Protein 2YRA (pdb70)

Structure (mmCIF, N/CA/C/O backbone):
data_2YRA
#
_entry.id   2YRA
#
loop_
_atom_site.group_PDB
_atom_site.id
_atom_site.type_symbol
_atom_site.label_atom_id
_atom_site.label_alt_id
_atom_site.label_comp_id
_atom_site.label_asym_id
_atom_site.label_entity_id
_atom_site.label_seq_id
_atom_site.pdbx_PDB_ins_code
_atom_site.Cartn_x
_atom_site.Cartn_y
_atom_site.Cartn_z
_atom_site.occupancy
_atom_site.B_iso_or_equiv
_atom_site.auth_seq_id
_atom_site.auth_comp_id
_atom_site.auth_asym_id
_atom_site.auth_atom_id
_atom_site.pdbx_PDB_model_num
ATOM 1 N N . GLY A 1 1 ? -37.600 -1.937 -3.003 1.00 0.00 738 GLY A N 1
ATOM 2 C CA . GLY A 1 1 ? -36.365 -2.529 -2.521 1.00 0.00 738 GLY A CA 1
ATOM 3 C C . GLY A 1 1 ? -35.224 -1.532 -2.474 1.00 0.00 738 GLY A C 1
ATOM 4 O O . GLY A 1 1 ? -34.275 -1.628 -3.252 1.00 0.00 738 GLY A O 1
ATOM 8 N N . SER A 1 2 ? -35.318 -0.571 -1.561 1.00 0.00 739 SER A N 1
ATOM 9 C CA . SER A 1 2 ? -34.287 0.452 -1.420 1.00 0.00 739 SER A CA 1
ATOM 10 C C . SER A 1 2 ? -33.475 0.232 -0.148 1.00 0.00 739 SER A C 1
ATOM 11 O O . SER A 1 2 ? -33.796 0.775 0.909 1.00 0.00 739 SER A O 1
ATOM 19 N N . SER A 1 3 ? -32.420 -0.570 -0.258 1.00 0.00 740 SER A N 1
ATOM 20 C CA . SER A 1 3 ? -31.563 -0.866 0.884 1.00 0.00 740 SER A CA 1
ATOM 21 C C . SER A 1 3 ? -30.165 -1.269 0.423 1.00 0.00 740 SER A C 1
ATOM 22 O O . SER A 1 3 ? -30.009 -2.063 -0.503 1.00 0.00 740 SER A O 1
ATOM 30 N N . GLY A 1 4 ? -29.150 -0.713 1.078 1.00 0.00 741 GLY A N 1
ATOM 31 C CA . GLY A 1 4 ? -27.778 -1.025 0.723 1.00 0.00 741 GLY A CA 1
ATOM 32 C C . GLY A 1 4 ? -27.064 -1.813 1.802 1.00 0.00 741 GLY A C 1
ATOM 33 O O . GLY A 1 4 ? -27.335 -2.998 1.997 1.00 0.00 741 GLY A O 1
ATOM 37 N N . SER A 1 5 ? -26.148 -1.156 2.506 1.00 0.00 742 SER A N 1
ATOM 38 C CA . SER A 1 5 ? -25.388 -1.805 3.568 1.00 0.00 742 SER A CA 1
ATOM 39 C C . SER A 1 5 ? -24.499 -2.909 3.004 1.00 0.00 742 SER A C 1
ATOM 40 O O . SER A 1 5 ? -24.384 -3.987 3.586 1.00 0.00 742 SER A O 1
ATOM 48 N N . SER A 1 6 ? -23.872 -2.630 1.865 1.00 0.00 743 SER A N 1
ATOM 49 C CA . SER A 1 6 ? -22.996 -3.600 1.219 1.00 0.00 743 SER A CA 1
ATOM 50 C C . SER A 1 6 ? -21.594 -3.027 1.034 1.00 0.00 743 SER A C 1
ATOM 51 O O . SER A 1 6 ? -21.429 -1.896 0.580 1.00 0.00 743 SER A O 1
ATOM 59 N N . GLY A 1 7 ? -20.586 -3.818 1.390 1.00 0.00 744 GLY A N 1
ATOM 60 C CA . GLY A 1 7 ? -19.211 -3.373 1.257 1.00 0.00 744 GLY A CA 1
ATOM 61 C C . GLY A 1 7 ? -18.227 -4.330 1.899 1.00 0.00 744 GLY A C 1
ATOM 62 O O . GLY A 1 7 ? -18.508 -4.909 2.949 1.00 0.00 744 GLY A O 1
ATOM 66 N N . CYS A 1 8 ? -17.070 -4.499 1.267 1.00 0.00 745 CYS A N 1
ATOM 67 C CA . CYS A 1 8 ? -16.041 -5.395 1.782 1.00 0.00 745 CYS A CA 1
ATOM 68 C C . CYS A 1 8 ? -15.820 -5.169 3.274 1.00 0.00 745 CYS A C 1
ATOM 69 O O . CYS A 1 8 ? -16.332 -4.209 3.850 1.00 0.00 745 CYS A O 1
ATOM 76 N N . SER A 1 9 ? -15.053 -6.059 3.895 1.00 0.00 746 SER A N 1
ATOM 77 C CA . SER A 1 9 ? -14.766 -5.959 5.321 1.00 0.00 746 SER A CA 1
ATOM 78 C C . SER A 1 9 ? -13.416 -5.288 5.558 1.00 0.00 746 SER A C 1
ATOM 79 O O . SER A 1 9 ? -12.442 -5.562 4.856 1.00 0.00 746 SER A O 1
ATOM 87 N N . ASP A 1 10 ? -13.367 -4.408 6.551 1.00 0.00 747 ASP A N 1
ATOM 88 C CA . ASP A 1 10 ? -12.137 -3.697 6.883 1.00 0.00 747 ASP A CA 1
ATOM 89 C C . ASP A 1 10 ? -10.952 -4.656 6.933 1.00 0.00 747 ASP A C 1
ATOM 90 O O . ASP A 1 10 ? -10.969 -5.643 7.671 1.00 0.00 747 ASP A O 1
ATOM 99 N N . LEU A 1 11 ? -9.925 -4.361 6.145 1.00 0.00 748 LEU A N 1
ATOM 100 C CA . LEU A 1 11 ? -8.730 -5.198 6.098 1.00 0.00 748 LEU A CA 1
ATOM 101 C C . LEU A 1 11 ? -7.943 -5.095 7.400 1.00 0.00 748 LEU A C 1
ATOM 102 O O . LEU A 1 11 ? -7.863 -4.036 8.024 1.00 0.00 748 LEU A O 1
ATOM 118 N N . PRO A 1 12 ? -7.343 -6.219 7.820 1.00 0.00 749 PRO A N 1
ATOM 119 C CA . PRO A 1 12 ? -6.548 -6.280 9.050 1.00 0.00 749 PRO A CA 1
ATOM 120 C C . PRO A 1 12 ? -5.238 -5.508 8.932 1.00 0.00 749 PRO A C 1
ATOM 121 O O . PRO A 1 12 ? -4.611 -5.491 7.873 1.00 0.00 749 PRO A O 1
ATOM 132 N N . GLU A 1 13 ? -4.830 -4.872 10.026 1.00 0.00 750 GLU A N 1
ATOM 133 C CA . GLU A 1 13 ? -3.594 -4.099 10.043 1.00 0.00 750 GLU A CA 1
ATOM 134 C C . GLU A 1 13 ? -2.423 -4.933 9.531 1.00 0.00 750 GLU A C 1
ATOM 135 O O . GLU A 1 13 ? -2.247 -6.085 9.929 1.00 0.00 750 GLU A O 1
ATOM 147 N N . ILE A 1 14 ? -1.628 -4.343 8.645 1.00 0.00 751 ILE A N 1
ATOM 148 C CA . ILE A 1 14 ? -0.474 -5.031 8.078 1.00 0.00 751 ILE A CA 1
ATOM 149 C C . ILE A 1 14 ? 0.818 -4.591 8.759 1.00 0.00 751 ILE A C 1
ATOM 150 O O . ILE A 1 14 ? 0.973 -3.425 9.120 1.00 0.00 751 ILE A O 1
ATOM 166 N N . GLN A 1 15 ? 1.741 -5.531 8.928 1.00 0.00 752 GLN A N 1
ATOM 167 C CA . GLN A 1 15 ? 3.020 -5.239 9.564 1.00 0.00 752 GLN A CA 1
ATOM 168 C C . GLN A 1 15 ? 4.000 -4.635 8.564 1.00 0.00 752 GLN A C 1
ATOM 169 O O . GLN A 1 15 ? 4.112 -5.101 7.431 1.00 0.00 752 GLN A O 1
ATOM 183 N N . ASN A 1 16 ? 4.708 -3.595 8.991 1.00 0.00 753 ASN A N 1
ATOM 184 C CA . ASN A 1 16 ? 5.679 -2.925 8.132 1.00 0.00 753 ASN A CA 1
ATOM 185 C C . ASN A 1 16 ? 5.010 -2.392 6.869 1.00 0.00 753 ASN A C 1
ATOM 186 O O . ASN A 1 16 ? 5.591 -2.425 5.785 1.00 0.00 753 ASN A O 1
ATOM 197 N N . GLY A 1 17 ? 3.784 -1.899 7.018 1.00 0.00 754 GLY A N 1
ATOM 198 C CA . GLY A 1 17 ? 3.056 -1.365 5.881 1.00 0.00 754 GLY A CA 1
ATOM 199 C C . GLY A 1 17 ? 1.698 -0.815 6.269 1.00 0.00 754 GLY A C 1
ATOM 200 O O . GLY A 1 17 ? 1.212 -1.064 7.373 1.00 0.00 754 GLY A O 1
ATOM 204 N N . TRP A 1 18 ? 1.085 -0.064 5.362 1.00 0.00 755 TRP A N 1
ATOM 205 C CA . TRP A 1 18 ? -0.225 0.525 5.616 1.00 0.00 755 TRP A CA 1
ATOM 206 C C . TRP A 1 18 ? -1.038 0.620 4.329 1.00 0.00 755 TRP A C 1
ATOM 207 O O . TRP A 1 18 ? -0.481 0.760 3.240 1.00 0.00 755 TRP A O 1
ATOM 228 N N . LYS A 1 19 ? -2.358 0.545 4.462 1.00 0.00 756 LYS A N 1
ATOM 229 C CA . LYS A 1 19 ? -3.248 0.624 3.310 1.00 0.00 756 LYS A CA 1
ATOM 230 C C . LYS A 1 19 ? -3.676 2.065 3.051 1.00 0.00 756 LYS A C 1
ATOM 231 O O . LYS A 1 19 ? -3.792 2.866 3.980 1.00 0.00 756 LYS A O 1
ATOM 250 N N . THR A 1 20 ? -3.912 2.389 1.784 1.00 0.00 757 THR A N 1
ATOM 251 C CA . THR A 1 20 ? -4.328 3.733 1.404 1.00 0.00 757 THR A CA 1
ATOM 252 C C . THR A 1 20 ? -5.398 3.691 0.318 1.00 0.00 757 THR A C 1
ATOM 253 O O . THR A 1 20 ? -5.135 3.277 -0.812 1.00 0.00 757 THR A O 1
ATOM 264 N N . THR A 1 21 ? -6.606 4.124 0.667 1.00 0.00 758 THR A N 1
ATOM 265 C CA . THR A 1 21 ? -7.715 4.135 -0.278 1.00 0.00 758 THR A CA 1
ATOM 266 C C . THR A 1 21 ? -8.394 5.500 -0.313 1.00 0.00 758 THR A C 1
ATOM 267 O O . THR A 1 21 ? -8.492 6.181 0.707 1.00 0.00 758 THR A O 1
ATOM 278 N N . SER A 1 22 ? -8.861 5.893 -1.494 1.00 0.00 759 SER A N 1
ATOM 279 C CA . SER A 1 22 ? -9.528 7.179 -1.662 1.00 0.00 759 SER A CA 1
ATOM 280 C C . SER A 1 22 ? -10.823 7.229 -0.856 1.00 0.00 759 SER A C 1
ATOM 281 O O . SER A 1 22 ? -10.963 8.031 0.067 1.00 0.00 759 SER A O 1
ATOM 289 N N . HIS A 1 23 ? -11.768 6.364 -1.212 1.00 0.00 760 HIS A N 1
ATOM 290 C CA . HIS A 1 23 ? -13.052 6.309 -0.523 1.00 0.00 760 HIS A CA 1
ATOM 291 C C . HIS A 1 23 ? -12.938 5.513 0.774 1.00 0.00 760 HIS A C 1
ATOM 292 O O . HIS A 1 23 ? -12.484 4.368 0.775 1.00 0.00 760 HIS A O 1
ATOM 306 N N . THR A 1 24 ? -13.352 6.127 1.878 1.00 0.00 761 THR A N 1
ATOM 307 C CA . THR A 1 24 ? -13.295 5.477 3.181 1.00 0.00 761 THR A CA 1
ATOM 308 C C . THR A 1 24 ? -14.203 4.253 3.226 1.00 0.00 761 THR A C 1
ATOM 309 O O . THR A 1 24 ? -13.757 3.150 3.537 1.00 0.00 761 THR A O 1
ATOM 320 N N . GLU A 1 25 ? -15.479 4.457 2.912 1.00 0.00 762 GLU A N 1
ATOM 321 C CA . GLU A 1 25 ? -16.450 3.369 2.917 1.00 0.00 762 GLU A CA 1
ATOM 322 C C . GLU A 1 25 ? -16.139 2.358 1.817 1.00 0.00 762 GLU A C 1
ATOM 323 O O . GLU A 1 25 ? -16.269 2.656 0.629 1.00 0.00 762 GLU A O 1
ATOM 335 N N . LEU A 1 26 ? -15.728 1.161 2.221 1.00 0.00 763 LEU A N 1
ATOM 336 C CA . LEU A 1 26 ? -15.398 0.105 1.271 1.00 0.00 763 LEU A CA 1
ATOM 337 C C . LEU A 1 26 ? -16.637 -0.345 0.504 1.00 0.00 763 LEU A C 1
ATOM 338 O O . LEU A 1 26 ? -17.542 -0.958 1.070 1.00 0.00 763 LEU A O 1
ATOM 354 N N . VAL A 1 27 ? -16.671 -0.037 -0.789 1.00 0.00 764 VAL A N 1
ATOM 355 C CA . VAL A 1 27 ? -17.798 -0.412 -1.635 1.00 0.00 764 VAL A CA 1
ATOM 356 C C . VAL A 1 27 ? -17.326 -1.144 -2.886 1.00 0.00 764 VAL A C 1
ATOM 357 O O . VAL A 1 27 ? -16.130 -1.201 -3.170 1.00 0.00 764 VAL A O 1
ATOM 370 N N . ARG A 1 28 ? -18.274 -1.702 -3.632 1.00 0.00 765 ARG A N 1
ATOM 371 C CA . ARG A 1 28 ? -17.956 -2.431 -4.853 1.00 0.00 765 ARG A CA 1
ATOM 372 C C . ARG A 1 28 ? -17.117 -1.573 -5.795 1.00 0.00 765 ARG A C 1
ATOM 373 O O . ARG A 1 28 ? -17.436 -0.410 -6.042 1.00 0.00 765 ARG A O 1
ATOM 394 N N . GLY A 1 29 ? -16.042 -2.154 -6.320 1.00 0.00 766 GLY A N 1
ATOM 395 C CA . GLY A 1 29 ? -15.174 -1.428 -7.228 1.00 0.00 766 GLY A CA 1
ATOM 396 C C . GLY A 1 29 ? -14.001 -0.783 -6.517 1.00 0.00 766 GLY A C 1
ATOM 397 O O . GLY A 1 29 ? -12.953 -0.553 -7.119 1.00 0.00 766 GLY A O 1
ATOM 401 N N . ALA A 1 30 ? -14.179 -0.488 -5.234 1.00 0.00 767 ALA A N 1
ATOM 402 C CA . ALA A 1 30 ? -13.126 0.135 -4.440 1.00 0.00 767 ALA A CA 1
ATOM 403 C C . ALA A 1 30 ? -11.785 -0.554 -4.670 1.00 0.00 767 ALA A C 1
ATOM 404 O O . ALA A 1 30 ? -11.721 -1.774 -4.822 1.00 0.00 767 ALA A O 1
ATOM 411 N N . ARG A 1 31 ? -10.716 0.236 -4.695 1.00 0.00 768 ARG A N 1
ATOM 412 C CA . ARG A 1 31 ? -9.377 -0.298 -4.909 1.00 0.00 768 ARG A CA 1
ATOM 413 C C . ARG A 1 31 ? -8.473 0.009 -3.718 1.00 0.00 768 ARG A C 1
ATOM 414 O O . ARG A 1 31 ? -8.291 1.169 -3.348 1.00 0.00 768 ARG A O 1
ATOM 435 N N . ILE A 1 32 ? -7.910 -1.038 -3.124 1.00 0.00 769 ILE A N 1
ATOM 436 C CA . ILE A 1 32 ? -7.026 -0.879 -1.976 1.00 0.00 769 ILE A CA 1
ATOM 437 C C . ILE A 1 32 ? -5.562 -0.958 -2.396 1.00 0.00 769 ILE A C 1
ATOM 438 O O . ILE A 1 32 ? -5.199 -1.729 -3.284 1.00 0.00 769 ILE A O 1
ATOM 454 N N . THR A 1 33 ? -4.723 -0.154 -1.750 1.00 0.00 770 THR A N 1
ATOM 455 C CA . THR A 1 33 ? -3.298 -0.132 -2.055 1.00 0.00 770 THR A CA 1
ATOM 456 C C . THR A 1 33 ? -2.467 -0.477 -0.824 1.00 0.00 770 THR A C 1
ATOM 457 O O . THR A 1 33 ? -2.611 0.145 0.229 1.00 0.00 770 THR A O 1
ATOM 468 N N . TYR A 1 34 ? -1.597 -1.471 -0.963 1.00 0.00 771 TYR A N 1
ATOM 469 C CA . TYR A 1 34 ? -0.743 -1.900 0.139 1.00 0.00 771 TYR A CA 1
ATOM 470 C C . TYR A 1 34 ? 0.670 -1.350 -0.021 1.00 0.00 771 TYR A C 1
ATOM 471 O O . TYR A 1 34 ? 1.338 -1.606 -1.023 1.00 0.00 771 TYR A O 1
ATOM 489 N N . GLN A 1 35 ? 1.120 -0.592 0.974 1.00 0.00 772 GLN A N 1
ATOM 490 C CA . GLN A 1 35 ? 2.454 -0.005 0.945 1.00 0.00 772 GLN A CA 1
ATOM 491 C C . GLN A 1 35 ? 3.267 -0.440 2.160 1.00 0.00 772 GLN A C 1
ATOM 492 O O . GLN A 1 35 ? 2.801 -0.351 3.296 1.00 0.00 772 GLN A O 1
ATOM 506 N N . CYS A 1 36 ? 4.485 -0.911 1.913 1.00 0.00 773 CYS A N 1
ATOM 507 C CA . CYS A 1 36 ? 5.363 -1.360 2.986 1.00 0.00 773 CYS A CA 1
ATOM 508 C C . CYS A 1 36 ? 6.516 -0.382 3.191 1.00 0.00 773 CYS A C 1
ATOM 509 O O . CYS A 1 36 ? 6.678 0.572 2.429 1.00 0.00 773 CYS A O 1
ATOM 516 N N . ASP A 1 37 ? 7.315 -0.626 4.224 1.00 0.00 774 ASP A N 1
ATOM 517 C CA . ASP A 1 37 ? 8.454 0.232 4.529 1.00 0.00 774 ASP A CA 1
ATOM 518 C C . ASP A 1 37 ? 9.446 0.251 3.370 1.00 0.00 774 ASP A C 1
ATOM 519 O O . ASP A 1 37 ? 9.462 -0.639 2.520 1.00 0.00 774 ASP A O 1
ATOM 528 N N . PRO A 1 38 ? 10.294 1.290 3.334 1.00 0.00 775 PRO A N 1
ATOM 529 C CA . PRO A 1 38 ? 11.304 1.450 2.284 1.00 0.00 775 PRO A CA 1
ATOM 530 C C . PRO A 1 38 ? 12.420 0.416 2.391 1.00 0.00 775 PRO A C 1
ATOM 531 O O . PRO A 1 38 ? 13.184 0.411 3.355 1.00 0.00 775 PRO A O 1
ATOM 542 N N . GLY A 1 39 ? 12.509 -0.458 1.393 1.00 0.00 776 GLY A N 1
ATOM 543 C CA . GLY A 1 39 ? 13.536 -1.484 1.394 1.00 0.00 776 GLY A CA 1
ATOM 544 C C . GLY A 1 39 ? 12.957 -2.883 1.323 1.00 0.00 776 GLY A C 1
ATOM 545 O O . GLY A 1 39 ? 13.638 -3.824 0.915 1.00 0.00 776 GLY A O 1
ATOM 549 N N . TYR A 1 40 ? 11.698 -3.022 1.722 1.00 0.00 777 TYR A N 1
ATOM 550 C CA . TYR A 1 40 ? 11.029 -4.317 1.706 1.00 0.00 777 TYR A CA 1
ATOM 551 C C . TYR A 1 40 ? 10.241 -4.507 0.413 1.00 0.00 777 TYR A C 1
ATOM 552 O O . TYR A 1 40 ? 10.141 -3.594 -0.406 1.00 0.00 777 TYR A O 1
ATOM 570 N N . ASP A 1 41 ? 9.684 -5.700 0.238 1.00 0.00 778 ASP A N 1
ATOM 571 C CA . ASP A 1 41 ? 8.904 -6.012 -0.954 1.00 0.00 778 ASP A CA 1
ATOM 572 C C . ASP A 1 41 ? 7.578 -6.667 -0.579 1.00 0.00 778 ASP A C 1
ATOM 573 O O . ASP A 1 41 ? 7.452 -7.270 0.487 1.00 0.00 778 ASP A O 1
ATOM 582 N N . ILE A 1 42 ? 6.592 -6.542 -1.461 1.00 0.00 779 ILE A N 1
ATOM 583 C CA . ILE A 1 42 ? 5.276 -7.121 -1.223 1.00 0.00 779 ILE A CA 1
ATOM 584 C C . ILE A 1 42 ? 5.133 -8.468 -1.923 1.00 0.00 779 ILE A C 1
ATOM 585 O O . ILE A 1 42 ? 5.605 -8.650 -3.045 1.00 0.00 779 ILE A O 1
ATOM 601 N N . VAL A 1 43 ? 4.477 -9.410 -1.253 1.00 0.00 780 VAL A N 1
ATOM 602 C CA . VAL A 1 43 ? 4.269 -10.741 -1.812 1.00 0.00 780 VAL A CA 1
ATOM 603 C C . VAL A 1 43 ? 2.790 -11.001 -2.074 1.00 0.00 780 VAL A C 1
ATOM 604 O O . VAL A 1 43 ? 2.001 -11.159 -1.143 1.00 0.00 780 VAL A O 1
ATOM 617 N N . GLY A 1 44 ? 2.420 -11.045 -3.351 1.00 0.00 781 GLY A N 1
ATOM 618 C CA . GLY A 1 44 ? 1.035 -11.287 -3.714 1.00 0.00 781 GLY A CA 1
ATOM 619 C C . GLY A 1 44 ? 0.482 -10.218 -4.634 1.00 0.00 781 GLY A C 1
ATOM 620 O O . GLY A 1 44 ? 1.105 -9.869 -5.637 1.00 0.00 781 GLY A O 1
ATOM 624 N N . SER A 1 45 ? -0.693 -9.696 -4.295 1.00 0.00 782 SER A N 1
ATOM 625 C CA . SER A 1 45 ? -1.333 -8.664 -5.101 1.00 0.00 782 SER A CA 1
ATOM 626 C C . SER A 1 45 ? -1.274 -7.311 -4.398 1.00 0.00 782 SER A C 1
ATOM 627 O O . SER A 1 45 ? -1.963 -7.086 -3.403 1.00 0.00 782 SER A O 1
ATOM 635 N N . ASP A 1 46 ? -0.447 -6.414 -4.923 1.00 0.00 783 ASP A N 1
ATOM 636 C CA . ASP A 1 46 ? -0.298 -5.083 -4.348 1.00 0.00 783 ASP A CA 1
ATOM 637 C C . ASP A 1 46 ? -1.636 -4.351 -4.319 1.00 0.00 783 ASP A C 1
ATOM 638 O O . ASP A 1 46 ? -1.889 -3.532 -3.434 1.00 0.00 783 ASP A O 1
ATOM 647 N N . THR A 1 47 ? -2.490 -4.650 -5.292 1.00 0.00 784 THR A N 1
ATOM 648 C CA . THR A 1 47 ? -3.801 -4.019 -5.379 1.00 0.00 784 THR A CA 1
ATOM 649 C C . THR A 1 47 ? -4.916 -5.041 -5.191 1.00 0.00 784 THR A C 1
ATOM 650 O O . THR A 1 47 ? -4.914 -6.101 -5.818 1.00 0.00 784 THR A O 1
ATOM 661 N N . LEU A 1 48 ? -5.870 -4.716 -4.324 1.00 0.00 785 LEU A N 1
ATOM 662 C CA . LEU A 1 48 ? -6.993 -5.607 -4.054 1.00 0.00 785 LEU A CA 1
ATOM 663 C C . LEU A 1 48 ? -8.321 -4.901 -4.309 1.00 0.00 785 LEU A C 1
ATOM 664 O O . LEU A 1 48 ? -8.569 -3.813 -3.787 1.00 0.00 785 LEU A O 1
ATOM 680 N N . THR A 1 49 ? -9.174 -5.527 -5.114 1.00 0.00 786 THR A N 1
ATOM 681 C CA . THR A 1 49 ? -10.477 -4.960 -5.437 1.00 0.00 786 THR A CA 1
ATOM 682 C C . THR A 1 49 ? -11.597 -5.725 -4.742 1.00 0.00 786 THR A C 1
ATOM 683 O O . THR A 1 49 ? -11.419 -6.873 -4.335 1.00 0.00 786 THR A O 1
ATOM 694 N N . CYS A 1 50 ? -12.752 -5.082 -4.610 1.00 0.00 787 CYS A N 1
ATOM 695 C CA . CYS A 1 50 ? -13.903 -5.702 -3.964 1.00 0.00 787 CYS A CA 1
ATOM 696 C C . CYS A 1 50 ? -14.820 -6.353 -4.995 1.00 0.00 787 CYS A C 1
ATOM 697 O O . CYS A 1 50 ? -15.354 -5.681 -5.877 1.00 0.00 787 CYS A O 1
ATOM 704 N N . GLN A 1 51 ? -14.998 -7.665 -4.876 1.00 0.00 788 GLN A N 1
ATOM 705 C CA . GLN A 1 51 ? -15.849 -8.407 -5.798 1.00 0.00 788 GLN A CA 1
ATOM 706 C C . GLN A 1 51 ? -17.323 -8.124 -5.525 1.00 0.00 788 GLN A C 1
ATOM 707 O O . GLN A 1 51 ? -17.663 -7.404 -4.587 1.00 0.00 788 GLN A O 1
ATOM 721 N N . TRP A 1 52 ? -18.192 -8.696 -6.350 1.00 0.00 789 TRP A N 1
ATOM 722 C CA . TRP A 1 52 ? -19.630 -8.504 -6.198 1.00 0.00 789 TRP A CA 1
ATOM 723 C C . TRP A 1 52 ? -20.159 -9.285 -4.999 1.00 0.00 789 TRP A C 1
ATOM 724 O O . TRP A 1 52 ? -21.321 -9.142 -4.617 1.00 0.00 789 TRP A O 1
ATOM 745 N N . ASP A 1 53 ? -19.300 -10.109 -4.410 1.00 0.00 790 ASP A N 1
ATOM 746 C CA . ASP A 1 53 ? -19.681 -10.911 -3.253 1.00 0.00 790 ASP A CA 1
ATOM 747 C C . ASP A 1 53 ? -19.166 -10.282 -1.962 1.00 0.00 790 ASP A C 1
ATOM 748 O O . ASP A 1 53 ? -19.172 -10.914 -0.905 1.00 0.00 790 ASP A O 1
ATOM 757 N N . LEU A 1 54 ? -18.720 -9.034 -2.055 1.00 0.00 791 LEU A N 1
ATOM 758 C CA . LEU A 1 54 ? -18.200 -8.319 -0.895 1.00 0.00 791 LEU A CA 1
ATOM 759 C C . LEU A 1 54 ? -16.971 -9.022 -0.327 1.00 0.00 791 LEU A C 1
ATOM 760 O O . LEU A 1 54 ? -16.674 -8.910 0.862 1.00 0.00 791 LEU A O 1
ATOM 776 N N . SER A 1 55 ? -16.260 -9.744 -1.187 1.00 0.00 792 SER A N 1
ATOM 777 C CA . SER A 1 55 ? -15.063 -10.466 -0.771 1.00 0.00 792 SER A CA 1
ATOM 778 C C . SER A 1 55 ? -13.897 -10.172 -1.710 1.00 0.00 792 SER A C 1
ATOM 779 O O . SER A 1 55 ? -14.015 -10.312 -2.927 1.00 0.00 792 SER A O 1
ATOM 787 N N . TRP A 1 56 ? -12.772 -9.762 -1.134 1.00 0.00 793 TRP A N 1
ATOM 788 C CA . TRP A 1 56 ? -11.584 -9.447 -1.919 1.00 0.00 793 TRP A CA 1
ATOM 789 C C . TRP A 1 56 ? -11.139 -10.651 -2.741 1.00 0.00 793 TRP A C 1
ATOM 790 O O . TRP A 1 56 ? -11.188 -11.788 -2.271 1.00 0.00 793 TRP A O 1
ATOM 811 N N . SER A 1 57 ? -10.705 -10.395 -3.971 1.00 0.00 794 SER A N 1
ATOM 812 C CA . SER A 1 57 ? -10.255 -11.460 -4.860 1.00 0.00 794 SER A CA 1
ATOM 813 C C . SER A 1 57 ? -9.506 -12.537 -4.081 1.00 0.00 794 SER A C 1
ATOM 814 O O . SER A 1 57 ? -9.770 -13.729 -4.239 1.00 0.00 794 SER A O 1
ATOM 822 N N . SER A 1 58 ? -8.571 -12.109 -3.239 1.00 0.00 795 SER A N 1
ATOM 823 C CA . SER A 1 58 ? -7.781 -13.036 -2.438 1.00 0.00 795 SER A CA 1
ATOM 824 C C . SER A 1 58 ? -7.266 -12.357 -1.172 1.00 0.00 795 SER A C 1
ATOM 825 O O . SER A 1 58 ? -7.322 -11.134 -1.044 1.00 0.00 795 SER A O 1
ATOM 833 N N . ASP A 1 59 ? -6.765 -13.160 -0.240 1.00 0.00 796 ASP A N 1
ATOM 834 C CA . ASP A 1 59 ? -6.238 -12.639 1.016 1.00 0.00 796 ASP A CA 1
ATOM 835 C C . ASP A 1 59 ? -5.224 -11.528 0.760 1.00 0.00 796 ASP A C 1
ATOM 836 O O . ASP A 1 59 ? -4.606 -11.450 -0.302 1.00 0.00 796 ASP A O 1
ATOM 845 N N . PRO A 1 60 ? -5.047 -10.648 1.756 1.00 0.00 797 PRO A N 1
ATOM 846 C CA . PRO A 1 60 ? -4.108 -9.525 1.663 1.00 0.00 797 PRO A CA 1
ATOM 847 C C . PRO A 1 60 ? -2.654 -9.983 1.678 1.00 0.00 797 PRO A C 1
ATOM 848 O O . PRO A 1 60 ? -2.290 -10.953 2.343 1.00 0.00 797 PRO A O 1
ATOM 859 N N . PRO A 1 61 ? -1.800 -9.269 0.929 1.00 0.00 798 PRO A N 1
ATOM 860 C CA . PRO A 1 61 ? -0.371 -9.584 0.841 1.00 0.00 798 PRO A CA 1
ATOM 861 C C . PRO A 1 61 ? 0.369 -9.287 2.140 1.00 0.00 798 PRO A C 1
ATOM 862 O O . PRO A 1 61 ? -0.249 -9.096 3.188 1.00 0.00 798 PRO A O 1
ATOM 873 N N . PHE A 1 62 ? 1.695 -9.251 2.066 1.00 0.00 799 PHE A N 1
ATOM 874 C CA . PHE A 1 62 ? 2.520 -8.979 3.237 1.00 0.00 799 PHE A CA 1
ATOM 875 C C . PHE A 1 62 ? 3.856 -8.365 2.831 1.00 0.00 799 PHE A C 1
ATOM 876 O O . PHE A 1 62 ? 4.197 -8.318 1.648 1.00 0.00 799 PHE A O 1
ATOM 893 N N . CYS A 1 63 ? 4.610 -7.895 3.819 1.00 0.00 800 CYS A N 1
ATOM 894 C CA . CYS A 1 63 ? 5.908 -7.283 3.567 1.00 0.00 800 CYS A CA 1
ATOM 895 C C . CYS A 1 63 ? 7.040 -8.255 3.888 1.00 0.00 800 CYS A C 1
ATOM 896 O O . CYS A 1 63 ? 7.023 -8.922 4.922 1.00 0.00 800 CYS A O 1
ATOM 903 N N . GLU A 1 64 ? 8.021 -8.329 2.994 1.00 0.00 801 GLU A N 1
ATOM 904 C CA . GLU A 1 64 ? 9.159 -9.220 3.182 1.00 0.00 801 GLU A CA 1
ATOM 905 C C . GLU A 1 64 ? 10.474 -8.475 2.970 1.00 0.00 801 GLU A C 1
ATOM 906 O O . GLU A 1 64 ? 10.576 -7.606 2.103 1.00 0.00 801 GLU A O 1
ATOM 918 N N . LYS A 1 65 ? 11.479 -8.821 3.767 1.00 0.00 802 LYS A N 1
ATOM 919 C CA . LYS A 1 65 ? 12.788 -8.188 3.668 1.00 0.00 802 LYS A CA 1
ATOM 920 C C . LYS A 1 65 ? 13.607 -8.804 2.539 1.00 0.00 802 LYS A C 1
ATOM 921 O O . LYS A 1 65 ? 13.600 -10.020 2.344 1.00 0.00 802 LYS A O 1
ATOM 940 N N . THR A 1 66 ? 14.314 -7.958 1.796 1.00 0.00 803 THR A N 1
ATOM 941 C CA . THR A 1 66 ? 15.139 -8.420 0.687 1.00 0.00 803 THR A CA 1
ATOM 942 C C . THR A 1 66 ? 16.606 -8.506 1.090 1.00 0.00 803 THR A C 1
ATOM 943 O O . THR A 1 66 ? 17.074 -7.736 1.928 1.00 0.00 803 THR A O 1
ATOM 954 N N . GLU A 1 67 ? 17.327 -9.446 0.488 1.00 0.00 804 GLU A N 1
ATOM 955 C CA . GLU A 1 67 ? 18.742 -9.632 0.786 1.00 0.00 804 GLU A CA 1
ATOM 956 C C . GLU A 1 67 ? 19.565 -8.455 0.271 1.00 0.00 804 GLU A C 1
ATOM 957 O O . GLU A 1 67 ? 20.049 -8.471 -0.860 1.00 0.00 804 GLU A O 1
ATOM 969 N N . GLU A 1 68 ? 19.718 -7.435 1.110 1.00 0.00 805 GLU A N 1
ATOM 970 C CA . GLU A 1 68 ? 20.481 -6.249 0.738 1.00 0.00 805 GLU A CA 1
ATOM 971 C C . GLU A 1 68 ? 21.171 -5.642 1.957 1.00 0.00 805 GLU A C 1
ATOM 972 O O . GLU A 1 68 ? 20.650 -5.699 3.071 1.00 0.00 805 GLU A O 1
ATOM 984 N N . SER A 1 69 ? 22.346 -5.061 1.736 1.00 0.00 806 SER A N 1
ATOM 985 C CA . SER A 1 69 ? 23.110 -4.447 2.816 1.00 0.00 806 SER A CA 1
ATOM 986 C C . SER A 1 69 ? 23.570 -3.046 2.427 1.00 0.00 806 SER A C 1
ATOM 987 O O . SER A 1 69 ? 24.428 -2.879 1.561 1.00 0.00 806 SER A O 1
ATOM 995 N N . GLY A 1 70 ? 22.992 -2.039 3.075 1.00 0.00 807 GLY A N 1
ATOM 996 C CA . GLY A 1 70 ? 23.354 -0.664 2.784 1.00 0.00 807 GLY A CA 1
ATOM 997 C C . GLY A 1 70 ? 22.601 -0.105 1.593 1.00 0.00 807 GLY A C 1
ATOM 998 O O . GLY A 1 70 ? 22.084 -0.845 0.756 1.00 0.00 807 GLY A O 1
ATOM 1002 N N . PRO A 1 71 ? 22.529 1.231 1.507 1.00 0.00 808 PRO A N 1
ATOM 1003 C CA . PRO A 1 71 ? 21.834 1.918 0.415 1.00 0.00 808 PRO A CA 1
ATOM 1004 C C . PRO A 1 71 ? 22.563 1.773 -0.917 1.00 0.00 808 PRO A C 1
ATOM 1005 O O . PRO A 1 71 ? 21.937 1.725 -1.976 1.00 0.00 808 PRO A O 1
ATOM 1016 N N . SER A 1 72 ? 23.889 1.705 -0.857 1.00 0.00 809 SER A N 1
ATOM 1017 C CA . SER A 1 72 ? 24.703 1.569 -2.059 1.00 0.00 809 SER A CA 1
ATOM 1018 C C . SER A 1 72 ? 25.438 0.232 -2.069 1.00 0.00 809 SER A C 1
ATOM 1019 O O . SER A 1 72 ? 26.027 -0.173 -1.067 1.00 0.00 809 SER A O 1
ATOM 1027 N N . SER A 1 73 ? 25.398 -0.450 -3.210 1.00 0.00 810 SER A N 1
ATOM 1028 C CA . SER A 1 73 ? 26.056 -1.743 -3.351 1.00 0.00 810 SER A CA 1
ATOM 1029 C C . SER A 1 73 ? 27.447 -1.716 -2.724 1.00 0.00 810 SER A C 1
ATOM 1030 O O . SER A 1 73 ? 27.754 -2.506 -1.833 1.00 0.00 810 SER A O 1
ATOM 1038 N N . GLY A 1 74 ? 28.285 -0.799 -3.198 1.00 0.00 811 GLY A N 1
ATOM 1039 C CA . GLY A 1 74 ? 29.634 -0.685 -2.674 1.00 0.00 811 GLY A CA 1
ATOM 1040 C C . GLY A 1 74 ? 30.615 -1.587 -3.396 1.00 0.00 811 GLY A C 1
ATOM 1041 O O . GLY A 1 74 ? 31.793 -1.256 -3.525 1.00 0.00 811 GLY A O 1
ATOM 1045 N N . GLY A 1 1 ? -20.333 -1.670 9.184 1.00 0.00 738 GLY A N 2
ATOM 1046 C CA . GLY A 1 1 ? -21.582 -1.013 8.847 1.00 0.00 738 GLY A CA 2
ATOM 1047 C C . GLY A 1 1 ? -22.763 -1.593 9.600 1.00 0.00 738 GLY A C 2
ATOM 1048 O O . GLY A 1 1 ? -23.296 -2.637 9.222 1.00 0.00 738 GLY A O 2
ATOM 1052 N N . SER A 1 2 ? -23.172 -0.917 10.669 1.00 0.00 739 SER A N 2
ATOM 1053 C CA . SER A 1 2 ? -24.294 -1.375 11.480 1.00 0.00 739 SER A CA 2
ATOM 1054 C C . SER A 1 2 ? -25.584 -1.385 10.666 1.00 0.00 739 SER A C 2
ATOM 1055 O O . SER A 1 2 ? -26.291 -2.391 10.613 1.00 0.00 739 SER A O 2
ATOM 1063 N N . SER A 1 3 ? -25.885 -0.255 10.032 1.00 0.00 740 SER A N 2
ATOM 1064 C CA . SER A 1 3 ? -27.092 -0.131 9.224 1.00 0.00 740 SER A CA 2
ATOM 1065 C C . SER A 1 3 ? -26.863 -0.675 7.817 1.00 0.00 740 SER A C 2
ATOM 1066 O O . SER A 1 3 ? -27.306 -0.087 6.832 1.00 0.00 740 SER A O 2
ATOM 1074 N N . GLY A 1 4 ? -26.165 -1.804 7.732 1.00 0.00 741 GLY A N 2
ATOM 1075 C CA . GLY A 1 4 ? -25.887 -2.409 6.443 1.00 0.00 741 GLY A CA 2
ATOM 1076 C C . GLY A 1 4 ? -24.467 -2.158 5.978 1.00 0.00 741 GLY A C 2
ATOM 1077 O O . GLY A 1 4 ? -24.101 -1.026 5.662 1.00 0.00 741 GLY A O 2
ATOM 1081 N N . SER A 1 5 ? -23.663 -3.216 5.939 1.00 0.00 742 SER A N 2
ATOM 1082 C CA . SER A 1 5 ? -22.272 -3.103 5.515 1.00 0.00 742 SER A CA 2
ATOM 1083 C C . SER A 1 5 ? -22.183 -2.748 4.034 1.00 0.00 742 SER A C 2
ATOM 1084 O O . SER A 1 5 ? -21.502 -1.796 3.652 1.00 0.00 742 SER A O 2
ATOM 1092 N N . SER A 1 6 ? -22.876 -3.521 3.203 1.00 0.00 743 SER A N 2
ATOM 1093 C CA . SER A 1 6 ? -22.873 -3.292 1.763 1.00 0.00 743 SER A CA 2
ATOM 1094 C C . SER A 1 6 ? -21.474 -2.929 1.274 1.00 0.00 743 SER A C 2
ATOM 1095 O O . SER A 1 6 ? -21.301 -2.005 0.481 1.00 0.00 743 SER A O 2
ATOM 1103 N N . GLY A 1 7 ? -20.476 -3.665 1.755 1.00 0.00 744 GLY A N 2
ATOM 1104 C CA . GLY A 1 7 ? -19.105 -3.407 1.356 1.00 0.00 744 GLY A CA 2
ATOM 1105 C C . GLY A 1 7 ? -18.132 -4.411 1.941 1.00 0.00 744 GLY A C 2
ATOM 1106 O O . GLY A 1 7 ? -18.391 -4.998 2.992 1.00 0.00 744 GLY A O 2
ATOM 1110 N N . CYS A 1 8 ? -17.009 -4.612 1.260 1.00 0.00 745 CYS A N 2
ATOM 1111 C CA . CYS A 1 8 ? -15.994 -5.554 1.716 1.00 0.00 745 CYS A CA 2
ATOM 1112 C C . CYS A 1 8 ? -15.738 -5.394 3.212 1.00 0.00 745 CYS A C 2
ATOM 1113 O O . CYS A 1 8 ? -15.887 -4.304 3.765 1.00 0.00 745 CYS A O 2
ATOM 1120 N N . SER A 1 9 ? -15.350 -6.487 3.861 1.00 0.00 746 SER A N 2
ATOM 1121 C CA . SER A 1 9 ? -15.076 -6.470 5.293 1.00 0.00 746 SER A CA 2
ATOM 1122 C C . SER A 1 9 ? -13.784 -5.715 5.589 1.00 0.00 746 SER A C 2
ATOM 1123 O O . SER A 1 9 ? -12.849 -5.724 4.787 1.00 0.00 746 SER A O 2
ATOM 1131 N N . ASP A 1 10 ? -13.739 -5.064 6.746 1.00 0.00 747 ASP A N 2
ATOM 1132 C CA . ASP A 1 10 ? -12.561 -4.305 7.150 1.00 0.00 747 ASP A CA 2
ATOM 1133 C C . ASP A 1 10 ? -11.340 -5.212 7.258 1.00 0.00 747 ASP A C 2
ATOM 1134 O O . ASP A 1 10 ? -11.424 -6.324 7.781 1.00 0.00 747 ASP A O 2
ATOM 1143 N N . LEU A 1 11 ? -10.206 -4.731 6.760 1.00 0.00 748 LEU A N 2
ATOM 1144 C CA . LEU A 1 11 ? -8.967 -5.500 6.799 1.00 0.00 748 LEU A CA 2
ATOM 1145 C C . LEU A 1 11 ? -8.110 -5.090 7.992 1.00 0.00 748 LEU A C 2
ATOM 1146 O O . LEU A 1 11 ? -8.062 -3.923 8.382 1.00 0.00 748 LEU A O 2
ATOM 1162 N N . PRO A 1 12 ? -7.414 -6.071 8.586 1.00 0.00 749 PRO A N 2
ATOM 1163 C CA . PRO A 1 12 ? -6.544 -5.837 9.742 1.00 0.00 749 PRO A CA 2
ATOM 1164 C C . PRO A 1 12 ? -5.296 -5.041 9.377 1.00 0.00 749 PRO A C 2
ATOM 1165 O O . PRO A 1 12 ? -4.946 -4.925 8.203 1.00 0.00 749 PRO A O 2
ATOM 1176 N N . GLU A 1 13 ? -4.630 -4.495 10.389 1.00 0.00 750 GLU A N 2
ATOM 1177 C CA . GLU A 1 13 ? -3.421 -3.709 10.172 1.00 0.00 750 GLU A CA 2
ATOM 1178 C C . GLU A 1 13 ? -2.323 -4.562 9.543 1.00 0.00 750 GLU A C 2
ATOM 1179 O O . GLU A 1 13 ? -2.248 -5.768 9.780 1.00 0.00 750 GLU A O 2
ATOM 1191 N N . ILE A 1 14 ? -1.476 -3.927 8.740 1.00 0.00 751 ILE A N 2
ATOM 1192 C CA . ILE A 1 14 ? -0.383 -4.627 8.077 1.00 0.00 751 ILE A CA 2
ATOM 1193 C C . ILE A 1 14 ? 0.947 -4.350 8.769 1.00 0.00 751 ILE A C 2
ATOM 1194 O O . ILE A 1 14 ? 1.156 -3.271 9.324 1.00 0.00 751 ILE A O 2
ATOM 1210 N N . GLN A 1 15 ? 1.844 -5.330 8.730 1.00 0.00 752 GLN A N 2
ATOM 1211 C CA . GLN A 1 15 ? 3.155 -5.190 9.353 1.00 0.00 752 GLN A CA 2
ATOM 1212 C C . GLN A 1 15 ? 4.136 -4.504 8.409 1.00 0.00 752 GLN A C 2
ATOM 1213 O O . GLN A 1 15 ? 4.203 -4.829 7.224 1.00 0.00 752 GLN A O 2
ATOM 1227 N N . ASN A 1 16 ? 4.895 -3.551 8.942 1.00 0.00 753 ASN A N 2
ATOM 1228 C CA . ASN A 1 16 ? 5.872 -2.818 8.146 1.00 0.00 753 ASN A CA 2
ATOM 1229 C C . ASN A 1 16 ? 5.218 -2.206 6.910 1.00 0.00 753 ASN A C 2
ATOM 1230 O O . ASN A 1 16 ? 5.742 -2.311 5.802 1.00 0.00 753 ASN A O 2
ATOM 1241 N N . GLY A 1 17 ? 4.070 -1.566 7.110 1.00 0.00 754 GLY A N 2
ATOM 1242 C CA . GLY A 1 17 ? 3.364 -0.947 6.004 1.00 0.00 754 GLY A CA 2
ATOM 1243 C C . GLY A 1 17 ? 2.033 -0.355 6.425 1.00 0.00 754 GLY A C 2
ATOM 1244 O O . GLY A 1 17 ? 1.742 -0.249 7.616 1.00 0.00 754 GLY A O 2
ATOM 1248 N N . TRP A 1 18 ? 1.224 0.031 5.445 1.00 0.00 755 TRP A N 2
ATOM 1249 C CA . TRP A 1 18 ? -0.083 0.617 5.720 1.00 0.00 755 TRP A CA 2
ATOM 1250 C C . TRP A 1 18 ? -1.020 0.443 4.530 1.00 0.00 755 TRP A C 2
ATOM 1251 O O . TRP A 1 18 ? -0.602 0.008 3.456 1.00 0.00 755 TRP A O 2
ATOM 1272 N N . LYS A 1 19 ? -2.289 0.786 4.725 1.00 0.00 756 LYS A N 2
ATOM 1273 C CA . LYS A 1 19 ? -3.285 0.669 3.667 1.00 0.00 756 LYS A CA 2
ATOM 1274 C C . LYS A 1 19 ? -4.150 1.923 3.594 1.00 0.00 756 LYS A C 2
ATOM 1275 O O . LYS A 1 19 ? -4.232 2.691 4.553 1.00 0.00 756 LYS A O 2
ATOM 1294 N N . THR A 1 20 ? -4.797 2.125 2.450 1.00 0.00 757 THR A N 2
ATOM 1295 C CA . THR A 1 20 ? -5.656 3.285 2.252 1.00 0.00 757 THR A CA 2
ATOM 1296 C C . THR A 1 20 ? -6.989 2.882 1.631 1.00 0.00 757 THR A C 2
ATOM 1297 O O . THR A 1 20 ? -7.197 1.720 1.280 1.00 0.00 757 THR A O 2
ATOM 1308 N N . THR A 1 21 ? -7.891 3.850 1.497 1.00 0.00 758 THR A N 2
ATOM 1309 C CA . THR A 1 21 ? -9.204 3.596 0.918 1.00 0.00 758 THR A CA 2
ATOM 1310 C C . THR A 1 21 ? -9.611 4.714 -0.034 1.00 0.00 758 THR A C 2
ATOM 1311 O O . THR A 1 21 ? -9.822 5.852 0.384 1.00 0.00 758 THR A O 2
ATOM 1322 N N . SER A 1 22 ? -9.720 4.382 -1.317 1.00 0.00 759 SER A N 2
ATOM 1323 C CA . SER A 1 22 ? -10.099 5.360 -2.330 1.00 0.00 759 SER A CA 2
ATOM 1324 C C . SER A 1 22 ? -11.509 5.884 -2.078 1.00 0.00 759 SER A C 2
ATOM 1325 O O . SER A 1 22 ? -11.717 7.087 -1.912 1.00 0.00 759 SER A O 2
ATOM 1333 N N . HIS A 1 23 ? -12.477 4.973 -2.051 1.00 0.00 760 HIS A N 2
ATOM 1334 C CA . HIS A 1 23 ? -13.869 5.342 -1.820 1.00 0.00 760 HIS A CA 2
ATOM 1335 C C . HIS A 1 23 ? -14.183 5.366 -0.327 1.00 0.00 760 HIS A C 2
ATOM 1336 O O . HIS A 1 23 ? -13.523 4.697 0.469 1.00 0.00 760 HIS A O 2
ATOM 1350 N N . THR A 1 24 ? -15.194 6.143 0.048 1.00 0.00 761 THR A N 2
ATOM 1351 C CA . THR A 1 24 ? -15.595 6.257 1.445 1.00 0.00 761 THR A CA 2
ATOM 1352 C C . THR A 1 24 ? -15.894 4.887 2.044 1.00 0.00 761 THR A C 2
ATOM 1353 O O . THR A 1 24 ? -15.380 4.539 3.106 1.00 0.00 761 THR A O 2
ATOM 1364 N N . GLU A 1 25 ? -16.728 4.114 1.355 1.00 0.00 762 GLU A N 2
ATOM 1365 C CA . GLU A 1 25 ? -17.095 2.782 1.821 1.00 0.00 762 GLU A CA 2
ATOM 1366 C C . GLU A 1 25 ? -16.518 1.707 0.904 1.00 0.00 762 GLU A C 2
ATOM 1367 O O . GLU A 1 25 ? -16.490 1.866 -0.317 1.00 0.00 762 GLU A O 2
ATOM 1379 N N . LEU A 1 26 ? -16.059 0.613 1.502 1.00 0.00 763 LEU A N 2
ATOM 1380 C CA . LEU A 1 26 ? -15.482 -0.489 0.740 1.00 0.00 763 LEU A CA 2
ATOM 1381 C C . LEU A 1 26 ? -16.553 -1.211 -0.070 1.00 0.00 763 LEU A C 2
ATOM 1382 O O . LEU A 1 26 ? -16.987 -2.305 0.291 1.00 0.00 763 LEU A O 2
ATOM 1398 N N . VAL A 1 27 ? -16.975 -0.593 -1.168 1.00 0.00 764 VAL A N 2
ATOM 1399 C CA . VAL A 1 27 ? -17.993 -1.178 -2.032 1.00 0.00 764 VAL A CA 2
ATOM 1400 C C . VAL A 1 27 ? -17.389 -1.659 -3.346 1.00 0.00 764 VAL A C 2
ATOM 1401 O O . VAL A 1 27 ? -16.203 -1.455 -3.607 1.00 0.00 764 VAL A O 2
ATOM 1414 N N . ARG A 1 28 ? -18.212 -2.299 -4.170 1.00 0.00 765 ARG A N 2
ATOM 1415 C CA . ARG A 1 28 ? -17.758 -2.811 -5.458 1.00 0.00 765 ARG A CA 2
ATOM 1416 C C . ARG A 1 28 ? -16.846 -1.804 -6.152 1.00 0.00 765 ARG A C 2
ATOM 1417 O O . ARG A 1 28 ? -17.126 -0.606 -6.169 1.00 0.00 765 ARG A O 2
ATOM 1438 N N . GLY A 1 29 ? -15.753 -2.299 -6.724 1.00 0.00 766 GLY A N 2
ATOM 1439 C CA . GLY A 1 29 ? -14.816 -1.430 -7.412 1.00 0.00 766 GLY A CA 2
ATOM 1440 C C . GLY A 1 29 ? -13.761 -0.864 -6.482 1.00 0.00 766 GLY A C 2
ATOM 1441 O O . GLY A 1 29 ? -12.638 -0.589 -6.901 1.00 0.00 766 GLY A O 2
ATOM 1445 N N . ALA A 1 30 ? -14.124 -0.687 -5.215 1.00 0.00 767 ALA A N 2
ATOM 1446 C CA . ALA A 1 30 ? -13.200 -0.151 -4.224 1.00 0.00 767 ALA A CA 2
ATOM 1447 C C . ALA A 1 30 ? -11.908 -0.958 -4.184 1.00 0.00 767 ALA A C 2
ATOM 1448 O O . ALA A 1 30 ? -11.934 -2.187 -4.111 1.00 0.00 767 ALA A O 2
ATOM 1455 N N . ARG A 1 31 ? -10.778 -0.260 -4.233 1.00 0.00 768 ARG A N 2
ATOM 1456 C CA . ARG A 1 31 ? -9.474 -0.913 -4.205 1.00 0.00 768 ARG A CA 2
ATOM 1457 C C . ARG A 1 31 ? -8.645 -0.421 -3.022 1.00 0.00 768 ARG A C 2
ATOM 1458 O O . ARG A 1 31 ? -8.792 0.720 -2.581 1.00 0.00 768 ARG A O 2
ATOM 1479 N N . ILE A 1 32 ? -7.777 -1.288 -2.513 1.00 0.00 769 ILE A N 2
ATOM 1480 C CA . ILE A 1 32 ? -6.924 -0.941 -1.383 1.00 0.00 769 ILE A CA 2
ATOM 1481 C C . ILE A 1 32 ? -5.453 -0.945 -1.782 1.00 0.00 769 ILE A C 2
ATOM 1482 O O . ILE A 1 32 ? -4.972 -1.885 -2.417 1.00 0.00 769 ILE A O 2
ATOM 1498 N N . THR A 1 33 ? -4.739 0.111 -1.404 1.00 0.00 770 THR A N 2
ATOM 1499 C CA . THR A 1 33 ? -3.322 0.229 -1.721 1.00 0.00 770 THR A CA 2
ATOM 1500 C C . THR A 1 33 ? -2.458 -0.073 -0.502 1.00 0.00 770 THR A C 2
ATOM 1501 O O . THR A 1 33 ? -2.509 0.642 0.500 1.00 0.00 770 THR A O 2
ATOM 1512 N N . TYR A 1 34 ? -1.667 -1.136 -0.592 1.00 0.00 771 TYR A N 2
ATOM 1513 C CA . TYR A 1 34 ? -0.793 -1.534 0.505 1.00 0.00 771 TYR A CA 2
ATOM 1514 C C . TYR A 1 34 ? 0.631 -1.037 0.275 1.00 0.00 771 TYR A C 2
ATOM 1515 O O . TYR A 1 34 ? 1.221 -1.278 -0.778 1.00 0.00 771 TYR A O 2
ATOM 1533 N N . GLN A 1 35 ? 1.177 -0.343 1.269 1.00 0.00 772 GLN A N 2
ATOM 1534 C CA . GLN A 1 35 ? 2.532 0.187 1.175 1.00 0.00 772 GLN A CA 2
ATOM 1535 C C . GLN A 1 35 ? 3.400 -0.334 2.315 1.00 0.00 772 GLN A C 2
ATOM 1536 O O . GLN A 1 35 ? 2.961 -0.400 3.464 1.00 0.00 772 GLN A O 2
ATOM 1550 N N . CYS A 1 36 ? 4.635 -0.702 1.991 1.00 0.00 773 CYS A N 2
ATOM 1551 C CA . CYS A 1 36 ? 5.566 -1.218 2.987 1.00 0.00 773 CYS A CA 2
ATOM 1552 C C . CYS A 1 36 ? 6.762 -0.285 3.148 1.00 0.00 773 CYS A C 2
ATOM 1553 O O . CYS A 1 36 ? 6.926 0.669 2.387 1.00 0.00 773 CYS A O 2
ATOM 1560 N N . ASP A 1 37 ? 7.595 -0.567 4.144 1.00 0.00 774 ASP A N 2
ATOM 1561 C CA . ASP A 1 37 ? 8.778 0.246 4.406 1.00 0.00 774 ASP A CA 2
ATOM 1562 C C . ASP A 1 37 ? 9.717 0.241 3.203 1.00 0.00 774 ASP A C 2
ATOM 1563 O O . ASP A 1 37 ? 9.694 -0.665 2.370 1.00 0.00 774 ASP A O 2
ATOM 1572 N N . PRO A 1 38 ? 10.563 1.278 3.109 1.00 0.00 775 PRO A N 2
ATOM 1573 C CA . PRO A 1 38 ? 11.525 1.417 2.012 1.00 0.00 775 PRO A CA 2
ATOM 1574 C C . PRO A 1 38 ? 12.644 0.384 2.089 1.00 0.00 775 PRO A C 2
ATOM 1575 O O . PRO A 1 38 ? 13.399 0.342 3.059 1.00 0.00 775 PRO A O 2
ATOM 1586 N N . GLY A 1 39 ? 12.746 -0.450 1.057 1.00 0.00 776 GLY A N 2
ATOM 1587 C CA . GLY A 1 39 ? 13.777 -1.471 1.028 1.00 0.00 776 GLY A CA 2
ATOM 1588 C C . GLY A 1 39 ? 13.202 -2.874 0.995 1.00 0.00 776 GLY A C 2
ATOM 1589 O O . GLY A 1 39 ? 13.910 -3.835 0.695 1.00 0.00 776 GLY A O 2
ATOM 1593 N N . TYR A 1 40 ? 11.916 -2.991 1.306 1.00 0.00 777 TYR A N 2
ATOM 1594 C CA . TYR A 1 40 ? 11.247 -4.287 1.315 1.00 0.00 777 TYR A CA 2
ATOM 1595 C C . TYR A 1 40 ? 10.442 -4.493 0.037 1.00 0.00 777 TYR A C 2
ATOM 1596 O O . TYR A 1 40 ? 10.360 -3.603 -0.810 1.00 0.00 777 TYR A O 2
ATOM 1614 N N . ASP A 1 41 ? 9.847 -5.674 -0.096 1.00 0.00 778 ASP A N 2
ATOM 1615 C CA . ASP A 1 41 ? 9.045 -5.998 -1.270 1.00 0.00 778 ASP A CA 2
ATOM 1616 C C . ASP A 1 41 ? 7.722 -6.639 -0.865 1.00 0.00 778 ASP A C 2
ATOM 1617 O O . ASP A 1 41 ? 7.597 -7.189 0.231 1.00 0.00 778 ASP A O 2
ATOM 1626 N N . ILE A 1 42 ? 6.737 -6.564 -1.753 1.00 0.00 779 ILE A N 2
ATOM 1627 C CA . ILE A 1 42 ? 5.423 -7.137 -1.487 1.00 0.00 779 ILE A CA 2
ATOM 1628 C C . ILE A 1 42 ? 5.283 -8.513 -2.130 1.00 0.00 779 ILE A C 2
ATOM 1629 O O . ILE A 1 42 ? 5.724 -8.730 -3.259 1.00 0.00 779 ILE A O 2
ATOM 1645 N N . VAL A 1 43 ? 4.663 -9.439 -1.405 1.00 0.00 780 VAL A N 2
ATOM 1646 C CA . VAL A 1 43 ? 4.461 -10.793 -1.906 1.00 0.00 780 VAL A CA 2
ATOM 1647 C C . VAL A 1 43 ? 2.978 -11.101 -2.075 1.00 0.00 780 VAL A C 2
ATOM 1648 O O . VAL A 1 43 ? 2.232 -11.170 -1.099 1.00 0.00 780 VAL A O 2
ATOM 1661 N N . GLY A 1 44 ? 2.556 -11.285 -3.323 1.00 0.00 781 GLY A N 2
ATOM 1662 C CA . GLY A 1 44 ? 1.163 -11.583 -3.598 1.00 0.00 781 GLY A CA 2
ATOM 1663 C C . GLY A 1 44 ? 0.486 -10.497 -4.411 1.00 0.00 781 GLY A C 2
ATOM 1664 O O . GLY A 1 44 ? 1.098 -9.906 -5.300 1.00 0.00 781 GLY A O 2
ATOM 1668 N N . SER A 1 45 ? -0.781 -10.235 -4.106 1.00 0.00 782 SER A N 2
ATOM 1669 C CA . SER A 1 45 ? -1.543 -9.216 -4.819 1.00 0.00 782 SER A CA 2
ATOM 1670 C C . SER A 1 45 ? -1.559 -7.905 -4.038 1.00 0.00 782 SER A C 2
ATOM 1671 O O . SER A 1 45 ? -2.289 -7.763 -3.057 1.00 0.00 782 SER A O 2
ATOM 1679 N N . ASP A 1 46 ? -0.749 -6.950 -4.482 1.00 0.00 783 ASP A N 2
ATOM 1680 C CA . ASP A 1 46 ? -0.670 -5.649 -3.827 1.00 0.00 783 ASP A CA 2
ATOM 1681 C C . ASP A 1 46 ? -2.038 -4.975 -3.790 1.00 0.00 783 ASP A C 2
ATOM 1682 O O . ASP A 1 46 ? -2.510 -4.560 -2.731 1.00 0.00 783 ASP A O 2
ATOM 1691 N N . THR A 1 47 ? -2.672 -4.868 -4.954 1.00 0.00 784 THR A N 2
ATOM 1692 C CA . THR A 1 47 ? -3.984 -4.243 -5.056 1.00 0.00 784 THR A CA 2
ATOM 1693 C C . THR A 1 47 ? -5.095 -5.249 -4.778 1.00 0.00 784 THR A C 2
ATOM 1694 O O . THR A 1 47 ? -5.009 -6.411 -5.177 1.00 0.00 784 THR A O 2
ATOM 1705 N N . LEU A 1 48 ? -6.139 -4.796 -4.093 1.00 0.00 785 LEU A N 2
ATOM 1706 C CA . LEU A 1 48 ? -7.270 -5.657 -3.762 1.00 0.00 785 LEU A CA 2
ATOM 1707 C C . LEU A 1 48 ? -8.591 -4.974 -4.099 1.00 0.00 785 LEU A C 2
ATOM 1708 O O . LEU A 1 48 ? -8.964 -3.977 -3.478 1.00 0.00 785 LEU A O 2
ATOM 1724 N N . THR A 1 49 ? -9.299 -5.518 -5.084 1.00 0.00 786 THR A N 2
ATOM 1725 C CA . THR A 1 49 ? -10.579 -4.962 -5.503 1.00 0.00 786 THR A CA 2
ATOM 1726 C C . THR A 1 49 ? -11.740 -5.696 -4.840 1.00 0.00 786 THR A C 2
ATOM 1727 O O . THR A 1 49 ? -11.613 -6.858 -4.454 1.00 0.00 786 THR A O 2
ATOM 1738 N N . CYS A 1 50 ? -12.871 -5.010 -4.712 1.00 0.00 787 CYS A N 2
ATOM 1739 C CA . CYS A 1 50 ? -14.055 -5.597 -4.097 1.00 0.00 787 CYS A CA 2
ATOM 1740 C C . CYS A 1 50 ? -14.995 -6.164 -5.157 1.00 0.00 787 CYS A C 2
ATOM 1741 O O . CYS A 1 50 ? -15.624 -5.417 -5.905 1.00 0.00 787 CYS A O 2
ATOM 1748 N N . GLN A 1 51 ? -15.084 -7.489 -5.213 1.00 0.00 788 GLN A N 2
ATOM 1749 C CA . GLN A 1 51 ? -15.946 -8.156 -6.181 1.00 0.00 788 GLN A CA 2
ATOM 1750 C C . GLN A 1 51 ? -17.406 -7.772 -5.965 1.00 0.00 788 GLN A C 2
ATOM 1751 O O . GLN A 1 51 ? -17.721 -6.949 -5.106 1.00 0.00 788 GLN A O 2
ATOM 1765 N N . TRP A 1 52 ? -18.293 -8.374 -6.750 1.00 0.00 789 TRP A N 2
ATOM 1766 C CA . TRP A 1 52 ? -19.720 -8.095 -6.644 1.00 0.00 789 TRP A CA 2
ATOM 1767 C C . TRP A 1 52 ? -20.291 -8.659 -5.347 1.00 0.00 789 TRP A C 2
ATOM 1768 O O . TRP A 1 52 ? -21.284 -8.154 -4.823 1.00 0.00 789 TRP A O 2
ATOM 1789 N N . ASP A 1 53 ? -19.657 -9.708 -4.834 1.00 0.00 790 ASP A N 2
ATOM 1790 C CA . ASP A 1 53 ? -20.101 -10.340 -3.598 1.00 0.00 790 ASP A CA 2
ATOM 1791 C C . ASP A 1 53 ? -19.486 -9.651 -2.384 1.00 0.00 790 ASP A C 2
ATOM 1792 O O . ASP A 1 53 ? -19.412 -10.230 -1.299 1.00 0.00 790 ASP A O 2
ATOM 1801 N N . LEU A 1 54 ? -19.046 -8.412 -2.573 1.00 0.00 791 LEU A N 2
ATOM 1802 C CA . LEU A 1 54 ? -18.436 -7.643 -1.494 1.00 0.00 791 LEU A CA 2
ATOM 1803 C C . LEU A 1 54 ? -17.315 -8.435 -0.827 1.00 0.00 791 LEU A C 2
ATOM 1804 O O . LEU A 1 54 ? -17.214 -8.475 0.399 1.00 0.00 791 LEU A O 2
ATOM 1820 N N . SER A 1 55 ? -16.475 -9.063 -1.644 1.00 0.00 792 SER A N 2
ATOM 1821 C CA . SER A 1 55 ? -15.362 -9.855 -1.133 1.00 0.00 792 SER A CA 2
ATOM 1822 C C . SER A 1 55 ? -14.060 -9.476 -1.832 1.00 0.00 792 SER A C 2
ATOM 1823 O O . SER A 1 55 ? -14.070 -8.964 -2.952 1.00 0.00 792 SER A O 2
ATOM 1831 N N . TRP A 1 56 ? -12.941 -9.732 -1.164 1.00 0.00 793 TRP A N 2
ATOM 1832 C CA . TRP A 1 56 ? -11.630 -9.418 -1.720 1.00 0.00 793 TRP A CA 2
ATOM 1833 C C . TRP A 1 56 ? -11.142 -10.540 -2.630 1.00 0.00 793 TRP A C 2
ATOM 1834 O O . TRP A 1 56 ? -11.209 -11.716 -2.272 1.00 0.00 793 TRP A O 2
ATOM 1855 N N . SER A 1 57 ? -10.651 -10.170 -3.809 1.00 0.00 794 SER A N 2
ATOM 1856 C CA . SER A 1 57 ? -10.155 -11.146 -4.771 1.00 0.00 794 SER A CA 2
ATOM 1857 C C . SER A 1 57 ? -9.436 -12.290 -4.063 1.00 0.00 794 SER A C 2
ATOM 1858 O O . SER A 1 57 ? -9.696 -13.463 -4.333 1.00 0.00 794 SER A O 2
ATOM 1866 N N . SER A 1 58 ? -8.530 -11.940 -3.155 1.00 0.00 795 SER A N 2
ATOM 1867 C CA . SER A 1 58 ? -7.770 -12.937 -2.410 1.00 0.00 795 SER A CA 2
ATOM 1868 C C . SER A 1 58 ? -7.233 -12.348 -1.109 1.00 0.00 795 SER A C 2
ATOM 1869 O O . SER A 1 58 ? -7.373 -11.153 -0.851 1.00 0.00 795 SER A O 2
ATOM 1877 N N . ASP A 1 59 ? -6.617 -13.197 -0.293 1.00 0.00 796 ASP A N 2
ATOM 1878 C CA . ASP A 1 59 ? -6.057 -12.763 0.981 1.00 0.00 796 ASP A CA 2
ATOM 1879 C C . ASP A 1 59 ? -5.122 -11.574 0.787 1.00 0.00 796 ASP A C 2
ATOM 1880 O O . ASP A 1 59 ? -4.576 -11.352 -0.294 1.00 0.00 796 ASP A O 2
ATOM 1889 N N . PRO A 1 60 ? -4.933 -10.789 1.858 1.00 0.00 797 PRO A N 2
ATOM 1890 C CA . PRO A 1 60 ? -4.064 -9.608 1.830 1.00 0.00 797 PRO A CA 2
ATOM 1891 C C . PRO A 1 60 ? -2.589 -9.976 1.716 1.00 0.00 797 PRO A C 2
ATOM 1892 O O . PRO A 1 60 ? -2.133 -10.985 2.255 1.00 0.00 797 PRO A O 2
ATOM 1903 N N . PRO A 1 61 ? -1.823 -9.140 1.000 1.00 0.00 798 PRO A N 2
ATOM 1904 C CA . PRO A 1 61 ? -0.387 -9.357 0.800 1.00 0.00 798 PRO A CA 2
ATOM 1905 C C . PRO A 1 61 ? 0.415 -9.150 2.081 1.00 0.00 798 PRO A C 2
ATOM 1906 O O . PRO A 1 61 ? -0.150 -9.063 3.171 1.00 0.00 798 PRO A O 2
ATOM 1917 N N . PHE A 1 62 ? 1.734 -9.072 1.942 1.00 0.00 799 PHE A N 2
ATOM 1918 C CA . PHE A 1 62 ? 2.613 -8.876 3.089 1.00 0.00 799 PHE A CA 2
ATOM 1919 C C . PHE A 1 62 ? 3.970 -8.333 2.648 1.00 0.00 799 PHE A C 2
ATOM 1920 O O . PHE A 1 62 ? 4.318 -8.386 1.468 1.00 0.00 799 PHE A O 2
ATOM 1937 N N . CYS A 1 63 ? 4.731 -7.812 3.604 1.00 0.00 800 CYS A N 2
ATOM 1938 C CA . CYS A 1 63 ? 6.048 -7.258 3.316 1.00 0.00 800 CYS A CA 2
ATOM 1939 C C . CYS A 1 63 ? 7.148 -8.238 3.714 1.00 0.00 800 CYS A C 2
ATOM 1940 O O . CYS A 1 63 ? 7.125 -8.802 4.807 1.00 0.00 800 CYS A O 2
ATOM 1947 N N . GLU A 1 64 ? 8.110 -8.435 2.817 1.00 0.00 801 GLU A N 2
ATOM 1948 C CA . GLU A 1 64 ? 9.219 -9.347 3.075 1.00 0.00 801 GLU A CA 2
ATOM 1949 C C . GLU A 1 64 ? 10.504 -8.837 2.430 1.00 0.00 801 GLU A C 2
ATOM 1950 O O . GLU A 1 64 ? 10.488 -8.315 1.315 1.00 0.00 801 GLU A O 2
ATOM 1962 N N . LYS A 1 65 ? 11.617 -8.991 3.139 1.00 0.00 802 LYS A N 2
ATOM 1963 C CA . LYS A 1 65 ? 12.912 -8.548 2.638 1.00 0.00 802 LYS A CA 2
ATOM 1964 C C . LYS A 1 65 ? 13.258 -9.249 1.328 1.00 0.00 802 LYS A C 2
ATOM 1965 O O . LYS A 1 65 ? 13.129 -10.469 1.212 1.00 0.00 802 LYS A O 2
ATOM 1984 N N . THR A 1 66 ? 13.698 -8.472 0.344 1.00 0.00 803 THR A N 2
ATOM 1985 C CA . THR A 1 66 ? 14.063 -9.019 -0.957 1.00 0.00 803 THR A CA 2
ATOM 1986 C C . THR A 1 66 ? 15.067 -10.157 -0.813 1.00 0.00 803 THR A C 2
ATOM 1987 O O . THR A 1 66 ? 15.936 -10.123 0.057 1.00 0.00 803 THR A O 2
ATOM 1998 N N . GLU A 1 67 ? 14.940 -11.163 -1.672 1.00 0.00 804 GLU A N 2
ATOM 1999 C CA . GLU A 1 67 ? 15.838 -12.312 -1.640 1.00 0.00 804 GLU A CA 2
ATOM 2000 C C . GLU A 1 67 ? 16.855 -12.241 -2.775 1.00 0.00 804 GLU A C 2
ATOM 2001 O O . GLU A 1 67 ? 17.221 -13.260 -3.358 1.00 0.00 804 GLU A O 2
ATOM 2013 N N . GLU A 1 68 ? 17.305 -11.028 -3.083 1.00 0.00 805 GLU A N 2
ATOM 2014 C CA . GLU A 1 68 ? 18.278 -10.824 -4.149 1.00 0.00 805 GLU A CA 2
ATOM 2015 C C . GLU A 1 68 ? 19.672 -11.259 -3.705 1.00 0.00 805 GLU A C 2
ATOM 2016 O O . GLU A 1 68 ? 19.954 -11.349 -2.511 1.00 0.00 805 GLU A O 2
ATOM 2028 N N . SER A 1 69 ? 20.539 -11.528 -4.676 1.00 0.00 806 SER A N 2
ATOM 2029 C CA . SER A 1 69 ? 21.901 -11.958 -4.386 1.00 0.00 806 SER A CA 2
ATOM 2030 C C . SER A 1 69 ? 22.902 -10.858 -4.726 1.00 0.00 806 SER A C 2
ATOM 2031 O O . SER A 1 69 ? 23.020 -10.444 -5.878 1.00 0.00 806 SER A O 2
ATOM 2039 N N . GLY A 1 70 ? 23.622 -10.388 -3.711 1.00 0.00 807 GLY A N 2
ATOM 2040 C CA . GLY A 1 70 ? 24.604 -9.340 -3.921 1.00 0.00 807 GLY A CA 2
ATOM 2041 C C . GLY A 1 70 ? 25.962 -9.695 -3.351 1.00 0.00 807 GLY A C 2
ATOM 2042 O O . GLY A 1 70 ? 26.271 -10.862 -3.108 1.00 0.00 807 GLY A O 2
ATOM 2046 N N . PRO A 1 71 ? 26.802 -8.673 -3.131 1.00 0.00 808 PRO A N 2
ATOM 2047 C CA . PRO A 1 71 ? 28.150 -8.858 -2.585 1.00 0.00 808 PRO A CA 2
ATOM 2048 C C . PRO A 1 71 ? 28.128 -9.284 -1.121 1.00 0.00 808 PRO A C 2
ATOM 2049 O O . PRO A 1 71 ? 29.176 -9.503 -0.513 1.00 0.00 808 PRO A O 2
ATOM 2060 N N . SER A 1 72 ? 26.928 -9.399 -0.560 1.00 0.00 809 SER A N 2
ATOM 2061 C CA . SER A 1 72 ? 26.771 -9.795 0.834 1.00 0.00 809 SER A CA 2
ATOM 2062 C C . SER A 1 72 ? 25.832 -10.991 0.956 1.00 0.00 809 SER A C 2
ATOM 2063 O O . SER A 1 72 ? 24.644 -10.895 0.649 1.00 0.00 809 SER A O 2
ATOM 2071 N N . SER A 1 73 ? 26.374 -12.117 1.408 1.00 0.00 810 SER A N 2
ATOM 2072 C CA . SER A 1 73 ? 25.586 -13.334 1.568 1.00 0.00 810 SER A CA 2
ATOM 2073 C C . SER A 1 73 ? 24.426 -13.108 2.532 1.00 0.00 810 SER A C 2
ATOM 2074 O O . SER A 1 73 ? 24.630 -12.872 3.722 1.00 0.00 810 SER A O 2
ATOM 2082 N N . GLY A 1 74 ? 23.206 -13.182 2.008 1.00 0.00 811 GLY A N 2
ATOM 2083 C CA . GLY A 1 74 ? 22.030 -12.982 2.835 1.00 0.00 811 GLY A CA 2
ATOM 2084 C C . GLY A 1 74 ? 20.906 -12.294 2.088 1.00 0.00 811 GLY A C 2
ATOM 2085 O O . GLY A 1 74 ? 20.711 -11.086 2.221 1.00 0.00 811 GLY A O 2
ATOM 2089 N N . GLY A 1 1 ? -25.989 -1.839 10.865 1.00 0.00 738 GLY A N 3
ATOM 2090 C CA . GLY A 1 1 ? -25.331 -3.072 10.478 1.00 0.00 738 GLY A CA 3
ATOM 2091 C C . GLY A 1 1 ? -24.041 -3.305 11.240 1.00 0.00 738 GLY A C 3
ATOM 2092 O O . GLY A 1 1 ? -23.845 -2.756 12.324 1.00 0.00 738 GLY A O 3
ATOM 2096 N N . SER A 1 2 ? -23.160 -4.122 10.673 1.00 0.00 739 SER A N 3
ATOM 2097 C CA . SER A 1 2 ? -21.884 -4.431 11.308 1.00 0.00 739 SER A CA 3
ATOM 2098 C C . SER A 1 2 ? -20.765 -4.506 10.273 1.00 0.00 739 SER A C 3
ATOM 2099 O O . SER A 1 2 ? -20.824 -5.303 9.337 1.00 0.00 739 SER A O 3
ATOM 2107 N N . SER A 1 3 ? -19.747 -3.670 10.450 1.00 0.00 740 SER A N 3
ATOM 2108 C CA . SER A 1 3 ? -18.616 -3.638 9.530 1.00 0.00 740 SER A CA 3
ATOM 2109 C C . SER A 1 3 ? -19.095 -3.572 8.083 1.00 0.00 740 SER A C 3
ATOM 2110 O O . SER A 1 3 ? -18.573 -4.267 7.213 1.00 0.00 740 SER A O 3
ATOM 2118 N N . GLY A 1 4 ? -20.092 -2.729 7.834 1.00 0.00 741 GLY A N 3
ATOM 2119 C CA . GLY A 1 4 ? -20.626 -2.586 6.492 1.00 0.00 741 GLY A CA 3
ATOM 2120 C C . GLY A 1 4 ? -21.458 -3.781 6.069 1.00 0.00 741 GLY A C 3
ATOM 2121 O O . GLY A 1 4 ? -20.927 -4.869 5.847 1.00 0.00 741 GLY A O 3
ATOM 2125 N N . SER A 1 5 ? -22.767 -3.578 5.959 1.00 0.00 742 SER A N 3
ATOM 2126 C CA . SER A 1 5 ? -23.676 -4.649 5.565 1.00 0.00 742 SER A CA 3
ATOM 2127 C C . SER A 1 5 ? -23.586 -4.913 4.065 1.00 0.00 742 SER A C 3
ATOM 2128 O O . SER A 1 5 ? -23.793 -6.037 3.608 1.00 0.00 742 SER A O 3
ATOM 2136 N N . SER A 1 6 ? -23.276 -3.869 3.304 1.00 0.00 743 SER A N 3
ATOM 2137 C CA . SER A 1 6 ? -23.162 -3.986 1.855 1.00 0.00 743 SER A CA 3
ATOM 2138 C C . SER A 1 6 ? -21.778 -3.551 1.382 1.00 0.00 743 SER A C 3
ATOM 2139 O O . SER A 1 6 ? -21.489 -2.360 1.284 1.00 0.00 743 SER A O 3
ATOM 2147 N N . GLY A 1 7 ? -20.926 -4.529 1.088 1.00 0.00 744 GLY A N 3
ATOM 2148 C CA . GLY A 1 7 ? -19.583 -4.229 0.629 1.00 0.00 744 GLY A CA 3
ATOM 2149 C C . GLY A 1 7 ? -18.522 -4.976 1.413 1.00 0.00 744 GLY A C 3
ATOM 2150 O O . GLY A 1 7 ? -18.793 -5.505 2.491 1.00 0.00 744 GLY A O 3
ATOM 2154 N N . CYS A 1 8 ? -17.310 -5.021 0.871 1.00 0.00 745 CYS A N 3
ATOM 2155 C CA . CYS A 1 8 ? -16.204 -5.710 1.525 1.00 0.00 745 CYS A CA 3
ATOM 2156 C C . CYS A 1 8 ? -16.016 -5.204 2.952 1.00 0.00 745 CYS A C 3
ATOM 2157 O O . CYS A 1 8 ? -16.342 -4.059 3.263 1.00 0.00 745 CYS A O 3
ATOM 2164 N N . SER A 1 9 ? -15.488 -6.066 3.815 1.00 0.00 746 SER A N 3
ATOM 2165 C CA . SER A 1 9 ? -15.259 -5.708 5.210 1.00 0.00 746 SER A CA 3
ATOM 2166 C C . SER A 1 9 ? -13.864 -5.120 5.398 1.00 0.00 746 SER A C 3
ATOM 2167 O O . SER A 1 9 ? -13.003 -5.243 4.526 1.00 0.00 746 SER A O 3
ATOM 2175 N N . ASP A 1 10 ? -13.648 -4.482 6.543 1.00 0.00 747 ASP A N 3
ATOM 2176 C CA . ASP A 1 10 ? -12.357 -3.875 6.848 1.00 0.00 747 ASP A CA 3
ATOM 2177 C C . ASP A 1 10 ? -11.249 -4.922 6.840 1.00 0.00 747 ASP A C 3
ATOM 2178 O O . ASP A 1 10 ? -11.509 -6.118 6.981 1.00 0.00 747 ASP A O 3
ATOM 2187 N N . LEU A 1 11 ? -10.012 -4.467 6.674 1.00 0.00 748 LEU A N 3
ATOM 2188 C CA . LEU A 1 11 ? -8.863 -5.365 6.647 1.00 0.00 748 LEU A CA 3
ATOM 2189 C C . LEU A 1 11 ? -8.003 -5.186 7.894 1.00 0.00 748 LEU A C 3
ATOM 2190 O O . LEU A 1 11 ? -7.912 -4.099 8.465 1.00 0.00 748 LEU A O 3
ATOM 2206 N N . PRO A 1 12 ? -7.354 -6.277 8.327 1.00 0.00 749 PRO A N 3
ATOM 2207 C CA . PRO A 1 12 ? -6.487 -6.266 9.509 1.00 0.00 749 PRO A CA 3
ATOM 2208 C C . PRO A 1 12 ? -5.204 -5.474 9.280 1.00 0.00 749 PRO A C 3
ATOM 2209 O O . PRO A 1 12 ? -4.664 -5.457 8.174 1.00 0.00 749 PRO A O 3
ATOM 2220 N N . GLU A 1 13 ? -4.721 -4.820 10.332 1.00 0.00 750 GLU A N 3
ATOM 2221 C CA . GLU A 1 13 ? -3.501 -4.026 10.243 1.00 0.00 750 GLU A CA 3
ATOM 2222 C C . GLU A 1 13 ? -2.343 -4.865 9.712 1.00 0.00 750 GLU A C 3
ATOM 2223 O O . GLU A 1 13 ? -2.205 -6.039 10.057 1.00 0.00 750 GLU A O 3
ATOM 2235 N N . ILE A 1 14 ? -1.515 -4.255 8.871 1.00 0.00 751 ILE A N 3
ATOM 2236 C CA . ILE A 1 14 ? -0.369 -4.946 8.292 1.00 0.00 751 ILE A CA 3
ATOM 2237 C C . ILE A 1 14 ? 0.929 -4.518 8.969 1.00 0.00 751 ILE A C 3
ATOM 2238 O O . ILE A 1 14 ? 1.075 -3.369 9.383 1.00 0.00 751 ILE A O 3
ATOM 2254 N N . GLN A 1 15 ? 1.870 -5.452 9.076 1.00 0.00 752 GLN A N 3
ATOM 2255 C CA . GLN A 1 15 ? 3.156 -5.171 9.701 1.00 0.00 752 GLN A CA 3
ATOM 2256 C C . GLN A 1 15 ? 4.145 -4.611 8.684 1.00 0.00 752 GLN A C 3
ATOM 2257 O O . GLN A 1 15 ? 4.240 -5.103 7.561 1.00 0.00 752 GLN A O 3
ATOM 2271 N N . ASN A 1 16 ? 4.880 -3.579 9.087 1.00 0.00 753 ASN A N 3
ATOM 2272 C CA . ASN A 1 16 ? 5.862 -2.952 8.209 1.00 0.00 753 ASN A CA 3
ATOM 2273 C C . ASN A 1 16 ? 5.193 -2.391 6.958 1.00 0.00 753 ASN A C 3
ATOM 2274 O O . ASN A 1 16 ? 5.662 -2.608 5.841 1.00 0.00 753 ASN A O 3
ATOM 2285 N N . GLY A 1 17 ? 4.095 -1.668 7.154 1.00 0.00 754 GLY A N 3
ATOM 2286 C CA . GLY A 1 17 ? 3.380 -1.087 6.033 1.00 0.00 754 GLY A CA 3
ATOM 2287 C C . GLY A 1 17 ? 2.035 -0.516 6.436 1.00 0.00 754 GLY A C 3
ATOM 2288 O O . GLY A 1 17 ? 1.577 -0.723 7.560 1.00 0.00 754 GLY A O 3
ATOM 2292 N N . TRP A 1 18 ? 1.401 0.204 5.518 1.00 0.00 755 TRP A N 3
ATOM 2293 C CA . TRP A 1 18 ? 0.100 0.808 5.785 1.00 0.00 755 TRP A CA 3
ATOM 2294 C C . TRP A 1 18 ? -0.738 0.880 4.514 1.00 0.00 755 TRP A C 3
ATOM 2295 O O . TRP A 1 18 ? -0.202 0.947 3.408 1.00 0.00 755 TRP A O 3
ATOM 2316 N N . LYS A 1 19 ? -2.057 0.865 4.678 1.00 0.00 756 LYS A N 3
ATOM 2317 C CA . LYS A 1 19 ? -2.970 0.930 3.544 1.00 0.00 756 LYS A CA 3
ATOM 2318 C C . LYS A 1 19 ? -3.446 2.360 3.310 1.00 0.00 756 LYS A C 3
ATOM 2319 O O . LYS A 1 19 ? -3.229 3.242 4.141 1.00 0.00 756 LYS A O 3
ATOM 2338 N N . THR A 1 20 ? -4.098 2.584 2.173 1.00 0.00 757 THR A N 3
ATOM 2339 C CA . THR A 1 20 ? -4.606 3.907 1.830 1.00 0.00 757 THR A CA 3
ATOM 2340 C C . THR A 1 20 ? -5.681 3.821 0.753 1.00 0.00 757 THR A C 3
ATOM 2341 O O . THR A 1 20 ? -5.430 3.344 -0.354 1.00 0.00 757 THR A O 3
ATOM 2352 N N . THR A 1 21 ? -6.882 4.286 1.084 1.00 0.00 758 THR A N 3
ATOM 2353 C CA . THR A 1 21 ? -7.996 4.262 0.145 1.00 0.00 758 THR A CA 3
ATOM 2354 C C . THR A 1 21 ? -8.908 5.467 0.342 1.00 0.00 758 THR A C 3
ATOM 2355 O O . THR A 1 21 ? -9.277 5.801 1.468 1.00 0.00 758 THR A O 3
ATOM 2366 N N . SER A 1 22 ? -9.268 6.117 -0.760 1.00 0.00 759 SER A N 3
ATOM 2367 C CA . SER A 1 22 ? -10.135 7.289 -0.708 1.00 0.00 759 SER A CA 3
ATOM 2368 C C . SER A 1 22 ? -11.597 6.891 -0.884 1.00 0.00 759 SER A C 3
ATOM 2369 O O . SER A 1 22 ? -12.329 7.501 -1.664 1.00 0.00 759 SER A O 3
ATOM 2377 N N . HIS A 1 23 ? -12.016 5.862 -0.154 1.00 0.00 760 HIS A N 3
ATOM 2378 C CA . HIS A 1 23 ? -13.391 5.381 -0.228 1.00 0.00 760 HIS A CA 3
ATOM 2379 C C . HIS A 1 23 ? -14.038 5.368 1.154 1.00 0.00 760 HIS A C 3
ATOM 2380 O O . HIS A 1 23 ? -13.850 4.431 1.931 1.00 0.00 760 HIS A O 3
ATOM 2394 N N . THR A 1 24 ? -14.800 6.415 1.455 1.00 0.00 761 THR A N 3
ATOM 2395 C CA . THR A 1 24 ? -15.473 6.525 2.744 1.00 0.00 761 THR A CA 3
ATOM 2396 C C . THR A 1 24 ? -16.116 5.202 3.143 1.00 0.00 761 THR A C 3
ATOM 2397 O O . THR A 1 24 ? -15.945 4.734 4.268 1.00 0.00 761 THR A O 3
ATOM 2408 N N . GLU A 1 25 ? -16.856 4.605 2.214 1.00 0.00 762 GLU A N 3
ATOM 2409 C CA . GLU A 1 25 ? -17.525 3.335 2.471 1.00 0.00 762 GLU A CA 3
ATOM 2410 C C . GLU A 1 25 ? -17.081 2.274 1.468 1.00 0.00 762 GLU A C 3
ATOM 2411 O O . GLU A 1 25 ? -17.263 2.430 0.260 1.00 0.00 762 GLU A O 3
ATOM 2423 N N . LEU A 1 26 ? -16.498 1.195 1.978 1.00 0.00 763 LEU A N 3
ATOM 2424 C CA . LEU A 1 26 ? -16.027 0.106 1.128 1.00 0.00 763 LEU A CA 3
ATOM 2425 C C . LEU A 1 26 ? -17.174 -0.484 0.314 1.00 0.00 763 LEU A C 3
ATOM 2426 O O . LEU A 1 26 ? -17.979 -1.260 0.828 1.00 0.00 763 LEU A O 3
ATOM 2442 N N . VAL A 1 27 ? -17.240 -0.113 -0.961 1.00 0.00 764 VAL A N 3
ATOM 2443 C CA . VAL A 1 27 ? -18.286 -0.608 -1.848 1.00 0.00 764 VAL A CA 3
ATOM 2444 C C . VAL A 1 27 ? -17.690 -1.242 -3.099 1.00 0.00 764 VAL A C 3
ATOM 2445 O O . VAL A 1 27 ? -16.484 -1.163 -3.334 1.00 0.00 764 VAL A O 3
ATOM 2458 N N . ARG A 1 28 ? -18.543 -1.872 -3.901 1.00 0.00 765 ARG A N 3
ATOM 2459 C CA . ARG A 1 28 ? -18.101 -2.521 -5.129 1.00 0.00 765 ARG A CA 3
ATOM 2460 C C . ARG A 1 28 ? -17.192 -1.598 -5.935 1.00 0.00 765 ARG A C 3
ATOM 2461 O O . ARG A 1 28 ? -17.542 -0.451 -6.210 1.00 0.00 765 ARG A O 3
ATOM 2482 N N . GLY A 1 29 ? -16.023 -2.107 -6.311 1.00 0.00 766 GLY A N 3
ATOM 2483 C CA . GLY A 1 29 ? -15.082 -1.315 -7.081 1.00 0.00 766 GLY A CA 3
ATOM 2484 C C . GLY A 1 29 ? -13.992 -0.710 -6.219 1.00 0.00 766 GLY A C 3
ATOM 2485 O O . GLY A 1 29 ? -12.944 -0.308 -6.723 1.00 0.00 766 GLY A O 3
ATOM 2489 N N . ALA A 1 30 ? -14.240 -0.643 -4.915 1.00 0.00 767 ALA A N 3
ATOM 2490 C CA . ALA A 1 30 ? -13.272 -0.082 -3.981 1.00 0.00 767 ALA A CA 3
ATOM 2491 C C . ALA A 1 30 ? -11.936 -0.813 -4.070 1.00 0.00 767 ALA A C 3
ATOM 2492 O O . ALA A 1 30 ? -11.890 -2.043 -4.062 1.00 0.00 767 ALA A O 3
ATOM 2499 N N . ARG A 1 31 ? -10.853 -0.048 -4.155 1.00 0.00 768 ARG A N 3
ATOM 2500 C CA . ARG A 1 31 ? -9.517 -0.623 -4.248 1.00 0.00 768 ARG A CA 3
ATOM 2501 C C . ARG A 1 31 ? -8.591 -0.020 -3.196 1.00 0.00 768 ARG A C 3
ATOM 2502 O O . ARG A 1 31 ? -8.542 1.199 -3.023 1.00 0.00 768 ARG A O 3
ATOM 2523 N N . ILE A 1 32 ? -7.859 -0.880 -2.496 1.00 0.00 769 ILE A N 3
ATOM 2524 C CA . ILE A 1 32 ? -6.935 -0.432 -1.462 1.00 0.00 769 ILE A CA 3
ATOM 2525 C C . ILE A 1 32 ? -5.489 -0.716 -1.855 1.00 0.00 769 ILE A C 3
ATOM 2526 O O . ILE A 1 32 ? -5.193 -1.734 -2.481 1.00 0.00 769 ILE A O 3
ATOM 2542 N N . THR A 1 33 ? -4.591 0.190 -1.482 1.00 0.00 770 THR A N 3
ATOM 2543 C CA . THR A 1 33 ? -3.175 0.037 -1.795 1.00 0.00 770 THR A CA 3
ATOM 2544 C C . THR A 1 33 ? -2.362 -0.245 -0.537 1.00 0.00 770 THR A C 3
ATOM 2545 O O . THR A 1 33 ? -2.508 0.440 0.475 1.00 0.00 770 THR A O 3
ATOM 2556 N N . TYR A 1 34 ? -1.504 -1.257 -0.608 1.00 0.00 771 TYR A N 3
ATOM 2557 C CA . TYR A 1 34 ? -0.668 -1.631 0.527 1.00 0.00 771 TYR A CA 3
ATOM 2558 C C . TYR A 1 34 ? 0.768 -1.158 0.324 1.00 0.00 771 TYR A C 3
ATOM 2559 O O . TYR A 1 34 ? 1.442 -1.573 -0.619 1.00 0.00 771 TYR A O 3
ATOM 2577 N N . GLN A 1 35 ? 1.229 -0.288 1.216 1.00 0.00 772 GLN A N 3
ATOM 2578 C CA . GLN A 1 35 ? 2.585 0.242 1.136 1.00 0.00 772 GLN A CA 3
ATOM 2579 C C . GLN A 1 35 ? 3.450 -0.300 2.270 1.00 0.00 772 GLN A C 3
ATOM 2580 O O . GLN A 1 35 ? 3.015 -0.362 3.420 1.00 0.00 772 GLN A O 3
ATOM 2594 N N . CYS A 1 36 ? 4.675 -0.691 1.938 1.00 0.00 773 CYS A N 3
ATOM 2595 C CA . CYS A 1 36 ? 5.601 -1.229 2.927 1.00 0.00 773 CYS A CA 3
ATOM 2596 C C . CYS A 1 36 ? 6.817 -0.320 3.085 1.00 0.00 773 CYS A C 3
ATOM 2597 O O . CYS A 1 36 ? 6.997 0.631 2.323 1.00 0.00 773 CYS A O 3
ATOM 2604 N N . ASP A 1 37 ? 7.648 -0.619 4.077 1.00 0.00 774 ASP A N 3
ATOM 2605 C CA . ASP A 1 37 ? 8.847 0.169 4.334 1.00 0.00 774 ASP A CA 3
ATOM 2606 C C . ASP A 1 37 ? 9.786 0.138 3.132 1.00 0.00 774 ASP A C 3
ATOM 2607 O O . ASP A 1 37 ? 9.714 -0.748 2.280 1.00 0.00 774 ASP A O 3
ATOM 2616 N N . PRO A 1 38 ? 10.688 1.128 3.060 1.00 0.00 775 PRO A N 3
ATOM 2617 C CA . PRO A 1 38 ? 11.658 1.237 1.966 1.00 0.00 775 PRO A CA 3
ATOM 2618 C C . PRO A 1 38 ? 12.719 0.143 2.021 1.00 0.00 775 PRO A C 3
ATOM 2619 O O . PRO A 1 38 ? 13.432 0.006 3.014 1.00 0.00 775 PRO A O 3
ATOM 2630 N N . GLY A 1 39 ? 12.817 -0.635 0.947 1.00 0.00 776 GLY A N 3
ATOM 2631 C CA . GLY A 1 39 ? 13.794 -1.707 0.894 1.00 0.00 776 GLY A CA 3
ATOM 2632 C C . GLY A 1 39 ? 13.148 -3.078 0.861 1.00 0.00 776 GLY A C 3
ATOM 2633 O O . GLY A 1 39 ? 13.761 -4.050 0.418 1.00 0.00 776 GLY A O 3
ATOM 2637 N N . TYR A 1 40 ? 11.909 -3.158 1.333 1.00 0.00 777 TYR A N 3
ATOM 2638 C CA . TYR A 1 40 ? 11.182 -4.422 1.360 1.00 0.00 777 TYR A CA 3
ATOM 2639 C C . TYR A 1 40 ? 10.467 -4.667 0.035 1.00 0.00 777 TYR A C 3
ATOM 2640 O O . TYR A 1 40 ? 10.522 -3.840 -0.876 1.00 0.00 777 TYR A O 3
ATOM 2658 N N . ASP A 1 41 ? 9.794 -5.808 -0.065 1.00 0.00 778 ASP A N 3
ATOM 2659 C CA . ASP A 1 41 ? 9.065 -6.163 -1.277 1.00 0.00 778 ASP A CA 3
ATOM 2660 C C . ASP A 1 41 ? 7.775 -6.903 -0.938 1.00 0.00 778 ASP A C 3
ATOM 2661 O O . ASP A 1 41 ? 7.765 -7.798 -0.093 1.00 0.00 778 ASP A O 3
ATOM 2670 N N . ILE A 1 42 ? 6.689 -6.521 -1.601 1.00 0.00 779 ILE A N 3
ATOM 2671 C CA . ILE A 1 42 ? 5.393 -7.149 -1.370 1.00 0.00 779 ILE A CA 3
ATOM 2672 C C . ILE A 1 42 ? 5.334 -8.535 -2.001 1.00 0.00 779 ILE A C 3
ATOM 2673 O O . ILE A 1 42 ? 5.989 -8.799 -3.010 1.00 0.00 779 ILE A O 3
ATOM 2689 N N . VAL A 1 43 ? 4.542 -9.419 -1.402 1.00 0.00 780 VAL A N 3
ATOM 2690 C CA . VAL A 1 43 ? 4.394 -10.779 -1.907 1.00 0.00 780 VAL A CA 3
ATOM 2691 C C . VAL A 1 43 ? 2.923 -11.144 -2.078 1.00 0.00 780 VAL A C 3
ATOM 2692 O O . VAL A 1 43 ? 2.202 -11.333 -1.099 1.00 0.00 780 VAL A O 3
ATOM 2705 N N . GLY A 1 44 ? 2.485 -11.243 -3.329 1.00 0.00 781 GLY A N 3
ATOM 2706 C CA . GLY A 1 44 ? 1.102 -11.586 -3.606 1.00 0.00 781 GLY A CA 3
ATOM 2707 C C . GLY A 1 44 ? 0.410 -10.551 -4.469 1.00 0.00 781 GLY A C 3
ATOM 2708 O O . GLY A 1 44 ? 0.960 -10.102 -5.474 1.00 0.00 781 GLY A O 3
ATOM 2712 N N . SER A 1 45 ? -0.803 -10.171 -4.077 1.00 0.00 782 SER A N 3
ATOM 2713 C CA . SER A 1 45 ? -1.574 -9.186 -4.825 1.00 0.00 782 SER A CA 3
ATOM 2714 C C . SER A 1 45 ? -1.582 -7.841 -4.105 1.00 0.00 782 SER A C 3
ATOM 2715 O O . SER A 1 45 ? -2.355 -7.629 -3.171 1.00 0.00 782 SER A O 3
ATOM 2723 N N . ASP A 1 46 ? -0.715 -6.936 -4.546 1.00 0.00 783 ASP A N 3
ATOM 2724 C CA . ASP A 1 46 ? -0.621 -5.610 -3.945 1.00 0.00 783 ASP A CA 3
ATOM 2725 C C . ASP A 1 46 ? -1.964 -4.889 -4.009 1.00 0.00 783 ASP A C 3
ATOM 2726 O O . ASP A 1 46 ? -2.355 -4.197 -3.068 1.00 0.00 783 ASP A O 3
ATOM 2735 N N . THR A 1 47 ? -2.666 -5.054 -5.126 1.00 0.00 784 THR A N 3
ATOM 2736 C CA . THR A 1 47 ? -3.964 -4.417 -5.313 1.00 0.00 784 THR A CA 3
ATOM 2737 C C . THR A 1 47 ? -5.097 -5.342 -4.887 1.00 0.00 784 THR A C 3
ATOM 2738 O O . THR A 1 47 ? -5.045 -6.551 -5.116 1.00 0.00 784 THR A O 3
ATOM 2749 N N . LEU A 1 48 ? -6.123 -4.768 -4.268 1.00 0.00 785 LEU A N 3
ATOM 2750 C CA . LEU A 1 48 ? -7.271 -5.542 -3.810 1.00 0.00 785 LEU A CA 3
ATOM 2751 C C . LEU A 1 48 ? -8.578 -4.861 -4.203 1.00 0.00 785 LEU A C 3
ATOM 2752 O O . LEU A 1 48 ? -8.853 -3.734 -3.790 1.00 0.00 785 LEU A O 3
ATOM 2768 N N . THR A 1 49 ? -9.384 -5.554 -5.002 1.00 0.00 786 THR A N 3
ATOM 2769 C CA . THR A 1 49 ? -10.662 -5.017 -5.451 1.00 0.00 786 THR A CA 3
ATOM 2770 C C . THR A 1 49 ? -11.825 -5.834 -4.898 1.00 0.00 786 THR A C 3
ATOM 2771 O O . THR A 1 49 ? -11.678 -7.019 -4.598 1.00 0.00 786 THR A O 3
ATOM 2782 N N . CYS A 1 50 ? -12.982 -5.193 -4.766 1.00 0.00 787 CYS A N 3
ATOM 2783 C CA . CYS A 1 50 ? -14.171 -5.859 -4.249 1.00 0.00 787 CYS A CA 3
ATOM 2784 C C . CYS A 1 50 ? -15.008 -6.437 -5.387 1.00 0.00 787 CYS A C 3
ATOM 2785 O O . CYS A 1 50 ? -15.441 -5.712 -6.282 1.00 0.00 787 CYS A O 3
ATOM 2792 N N . GLN A 1 51 ? -15.231 -7.747 -5.344 1.00 0.00 788 GLN A N 3
ATOM 2793 C CA . GLN A 1 51 ? -16.015 -8.422 -6.371 1.00 0.00 788 GLN A CA 3
ATOM 2794 C C . GLN A 1 51 ? -17.504 -8.371 -6.040 1.00 0.00 788 GLN A C 3
ATOM 2795 O O . GLN A 1 51 ? -17.896 -7.912 -4.968 1.00 0.00 788 GLN A O 3
ATOM 2809 N N . TRP A 1 52 ? -18.327 -8.844 -6.969 1.00 0.00 789 TRP A N 3
ATOM 2810 C CA . TRP A 1 52 ? -19.772 -8.852 -6.776 1.00 0.00 789 TRP A CA 3
ATOM 2811 C C . TRP A 1 52 ? -20.146 -9.585 -5.492 1.00 0.00 789 TRP A C 3
ATOM 2812 O O . TRP A 1 52 ? -21.259 -9.440 -4.986 1.00 0.00 789 TRP A O 3
ATOM 2833 N N . ASP A 1 53 ? -19.211 -10.370 -4.970 1.00 0.00 790 ASP A N 3
ATOM 2834 C CA . ASP A 1 53 ? -19.443 -11.125 -3.744 1.00 0.00 790 ASP A CA 3
ATOM 2835 C C . ASP A 1 53 ? -18.944 -10.351 -2.528 1.00 0.00 790 ASP A C 3
ATOM 2836 O O . ASP A 1 53 ? -18.651 -10.935 -1.484 1.00 0.00 790 ASP A O 3
ATOM 2845 N N . LEU A 1 54 ? -18.848 -9.033 -2.670 1.00 0.00 791 LEU A N 3
ATOM 2846 C CA . LEU A 1 54 ? -18.383 -8.179 -1.583 1.00 0.00 791 LEU A CA 3
ATOM 2847 C C . LEU A 1 54 ? -17.143 -8.769 -0.918 1.00 0.00 791 LEU A C 3
ATOM 2848 O O . LEU A 1 54 ? -16.861 -8.492 0.248 1.00 0.00 791 LEU A O 3
ATOM 2864 N N . SER A 1 55 ? -16.406 -9.582 -1.668 1.00 0.00 792 SER A N 3
ATOM 2865 C CA . SER A 1 55 ? -15.198 -10.212 -1.150 1.00 0.00 792 SER A CA 3
ATOM 2866 C C . SER A 1 55 ? -13.969 -9.751 -1.928 1.00 0.00 792 SER A C 3
ATOM 2867 O O . SER A 1 55 ? -14.057 -9.424 -3.112 1.00 0.00 792 SER A O 3
ATOM 2875 N N . TRP A 1 56 ? -12.825 -9.727 -1.254 1.00 0.00 793 TRP A N 3
ATOM 2876 C CA . TRP A 1 56 ? -11.577 -9.306 -1.881 1.00 0.00 793 TRP A CA 3
ATOM 2877 C C . TRP A 1 56 ? -11.014 -10.410 -2.769 1.00 0.00 793 TRP A C 3
ATOM 2878 O O . TRP A 1 56 ? -11.110 -11.592 -2.441 1.00 0.00 793 TRP A O 3
ATOM 2899 N N . SER A 1 57 ? -10.428 -10.016 -3.895 1.00 0.00 794 SER A N 3
ATOM 2900 C CA . SER A 1 57 ? -9.852 -10.973 -4.833 1.00 0.00 794 SER A CA 3
ATOM 2901 C C . SER A 1 57 ? -9.184 -12.126 -4.090 1.00 0.00 794 SER A C 3
ATOM 2902 O O . SER A 1 57 ? -9.329 -13.289 -4.468 1.00 0.00 794 SER A O 3
ATOM 2910 N N . SER A 1 58 ? -8.452 -11.795 -3.031 1.00 0.00 795 SER A N 3
ATOM 2911 C CA . SER A 1 58 ? -7.757 -12.801 -2.237 1.00 0.00 795 SER A CA 3
ATOM 2912 C C . SER A 1 58 ? -7.174 -12.185 -0.969 1.00 0.00 795 SER A C 3
ATOM 2913 O O . SER A 1 58 ? -7.209 -10.968 -0.785 1.00 0.00 795 SER A O 3
ATOM 2921 N N . ASP A 1 59 ? -6.639 -13.034 -0.099 1.00 0.00 796 ASP A N 3
ATOM 2922 C CA . ASP A 1 59 ? -6.046 -12.574 1.152 1.00 0.00 796 ASP A CA 3
ATOM 2923 C C . ASP A 1 59 ? -5.129 -11.379 0.912 1.00 0.00 796 ASP A C 3
ATOM 2924 O O . ASP A 1 59 ? -4.589 -11.188 -0.178 1.00 0.00 796 ASP A O 3
ATOM 2933 N N . PRO A 1 60 ? -4.949 -10.552 1.953 1.00 0.00 797 PRO A N 3
ATOM 2934 C CA . PRO A 1 60 ? -4.098 -9.361 1.880 1.00 0.00 797 PRO A CA 3
ATOM 2935 C C . PRO A 1 60 ? -2.618 -9.711 1.775 1.00 0.00 797 PRO A C 3
ATOM 2936 O O . PRO A 1 60 ? -2.147 -10.697 2.342 1.00 0.00 797 PRO A O 3
ATOM 2947 N N . PRO A 1 61 ? -1.864 -8.885 1.034 1.00 0.00 798 PRO A N 3
ATOM 2948 C CA . PRO A 1 61 ? -0.425 -9.087 0.840 1.00 0.00 798 PRO A CA 3
ATOM 2949 C C . PRO A 1 61 ? 0.374 -8.832 2.113 1.00 0.00 798 PRO A C 3
ATOM 2950 O O . PRO A 1 61 ? -0.185 -8.458 3.144 1.00 0.00 798 PRO A O 3
ATOM 2961 N N . PHE A 1 62 ? 1.685 -9.036 2.035 1.00 0.00 799 PHE A N 3
ATOM 2962 C CA . PHE A 1 62 ? 2.561 -8.829 3.182 1.00 0.00 799 PHE A CA 3
ATOM 2963 C C . PHE A 1 62 ? 3.898 -8.238 2.745 1.00 0.00 799 PHE A C 3
ATOM 2964 O O . PHE A 1 62 ? 4.225 -8.223 1.558 1.00 0.00 799 PHE A O 3
ATOM 2981 N N . CYS A 1 63 ? 4.668 -7.752 3.713 1.00 0.00 800 CYS A N 3
ATOM 2982 C CA . CYS A 1 63 ? 5.970 -7.160 3.430 1.00 0.00 800 CYS A CA 3
ATOM 2983 C C . CYS A 1 63 ? 7.095 -8.131 3.774 1.00 0.00 800 CYS A C 3
ATOM 2984 O O . CYS A 1 63 ? 7.187 -8.616 4.901 1.00 0.00 800 CYS A O 3
ATOM 2991 N N . GLU A 1 64 ? 7.949 -8.409 2.794 1.00 0.00 801 GLU A N 3
ATOM 2992 C CA . GLU A 1 64 ? 9.069 -9.322 2.993 1.00 0.00 801 GLU A CA 3
ATOM 2993 C C . GLU A 1 64 ? 10.399 -8.609 2.771 1.00 0.00 801 GLU A C 3
ATOM 2994 O O . GLU A 1 64 ? 10.575 -7.889 1.787 1.00 0.00 801 GLU A O 3
ATOM 3006 N N . LYS A 1 65 ? 11.333 -8.812 3.694 1.00 0.00 802 LYS A N 3
ATOM 3007 C CA . LYS A 1 65 ? 12.649 -8.190 3.602 1.00 0.00 802 LYS A CA 3
ATOM 3008 C C . LYS A 1 65 ? 13.494 -8.863 2.525 1.00 0.00 802 LYS A C 3
ATOM 3009 O O . LYS A 1 65 ? 13.399 -10.071 2.310 1.00 0.00 802 LYS A O 3
ATOM 3028 N N . THR A 1 66 ? 14.324 -8.072 1.851 1.00 0.00 803 THR A N 3
ATOM 3029 C CA . THR A 1 66 ? 15.187 -8.591 0.797 1.00 0.00 803 THR A CA 3
ATOM 3030 C C . THR A 1 66 ? 16.136 -9.655 1.337 1.00 0.00 803 THR A C 3
ATOM 3031 O O . THR A 1 66 ? 16.653 -9.532 2.446 1.00 0.00 803 THR A O 3
ATOM 3042 N N . GLU A 1 67 ? 16.359 -10.699 0.545 1.00 0.00 804 GLU A N 3
ATOM 3043 C CA . GLU A 1 67 ? 17.247 -11.785 0.946 1.00 0.00 804 GLU A CA 3
ATOM 3044 C C . GLU A 1 67 ? 18.702 -11.437 0.646 1.00 0.00 804 GLU A C 3
ATOM 3045 O O . GLU A 1 67 ? 19.218 -11.754 -0.425 1.00 0.00 804 GLU A O 3
ATOM 3057 N N . GLU A 1 68 ? 19.356 -10.782 1.600 1.00 0.00 805 GLU A N 3
ATOM 3058 C CA . GLU A 1 68 ? 20.751 -10.390 1.438 1.00 0.00 805 GLU A CA 3
ATOM 3059 C C . GLU A 1 68 ? 21.614 -11.590 1.060 1.00 0.00 805 GLU A C 3
ATOM 3060 O O . GLU A 1 68 ? 22.226 -11.617 -0.007 1.00 0.00 805 GLU A O 3
ATOM 3072 N N . SER A 1 69 ? 21.657 -12.582 1.944 1.00 0.00 806 SER A N 3
ATOM 3073 C CA . SER A 1 69 ? 22.447 -13.784 1.706 1.00 0.00 806 SER A CA 3
ATOM 3074 C C . SER A 1 69 ? 21.547 -14.966 1.358 1.00 0.00 806 SER A C 3
ATOM 3075 O O . SER A 1 69 ? 21.760 -15.649 0.357 1.00 0.00 806 SER A O 3
ATOM 3083 N N . GLY A 1 70 ? 20.540 -15.201 2.193 1.00 0.00 807 GLY A N 3
ATOM 3084 C CA . GLY A 1 70 ? 19.622 -16.301 1.958 1.00 0.00 807 GLY A CA 3
ATOM 3085 C C . GLY A 1 70 ? 20.265 -17.653 2.193 1.00 0.00 807 GLY A C 3
ATOM 3086 O O . GLY A 1 70 ? 21.271 -17.773 2.893 1.00 0.00 807 GLY A O 3
ATOM 3090 N N . PRO A 1 71 ? 19.678 -18.703 1.600 1.00 0.00 808 PRO A N 3
ATOM 3091 C CA . PRO A 1 71 ? 20.182 -20.073 1.735 1.00 0.00 808 PRO A CA 3
ATOM 3092 C C . PRO A 1 71 ? 21.507 -20.277 1.007 1.00 0.00 808 PRO A C 3
ATOM 3093 O O . PRO A 1 71 ? 22.194 -21.276 1.218 1.00 0.00 808 PRO A O 3
ATOM 3104 N N . SER A 1 72 ? 21.858 -19.324 0.149 1.00 0.00 809 SER A N 3
ATOM 3105 C CA . SER A 1 72 ? 23.099 -19.402 -0.613 1.00 0.00 809 SER A CA 3
ATOM 3106 C C . SER A 1 72 ? 24.294 -19.602 0.314 1.00 0.00 809 SER A C 3
ATOM 3107 O O . SER A 1 72 ? 24.933 -18.639 0.738 1.00 0.00 809 SER A O 3
ATOM 3115 N N . SER A 1 73 ? 24.591 -20.860 0.625 1.00 0.00 810 SER A N 3
ATOM 3116 C CA . SER A 1 73 ? 25.706 -21.188 1.504 1.00 0.00 810 SER A CA 3
ATOM 3117 C C . SER A 1 73 ? 26.960 -21.507 0.696 1.00 0.00 810 SER A C 3
ATOM 3118 O O . SER A 1 73 ? 26.894 -22.177 -0.334 1.00 0.00 810 SER A O 3
ATOM 3126 N N . GLY A 1 74 ? 28.103 -21.023 1.171 1.00 0.00 811 GLY A N 3
ATOM 3127 C CA . GLY A 1 74 ? 29.356 -21.266 0.481 1.00 0.00 811 GLY A CA 3
ATOM 3128 C C . GLY A 1 74 ? 30.265 -20.053 0.482 1.00 0.00 811 GLY A C 3
ATOM 3129 O O . GLY A 1 74 ? 31.067 -19.870 1.398 1.00 0.00 811 GLY A O 3
ATOM 3133 N N . GLY A 1 1 ? -22.515 5.692 13.211 1.00 0.00 738 GLY A N 4
ATOM 3134 C CA . GLY A 1 1 ? -21.960 5.740 11.871 1.00 0.00 738 GLY A CA 4
ATOM 3135 C C . GLY A 1 1 ? -23.032 5.808 10.802 1.00 0.00 738 GLY A C 4
ATOM 3136 O O . GLY A 1 1 ? -24.224 5.764 11.105 1.00 0.00 738 GLY A O 4
ATOM 3140 N N . SER A 1 2 ? -22.608 5.916 9.547 1.00 0.00 739 SER A N 4
ATOM 3141 C CA . SER A 1 2 ? -23.540 5.995 8.429 1.00 0.00 739 SER A CA 4
ATOM 3142 C C . SER A 1 2 ? -24.585 4.886 8.513 1.00 0.00 739 SER A C 4
ATOM 3143 O O . SER A 1 2 ? -24.250 3.716 8.697 1.00 0.00 739 SER A O 4
ATOM 3151 N N . SER A 1 3 ? -25.852 5.263 8.377 1.00 0.00 740 SER A N 4
ATOM 3152 C CA . SER A 1 3 ? -26.947 4.303 8.441 1.00 0.00 740 SER A CA 4
ATOM 3153 C C . SER A 1 3 ? -27.257 3.739 7.058 1.00 0.00 740 SER A C 4
ATOM 3154 O O . SER A 1 3 ? -28.391 3.811 6.586 1.00 0.00 740 SER A O 4
ATOM 3162 N N . GLY A 1 4 ? -26.239 3.178 6.412 1.00 0.00 741 GLY A N 4
ATOM 3163 C CA . GLY A 1 4 ? -26.423 2.610 5.089 1.00 0.00 741 GLY A CA 4
ATOM 3164 C C . GLY A 1 4 ? -25.126 2.532 4.307 1.00 0.00 741 GLY A C 4
ATOM 3165 O O . GLY A 1 4 ? -24.843 3.394 3.475 1.00 0.00 741 GLY A O 4
ATOM 3169 N N . SER A 1 5 ? -24.336 1.497 4.576 1.00 0.00 742 SER A N 4
ATOM 3170 C CA . SER A 1 5 ? -23.060 1.313 3.895 1.00 0.00 742 SER A CA 4
ATOM 3171 C C . SER A 1 5 ? -22.873 -0.142 3.476 1.00 0.00 742 SER A C 4
ATOM 3172 O O . SER A 1 5 ? -23.201 -1.062 4.224 1.00 0.00 742 SER A O 4
ATOM 3180 N N . SER A 1 6 ? -22.343 -0.341 2.273 1.00 0.00 743 SER A N 4
ATOM 3181 C CA . SER A 1 6 ? -22.114 -1.683 1.751 1.00 0.00 743 SER A CA 4
ATOM 3182 C C . SER A 1 6 ? -20.736 -1.789 1.107 1.00 0.00 743 SER A C 4
ATOM 3183 O O . SER A 1 6 ? -20.121 -0.781 0.761 1.00 0.00 743 SER A O 4
ATOM 3191 N N . GLY A 1 7 ? -20.255 -3.019 0.950 1.00 0.00 744 GLY A N 4
ATOM 3192 C CA . GLY A 1 7 ? -18.952 -3.235 0.348 1.00 0.00 744 GLY A CA 4
ATOM 3193 C C . GLY A 1 7 ? -18.133 -4.269 1.094 1.00 0.00 744 GLY A C 4
ATOM 3194 O O . GLY A 1 7 ? -18.646 -4.960 1.975 1.00 0.00 744 GLY A O 4
ATOM 3198 N N . CYS A 1 8 ? -16.857 -4.379 0.740 1.00 0.00 745 CYS A N 4
ATOM 3199 C CA . CYS A 1 8 ? -15.965 -5.338 1.380 1.00 0.00 745 CYS A CA 4
ATOM 3200 C C . CYS A 1 8 ? -15.879 -5.082 2.882 1.00 0.00 745 CYS A C 4
ATOM 3201 O O . CYS A 1 8 ? -16.230 -4.003 3.360 1.00 0.00 745 CYS A O 4
ATOM 3208 N N . SER A 1 9 ? -15.409 -6.082 3.621 1.00 0.00 746 SER A N 4
ATOM 3209 C CA . SER A 1 9 ? -15.279 -5.967 5.069 1.00 0.00 746 SER A CA 4
ATOM 3210 C C . SER A 1 9 ? -13.889 -5.468 5.452 1.00 0.00 746 SER A C 4
ATOM 3211 O O . SER A 1 9 ? -12.897 -5.803 4.805 1.00 0.00 746 SER A O 4
ATOM 3219 N N . ASP A 1 10 ? -13.826 -4.666 6.509 1.00 0.00 747 ASP A N 4
ATOM 3220 C CA . ASP A 1 10 ? -12.559 -4.121 6.981 1.00 0.00 747 ASP A CA 4
ATOM 3221 C C . ASP A 1 10 ? -11.444 -5.155 6.860 1.00 0.00 747 ASP A C 4
ATOM 3222 O O . ASP A 1 10 ? -11.687 -6.359 6.951 1.00 0.00 747 ASP A O 4
ATOM 3231 N N . LEU A 1 11 ? -10.221 -4.678 6.655 1.00 0.00 748 LEU A N 4
ATOM 3232 C CA . LEU A 1 11 ? -9.068 -5.561 6.521 1.00 0.00 748 LEU A CA 4
ATOM 3233 C C . LEU A 1 11 ? -8.195 -5.510 7.770 1.00 0.00 748 LEU A C 4
ATOM 3234 O O . LEU A 1 11 ? -8.144 -4.507 8.482 1.00 0.00 748 LEU A O 4
ATOM 3250 N N . PRO A 1 12 ? -7.488 -6.617 8.044 1.00 0.00 749 PRO A N 4
ATOM 3251 C CA . PRO A 1 12 ? -6.602 -6.722 9.207 1.00 0.00 749 PRO A CA 4
ATOM 3252 C C . PRO A 1 12 ? -5.361 -5.846 9.072 1.00 0.00 749 PRO A C 4
ATOM 3253 O O . PRO A 1 12 ? -4.792 -5.725 7.988 1.00 0.00 749 PRO A O 4
ATOM 3264 N N . GLU A 1 13 ? -4.949 -5.237 10.179 1.00 0.00 750 GLU A N 4
ATOM 3265 C CA . GLU A 1 13 ? -3.775 -4.371 10.182 1.00 0.00 750 GLU A CA 4
ATOM 3266 C C . GLU A 1 13 ? -2.560 -5.100 9.615 1.00 0.00 750 GLU A C 4
ATOM 3267 O O . GLU A 1 13 ? -2.404 -6.307 9.803 1.00 0.00 750 GLU A O 4
ATOM 3279 N N . ILE A 1 14 ? -1.704 -4.358 8.921 1.00 0.00 751 ILE A N 4
ATOM 3280 C CA . ILE A 1 14 ? -0.503 -4.933 8.327 1.00 0.00 751 ILE A CA 4
ATOM 3281 C C . ILE A 1 14 ? 0.728 -4.632 9.176 1.00 0.00 751 ILE A C 4
ATOM 3282 O O . ILE A 1 14 ? 0.810 -3.586 9.818 1.00 0.00 751 ILE A O 4
ATOM 3298 N N . GLN A 1 15 ? 1.682 -5.557 9.173 1.00 0.00 752 GLN A N 4
ATOM 3299 C CA . GLN A 1 15 ? 2.910 -5.390 9.942 1.00 0.00 752 GLN A CA 4
ATOM 3300 C C . GLN A 1 15 ? 3.988 -4.710 9.105 1.00 0.00 752 GLN A C 4
ATOM 3301 O O . GLN A 1 15 ? 4.146 -5.004 7.921 1.00 0.00 752 GLN A O 4
ATOM 3315 N N . ASN A 1 16 ? 4.728 -3.800 9.729 1.00 0.00 753 ASN A N 4
ATOM 3316 C CA . ASN A 1 16 ? 5.792 -3.077 9.042 1.00 0.00 753 ASN A CA 4
ATOM 3317 C C . ASN A 1 16 ? 5.285 -2.480 7.732 1.00 0.00 753 ASN A C 4
ATOM 3318 O O . ASN A 1 16 ? 5.973 -2.519 6.713 1.00 0.00 753 ASN A O 4
ATOM 3329 N N . GLY A 1 17 ? 4.077 -1.927 7.768 1.00 0.00 754 GLY A N 4
ATOM 3330 C CA . GLY A 1 17 ? 3.498 -1.330 6.579 1.00 0.00 754 GLY A CA 4
ATOM 3331 C C . GLY A 1 17 ? 2.145 -0.700 6.846 1.00 0.00 754 GLY A C 4
ATOM 3332 O O . GLY A 1 17 ? 1.704 -0.625 7.992 1.00 0.00 754 GLY A O 4
ATOM 3336 N N . TRP A 1 18 ? 1.487 -0.247 5.786 1.00 0.00 755 TRP A N 4
ATOM 3337 C CA . TRP A 1 18 ? 0.176 0.381 5.911 1.00 0.00 755 TRP A CA 4
ATOM 3338 C C . TRP A 1 18 ? -0.592 0.306 4.596 1.00 0.00 755 TRP A C 4
ATOM 3339 O O . TRP A 1 18 ? -0.001 0.127 3.530 1.00 0.00 755 TRP A O 4
ATOM 3360 N N . LYS A 1 19 ? -1.910 0.445 4.677 1.00 0.00 756 LYS A N 4
ATOM 3361 C CA . LYS A 1 19 ? -2.760 0.396 3.493 1.00 0.00 756 LYS A CA 4
ATOM 3362 C C . LYS A 1 19 ? -3.506 1.712 3.303 1.00 0.00 756 LYS A C 4
ATOM 3363 O O . LYS A 1 19 ? -3.776 2.430 4.266 1.00 0.00 756 LYS A O 4
ATOM 3382 N N . THR A 1 20 ? -3.839 2.024 2.054 1.00 0.00 757 THR A N 4
ATOM 3383 C CA . THR A 1 20 ? -4.555 3.253 1.738 1.00 0.00 757 THR A CA 4
ATOM 3384 C C . THR A 1 20 ? -5.634 3.008 0.690 1.00 0.00 757 THR A C 4
ATOM 3385 O O . THR A 1 20 ? -5.408 2.306 -0.297 1.00 0.00 757 THR A O 4
ATOM 3396 N N . THR A 1 21 ? -6.809 3.590 0.908 1.00 0.00 758 THR A N 4
ATOM 3397 C CA . THR A 1 21 ? -7.923 3.434 -0.017 1.00 0.00 758 THR A CA 4
ATOM 3398 C C . THR A 1 21 ? -8.060 4.652 -0.924 1.00 0.00 758 THR A C 4
ATOM 3399 O O . THR A 1 21 ? -7.726 5.770 -0.532 1.00 0.00 758 THR A O 4
ATOM 3410 N N . SER A 1 22 ? -8.553 4.428 -2.138 1.00 0.00 759 SER A N 4
ATOM 3411 C CA . SER A 1 22 ? -8.731 5.508 -3.102 1.00 0.00 759 SER A CA 4
ATOM 3412 C C . SER A 1 22 ? -10.207 5.863 -3.253 1.00 0.00 759 SER A C 4
ATOM 3413 O O . SER A 1 22 ? -10.697 6.071 -4.363 1.00 0.00 759 SER A O 4
ATOM 3421 N N . HIS A 1 23 ? -10.911 5.931 -2.127 1.00 0.00 760 HIS A N 4
ATOM 3422 C CA . HIS A 1 23 ? -12.332 6.262 -2.133 1.00 0.00 760 HIS A CA 4
ATOM 3423 C C . HIS A 1 23 ? -12.800 6.672 -0.740 1.00 0.00 760 HIS A C 4
ATOM 3424 O O . HIS A 1 23 ? -12.104 6.449 0.251 1.00 0.00 760 HIS A O 4
ATOM 3438 N N . THR A 1 24 ? -13.983 7.275 -0.672 1.00 0.00 761 THR A N 4
ATOM 3439 C CA . THR A 1 24 ? -14.543 7.718 0.599 1.00 0.00 761 THR A CA 4
ATOM 3440 C C . THR A 1 24 ? -14.991 6.532 1.445 1.00 0.00 761 THR A C 4
ATOM 3441 O O . THR A 1 24 ? -14.739 6.488 2.649 1.00 0.00 761 THR A O 4
ATOM 3452 N N . GLU A 1 25 ? -15.655 5.573 0.808 1.00 0.00 762 GLU A N 4
ATOM 3453 C CA . GLU A 1 25 ? -16.138 4.387 1.505 1.00 0.00 762 GLU A CA 4
ATOM 3454 C C . GLU A 1 25 ? -15.808 3.121 0.718 1.00 0.00 762 GLU A C 4
ATOM 3455 O O . GLU A 1 25 ? -15.936 3.087 -0.507 1.00 0.00 762 GLU A O 4
ATOM 3467 N N . LEU A 1 26 ? -15.381 2.084 1.430 1.00 0.00 763 LEU A N 4
ATOM 3468 C CA . LEU A 1 26 ? -15.032 0.816 0.799 1.00 0.00 763 LEU A CA 4
ATOM 3469 C C . LEU A 1 26 ? -16.246 0.194 0.116 1.00 0.00 763 LEU A C 4
ATOM 3470 O O . LEU A 1 26 ? -16.825 -0.771 0.614 1.00 0.00 763 LEU A O 4
ATOM 3486 N N . VAL A 1 27 ? -16.625 0.753 -1.029 1.00 0.00 764 VAL A N 4
ATOM 3487 C CA . VAL A 1 27 ? -17.767 0.252 -1.783 1.00 0.00 764 VAL A CA 4
ATOM 3488 C C . VAL A 1 27 ? -17.316 -0.599 -2.964 1.00 0.00 764 VAL A C 4
ATOM 3489 O O . VAL A 1 27 ? -16.192 -0.462 -3.448 1.00 0.00 764 VAL A O 4
ATOM 3502 N N . ARG A 1 28 ? -18.200 -1.478 -3.426 1.00 0.00 765 ARG A N 4
ATOM 3503 C CA . ARG A 1 28 ? -17.892 -2.352 -4.551 1.00 0.00 765 ARG A CA 4
ATOM 3504 C C . ARG A 1 28 ? -16.998 -1.642 -5.563 1.00 0.00 765 ARG A C 4
ATOM 3505 O O . ARG A 1 28 ? -17.186 -0.460 -5.851 1.00 0.00 765 ARG A O 4
ATOM 3526 N N . GLY A 1 29 ? -16.024 -2.370 -6.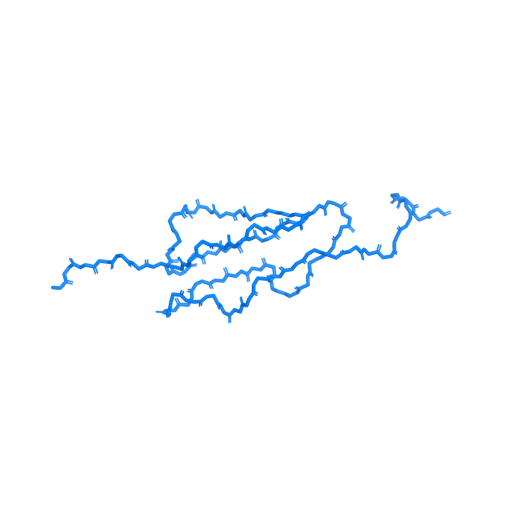100 1.00 0.00 766 GLY A N 4
ATOM 3527 C CA . GLY A 1 29 ? -15.115 -1.793 -7.073 1.00 0.00 766 GLY A CA 4
ATOM 3528 C C . GLY A 1 29 ? -13.918 -1.126 -6.424 1.00 0.00 766 GLY A C 4
ATOM 3529 O O . GLY A 1 29 ? -12.858 -1.007 -7.037 1.00 0.00 766 GLY A O 4
ATOM 3533 N N . ALA A 1 30 ? -14.088 -0.689 -5.181 1.00 0.00 767 ALA A N 4
ATOM 3534 C CA . ALA A 1 30 ? -13.013 -0.031 -4.449 1.00 0.00 767 ALA A CA 4
ATOM 3535 C C . ALA A 1 30 ? -11.781 -0.925 -4.362 1.00 0.00 767 ALA A C 4
ATOM 3536 O O . ALA A 1 30 ? -11.893 -2.134 -4.163 1.00 0.00 767 ALA A O 4
ATOM 3543 N N . ARG A 1 31 ? -10.606 -0.322 -4.514 1.00 0.00 768 ARG A N 4
ATOM 3544 C CA . ARG A 1 31 ? -9.353 -1.064 -4.454 1.00 0.00 768 ARG A CA 4
ATOM 3545 C C . ARG A 1 31 ? -8.518 -0.626 -3.255 1.00 0.00 768 ARG A C 4
ATOM 3546 O O . ARG A 1 31 ? -8.688 0.479 -2.738 1.00 0.00 768 ARG A O 4
ATOM 3567 N N . ILE A 1 32 ? -7.616 -1.499 -2.817 1.00 0.00 769 ILE A N 4
ATOM 3568 C CA . ILE A 1 32 ? -6.755 -1.201 -1.680 1.00 0.00 769 ILE A CA 4
ATOM 3569 C C . ILE A 1 32 ? -5.294 -1.103 -2.107 1.00 0.00 769 ILE A C 4
ATOM 3570 O O . ILE A 1 32 ? -4.824 -1.882 -2.937 1.00 0.00 769 ILE A O 4
ATOM 3586 N N . THR A 1 33 ? -4.579 -0.139 -1.534 1.00 0.00 770 THR A N 4
ATOM 3587 C CA . THR A 1 33 ? -3.172 0.061 -1.854 1.00 0.00 770 THR A CA 4
ATOM 3588 C C . THR A 1 33 ? -2.285 -0.246 -0.653 1.00 0.00 770 THR A C 4
ATOM 3589 O O . THR A 1 33 ? -2.403 0.387 0.396 1.00 0.00 770 THR A O 4
ATOM 3600 N N . TYR A 1 34 ? -1.397 -1.221 -0.814 1.00 0.00 771 TYR A N 4
ATOM 3601 C CA . TYR A 1 34 ? -0.491 -1.614 0.259 1.00 0.00 771 TYR A CA 4
ATOM 3602 C C . TYR A 1 34 ? 0.873 -0.953 0.089 1.00 0.00 771 TYR A C 4
ATOM 3603 O O . TYR A 1 34 ? 1.536 -1.128 -0.933 1.00 0.00 771 TYR A O 4
ATOM 3621 N N . GLN A 1 35 ? 1.285 -0.193 1.099 1.00 0.00 772 GLN A N 4
ATOM 3622 C CA . GLN A 1 35 ? 2.570 0.495 1.062 1.00 0.00 772 GLN A CA 4
ATOM 3623 C C . GLN A 1 35 ? 3.451 0.067 2.231 1.00 0.00 772 GLN A C 4
ATOM 3624 O O . GLN A 1 35 ? 3.050 0.163 3.391 1.00 0.00 772 GLN A O 4
ATOM 3638 N N . CYS A 1 36 ? 4.652 -0.406 1.918 1.00 0.00 773 CYS A N 4
ATOM 3639 C CA . CYS A 1 36 ? 5.590 -0.851 2.941 1.00 0.00 773 CYS A CA 4
ATOM 3640 C C . CYS A 1 36 ? 6.778 0.102 3.042 1.00 0.00 773 CYS A C 4
ATOM 3641 O O . CYS A 1 36 ? 6.907 1.034 2.248 1.00 0.00 773 CYS A O 4
ATOM 3648 N N . ASP A 1 37 ? 7.641 -0.139 4.022 1.00 0.00 774 ASP A N 4
ATOM 3649 C CA . ASP A 1 37 ? 8.819 0.696 4.226 1.00 0.00 774 ASP A CA 4
ATOM 3650 C C . ASP A 1 37 ? 9.724 0.669 2.998 1.00 0.00 774 ASP A C 4
ATOM 3651 O O . ASP A 1 37 ? 9.685 -0.258 2.188 1.00 0.00 774 ASP A O 4
ATOM 3660 N N . PRO A 1 38 ? 10.559 1.709 2.854 1.00 0.00 775 PRO A N 4
ATOM 3661 C CA . PRO A 1 38 ? 11.489 1.827 1.727 1.00 0.00 775 PRO A CA 4
ATOM 3662 C C . PRO A 1 38 ? 12.618 0.805 1.798 1.00 0.00 775 PRO A C 4
ATOM 3663 O O . PRO A 1 38 ? 13.527 0.925 2.619 1.00 0.00 775 PRO A O 4
ATOM 3674 N N . GLY A 1 39 ? 12.555 -0.201 0.931 1.00 0.00 776 GLY A N 4
ATOM 3675 C CA . GLY A 1 39 ? 13.579 -1.229 0.912 1.00 0.00 776 GLY A CA 4
ATOM 3676 C C . GLY A 1 39 ? 12.995 -2.628 0.891 1.00 0.00 776 GLY A C 4
ATOM 3677 O O . GLY A 1 39 ? 13.698 -3.597 0.601 1.00 0.00 776 GLY A O 4
ATOM 3681 N N . TYR A 1 40 ? 11.708 -2.735 1.201 1.00 0.00 777 TYR A N 4
ATOM 3682 C CA . TYR A 1 40 ? 11.032 -4.026 1.221 1.00 0.00 777 TYR A CA 4
ATOM 3683 C C . TYR A 1 40 ? 10.144 -4.195 -0.008 1.00 0.00 777 TYR A C 4
ATOM 3684 O O . TYR A 1 40 ? 9.919 -3.247 -0.760 1.00 0.00 777 TYR A O 4
ATOM 3702 N N . ASP A 1 41 ? 9.642 -5.409 -0.205 1.00 0.00 778 ASP A N 4
ATOM 3703 C CA . ASP A 1 41 ? 8.777 -5.704 -1.341 1.00 0.00 778 ASP A CA 4
ATOM 3704 C C . ASP A 1 41 ? 7.487 -6.377 -0.882 1.00 0.00 778 ASP A C 4
ATOM 3705 O O . ASP A 1 41 ? 7.417 -6.917 0.222 1.00 0.00 778 ASP A O 4
ATOM 3714 N N . ILE A 1 42 ? 6.470 -6.338 -1.736 1.00 0.00 779 ILE A N 4
ATOM 3715 C CA . ILE A 1 42 ? 5.183 -6.944 -1.417 1.00 0.00 779 ILE A CA 4
ATOM 3716 C C . ILE A 1 42 ? 5.071 -8.343 -2.015 1.00 0.00 779 ILE A C 4
ATOM 3717 O O . ILE A 1 42 ? 5.490 -8.581 -3.147 1.00 0.00 779 ILE A O 4
ATOM 3733 N N . VAL A 1 43 ? 4.500 -9.265 -1.246 1.00 0.00 780 VAL A N 4
ATOM 3734 C CA . VAL A 1 43 ? 4.329 -10.640 -1.699 1.00 0.00 780 VAL A CA 4
ATOM 3735 C C . VAL A 1 43 ? 2.853 -10.986 -1.860 1.00 0.00 780 VAL A C 4
ATOM 3736 O O . VAL A 1 43 ? 2.137 -11.167 -0.877 1.00 0.00 780 VAL A O 4
ATOM 3749 N N . GLY A 1 44 ? 2.404 -11.077 -3.109 1.00 0.00 781 GLY A N 4
ATOM 3750 C CA . GLY A 1 44 ? 1.016 -11.401 -3.376 1.00 0.00 781 GLY A CA 4
ATOM 3751 C C . GLY A 1 44 ? 0.345 -10.382 -4.275 1.00 0.00 781 GLY A C 4
ATOM 3752 O O . GLY A 1 44 ? 0.994 -9.768 -5.121 1.00 0.00 781 GLY A O 4
ATOM 3756 N N . SER A 1 45 ? -0.960 -10.203 -4.093 1.00 0.00 782 SER A N 4
ATOM 3757 C CA . SER A 1 45 ? -1.721 -9.255 -4.899 1.00 0.00 782 SER A CA 4
ATOM 3758 C C . SER A 1 45 ? -1.569 -7.837 -4.357 1.00 0.00 782 SER A C 4
ATOM 3759 O O . SER A 1 45 ? -2.183 -7.475 -3.354 1.00 0.00 782 SER A O 4
ATOM 3767 N N . ASP A 1 46 ? -0.745 -7.039 -5.028 1.00 0.00 783 ASP A N 4
ATOM 3768 C CA . ASP A 1 46 ? -0.512 -5.660 -4.616 1.00 0.00 783 ASP A CA 4
ATOM 3769 C C . ASP A 1 46 ? -1.822 -4.881 -4.559 1.00 0.00 783 ASP A C 4
ATOM 3770 O O . ASP A 1 46 ? -2.076 -4.139 -3.609 1.00 0.00 783 ASP A O 4
ATOM 3779 N N . THR A 1 47 ? -2.653 -5.053 -5.583 1.00 0.00 784 THR A N 4
ATOM 3780 C CA . THR A 1 47 ? -3.936 -4.365 -5.651 1.00 0.00 784 THR A CA 4
ATOM 3781 C C . THR A 1 47 ? -5.088 -5.320 -5.363 1.00 0.00 784 THR A C 4
ATOM 3782 O O . THR A 1 47 ? -5.233 -6.350 -6.023 1.00 0.00 784 THR A O 4
ATOM 3793 N N . LEU A 1 48 ? -5.906 -4.973 -4.376 1.00 0.00 785 LEU A N 4
ATOM 3794 C CA . LEU A 1 48 ? -7.047 -5.800 -4.001 1.00 0.00 785 LEU A CA 4
ATOM 3795 C C . LEU A 1 48 ? -8.360 -5.087 -4.306 1.00 0.00 785 LEU A C 4
ATOM 3796 O O . LEU A 1 48 ? -8.630 -4.006 -3.779 1.00 0.00 785 LEU A O 4
ATOM 3812 N N . THR A 1 49 ? -9.177 -5.698 -5.158 1.00 0.00 786 THR A N 4
ATOM 3813 C CA . THR A 1 49 ? -10.462 -5.123 -5.532 1.00 0.00 786 THR A CA 4
ATOM 3814 C C . THR A 1 49 ? -11.615 -5.889 -4.893 1.00 0.00 786 THR A C 4
ATOM 3815 O O . THR A 1 49 ? -11.489 -7.073 -4.581 1.00 0.00 786 THR A O 4
ATOM 3826 N N . CYS A 1 50 ? -12.738 -5.206 -4.701 1.00 0.00 787 CYS A N 4
ATOM 3827 C CA . CYS A 1 50 ? -13.915 -5.821 -4.098 1.00 0.00 787 CYS A CA 4
ATOM 3828 C C . CYS A 1 50 ? -14.865 -6.343 -5.172 1.00 0.00 787 CYS A C 4
ATOM 3829 O O . CYS A 1 50 ? -15.283 -5.600 -6.059 1.00 0.00 787 CYS A O 4
ATOM 3836 N N . GLN A 1 51 ? -15.202 -7.626 -5.083 1.00 0.00 788 GLN A N 4
ATOM 3837 C CA . GLN A 1 51 ? -16.103 -8.247 -6.047 1.00 0.00 788 GLN A CA 4
ATOM 3838 C C . GLN A 1 51 ? -17.548 -7.838 -5.783 1.00 0.00 788 GLN A C 4
ATOM 3839 O O . GLN A 1 51 ? -17.836 -7.122 -4.824 1.00 0.00 788 GLN A O 4
ATOM 3853 N N . TRP A 1 52 ? -18.453 -8.297 -6.640 1.00 0.00 789 TRP A N 4
ATOM 3854 C CA . TRP A 1 52 ? -19.870 -7.979 -6.499 1.00 0.00 789 TRP A CA 4
ATOM 3855 C C . TRP A 1 52 ? -20.468 -8.680 -5.285 1.00 0.00 789 TRP A C 4
ATOM 3856 O O . TRP A 1 52 ? -21.523 -8.289 -4.788 1.00 0.00 789 TRP A O 4
ATOM 3877 N N . ASP A 1 53 ? -19.786 -9.719 -4.812 1.00 0.00 790 ASP A N 4
ATOM 3878 C CA . ASP A 1 53 ? -20.251 -10.474 -3.654 1.00 0.00 790 ASP A CA 4
ATOM 3879 C C . ASP A 1 53 ? -19.575 -9.982 -2.378 1.00 0.00 790 ASP A C 4
ATOM 3880 O O . ASP A 1 53 ? -19.475 -10.716 -1.394 1.00 0.00 790 ASP A O 4
ATOM 3889 N N . LEU A 1 54 ? -19.111 -8.738 -2.402 1.00 0.00 791 LEU A N 4
ATOM 3890 C CA . LEU A 1 54 ? -18.444 -8.148 -1.247 1.00 0.00 791 LEU A CA 4
ATOM 3891 C C . LEU A 1 54 ? -17.333 -9.059 -0.736 1.00 0.00 791 LEU A C 4
ATOM 3892 O O . LEU A 1 54 ? -17.095 -9.149 0.469 1.00 0.00 791 LEU A O 4
ATOM 3908 N N . SER A 1 55 ? -16.655 -9.733 -1.660 1.00 0.00 792 SER A N 4
ATOM 3909 C CA . SER A 1 55 ? -15.569 -10.639 -1.302 1.00 0.00 792 SER A CA 4
ATOM 3910 C C . SER A 1 55 ? -14.263 -10.208 -1.961 1.00 0.00 792 SER A C 4
ATOM 3911 O O . SER A 1 55 ? -14.234 -9.868 -3.144 1.00 0.00 792 SER A O 4
ATOM 3919 N N . TRP A 1 56 ? -13.184 -10.225 -1.187 1.00 0.00 793 TRP A N 4
ATOM 3920 C CA . TRP A 1 56 ? -11.873 -9.835 -1.694 1.00 0.00 793 TRP A CA 4
ATOM 3921 C C . TRP A 1 56 ? -11.318 -10.896 -2.638 1.00 0.00 793 TRP A C 4
ATOM 3922 O O . TRP A 1 56 ? -11.569 -12.089 -2.463 1.00 0.00 793 TRP A O 4
ATOM 3943 N N . SER A 1 57 ? -10.562 -10.455 -3.639 1.00 0.00 794 SER A N 4
ATOM 3944 C CA . SER A 1 57 ? -9.974 -11.368 -4.613 1.00 0.00 794 SER A CA 4
ATOM 3945 C C . SER A 1 57 ? -9.282 -12.535 -3.915 1.00 0.00 794 SER A C 4
ATOM 3946 O O . SER A 1 57 ? -9.390 -13.683 -4.346 1.00 0.00 794 SER A O 4
ATOM 3954 N N . SER A 1 58 ? -8.571 -12.232 -2.834 1.00 0.00 795 SER A N 4
ATOM 3955 C CA . SER A 1 58 ? -7.857 -13.254 -2.077 1.00 0.00 795 SER A CA 4
ATOM 3956 C C . SER A 1 58 ? -7.226 -12.659 -0.822 1.00 0.00 795 SER A C 4
ATOM 3957 O O . SER A 1 58 ? -7.372 -11.469 -0.545 1.00 0.00 795 SER A O 4
ATOM 3965 N N . ASP A 1 59 ? -6.525 -13.497 -0.066 1.00 0.00 796 ASP A N 4
ATOM 3966 C CA . ASP A 1 59 ? -5.870 -13.056 1.160 1.00 0.00 796 ASP A CA 4
ATOM 3967 C C . ASP A 1 59 ? -4.956 -11.865 0.889 1.00 0.00 796 ASP A C 4
ATOM 3968 O O . ASP A 1 59 ? -4.359 -11.740 -0.181 1.00 0.00 796 ASP A O 4
ATOM 3977 N N . PRO A 1 60 ? -4.844 -10.968 1.880 1.00 0.00 797 PRO A N 4
ATOM 3978 C CA . PRO A 1 60 ? -4.005 -9.771 1.772 1.00 0.00 797 PRO A CA 4
ATOM 3979 C C . PRO A 1 60 ? -2.517 -10.104 1.772 1.00 0.00 797 PRO A C 4
ATOM 3980 O O . PRO A 1 60 ? -2.059 -11.010 2.469 1.00 0.00 797 PRO A O 4
ATOM 3991 N N . PRO A 1 61 ? -1.741 -9.355 0.973 1.00 0.00 798 PRO A N 4
ATOM 3992 C CA . PRO A 1 61 ? -0.293 -9.552 0.865 1.00 0.00 798 PRO A CA 4
ATOM 3993 C C . PRO A 1 61 ? 0.445 -9.137 2.133 1.00 0.00 798 PRO A C 4
ATOM 3994 O O . PRO A 1 61 ? -0.164 -8.962 3.189 1.00 0.00 798 PRO A O 4
ATOM 4005 N N . PHE A 1 62 ? 1.760 -8.982 2.023 1.00 0.00 799 PHE A N 4
ATOM 4006 C CA . PHE A 1 62 ? 2.581 -8.589 3.162 1.00 0.00 799 PHE A CA 4
ATOM 4007 C C . PHE A 1 62 ? 3.934 -8.055 2.699 1.00 0.00 799 PHE A C 4
ATOM 4008 O O . PHE A 1 62 ? 4.258 -8.099 1.512 1.00 0.00 799 PHE A O 4
ATOM 4025 N N . CYS A 1 63 ? 4.719 -7.550 3.645 1.00 0.00 800 CYS A N 4
ATOM 4026 C CA . CYS A 1 63 ? 6.036 -7.007 3.336 1.00 0.00 800 CYS A CA 4
ATOM 4027 C C . CYS A 1 63 ? 7.136 -7.987 3.733 1.00 0.00 800 CYS A C 4
ATOM 4028 O O . CYS A 1 63 ? 7.094 -8.578 4.812 1.00 0.00 800 CYS A O 4
ATOM 4035 N N . GLU A 1 64 ? 8.119 -8.153 2.854 1.00 0.00 801 GLU A N 4
ATOM 4036 C CA . GLU A 1 64 ? 9.230 -9.062 3.113 1.00 0.00 801 GLU A CA 4
ATOM 4037 C C . GLU A 1 64 ? 10.518 -8.540 2.485 1.00 0.00 801 GLU A C 4
ATOM 4038 O O . GLU A 1 64 ? 10.541 -8.156 1.315 1.00 0.00 801 GLU A O 4
ATOM 4050 N N . LYS A 1 65 ? 11.590 -8.527 3.270 1.00 0.00 802 LYS A N 4
ATOM 4051 C CA . LYS A 1 65 ? 12.884 -8.054 2.792 1.00 0.00 802 LYS A CA 4
ATOM 4052 C C . LYS A 1 65 ? 13.260 -8.731 1.479 1.00 0.00 802 LYS A C 4
ATOM 4053 O O . LYS A 1 65 ? 13.295 -9.959 1.388 1.00 0.00 802 LYS A O 4
ATOM 4072 N N . THR A 1 66 ? 13.543 -7.923 0.461 1.00 0.00 803 THR A N 4
ATOM 4073 C CA . THR A 1 66 ? 13.918 -8.445 -0.847 1.00 0.00 803 THR A CA 4
ATOM 4074 C C . THR A 1 66 ? 15.181 -9.294 -0.760 1.00 0.00 803 THR A C 4
ATOM 4075 O O . THR A 1 66 ? 16.087 -8.996 0.018 1.00 0.00 803 THR A O 4
ATOM 4086 N N . GLU A 1 67 ? 15.234 -10.352 -1.563 1.00 0.00 804 GLU A N 4
ATOM 4087 C CA . GLU A 1 67 ? 16.388 -11.243 -1.575 1.00 0.00 804 GLU A CA 4
ATOM 4088 C C . GLU A 1 67 ? 17.494 -10.690 -2.469 1.00 0.00 804 GLU A C 4
ATOM 4089 O O . GLU A 1 67 ? 18.124 -11.431 -3.223 1.00 0.00 804 GLU A O 4
ATOM 4101 N N . GLU A 1 68 ? 17.722 -9.384 -2.379 1.00 0.00 805 GLU A N 4
ATOM 4102 C CA . GLU A 1 68 ? 18.750 -8.731 -3.181 1.00 0.00 805 GLU A CA 4
ATOM 4103 C C . GLU A 1 68 ? 20.111 -9.384 -2.955 1.00 0.00 805 GLU A C 4
ATOM 4104 O O . GLU A 1 68 ? 20.741 -9.871 -3.894 1.00 0.00 805 GLU A O 4
ATOM 4116 N N . SER A 1 69 ? 20.559 -9.388 -1.703 1.00 0.00 806 SER A N 4
ATOM 4117 C CA . SER A 1 69 ? 21.847 -9.976 -1.354 1.00 0.00 806 SER A CA 4
ATOM 4118 C C . SER A 1 69 ? 21.673 -11.407 -0.854 1.00 0.00 806 SER A C 4
ATOM 4119 O O . SER A 1 69 ? 21.395 -11.636 0.322 1.00 0.00 806 SER A O 4
ATOM 4127 N N . GLY A 1 70 ? 21.839 -12.367 -1.758 1.00 0.00 807 GLY A N 4
ATOM 4128 C CA . GLY A 1 70 ? 21.697 -13.764 -1.392 1.00 0.00 807 GLY A CA 4
ATOM 4129 C C . GLY A 1 70 ? 22.828 -14.621 -1.924 1.00 0.00 807 GLY A C 4
ATOM 4130 O O . GLY A 1 70 ? 23.912 -14.130 -2.239 1.00 0.00 807 GLY A O 4
ATOM 4134 N N . PRO A 1 71 ? 22.581 -15.936 -2.029 1.00 0.00 808 PRO A N 4
ATOM 4135 C CA . PRO A 1 71 ? 23.576 -16.891 -2.525 1.00 0.00 808 PRO A CA 4
ATOM 4136 C C . PRO A 1 71 ? 23.847 -16.723 -4.016 1.00 0.00 808 PRO A C 4
ATOM 4137 O O . PRO A 1 71 ? 23.272 -15.851 -4.667 1.00 0.00 808 PRO A O 4
ATOM 4148 N N . SER A 1 72 ? 24.726 -17.564 -4.551 1.00 0.00 809 SER A N 4
ATOM 4149 C CA . SER A 1 72 ? 25.076 -17.507 -5.966 1.00 0.00 809 SER A CA 4
ATOM 4150 C C . SER A 1 72 ? 25.073 -18.902 -6.584 1.00 0.00 809 SER A C 4
ATOM 4151 O O . SER A 1 72 ? 25.250 -19.901 -5.887 1.00 0.00 809 SER A O 4
ATOM 4159 N N . SER A 1 73 ? 24.870 -18.960 -7.896 1.00 0.00 810 SER A N 4
ATOM 4160 C CA . SER A 1 73 ? 24.840 -20.232 -8.609 1.00 0.00 810 SER A CA 4
ATOM 4161 C C . SER A 1 73 ? 25.163 -20.035 -10.086 1.00 0.00 810 SER A C 4
ATOM 4162 O O . SER A 1 73 ? 24.340 -19.534 -10.852 1.00 0.00 810 SER A O 4
ATOM 4170 N N . GLY A 1 74 ? 26.369 -20.433 -10.480 1.00 0.00 811 GLY A N 4
ATOM 4171 C CA . GLY A 1 74 ? 26.781 -20.292 -11.865 1.00 0.00 811 GLY A CA 4
ATOM 4172 C C . GLY A 1 74 ? 28.123 -20.941 -12.139 1.00 0.00 811 GLY A C 4
ATOM 4173 O O . GLY A 1 74 ? 28.602 -20.936 -13.273 1.00 0.00 811 GLY A O 4
ATOM 4177 N N . GLY A 1 1 ? -32.471 -2.174 14.753 1.00 0.00 738 GLY A N 5
ATOM 4178 C CA . GLY A 1 1 ? -31.972 -1.663 13.490 1.00 0.00 738 GLY A CA 5
ATOM 4179 C C . GLY A 1 1 ? -30.666 -2.311 13.077 1.00 0.00 738 GLY A C 5
ATOM 4180 O O . GLY A 1 1 ? -30.151 -3.185 13.775 1.00 0.00 738 GLY A O 5
ATOM 4184 N N . SER A 1 2 ? -30.128 -1.884 11.939 1.00 0.00 739 SER A N 5
ATOM 4185 C CA . SER A 1 2 ? -28.876 -2.433 11.432 1.00 0.00 739 SER A CA 5
ATOM 4186 C C . SER A 1 2 ? -27.679 -1.769 12.106 1.00 0.00 739 SER A C 5
ATOM 4187 O O . SER A 1 2 ? -27.686 -0.565 12.363 1.00 0.00 739 SER A O 5
ATOM 4195 N N . SER A 1 3 ? -26.652 -2.564 12.389 1.00 0.00 740 SER A N 5
ATOM 4196 C CA . SER A 1 3 ? -25.449 -2.055 13.037 1.00 0.00 740 SER A CA 5
ATOM 4197 C C . SER A 1 3 ? -24.273 -2.043 12.065 1.00 0.00 740 SER A C 5
ATOM 4198 O O . SER A 1 3 ? -23.349 -1.241 12.201 1.00 0.00 740 SER A O 5
ATOM 4206 N N . GLY A 1 4 ? -24.315 -2.938 11.083 1.00 0.00 741 GLY A N 5
ATOM 4207 C CA . GLY A 1 4 ? -23.248 -3.014 10.102 1.00 0.00 741 GLY A CA 5
ATOM 4208 C C . GLY A 1 4 ? -23.611 -2.334 8.797 1.00 0.00 741 GLY A C 5
ATOM 4209 O O . GLY A 1 4 ? -24.718 -1.819 8.645 1.00 0.00 741 GLY A O 5
ATOM 4213 N N . SER A 1 5 ? -22.675 -2.331 7.853 1.00 0.00 742 SER A N 5
ATOM 4214 C CA . SER A 1 5 ? -22.900 -1.704 6.556 1.00 0.00 742 SER A CA 5
ATOM 4215 C C . SER A 1 5 ? -22.354 -2.575 5.429 1.00 0.00 742 SER A C 5
ATOM 4216 O O . SER A 1 5 ? -21.246 -3.105 5.521 1.00 0.00 742 SER A O 5
ATOM 4224 N N . SER A 1 6 ? -23.139 -2.720 4.367 1.00 0.00 743 SER A N 5
ATOM 4225 C CA . SER A 1 6 ? -22.737 -3.530 3.223 1.00 0.00 743 SER A CA 5
ATOM 4226 C C . SER A 1 6 ? -21.355 -3.119 2.725 1.00 0.00 743 SER A C 5
ATOM 4227 O O . SER A 1 6 ? -20.820 -2.086 3.126 1.00 0.00 743 SER A O 5
ATOM 4235 N N . GLY A 1 7 ? -20.781 -3.937 1.848 1.00 0.00 744 GLY A N 5
ATOM 4236 C CA . GLY A 1 7 ? -19.466 -3.643 1.310 1.00 0.00 744 GLY A CA 5
ATOM 4237 C C . GLY A 1 7 ? -18.382 -4.507 1.922 1.00 0.00 744 GLY A C 5
ATOM 4238 O O . GLY A 1 7 ? -18.482 -4.914 3.080 1.00 0.00 744 GLY A O 5
ATOM 4242 N N . CYS A 1 8 ? -17.343 -4.791 1.144 1.00 0.00 745 CYS A N 5
ATOM 4243 C CA . CYS A 1 8 ? -16.236 -5.614 1.615 1.00 0.00 745 CYS A CA 5
ATOM 4244 C C . CYS A 1 8 ? -15.924 -5.320 3.079 1.00 0.00 745 CYS A C 5
ATOM 4245 O O . CYS A 1 8 ? -16.161 -4.214 3.565 1.00 0.00 745 CYS A O 5
ATOM 4252 N N . SER A 1 9 ? -15.390 -6.318 3.777 1.00 0.00 746 SER A N 5
ATOM 4253 C CA . SER A 1 9 ? -15.049 -6.168 5.186 1.00 0.00 746 SER A CA 5
ATOM 4254 C C . SER A 1 9 ? -13.665 -5.545 5.347 1.00 0.00 746 SER A C 5
ATOM 4255 O O . SER A 1 9 ? -12.822 -5.641 4.455 1.00 0.00 746 SER A O 5
ATOM 4263 N N . ASP A 1 10 ? -13.439 -4.908 6.490 1.00 0.00 747 ASP A N 5
ATOM 4264 C CA . ASP A 1 10 ? -12.158 -4.270 6.770 1.00 0.00 747 ASP A CA 5
ATOM 4265 C C . ASP A 1 10 ? -11.033 -5.300 6.800 1.00 0.00 747 ASP A C 5
ATOM 4266 O O . ASP A 1 10 ? -11.217 -6.422 7.275 1.00 0.00 747 ASP A O 5
ATOM 4275 N N . LEU A 1 11 ? -9.869 -4.913 6.291 1.00 0.00 748 LEU A N 5
ATOM 4276 C CA . LEU A 1 11 ? -8.714 -5.803 6.259 1.00 0.00 748 LEU A CA 5
ATOM 4277 C C . LEU A 1 11 ? -7.875 -5.652 7.523 1.00 0.00 748 LEU A C 5
ATOM 4278 O O . LEU A 1 11 ? -7.806 -4.582 8.128 1.00 0.00 748 LEU A O 5
ATOM 4294 N N . PRO A 1 12 ? -7.219 -6.748 7.933 1.00 0.00 749 PRO A N 5
ATOM 4295 C CA . PRO A 1 12 ? -6.370 -6.762 9.128 1.00 0.00 749 PRO A CA 5
ATOM 4296 C C . PRO A 1 12 ? -5.094 -5.949 8.942 1.00 0.00 749 PRO A C 5
ATOM 4297 O O . PRO A 1 12 ? -4.419 -6.061 7.919 1.00 0.00 749 PRO A O 5
ATOM 4308 N N . GLU A 1 13 ? -4.768 -5.130 9.938 1.00 0.00 750 GLU A N 5
ATOM 4309 C CA . GLU A 1 13 ? -3.572 -4.298 9.882 1.00 0.00 750 GLU A CA 5
ATOM 4310 C C . GLU A 1 13 ? -2.389 -5.082 9.322 1.00 0.00 750 GLU A C 5
ATOM 4311 O O . GLU A 1 13 ? -2.272 -6.288 9.540 1.00 0.00 750 GLU A O 5
ATOM 4323 N N . ILE A 1 14 ? -1.516 -4.389 8.599 1.00 0.00 751 ILE A N 5
ATOM 4324 C CA . ILE A 1 14 ? -0.343 -5.019 8.008 1.00 0.00 751 ILE A CA 5
ATOM 4325 C C . ILE A 1 14 ? 0.915 -4.698 8.808 1.00 0.00 751 ILE A C 5
ATOM 4326 O O . ILE A 1 14 ? 1.026 -3.627 9.404 1.00 0.00 751 ILE A O 5
ATOM 4342 N N . GLN A 1 15 ? 1.861 -5.631 8.813 1.00 0.00 752 GLN A N 5
ATOM 4343 C CA . GLN A 1 15 ? 3.113 -5.446 9.538 1.00 0.00 752 GLN A CA 5
ATOM 4344 C C . GLN A 1 15 ? 4.151 -4.750 8.664 1.00 0.00 752 GLN A C 5
ATOM 4345 O O . GLN A 1 15 ? 4.289 -5.060 7.482 1.00 0.00 752 GLN A O 5
ATOM 4359 N N . ASN A 1 16 ? 4.878 -3.807 9.254 1.00 0.00 753 ASN A N 5
ATOM 4360 C CA . ASN A 1 16 ? 5.903 -3.066 8.529 1.00 0.00 753 ASN A CA 5
ATOM 4361 C C . ASN A 1 16 ? 5.338 -2.476 7.240 1.00 0.00 753 ASN A C 5
ATOM 4362 O O . ASN A 1 16 ? 5.977 -2.528 6.189 1.00 0.00 753 ASN A O 5
ATOM 4373 N N . GLY A 1 17 ? 4.136 -1.915 7.329 1.00 0.00 754 GLY A N 5
ATOM 4374 C CA . GLY A 1 17 ? 3.506 -1.323 6.164 1.00 0.00 754 GLY A CA 5
ATOM 4375 C C . GLY A 1 17 ? 2.123 -0.780 6.466 1.00 0.00 754 GLY A C 5
ATOM 4376 O O . GLY A 1 17 ? 1.625 -0.920 7.582 1.00 0.00 754 GLY A O 5
ATOM 4380 N N . TRP A 1 18 ? 1.503 -0.158 5.470 1.00 0.00 755 TRP A N 5
ATOM 4381 C CA . TRP A 1 18 ? 0.170 0.410 5.635 1.00 0.00 755 TRP A CA 5
ATOM 4382 C C . TRP A 1 18 ? -0.605 0.372 4.323 1.00 0.00 755 TRP A C 5
ATOM 4383 O O . TRP A 1 18 ? -0.090 -0.079 3.299 1.00 0.00 755 TRP A O 5
ATOM 4404 N N . LYS A 1 19 ? -1.845 0.847 4.358 1.00 0.00 756 LYS A N 5
ATOM 4405 C CA . LYS A 1 19 ? -2.691 0.869 3.171 1.00 0.00 756 LYS A CA 5
ATOM 4406 C C . LYS A 1 19 ? -3.581 2.108 3.160 1.00 0.00 756 LYS A C 5
ATOM 4407 O O . LYS A 1 19 ? -3.637 2.854 4.138 1.00 0.00 756 LYS A O 5
ATOM 4426 N N . THR A 1 20 ? -4.278 2.320 2.048 1.00 0.00 757 THR A N 5
ATOM 4427 C CA . THR A 1 20 ? -5.166 3.468 1.911 1.00 0.00 757 THR A CA 5
ATOM 4428 C C . THR A 1 20 ? -6.276 3.187 0.904 1.00 0.00 757 THR A C 5
ATOM 4429 O O . THR A 1 20 ? -6.041 3.164 -0.305 1.00 0.00 757 THR A O 5
ATOM 4440 N N . THR A 1 21 ? -7.487 2.973 1.409 1.00 0.00 758 THR A N 5
ATOM 4441 C CA . THR A 1 21 ? -8.633 2.693 0.554 1.00 0.00 758 THR A CA 5
ATOM 4442 C C . THR A 1 21 ? -8.867 3.824 -0.441 1.00 0.00 758 THR A C 5
ATOM 4443 O O . THR A 1 21 ? -8.502 4.972 -0.187 1.00 0.00 758 THR A O 5
ATOM 4454 N N . SER A 1 22 ? -9.477 3.493 -1.574 1.00 0.00 759 SER A N 5
ATOM 4455 C CA . SER A 1 22 ? -9.756 4.481 -2.610 1.00 0.00 759 SER A CA 5
ATOM 4456 C C . SER A 1 22 ? -10.981 5.315 -2.249 1.00 0.00 759 SER A C 5
ATOM 4457 O O . SER A 1 22 ? -10.954 6.544 -2.322 1.00 0.00 759 SER A O 5
ATOM 4465 N N . HIS A 1 23 ? -12.056 4.637 -1.859 1.00 0.00 760 HIS A N 5
ATOM 4466 C CA . HIS A 1 23 ? -13.293 5.314 -1.485 1.00 0.00 760 HIS A CA 5
ATOM 4467 C C . HIS A 1 23 ? -13.522 5.236 0.021 1.00 0.00 760 HIS A C 5
ATOM 4468 O O . HIS A 1 23 ? -13.139 4.260 0.669 1.00 0.00 760 HIS A O 5
ATOM 4482 N N . THR A 1 24 ? -14.148 6.270 0.574 1.00 0.00 761 THR A N 5
ATOM 4483 C CA . THR A 1 24 ? -14.425 6.319 2.004 1.00 0.00 761 THR A CA 5
ATOM 4484 C C . THR A 1 24 ? -15.165 5.068 2.464 1.00 0.00 761 THR A C 5
ATOM 4485 O O . THR A 1 24 ? -14.721 4.375 3.378 1.00 0.00 761 THR A O 5
ATOM 4496 N N . GLU A 1 25 ? -16.296 4.786 1.824 1.00 0.00 762 GLU A N 5
ATOM 4497 C CA . GLU A 1 25 ? -17.097 3.618 2.170 1.00 0.00 762 GLU A CA 5
ATOM 4498 C C . GLU A 1 25 ? -16.790 2.452 1.233 1.00 0.00 762 GLU A C 5
ATOM 4499 O O . GLU A 1 25 ? -16.955 2.558 0.017 1.00 0.00 762 GLU A O 5
ATOM 4511 N N . LEU A 1 26 ? -16.343 1.341 1.808 1.00 0.00 763 LEU A N 5
ATOM 4512 C CA . LEU A 1 26 ? -16.013 0.155 1.027 1.00 0.00 763 LEU A CA 5
ATOM 4513 C C . LEU A 1 26 ? -17.194 -0.276 0.164 1.00 0.00 763 LEU A C 5
ATOM 4514 O O . LEU A 1 26 ? -18.140 -0.896 0.651 1.00 0.00 763 LEU A O 5
ATOM 4530 N N . VAL A 1 27 ? -17.133 0.056 -1.122 1.00 0.00 764 VAL A N 5
ATOM 4531 C CA . VAL A 1 27 ? -18.197 -0.299 -2.054 1.00 0.00 764 VAL A CA 5
ATOM 4532 C C . VAL A 1 27 ? -17.647 -1.079 -3.243 1.00 0.00 764 VAL A C 5
ATOM 4533 O O . VAL A 1 27 ? -16.485 -0.922 -3.618 1.00 0.00 764 VAL A O 5
ATOM 4546 N N . ARG A 1 28 ? -18.491 -1.919 -3.833 1.00 0.00 765 ARG A N 5
ATOM 4547 C CA . ARG A 1 28 ? -18.090 -2.725 -4.980 1.00 0.00 765 ARG A CA 5
ATOM 4548 C C . ARG A 1 28 ? -17.237 -1.909 -5.947 1.00 0.00 765 ARG A C 5
ATOM 4549 O O . ARG A 1 28 ? -17.597 -0.792 -6.317 1.00 0.00 765 ARG A O 5
ATOM 4570 N N . GLY A 1 29 ? -16.104 -2.475 -6.352 1.00 0.00 766 GLY A N 5
ATOM 4571 C CA . GLY A 1 29 ? -15.218 -1.785 -7.271 1.00 0.00 766 GLY A CA 5
ATOM 4572 C C . GLY A 1 29 ? -14.063 -1.106 -6.563 1.00 0.00 766 GLY A C 5
ATOM 4573 O O . GLY A 1 29 ? -13.019 -0.855 -7.164 1.00 0.00 766 GLY A O 5
ATOM 4577 N N . ALA A 1 30 ? -14.249 -0.807 -5.282 1.00 0.00 767 ALA A N 5
ATOM 4578 C CA . ALA A 1 30 ? -13.214 -0.153 -4.491 1.00 0.00 767 ALA A CA 5
ATOM 4579 C C . ALA A 1 30 ? -11.936 -0.985 -4.466 1.00 0.00 767 ALA A C 5
ATOM 4580 O O . ALA A 1 30 ? -11.983 -2.214 -4.504 1.00 0.00 767 ALA A O 5
ATOM 4587 N N . ARG A 1 31 ? -10.795 -0.306 -4.402 1.00 0.00 768 ARG A N 5
ATOM 4588 C CA . ARG A 1 31 ? -9.504 -0.982 -4.374 1.00 0.00 768 ARG A CA 5
ATOM 4589 C C . ARG A 1 31 ? -8.590 -0.365 -3.319 1.00 0.00 768 ARG A C 5
ATOM 4590 O O . ARG A 1 31 ? -8.624 0.843 -3.084 1.00 0.00 768 ARG A O 5
ATOM 4611 N N . ILE A 1 32 ? -7.775 -1.203 -2.687 1.00 0.00 769 ILE A N 5
ATOM 4612 C CA . ILE A 1 32 ? -6.852 -0.740 -1.658 1.00 0.00 769 ILE A CA 5
ATOM 4613 C C . ILE A 1 32 ? -5.407 -1.040 -2.040 1.00 0.00 769 ILE A C 5
ATOM 4614 O O . ILE A 1 32 ? -5.111 -2.081 -2.627 1.00 0.00 769 ILE A O 5
ATOM 4630 N N . THR A 1 33 ? -4.508 -0.121 -1.702 1.00 0.00 770 THR A N 5
ATOM 4631 C CA . THR A 1 33 ? -3.093 -0.286 -2.009 1.00 0.00 770 THR A CA 5
ATOM 4632 C C . THR A 1 33 ? -2.283 -0.545 -0.744 1.00 0.00 770 THR A C 5
ATOM 4633 O O . THR A 1 33 ? -2.672 -0.133 0.349 1.00 0.00 770 THR A O 5
ATOM 4644 N N . TYR A 1 34 ? -1.154 -1.228 -0.899 1.00 0.00 771 TYR A N 5
ATOM 4645 C CA . TYR A 1 34 ? -0.289 -1.543 0.232 1.00 0.00 771 TYR A CA 5
ATOM 4646 C C . TYR A 1 34 ? 1.095 -0.928 0.047 1.00 0.00 771 TYR A C 5
ATOM 4647 O O . TYR A 1 34 ? 1.722 -1.090 -0.999 1.00 0.00 771 TYR A O 5
ATOM 4665 N N . GLN A 1 35 ? 1.563 -0.222 1.071 1.00 0.00 772 GLN A N 5
ATOM 4666 C CA . GLN A 1 35 ? 2.872 0.417 1.023 1.00 0.00 772 GLN A CA 5
ATOM 4667 C C . GLN A 1 35 ? 3.728 -0.003 2.213 1.00 0.00 772 GLN A C 5
ATOM 4668 O O . GLN A 1 35 ? 3.341 0.183 3.367 1.00 0.00 772 GLN A O 5
ATOM 4682 N N . CYS A 1 36 ? 4.894 -0.573 1.925 1.00 0.00 773 CYS A N 5
ATOM 4683 C CA . CYS A 1 36 ? 5.805 -1.021 2.971 1.00 0.00 773 CYS A CA 5
ATOM 4684 C C . CYS A 1 36 ? 7.008 -0.088 3.081 1.00 0.00 773 CYS A C 5
ATOM 4685 O O . CYS A 1 36 ? 7.172 0.828 2.276 1.00 0.00 773 CYS A O 5
ATOM 4692 N N . ASP A 1 37 ? 7.846 -0.328 4.084 1.00 0.00 774 ASP A N 5
ATOM 4693 C CA . ASP A 1 37 ? 9.034 0.489 4.299 1.00 0.00 774 ASP A CA 5
ATOM 4694 C C . ASP A 1 37 ? 9.964 0.424 3.092 1.00 0.00 774 ASP A C 5
ATOM 4695 O O . ASP A 1 37 ? 9.907 -0.501 2.282 1.00 0.00 774 ASP A O 5
ATOM 4704 N N . PRO A 1 38 ? 10.842 1.431 2.966 1.00 0.00 775 PRO A N 5
ATOM 4705 C CA . PRO A 1 38 ? 11.801 1.512 1.860 1.00 0.00 775 PRO A CA 5
ATOM 4706 C C . PRO A 1 38 ? 12.887 0.447 1.956 1.00 0.00 775 PRO A C 5
ATOM 4707 O O . PRO A 1 38 ? 13.736 0.490 2.845 1.00 0.00 775 PRO A O 5
ATOM 4718 N N . GLY A 1 39 ? 12.855 -0.510 1.034 1.00 0.00 776 GLY A N 5
ATOM 4719 C CA . GLY A 1 39 ? 13.843 -1.573 1.032 1.00 0.00 776 GLY A CA 5
ATOM 4720 C C . GLY A 1 39 ? 13.212 -2.951 1.013 1.00 0.00 776 GLY A C 5
ATOM 4721 O O . GLY A 1 39 ? 13.885 -3.946 0.743 1.00 0.00 776 GLY A O 5
ATOM 4725 N N . TYR A 1 40 ? 11.917 -3.011 1.303 1.00 0.00 777 TYR A N 5
ATOM 4726 C CA . TYR A 1 40 ? 11.195 -4.278 1.322 1.00 0.00 777 TYR A CA 5
ATOM 4727 C C . TYR A 1 40 ? 10.315 -4.423 0.085 1.00 0.00 777 TYR A C 5
ATOM 4728 O O . TYR A 1 40 ? 10.180 -3.490 -0.708 1.00 0.00 777 TYR A O 5
ATOM 4746 N N . ASP A 1 41 ? 9.717 -5.598 -0.073 1.00 0.00 778 ASP A N 5
ATOM 4747 C CA . ASP A 1 41 ? 8.847 -5.866 -1.213 1.00 0.00 778 ASP A CA 5
ATOM 4748 C C . ASP A 1 41 ? 7.563 -6.558 -0.765 1.00 0.00 778 ASP A C 5
ATOM 4749 O O . ASP A 1 41 ? 7.563 -7.325 0.198 1.00 0.00 778 ASP A O 5
ATOM 4758 N N . ILE A 1 42 ? 6.471 -6.281 -1.470 1.00 0.00 779 ILE A N 5
ATOM 4759 C CA . ILE A 1 42 ? 5.181 -6.877 -1.145 1.00 0.00 779 ILE A CA 5
ATOM 4760 C C . ILE A 1 42 ? 5.050 -8.269 -1.752 1.00 0.00 779 ILE A C 5
ATOM 4761 O O . ILE A 1 42 ? 5.546 -8.530 -2.848 1.00 0.00 779 ILE A O 5
ATOM 4777 N N . VAL A 1 43 ? 4.376 -9.161 -1.033 1.00 0.00 780 VAL A N 5
ATOM 4778 C CA . VAL A 1 43 ? 4.176 -10.527 -1.502 1.00 0.00 780 VAL A CA 5
ATOM 4779 C C . VAL A 1 43 ? 2.694 -10.835 -1.684 1.00 0.00 780 VAL A C 5
ATOM 4780 O O . VAL A 1 43 ? 1.963 -11.017 -0.712 1.00 0.00 780 VAL A O 5
ATOM 4793 N N . GLY A 1 44 ? 2.257 -10.891 -2.939 1.00 0.00 781 GLY A N 5
ATOM 4794 C CA . GLY A 1 44 ? 0.864 -11.176 -3.227 1.00 0.00 781 GLY A CA 5
ATOM 4795 C C . GLY A 1 44 ? 0.223 -10.115 -4.099 1.00 0.00 781 GLY A C 5
ATOM 4796 O O . GLY A 1 44 ? 0.895 -9.479 -4.910 1.00 0.00 781 GLY A O 5
ATOM 4800 N N . SER A 1 45 ? -1.083 -9.925 -3.934 1.00 0.00 782 SER A N 5
ATOM 4801 C CA . SER A 1 45 ? -1.816 -8.938 -4.717 1.00 0.00 782 SER A CA 5
ATOM 4802 C C . SER A 1 45 ? -1.720 -7.557 -4.076 1.00 0.00 782 SER A C 5
ATOM 4803 O O . SER A 1 45 ? -2.344 -7.292 -3.048 1.00 0.00 782 SER A O 5
ATOM 4811 N N . ASP A 1 46 ? -0.934 -6.680 -4.691 1.00 0.00 783 ASP A N 5
ATOM 4812 C CA . ASP A 1 46 ? -0.756 -5.324 -4.182 1.00 0.00 783 ASP A CA 5
ATOM 4813 C C . ASP A 1 46 ? -2.097 -4.606 -4.069 1.00 0.00 783 ASP A C 5
ATOM 4814 O O . ASP A 1 46 ? -2.413 -4.014 -3.036 1.00 0.00 783 ASP A O 5
ATOM 4823 N N . THR A 1 47 ? -2.884 -4.661 -5.140 1.00 0.00 784 THR A N 5
ATOM 4824 C CA . THR A 1 47 ? -4.190 -4.013 -5.162 1.00 0.00 784 THR A CA 5
ATOM 4825 C C . THR A 1 47 ? -5.310 -5.028 -4.960 1.00 0.00 784 THR A C 5
ATOM 4826 O O . THR A 1 47 ? -5.390 -6.030 -5.671 1.00 0.00 784 THR A O 5
ATOM 4837 N N . LEU A 1 48 ? -6.174 -4.762 -3.986 1.00 0.00 785 LEU A N 5
ATOM 4838 C CA . LEU A 1 48 ? -7.291 -5.652 -3.691 1.00 0.00 785 LEU A CA 5
ATOM 4839 C C . LEU A 1 48 ? -8.623 -4.977 -4.004 1.00 0.00 785 LEU A C 5
ATOM 4840 O O . LEU A 1 48 ? -9.029 -4.034 -3.325 1.00 0.00 785 LEU A O 5
ATOM 4856 N N . THR A 1 49 ? -9.300 -5.468 -5.038 1.00 0.00 786 THR A N 5
ATOM 4857 C CA . THR A 1 49 ? -10.586 -4.914 -5.441 1.00 0.00 786 THR A CA 5
ATOM 4858 C C . THR A 1 49 ? -11.740 -5.685 -4.809 1.00 0.00 786 THR A C 5
ATOM 4859 O O . THR A 1 49 ? -11.577 -6.830 -4.387 1.00 0.00 786 THR A O 5
ATOM 4870 N N . CYS A 1 50 ? -12.905 -5.049 -4.746 1.00 0.00 787 CYS A N 5
ATOM 4871 C CA . CYS A 1 50 ? -14.087 -5.675 -4.165 1.00 0.00 787 CYS A CA 5
ATOM 4872 C C . CYS A 1 50 ? -14.970 -6.283 -5.251 1.00 0.00 787 CYS A C 5
ATOM 4873 O O . CYS A 1 50 ? -15.483 -5.575 -6.116 1.00 0.00 787 CYS A O 5
ATOM 4880 N N . GLN A 1 51 ? -15.141 -7.600 -5.198 1.00 0.00 788 GLN A N 5
ATOM 4881 C CA . GLN A 1 51 ? -15.960 -8.304 -6.177 1.00 0.00 788 GLN A CA 5
ATOM 4882 C C . GLN A 1 51 ? -17.444 -8.081 -5.905 1.00 0.00 788 GLN A C 5
ATOM 4883 O O . GLN A 1 51 ? -17.816 -7.453 -4.914 1.00 0.00 788 GLN A O 5
ATOM 4897 N N . TRP A 1 52 ? -18.287 -8.598 -6.792 1.00 0.00 789 TRP A N 5
ATOM 4898 C CA . TRP A 1 52 ? -19.731 -8.454 -6.648 1.00 0.00 789 TRP A CA 5
ATOM 4899 C C . TRP A 1 52 ? -20.220 -9.126 -5.370 1.00 0.00 789 TRP A C 5
ATOM 4900 O O . TRP A 1 52 ? -21.290 -8.798 -4.855 1.00 0.00 789 TRP A O 5
ATOM 4921 N N . ASP A 1 53 ? -19.432 -10.067 -4.863 1.00 0.00 790 ASP A N 5
ATOM 4922 C CA . ASP A 1 53 ? -19.784 -10.785 -3.643 1.00 0.00 790 ASP A CA 5
ATOM 4923 C C . ASP A 1 53 ? -19.259 -10.054 -2.411 1.00 0.00 790 ASP A C 5
ATOM 4924 O O . ASP A 1 53 ? -19.108 -10.647 -1.342 1.00 0.00 790 ASP A O 5
ATOM 4933 N N . LEU A 1 54 ? -18.981 -8.765 -2.568 1.00 0.00 791 LEU A N 5
ATOM 4934 C CA . LEU A 1 54 ? -18.471 -7.952 -1.469 1.00 0.00 791 LEU A CA 5
ATOM 4935 C C . LEU A 1 54 ? -17.268 -8.620 -0.811 1.00 0.00 791 LEU A C 5
ATOM 4936 O O . LEU A 1 54 ? -17.045 -8.474 0.390 1.00 0.00 791 LEU A O 5
ATOM 4952 N N . SER A 1 55 ? -16.495 -9.352 -1.607 1.00 0.00 792 SER A N 5
ATOM 4953 C CA . SER A 1 55 ? -15.315 -10.043 -1.102 1.00 0.00 792 SER A CA 5
ATOM 4954 C C . SER A 1 55 ? -14.061 -9.594 -1.847 1.00 0.00 792 SER A C 5
ATOM 4955 O O . SER A 1 55 ? -14.132 -9.160 -2.997 1.00 0.00 792 SER A O 5
ATOM 4963 N N . TRP A 1 56 ? -12.916 -9.702 -1.184 1.00 0.00 793 TRP A N 5
ATOM 4964 C CA . TRP A 1 56 ? -11.646 -9.308 -1.782 1.00 0.00 793 TRP A CA 5
ATOM 4965 C C . TRP A 1 56 ? -11.074 -10.434 -2.636 1.00 0.00 793 TRP A C 5
ATOM 4966 O O . TRP A 1 56 ? -11.158 -11.606 -2.272 1.00 0.00 793 TRP A O 5
ATOM 4987 N N . SER A 1 57 ? -10.492 -10.070 -3.775 1.00 0.00 794 SER A N 5
ATOM 4988 C CA . SER A 1 57 ? -9.908 -11.051 -4.683 1.00 0.00 794 SER A CA 5
ATOM 4989 C C . SER A 1 57 ? -9.296 -12.213 -3.906 1.00 0.00 794 SER A C 5
ATOM 4990 O O . SER A 1 57 ? -9.487 -13.377 -4.257 1.00 0.00 794 SER A O 5
ATOM 4998 N N . SER A 1 58 ? -8.560 -11.887 -2.849 1.00 0.00 795 SER A N 5
ATOM 4999 C CA . SER A 1 58 ? -7.916 -12.903 -2.024 1.00 0.00 795 SER A CA 5
ATOM 5000 C C . SER A 1 58 ? -7.281 -12.275 -0.787 1.00 0.00 795 SER A C 5
ATOM 5001 O O . SER A 1 58 ? -7.237 -11.052 -0.650 1.00 0.00 795 SER A O 5
ATOM 5009 N N . ASP A 1 59 ? -6.789 -13.121 0.112 1.00 0.00 796 ASP A N 5
ATOM 5010 C CA . ASP A 1 59 ? -6.155 -12.651 1.338 1.00 0.00 796 ASP A CA 5
ATOM 5011 C C . ASP A 1 59 ? -5.196 -11.500 1.047 1.00 0.00 796 ASP A C 5
ATOM 5012 O O . ASP A 1 59 ? -4.621 -11.398 -0.037 1.00 0.00 796 ASP A O 5
ATOM 5021 N N . PRO A 1 60 ? -5.020 -10.612 2.036 1.00 0.00 797 PRO A N 5
ATOM 5022 C CA . PRO A 1 60 ? -4.132 -9.453 1.910 1.00 0.00 797 PRO A CA 5
ATOM 5023 C C . PRO A 1 60 ? -2.661 -9.850 1.873 1.00 0.00 797 PRO A C 5
ATOM 5024 O O . PRO A 1 60 ? -2.243 -10.832 2.488 1.00 0.00 797 PRO A O 5
ATOM 5035 N N . PRO A 1 61 ? -1.855 -9.072 1.136 1.00 0.00 798 PRO A N 5
ATOM 5036 C CA . PRO A 1 61 ? -0.417 -9.323 1.003 1.00 0.00 798 PRO A CA 5
ATOM 5037 C C . PRO A 1 61 ? 0.342 -9.051 2.297 1.00 0.00 798 PRO A C 5
ATOM 5038 O O . PRO A 1 61 ? -0.255 -8.955 3.370 1.00 0.00 798 PRO A O 5
ATOM 5049 N N . PHE A 1 62 ? 1.661 -8.928 2.190 1.00 0.00 799 PHE A N 5
ATOM 5050 C CA . PHE A 1 62 ? 2.502 -8.667 3.353 1.00 0.00 799 PHE A CA 5
ATOM 5051 C C . PHE A 1 62 ? 3.856 -8.106 2.930 1.00 0.00 799 PHE A C 5
ATOM 5052 O O . PHE A 1 62 ? 4.193 -8.093 1.746 1.00 0.00 799 PHE A O 5
ATOM 5069 N N . CYS A 1 63 ? 4.628 -7.643 3.907 1.00 0.00 800 CYS A N 5
ATOM 5070 C CA . CYS A 1 63 ? 5.946 -7.079 3.638 1.00 0.00 800 CYS A CA 5
ATOM 5071 C C . CYS A 1 63 ? 7.047 -8.061 4.026 1.00 0.00 800 CYS A C 5
ATOM 5072 O O . CYS A 1 63 ? 7.164 -8.451 5.187 1.00 0.00 800 CYS A O 5
ATOM 5079 N N . GLU A 1 64 ? 7.853 -8.456 3.045 1.00 0.00 801 GLU A N 5
ATOM 5080 C CA . GLU A 1 64 ? 8.944 -9.393 3.284 1.00 0.00 801 GLU A CA 5
ATOM 5081 C C . GLU A 1 64 ? 10.261 -8.845 2.741 1.00 0.00 801 GLU A C 5
ATOM 5082 O O . GLU A 1 64 ? 10.357 -8.476 1.570 1.00 0.00 801 GLU A O 5
ATOM 5094 N N . LYS A 1 65 ? 11.273 -8.795 3.600 1.00 0.00 802 LYS A N 5
ATOM 5095 C CA . LYS A 1 65 ? 12.585 -8.293 3.209 1.00 0.00 802 LYS A CA 5
ATOM 5096 C C . LYS A 1 65 ? 13.077 -8.985 1.942 1.00 0.00 802 LYS A C 5
ATOM 5097 O O . LYS A 1 65 ? 12.871 -10.185 1.758 1.00 0.00 802 LYS A O 5
ATOM 5116 N N . THR A 1 66 ? 13.730 -8.222 1.071 1.00 0.00 803 THR A N 5
ATOM 5117 C CA . THR A 1 66 ? 14.251 -8.762 -0.178 1.00 0.00 803 THR A CA 5
ATOM 5118 C C . THR A 1 66 ? 14.846 -10.150 0.030 1.00 0.00 803 THR A C 5
ATOM 5119 O O . THR A 1 66 ? 15.445 -10.430 1.068 1.00 0.00 803 THR A O 5
ATOM 5130 N N . GLU A 1 67 ? 14.679 -11.016 -0.965 1.00 0.00 804 GLU A N 5
ATOM 5131 C CA . GLU A 1 67 ? 15.200 -12.376 -0.890 1.00 0.00 804 GLU A CA 5
ATOM 5132 C C . GLU A 1 67 ? 16.534 -12.488 -1.623 1.00 0.00 804 GLU A C 5
ATOM 5133 O O . GLU A 1 67 ? 16.657 -12.073 -2.775 1.00 0.00 804 GLU A O 5
ATOM 5145 N N . GLU A 1 68 ? 17.529 -13.051 -0.945 1.00 0.00 805 GLU A N 5
ATOM 5146 C CA . GLU A 1 68 ? 18.854 -13.216 -1.531 1.00 0.00 805 GLU A CA 5
ATOM 5147 C C . GLU A 1 68 ? 18.974 -14.566 -2.233 1.00 0.00 805 GLU A C 5
ATOM 5148 O O . GLU A 1 68 ? 19.842 -15.374 -1.904 1.00 0.00 805 GLU A O 5
ATOM 5160 N N . SER A 1 69 ? 18.096 -14.801 -3.203 1.00 0.00 806 SER A N 5
ATOM 5161 C CA . SER A 1 69 ? 18.099 -16.054 -3.950 1.00 0.00 806 SER A CA 5
ATOM 5162 C C . SER A 1 69 ? 18.810 -15.886 -5.289 1.00 0.00 806 SER A C 5
ATOM 5163 O O . SER A 1 69 ? 18.776 -14.814 -5.893 1.00 0.00 806 SER A O 5
ATOM 5171 N N . GLY A 1 70 ? 19.456 -16.954 -5.747 1.00 0.00 807 GLY A N 5
ATOM 5172 C CA . GLY A 1 70 ? 20.167 -16.905 -7.011 1.00 0.00 807 GLY A CA 5
ATOM 5173 C C . GLY A 1 70 ? 21.537 -17.550 -6.931 1.00 0.00 807 GLY A C 5
ATOM 5174 O O . GLY A 1 70 ? 21.680 -18.768 -7.034 1.00 0.00 807 GLY A O 5
ATOM 5178 N N . PRO A 1 71 ? 22.575 -16.721 -6.746 1.00 0.00 808 PRO A N 5
ATOM 5179 C CA . PRO A 1 71 ? 23.959 -17.196 -6.649 1.00 0.00 808 PRO A CA 5
ATOM 5180 C C . PRO A 1 71 ? 24.218 -17.968 -5.361 1.00 0.00 808 PRO A C 5
ATOM 5181 O O . PRO A 1 71 ? 25.109 -18.815 -5.302 1.00 0.00 808 PRO A O 5
ATOM 5192 N N . SER A 1 72 ? 23.435 -17.670 -4.329 1.00 0.00 809 SER A N 5
ATOM 5193 C CA . SER A 1 72 ? 23.582 -18.334 -3.040 1.00 0.00 809 SER A CA 5
ATOM 5194 C C . SER A 1 72 ? 23.623 -19.850 -3.211 1.00 0.00 809 SER A C 5
ATOM 5195 O O . SER A 1 72 ? 22.911 -20.411 -4.043 1.00 0.00 809 SER A O 5
ATOM 5203 N N . SER A 1 73 ? 24.463 -20.506 -2.417 1.00 0.00 810 SER A N 5
ATOM 5204 C CA . SER A 1 73 ? 24.601 -21.957 -2.482 1.00 0.00 810 SER A CA 5
ATOM 5205 C C . SER A 1 73 ? 24.411 -22.583 -1.104 1.00 0.00 810 SER A C 5
ATOM 5206 O O . SER A 1 73 ? 25.188 -22.334 -0.184 1.00 0.00 810 SER A O 5
ATOM 5214 N N . GLY A 1 74 ? 23.369 -23.398 -0.970 1.00 0.00 811 GLY A N 5
ATOM 5215 C CA . GLY A 1 74 ? 23.094 -24.048 0.298 1.00 0.00 811 GLY A CA 5
ATOM 5216 C C . GLY A 1 74 ? 21.678 -23.801 0.781 1.00 0.00 811 GLY A C 5
ATOM 5217 O O . GLY A 1 74 ? 21.379 -23.977 1.962 1.00 0.00 811 GLY A O 5
ATOM 5221 N N . GLY A 1 1 ? -31.809 3.435 12.767 1.00 0.00 738 GLY A N 6
ATOM 5222 C CA . GLY A 1 1 ? -32.505 2.162 12.727 1.00 0.00 738 GLY A CA 6
ATOM 5223 C C . GLY A 1 1 ? -31.855 1.176 11.776 1.00 0.00 738 GLY A C 6
ATOM 5224 O O . GLY A 1 1 ? -30.823 0.584 12.095 1.00 0.00 738 GLY A O 6
ATOM 5228 N N . SER A 1 2 ? -32.459 0.997 10.606 1.00 0.00 739 SER A N 6
ATOM 5229 C CA . SER A 1 2 ? -31.936 0.072 9.608 1.00 0.00 739 SER A CA 6
ATOM 5230 C C . SER A 1 2 ? -30.701 0.652 8.925 1.00 0.00 739 SER A C 6
ATOM 5231 O O . SER A 1 2 ? -30.809 1.476 8.017 1.00 0.00 739 SER A O 6
ATOM 5239 N N . SER A 1 3 ? -29.527 0.214 9.369 1.00 0.00 740 SER A N 6
ATOM 5240 C CA . SER A 1 3 ? -28.270 0.691 8.804 1.00 0.00 740 SER A CA 6
ATOM 5241 C C . SER A 1 3 ? -28.015 0.063 7.437 1.00 0.00 740 SER A C 6
ATOM 5242 O O . SER A 1 3 ? -27.874 -1.153 7.317 1.00 0.00 740 SER A O 6
ATOM 5250 N N . GLY A 1 4 ? -27.959 0.903 6.408 1.00 0.00 741 GLY A N 6
ATOM 5251 C CA . GLY A 1 4 ? -27.722 0.413 5.062 1.00 0.00 741 GLY A CA 6
ATOM 5252 C C . GLY A 1 4 ? -26.247 0.363 4.715 1.00 0.00 741 GLY A C 6
ATOM 5253 O O . GLY A 1 4 ? -25.832 0.859 3.668 1.00 0.00 741 GLY A O 6
ATOM 5257 N N . SER A 1 5 ? -25.453 -0.236 5.596 1.00 0.00 742 SER A N 6
ATOM 5258 C CA . SER A 1 5 ? -24.015 -0.344 5.380 1.00 0.00 742 SER A CA 6
ATOM 5259 C C . SER A 1 5 ? -23.659 -1.688 4.753 1.00 0.00 742 SER A C 6
ATOM 5260 O O . SER A 1 5 ? -23.955 -2.744 5.312 1.00 0.00 742 SER A O 6
ATOM 5268 N N . SER A 1 6 ? -23.021 -1.640 3.587 1.00 0.00 743 SER A N 6
ATOM 5269 C CA . SER A 1 6 ? -22.627 -2.854 2.881 1.00 0.00 743 SER A CA 6
ATOM 5270 C C . SER A 1 6 ? -21.270 -2.674 2.207 1.00 0.00 743 SER A C 6
ATOM 5271 O O . SER A 1 6 ? -20.804 -1.552 2.015 1.00 0.00 743 SER A O 6
ATOM 5279 N N . GLY A 1 7 ? -20.641 -3.790 1.850 1.00 0.00 744 GLY A N 6
ATOM 5280 C CA . GLY A 1 7 ? -19.344 -3.735 1.202 1.00 0.00 744 GLY A CA 6
ATOM 5281 C C . GLY A 1 7 ? -18.327 -4.645 1.862 1.00 0.00 744 GLY A C 6
ATOM 5282 O O . GLY A 1 7 ? -18.532 -5.106 2.986 1.00 0.00 744 GLY A O 6
ATOM 5286 N N . CYS A 1 8 ? -17.228 -4.906 1.163 1.00 0.00 745 CYS A N 6
ATOM 5287 C CA . CYS A 1 8 ? -16.175 -5.769 1.687 1.00 0.00 745 CYS A CA 6
ATOM 5288 C C . CYS A 1 8 ? -15.943 -5.504 3.172 1.00 0.00 745 CYS A C 6
ATOM 5289 O O . CYS A 1 8 ? -16.192 -4.403 3.663 1.00 0.00 745 CYS A O 6
ATOM 5296 N N . SER A 1 9 ? -15.466 -6.522 3.881 1.00 0.00 746 SER A N 6
ATOM 5297 C CA . SER A 1 9 ? -15.204 -6.401 5.311 1.00 0.00 746 SER A CA 6
ATOM 5298 C C . SER A 1 9 ? -13.875 -5.694 5.561 1.00 0.00 746 SER A C 6
ATOM 5299 O O . SER A 1 9 ? -12.894 -5.924 4.854 1.00 0.00 746 SER A O 6
ATOM 5307 N N . ASP A 1 10 ? -13.852 -4.834 6.573 1.00 0.00 747 ASP A N 6
ATOM 5308 C CA . ASP A 1 10 ? -12.644 -4.093 6.919 1.00 0.00 747 ASP A CA 6
ATOM 5309 C C . ASP A 1 10 ? -11.422 -5.005 6.896 1.00 0.00 747 ASP A C 6
ATOM 5310 O O . ASP A 1 10 ? -11.489 -6.162 7.314 1.00 0.00 747 ASP A O 6
ATOM 5319 N N . LEU A 1 11 ? -10.306 -4.478 6.403 1.00 0.00 748 LEU A N 6
ATOM 5320 C CA . LEU A 1 11 ? -9.068 -5.245 6.324 1.00 0.00 748 LEU A CA 6
ATOM 5321 C C . LEU A 1 11 ? -8.208 -5.021 7.564 1.00 0.00 748 LEU A C 6
ATOM 5322 O O . LEU A 1 11 ? -8.218 -3.950 8.171 1.00 0.00 748 LEU A O 6
ATOM 5338 N N . PRO A 1 12 ? -7.444 -6.054 7.949 1.00 0.00 749 PRO A N 6
ATOM 5339 C CA . PRO A 1 12 ? -6.562 -5.994 9.118 1.00 0.00 749 PRO A CA 6
ATOM 5340 C C . PRO A 1 12 ? -5.370 -5.068 8.898 1.00 0.00 749 PRO A C 6
ATOM 5341 O O . PRO A 1 12 ? -5.283 -4.387 7.877 1.00 0.00 749 PRO A O 6
ATOM 5352 N N . GLU A 1 13 ? -4.455 -5.049 9.862 1.00 0.00 750 GLU A N 6
ATOM 5353 C CA . GLU A 1 13 ? -3.269 -4.206 9.772 1.00 0.00 750 GLU A CA 6
ATOM 5354 C C . GLU A 1 13 ? -2.086 -4.990 9.210 1.00 0.00 750 GLU A C 6
ATOM 5355 O O . GLU A 1 13 ? -1.919 -6.175 9.500 1.00 0.00 750 GLU A O 6
ATOM 5367 N N . ILE A 1 14 ? -1.269 -4.319 8.404 1.00 0.00 751 ILE A N 6
ATOM 5368 C CA . ILE A 1 14 ? -0.103 -4.952 7.801 1.00 0.00 751 ILE A CA 6
ATOM 5369 C C . ILE A 1 14 ? 1.172 -4.584 8.554 1.00 0.00 751 ILE A C 6
ATOM 5370 O O . ILE A 1 14 ? 1.314 -3.463 9.041 1.00 0.00 751 ILE A O 6
ATOM 5386 N N . GLN A 1 15 ? 2.096 -5.536 8.643 1.00 0.00 752 GLN A N 6
ATOM 5387 C CA . GLN A 1 15 ? 3.359 -5.311 9.335 1.00 0.00 752 GLN A CA 6
ATOM 5388 C C . GLN A 1 15 ? 4.321 -4.509 8.465 1.00 0.00 752 GLN A C 6
ATOM 5389 O O . GLN A 1 15 ? 4.516 -4.818 7.290 1.00 0.00 752 GLN A O 6
ATOM 5403 N N . ASN A 1 16 ? 4.920 -3.477 9.050 1.00 0.00 753 ASN A N 6
ATOM 5404 C CA . ASN A 1 16 ? 5.861 -2.629 8.328 1.00 0.00 753 ASN A CA 6
ATOM 5405 C C . ASN A 1 16 ? 5.221 -2.058 7.066 1.00 0.00 753 ASN A C 6
ATOM 5406 O O . ASN A 1 16 ? 5.859 -1.975 6.017 1.00 0.00 753 ASN A O 6
ATOM 5417 N N . GLY A 1 17 ? 3.956 -1.664 7.176 1.00 0.00 754 GLY A N 6
ATOM 5418 C CA . GLY A 1 17 ? 3.251 -1.106 6.038 1.00 0.00 754 GLY A CA 6
ATOM 5419 C C . GLY A 1 17 ? 1.872 -0.593 6.404 1.00 0.00 754 GLY A C 6
ATOM 5420 O O . GLY A 1 17 ? 1.435 -0.731 7.547 1.00 0.00 754 GLY A O 6
ATOM 5424 N N . TRP A 1 18 ? 1.187 0.002 5.434 1.00 0.00 755 TRP A N 6
ATOM 5425 C CA . TRP A 1 18 ? -0.149 0.539 5.662 1.00 0.00 755 TRP A CA 6
ATOM 5426 C C . TRP A 1 18 ? -0.923 0.648 4.352 1.00 0.00 755 TRP A C 6
ATOM 5427 O O . TRP A 1 18 ? -0.336 0.634 3.270 1.00 0.00 755 TRP A O 6
ATOM 5448 N N . LYS A 1 19 ? -2.243 0.756 4.456 1.00 0.00 756 LYS A N 6
ATOM 5449 C CA . LYS A 1 19 ? -3.097 0.869 3.280 1.00 0.00 756 LYS A CA 6
ATOM 5450 C C . LYS A 1 19 ? -3.673 2.276 3.159 1.00 0.00 756 LYS A C 6
ATOM 5451 O O . LYS A 1 19 ? -3.736 3.019 4.139 1.00 0.00 756 LYS A O 6
ATOM 5470 N N . THR A 1 20 ? -4.095 2.636 1.951 1.00 0.00 757 THR A N 6
ATOM 5471 C CA . THR A 1 20 ? -4.667 3.953 1.702 1.00 0.00 757 THR A CA 6
ATOM 5472 C C . THR A 1 20 ? -5.716 3.897 0.597 1.00 0.00 757 THR A C 6
ATOM 5473 O O . THR A 1 20 ? -5.421 3.515 -0.536 1.00 0.00 757 THR A O 6
ATOM 5484 N N . THR A 1 21 ? -6.943 4.283 0.933 1.00 0.00 758 THR A N 6
ATOM 5485 C CA . THR A 1 21 ? -8.036 4.276 -0.031 1.00 0.00 758 THR A CA 6
ATOM 5486 C C . THR A 1 21 ? -8.845 5.566 0.046 1.00 0.00 758 THR A C 6
ATOM 5487 O O . THR A 1 21 ? -9.236 6.001 1.129 1.00 0.00 758 THR A O 6
ATOM 5498 N N . SER A 1 22 ? -9.092 6.174 -1.110 1.00 0.00 759 SER A N 6
ATOM 5499 C CA . SER A 1 22 ? -9.852 7.417 -1.173 1.00 0.00 759 SER A CA 6
ATOM 5500 C C . SER A 1 22 ? -11.306 7.186 -0.774 1.00 0.00 759 SER A C 6
ATOM 5501 O O . SER A 1 22 ? -11.897 7.984 -0.046 1.00 0.00 759 SER A O 6
ATOM 5509 N N . HIS A 1 23 ? -11.878 6.086 -1.255 1.00 0.00 760 HIS A N 6
ATOM 5510 C CA . HIS A 1 23 ? -13.263 5.748 -0.949 1.00 0.00 760 HIS A CA 6
ATOM 5511 C C . HIS A 1 23 ? -13.409 5.322 0.509 1.00 0.00 760 HIS A C 6
ATOM 5512 O O . HIS A 1 23 ? -12.664 4.471 0.995 1.00 0.00 760 HIS A O 6
ATOM 5526 N N . THR A 1 24 ? -14.374 5.919 1.202 1.00 0.00 761 THR A N 6
ATOM 5527 C CA . THR A 1 24 ? -14.616 5.603 2.604 1.00 0.00 761 THR A CA 6
ATOM 5528 C C . THR A 1 24 ? -15.274 4.236 2.753 1.00 0.00 761 THR A C 6
ATOM 5529 O O . THR A 1 24 ? -14.674 3.303 3.285 1.00 0.00 761 THR A O 6
ATOM 5540 N N . GLU A 1 25 ? -16.512 4.126 2.279 1.00 0.00 762 GLU A N 6
ATOM 5541 C CA . GLU A 1 25 ? -17.251 2.872 2.361 1.00 0.00 762 GLU A CA 6
ATOM 5542 C C . GLU A 1 25 ? -16.703 1.851 1.368 1.00 0.00 762 GLU A C 6
ATOM 5543 O O . GLU A 1 25 ? -16.898 1.979 0.159 1.00 0.00 762 GLU A O 6
ATOM 5555 N N . LEU A 1 26 ? -16.017 0.839 1.887 1.00 0.00 763 LEU A N 6
ATOM 5556 C CA . LEU A 1 26 ? -15.440 -0.205 1.047 1.00 0.00 763 LEU A CA 6
ATOM 5557 C C . LEU A 1 26 ? -16.532 -0.997 0.336 1.00 0.00 763 LEU A C 6
ATOM 5558 O O . LEU A 1 26 ? -16.918 -2.078 0.781 1.00 0.00 763 LEU A O 6
ATOM 5574 N N . VAL A 1 27 ? -17.024 -0.454 -0.773 1.00 0.00 764 VAL A N 6
ATOM 5575 C CA . VAL A 1 27 ? -18.069 -1.112 -1.548 1.00 0.00 764 VAL A CA 6
ATOM 5576 C C . VAL A 1 27 ? -17.476 -1.906 -2.707 1.00 0.00 764 VAL A C 6
ATOM 5577 O O . VAL A 1 27 ? -16.345 -1.660 -3.127 1.00 0.00 764 VAL A O 6
ATOM 5590 N N . ARG A 1 28 ? -18.248 -2.858 -3.221 1.00 0.00 765 ARG A N 6
ATOM 5591 C CA . ARG A 1 28 ? -17.799 -3.689 -4.331 1.00 0.00 765 ARG A CA 6
ATOM 5592 C C . ARG A 1 28 ? -17.152 -2.838 -5.420 1.00 0.00 765 ARG A C 6
ATOM 5593 O O . ARG A 1 28 ? -17.692 -1.808 -5.821 1.00 0.00 765 ARG A O 6
ATOM 5614 N N . GLY A 1 29 ? -15.989 -3.276 -5.894 1.00 0.00 766 GLY A N 6
ATOM 5615 C CA . GLY A 1 29 ? -15.287 -2.543 -6.931 1.00 0.00 766 GLY A CA 6
ATOM 5616 C C . GLY A 1 29 ? -14.133 -1.727 -6.384 1.00 0.00 766 GLY A C 6
ATOM 5617 O O . GLY A 1 29 ? -13.069 -1.655 -6.998 1.00 0.00 766 GLY A O 6
ATOM 5621 N N . ALA A 1 30 ? -14.343 -1.109 -5.226 1.00 0.00 767 ALA A N 6
ATOM 5622 C CA . ALA A 1 30 ? -13.311 -0.295 -4.596 1.00 0.00 767 ALA A CA 6
ATOM 5623 C C . ALA A 1 30 ? -11.969 -1.019 -4.588 1.00 0.00 767 ALA A C 6
ATOM 5624 O O . ALA A 1 30 ? -11.914 -2.245 -4.679 1.00 0.00 767 ALA A O 6
ATOM 5631 N N . ARG A 1 31 ? -10.889 -0.252 -4.480 1.00 0.00 768 ARG A N 6
ATOM 5632 C CA . ARG A 1 31 ? -9.547 -0.821 -4.462 1.00 0.00 768 ARG A CA 6
ATOM 5633 C C . ARG A 1 31 ? -8.791 -0.392 -3.208 1.00 0.00 768 ARG A C 6
ATOM 5634 O O . ARG A 1 31 ? -9.270 0.440 -2.437 1.00 0.00 768 ARG A O 6
ATOM 5655 N N . ILE A 1 32 ? -7.609 -0.966 -3.010 1.00 0.00 769 ILE A N 6
ATOM 5656 C CA . ILE A 1 32 ? -6.788 -0.643 -1.850 1.00 0.00 769 ILE A CA 6
ATOM 5657 C C . ILE A 1 32 ? -5.307 -0.628 -2.212 1.00 0.00 769 ILE A C 6
ATOM 5658 O O . ILE A 1 32 ? -4.811 -1.533 -2.885 1.00 0.00 769 ILE A O 6
ATOM 5674 N N . THR A 1 33 ? -4.602 0.405 -1.760 1.00 0.00 770 THR A N 6
ATOM 5675 C CA . THR A 1 33 ? -3.177 0.538 -2.035 1.00 0.00 770 THR A CA 6
ATOM 5676 C C . THR A 1 33 ? -2.343 0.102 -0.836 1.00 0.00 770 THR A C 6
ATOM 5677 O O . THR A 1 33 ? -2.371 0.739 0.216 1.00 0.00 770 THR A O 6
ATOM 5688 N N . TYR A 1 34 ? -1.601 -0.987 -1.003 1.00 0.00 771 TYR A N 6
ATOM 5689 C CA . TYR A 1 34 ? -0.759 -1.510 0.067 1.00 0.00 771 TYR A CA 6
ATOM 5690 C C . TYR A 1 34 ? 0.680 -1.029 -0.088 1.00 0.00 771 TYR A C 6
ATOM 5691 O O . TYR A 1 34 ? 1.305 -1.234 -1.129 1.00 0.00 771 TYR A O 6
ATOM 5709 N N . GLN A 1 35 ? 1.200 -0.390 0.955 1.00 0.00 772 GLN A N 6
ATOM 5710 C CA . GLN A 1 35 ? 2.566 0.120 0.934 1.00 0.00 772 GLN A CA 6
ATOM 5711 C C . GLN A 1 35 ? 3.353 -0.384 2.140 1.00 0.00 772 GLN A C 6
ATOM 5712 O O . GLN A 1 35 ? 2.843 -0.412 3.260 1.00 0.00 772 GLN A O 6
ATOM 5726 N N . CYS A 1 36 ? 4.598 -0.781 1.902 1.00 0.00 773 CYS A N 6
ATOM 5727 C CA . CYS A 1 36 ? 5.457 -1.285 2.968 1.00 0.00 773 CYS A CA 6
ATOM 5728 C C . CYS A 1 36 ? 6.650 -0.360 3.189 1.00 0.00 773 CYS A C 6
ATOM 5729 O O . CYS A 1 36 ? 6.851 0.599 2.443 1.00 0.00 773 CYS A O 6
ATOM 5736 N N . ASP A 1 37 ? 7.438 -0.655 4.217 1.00 0.00 774 ASP A N 6
ATOM 5737 C CA . ASP A 1 37 ? 8.612 0.149 4.536 1.00 0.00 774 ASP A CA 6
ATOM 5738 C C . ASP A 1 37 ? 9.601 0.150 3.374 1.00 0.00 774 ASP A C 6
ATOM 5739 O O . ASP A 1 37 ? 9.604 -0.744 2.528 1.00 0.00 774 ASP A O 6
ATOM 5748 N N . PRO A 1 38 ? 10.461 1.179 3.330 1.00 0.00 775 PRO A N 6
ATOM 5749 C CA . PRO A 1 38 ? 11.470 1.322 2.277 1.00 0.00 775 PRO A CA 6
ATOM 5750 C C . PRO A 1 38 ? 12.575 0.276 2.386 1.00 0.00 775 PRO A C 6
ATOM 5751 O O . PRO A 1 38 ? 13.358 0.284 3.335 1.00 0.00 775 PRO A O 6
ATOM 5762 N N . GLY A 1 39 ? 12.631 -0.623 1.409 1.00 0.00 776 GLY A N 6
ATOM 5763 C CA . GLY A 1 39 ? 13.644 -1.663 1.415 1.00 0.00 776 GLY A CA 6
ATOM 5764 C C . GLY A 1 39 ? 13.048 -3.053 1.322 1.00 0.00 776 GLY A C 6
ATOM 5765 O O . GLY A 1 39 ? 13.722 -3.999 0.915 1.00 0.00 776 GLY A O 6
ATOM 5769 N N . TYR A 1 40 ? 11.781 -3.179 1.702 1.00 0.00 777 TYR A N 6
ATOM 5770 C CA . TYR A 1 40 ? 11.096 -4.465 1.665 1.00 0.00 777 TYR A CA 6
ATOM 5771 C C . TYR A 1 40 ? 10.306 -4.623 0.369 1.00 0.00 777 TYR A C 6
ATOM 5772 O O . TYR A 1 40 ? 10.274 -3.719 -0.466 1.00 0.00 777 TYR A O 6
ATOM 5790 N N . ASP A 1 41 ? 9.668 -5.778 0.210 1.00 0.00 778 ASP A N 6
ATOM 5791 C CA . ASP A 1 41 ? 8.876 -6.056 -0.982 1.00 0.00 778 ASP A CA 6
ATOM 5792 C C . ASP A 1 41 ? 7.553 -6.720 -0.613 1.00 0.00 778 ASP A C 6
ATOM 5793 O O . ASP A 1 41 ? 7.431 -7.336 0.446 1.00 0.00 778 ASP A O 6
ATOM 5802 N N . ILE A 1 42 ? 6.565 -6.588 -1.492 1.00 0.00 779 ILE A N 6
ATOM 5803 C CA . ILE A 1 42 ? 5.252 -7.176 -1.258 1.00 0.00 779 ILE A CA 6
ATOM 5804 C C . ILE A 1 42 ? 5.102 -8.499 -2.000 1.00 0.00 779 ILE A C 6
ATOM 5805 O O . ILE A 1 42 ? 5.467 -8.613 -3.170 1.00 0.00 779 ILE A O 6
ATOM 5821 N N . VAL A 1 43 ? 4.560 -9.499 -1.311 1.00 0.00 780 VAL A N 6
ATOM 5822 C CA . VAL A 1 43 ? 4.358 -10.815 -1.905 1.00 0.00 780 VAL A CA 6
ATOM 5823 C C . VAL A 1 43 ? 2.874 -11.119 -2.076 1.00 0.00 780 VAL A C 6
ATOM 5824 O O . VAL A 1 43 ? 2.168 -11.387 -1.104 1.00 0.00 780 VAL A O 6
ATOM 5837 N N . GLY A 1 44 ? 2.405 -11.076 -3.320 1.00 0.00 781 GLY A N 6
ATOM 5838 C CA . GLY A 1 44 ? 1.007 -11.349 -3.596 1.00 0.00 781 GLY A CA 6
ATOM 5839 C C . GLY A 1 44 ? 0.356 -10.257 -4.422 1.00 0.00 781 GLY A C 6
ATOM 5840 O O . GLY A 1 44 ? 1.012 -9.613 -5.240 1.00 0.00 781 GLY A O 6
ATOM 5844 N N . SER A 1 45 ? -0.940 -10.050 -4.209 1.00 0.00 782 SER A N 6
ATOM 5845 C CA . SER A 1 45 ? -1.682 -9.033 -4.944 1.00 0.00 782 SER A CA 6
ATOM 5846 C C . SER A 1 45 ? -1.499 -7.659 -4.305 1.00 0.00 782 SER A C 6
ATOM 5847 O O . SER A 1 45 ? -2.041 -7.383 -3.235 1.00 0.00 782 SER A O 6
ATOM 5855 N N . ASP A 1 46 ? -0.732 -6.802 -4.970 1.00 0.00 783 ASP A N 6
ATOM 5856 C CA . ASP A 1 46 ? -0.477 -5.457 -4.469 1.00 0.00 783 ASP A CA 6
ATOM 5857 C C . ASP A 1 46 ? -1.779 -4.674 -4.327 1.00 0.00 783 ASP A C 6
ATOM 5858 O O . ASP A 1 46 ? -2.017 -4.022 -3.311 1.00 0.00 783 ASP A O 6
ATOM 5867 N N . THR A 1 47 ? -2.620 -4.742 -5.355 1.00 0.00 784 THR A N 6
ATOM 5868 C CA . THR A 1 47 ? -3.896 -4.039 -5.347 1.00 0.00 784 THR A CA 6
ATOM 5869 C C . THR A 1 47 ? -5.046 -4.991 -5.040 1.00 0.00 784 THR A C 6
ATOM 5870 O O . THR A 1 47 ? -5.256 -5.977 -5.747 1.00 0.00 784 THR A O 6
ATOM 5881 N N . LEU A 1 48 ? -5.790 -4.690 -3.981 1.00 0.00 785 LEU A N 6
ATOM 5882 C CA . LEU A 1 48 ? -6.922 -5.520 -3.580 1.00 0.00 785 LEU A CA 6
ATOM 5883 C C . LEU A 1 48 ? -8.242 -4.871 -3.984 1.00 0.00 785 LEU A C 6
ATOM 5884 O O . LEU A 1 48 ? -8.607 -3.810 -3.476 1.00 0.00 785 LEU A O 6
ATOM 5900 N N . THR A 1 49 ? -8.957 -5.518 -4.900 1.00 0.00 786 THR A N 6
ATOM 5901 C CA . THR A 1 49 ? -10.237 -5.005 -5.371 1.00 0.00 786 THR A CA 6
ATOM 5902 C C . THR A 1 49 ? -11.395 -5.841 -4.836 1.00 0.00 786 THR A C 6
ATOM 5903 O O . THR A 1 49 ? -11.264 -7.051 -4.645 1.00 0.00 786 THR A O 6
ATOM 5914 N N . CYS A 1 50 ? -12.528 -5.190 -4.596 1.00 0.00 787 CYS A N 6
ATOM 5915 C CA . CYS A 1 50 ? -13.709 -5.873 -4.083 1.00 0.00 787 CYS A CA 6
ATOM 5916 C C . CYS A 1 50 ? -14.611 -6.331 -5.226 1.00 0.00 787 CYS A C 6
ATOM 5917 O O . CYS A 1 50 ? -14.832 -5.597 -6.188 1.00 0.00 787 CYS A O 6
ATOM 5924 N N . GLN A 1 51 ? -15.129 -7.550 -5.111 1.00 0.00 788 GLN A N 6
ATOM 5925 C CA . GLN A 1 51 ? -16.006 -8.107 -6.134 1.00 0.00 788 GLN A CA 6
ATOM 5926 C C . GLN A 1 51 ? -17.460 -7.728 -5.869 1.00 0.00 788 GLN A C 6
ATOM 5927 O O . GLN A 1 51 ? -17.791 -7.208 -4.804 1.00 0.00 788 GLN A O 6
ATOM 5941 N N . TRP A 1 52 ? -18.321 -7.991 -6.845 1.00 0.00 789 TRP A N 6
ATOM 5942 C CA . TRP A 1 52 ? -19.740 -7.677 -6.717 1.00 0.00 789 TRP A CA 6
ATOM 5943 C C . TRP A 1 52 ? -20.334 -8.339 -5.479 1.00 0.00 789 TRP A C 6
ATOM 5944 O O . TRP A 1 52 ? -21.333 -7.870 -4.932 1.00 0.00 789 TRP A O 6
ATOM 5965 N N . ASP A 1 53 ? -19.716 -9.430 -5.042 1.00 0.00 790 ASP A N 6
ATOM 5966 C CA . ASP A 1 53 ? -20.184 -10.156 -3.867 1.00 0.00 790 ASP A CA 6
ATOM 5967 C C . ASP A 1 53 ? -19.585 -9.569 -2.592 1.00 0.00 790 ASP A C 6
ATOM 5968 O O . ASP A 1 53 ? -19.525 -10.236 -1.558 1.00 0.00 790 ASP A O 6
ATOM 5977 N N . LEU A 1 54 ? -19.142 -8.320 -2.673 1.00 0.00 791 LEU A N 6
ATOM 5978 C CA . LEU A 1 54 ? -18.546 -7.643 -1.526 1.00 0.00 791 LEU A CA 6
ATOM 5979 C C . LEU A 1 54 ? -17.447 -8.496 -0.901 1.00 0.00 791 LEU A C 6
ATOM 5980 O O . LEU A 1 54 ? -17.288 -8.526 0.319 1.00 0.00 791 LEU A O 6
ATOM 5996 N N . SER A 1 55 ? -16.688 -9.187 -1.747 1.00 0.00 792 SER A N 6
ATOM 5997 C CA . SER A 1 55 ? -15.604 -10.042 -1.278 1.00 0.00 792 SER A CA 6
ATOM 5998 C C . SER A 1 55 ? -14.275 -9.622 -1.898 1.00 0.00 792 SER A C 6
ATOM 5999 O O . SER A 1 55 ? -14.196 -9.344 -3.094 1.00 0.00 792 SER A O 6
ATOM 6007 N N . TRP A 1 56 ? -13.233 -9.581 -1.075 1.00 0.00 793 TRP A N 6
ATOM 6008 C CA . TRP A 1 56 ? -11.906 -9.196 -1.542 1.00 0.00 793 TRP A CA 6
ATOM 6009 C C . TRP A 1 56 ? -11.336 -10.246 -2.488 1.00 0.00 793 TRP A C 6
ATOM 6010 O O . TRP A 1 56 ? -11.501 -11.446 -2.270 1.00 0.00 793 TRP A O 6
ATOM 6031 N N . SER A 1 57 ? -10.663 -9.788 -3.539 1.00 0.00 794 SER A N 6
ATOM 6032 C CA . SER A 1 57 ? -10.071 -10.689 -4.520 1.00 0.00 794 SER A CA 6
ATOM 6033 C C . SER A 1 57 ? -9.392 -11.870 -3.834 1.00 0.00 794 SER A C 6
ATOM 6034 O O . SER A 1 57 ? -9.604 -13.024 -4.205 1.00 0.00 794 SER A O 6
ATOM 6042 N N . SER A 1 58 ? -8.574 -11.572 -2.829 1.00 0.00 795 SER A N 6
ATOM 6043 C CA . SER A 1 58 ? -7.860 -12.607 -2.092 1.00 0.00 795 SER A CA 6
ATOM 6044 C C . SER A 1 58 ? -7.217 -12.032 -0.833 1.00 0.00 795 SER A C 6
ATOM 6045 O O . SER A 1 58 ? -7.238 -10.822 -0.609 1.00 0.00 795 SER A O 6
ATOM 6053 N N . ASP A 1 59 ? -6.646 -12.909 -0.015 1.00 0.00 796 ASP A N 6
ATOM 6054 C CA . ASP A 1 59 ? -5.995 -12.491 1.221 1.00 0.00 796 ASP A CA 6
ATOM 6055 C C . ASP A 1 59 ? -5.001 -11.364 0.957 1.00 0.00 796 ASP A C 6
ATOM 6056 O O . ASP A 1 59 ? -4.426 -11.252 -0.126 1.00 0.00 796 ASP A O 6
ATOM 6065 N N . PRO A 1 60 ? -4.793 -10.509 1.969 1.00 0.00 797 PRO A N 6
ATOM 6066 C CA . PRO A 1 60 ? -3.868 -9.375 1.870 1.00 0.00 797 PRO A CA 6
ATOM 6067 C C . PRO A 1 60 ? -2.410 -9.819 1.817 1.00 0.00 797 PRO A C 6
ATOM 6068 O O . PRO A 1 60 ? -2.010 -10.795 2.452 1.00 0.00 797 PRO A O 6
ATOM 6079 N N . PRO A 1 61 ? -1.596 -9.088 1.042 1.00 0.00 798 PRO A N 6
ATOM 6080 C CA . PRO A 1 61 ? -0.169 -9.387 0.888 1.00 0.00 798 PRO A CA 6
ATOM 6081 C C . PRO A 1 61 ? 0.623 -9.102 2.159 1.00 0.00 798 PRO A C 6
ATOM 6082 O O . PRO A 1 61 ? 0.053 -8.752 3.193 1.00 0.00 798 PRO A O 6
ATOM 6093 N N . PHE A 1 62 ? 1.941 -9.253 2.076 1.00 0.00 799 PHE A N 6
ATOM 6094 C CA . PHE A 1 62 ? 2.812 -9.012 3.220 1.00 0.00 799 PHE A CA 6
ATOM 6095 C C . PHE A 1 62 ? 4.145 -8.420 2.773 1.00 0.00 799 PHE A C 6
ATOM 6096 O O . PHE A 1 62 ? 4.485 -8.448 1.590 1.00 0.00 799 PHE A O 6
ATOM 6113 N N . CYS A 1 63 ? 4.897 -7.882 3.729 1.00 0.00 800 CYS A N 6
ATOM 6114 C CA . CYS A 1 63 ? 6.193 -7.282 3.436 1.00 0.00 800 CYS A CA 6
ATOM 6115 C C . CYS A 1 63 ? 7.329 -8.207 3.861 1.00 0.00 800 CYS A C 6
ATOM 6116 O O . CYS A 1 63 ? 7.369 -8.675 4.999 1.00 0.00 800 CYS A O 6
ATOM 6123 N N . GLU A 1 64 ? 8.252 -8.465 2.939 1.00 0.00 801 GLU A N 6
ATOM 6124 C CA . GLU A 1 64 ? 9.389 -9.334 3.219 1.00 0.00 801 GLU A CA 6
ATOM 6125 C C . GLU A 1 64 ? 10.698 -8.666 2.810 1.00 0.00 801 GLU A C 6
ATOM 6126 O O . GLU A 1 64 ? 10.731 -7.850 1.888 1.00 0.00 801 GLU A O 6
ATOM 6138 N N . LYS A 1 65 ? 11.776 -9.018 3.502 1.00 0.00 802 LYS A N 6
ATOM 6139 C CA . LYS A 1 65 ? 13.090 -8.454 3.212 1.00 0.00 802 LYS A CA 6
ATOM 6140 C C . LYS A 1 65 ? 13.661 -9.040 1.924 1.00 0.00 802 LYS A C 6
ATOM 6141 O O . LYS A 1 65 ? 13.592 -10.248 1.695 1.00 0.00 802 LYS A O 6
ATOM 6160 N N . THR A 1 66 ? 14.227 -8.177 1.087 1.00 0.00 803 THR A N 6
ATOM 6161 C CA . THR A 1 66 ? 14.810 -8.609 -0.177 1.00 0.00 803 THR A CA 6
ATOM 6162 C C . THR A 1 66 ? 16.308 -8.853 -0.036 1.00 0.00 803 THR A C 6
ATOM 6163 O O . THR A 1 66 ? 17.024 -8.047 0.557 1.00 0.00 803 THR A O 6
ATOM 6174 N N . GLU A 1 67 ? 16.775 -9.969 -0.586 1.00 0.00 804 GLU A N 6
ATOM 6175 C CA . GLU A 1 67 ? 18.190 -10.319 -0.520 1.00 0.00 804 GLU A CA 6
ATOM 6176 C C . GLU A 1 67 ? 18.979 -9.601 -1.612 1.00 0.00 804 GLU A C 6
ATOM 6177 O O . GLU A 1 67 ? 18.656 -9.706 -2.795 1.00 0.00 804 GLU A O 6
ATOM 6189 N N . GLU A 1 68 ? 20.013 -8.872 -1.204 1.00 0.00 805 GLU A N 6
ATOM 6190 C CA . GLU A 1 68 ? 20.847 -8.136 -2.148 1.00 0.00 805 GLU A CA 6
ATOM 6191 C C . GLU A 1 68 ? 22.307 -8.562 -2.030 1.00 0.00 805 GLU A C 6
ATOM 6192 O O . GLU A 1 68 ? 23.087 -7.948 -1.301 1.00 0.00 805 GLU A O 6
ATOM 6204 N N . SER A 1 69 ? 22.670 -9.618 -2.751 1.00 0.00 806 SER A N 6
ATOM 6205 C CA . SER A 1 69 ? 24.035 -10.129 -2.724 1.00 0.00 806 SER A CA 6
ATOM 6206 C C . SER A 1 69 ? 24.437 -10.534 -1.309 1.00 0.00 806 SER A C 6
ATOM 6207 O O . SER A 1 69 ? 25.535 -10.223 -0.850 1.00 0.00 806 SER A O 6
ATOM 6215 N N . GLY A 1 70 ? 23.536 -11.229 -0.621 1.00 0.00 807 GLY A N 6
ATOM 6216 C CA . GLY A 1 70 ? 23.813 -11.665 0.735 1.00 0.00 807 GLY A CA 6
ATOM 6217 C C . GLY A 1 70 ? 23.044 -12.917 1.111 1.00 0.00 807 GLY A C 6
ATOM 6218 O O . GLY A 1 70 ? 21.913 -13.131 0.673 1.00 0.00 807 GLY A O 6
ATOM 6222 N N . PRO A 1 71 ? 23.664 -13.770 1.939 1.00 0.00 808 PRO A N 6
ATOM 6223 C CA . PRO A 1 71 ? 23.049 -15.022 2.390 1.00 0.00 808 PRO A CA 6
ATOM 6224 C C . PRO A 1 71 ? 21.885 -14.785 3.347 1.00 0.00 808 PRO A C 6
ATOM 6225 O O . PRO A 1 71 ? 21.586 -13.645 3.705 1.00 0.00 808 PRO A O 6
ATOM 6236 N N . SER A 1 72 ? 21.233 -15.867 3.759 1.00 0.00 809 SER A N 6
ATOM 6237 C CA . SER A 1 72 ? 20.100 -15.776 4.672 1.00 0.00 809 SER A CA 6
ATOM 6238 C C . SER A 1 72 ? 19.943 -17.065 5.473 1.00 0.00 809 SER A C 6
ATOM 6239 O O . SER A 1 72 ? 20.526 -18.094 5.135 1.00 0.00 809 SER A O 6
ATOM 6247 N N . SER A 1 73 ? 19.149 -16.999 6.538 1.00 0.00 810 SER A N 6
ATOM 6248 C CA . SER A 1 73 ? 18.917 -18.159 7.390 1.00 0.00 810 SER A CA 6
ATOM 6249 C C . SER A 1 73 ? 17.423 -18.401 7.583 1.00 0.00 810 SER A C 6
ATOM 6250 O O . SER A 1 73 ? 16.692 -17.518 8.029 1.00 0.00 810 SER A O 6
ATOM 6258 N N . GLY A 1 74 ? 16.977 -19.606 7.242 1.00 0.00 811 GLY A N 6
ATOM 6259 C CA . GLY A 1 74 ? 15.572 -19.945 7.384 1.00 0.00 811 GLY A CA 6
ATOM 6260 C C . GLY A 1 74 ? 14.828 -19.896 6.064 1.00 0.00 811 GLY A C 6
ATOM 6261 O O . GLY A 1 74 ? 15.025 -20.751 5.201 1.00 0.00 811 GLY A O 6
ATOM 6265 N N . GLY A 1 1 ? -31.091 2.285 0.238 1.00 0.00 738 GLY A N 7
ATOM 6266 C CA . GLY A 1 1 ? -30.576 0.945 0.028 1.00 0.00 738 GLY A CA 7
ATOM 6267 C C . GLY A 1 1 ? -30.534 0.132 1.307 1.00 0.00 738 GLY A C 7
ATOM 6268 O O . GLY A 1 1 ? -29.491 -0.413 1.670 1.00 0.00 738 GLY A O 7
ATOM 6272 N N . SER A 1 2 ? -31.669 0.052 1.993 1.00 0.00 739 SER A N 7
ATOM 6273 C CA . SER A 1 2 ? -31.756 -0.696 3.242 1.00 0.00 739 SER A CA 7
ATOM 6274 C C . SER A 1 2 ? -31.516 -2.183 3.003 1.00 0.00 739 SER A C 7
ATOM 6275 O O . SER A 1 2 ? -32.302 -2.850 2.330 1.00 0.00 739 SER A O 7
ATOM 6283 N N . SER A 1 3 ? -30.424 -2.697 3.560 1.00 0.00 740 SER A N 7
ATOM 6284 C CA . SER A 1 3 ? -30.076 -4.104 3.405 1.00 0.00 740 SER A CA 7
ATOM 6285 C C . SER A 1 3 ? -29.727 -4.421 1.954 1.00 0.00 740 SER A C 7
ATOM 6286 O O . SER A 1 3 ? -30.112 -5.462 1.424 1.00 0.00 740 SER A O 7
ATOM 6294 N N . GLY A 1 4 ? -28.993 -3.514 1.317 1.00 0.00 741 GLY A N 7
ATOM 6295 C CA . GLY A 1 4 ? -28.603 -3.713 -0.066 1.00 0.00 741 GLY A CA 7
ATOM 6296 C C . GLY A 1 4 ? -27.235 -4.353 -0.197 1.00 0.00 741 GLY A C 7
ATOM 6297 O O . GLY A 1 4 ? -27.096 -5.423 -0.790 1.00 0.00 741 GLY A O 7
ATOM 6301 N N . SER A 1 5 ? -26.221 -3.697 0.358 1.00 0.00 742 SER A N 7
ATOM 6302 C CA . SER A 1 5 ? -24.856 -4.206 0.297 1.00 0.00 742 SER A CA 7
ATOM 6303 C C . SER A 1 5 ? -23.925 -3.372 1.173 1.00 0.00 742 SER A C 7
ATOM 6304 O O . SER A 1 5 ? -23.792 -2.164 0.981 1.00 0.00 742 SER A O 7
ATOM 6312 N N . SER A 1 6 ? -23.283 -4.028 2.134 1.00 0.00 743 SER A N 7
ATOM 6313 C CA . SER A 1 6 ? -22.368 -3.348 3.043 1.00 0.00 743 SER A CA 7
ATOM 6314 C C . SER A 1 6 ? -20.934 -3.422 2.526 1.00 0.00 743 SER A C 7
ATOM 6315 O O . SER A 1 6 ? -19.982 -3.449 3.305 1.00 0.00 743 SER A O 7
ATOM 6323 N N . GLY A 1 7 ? -20.789 -3.455 1.205 1.00 0.00 744 GLY A N 7
ATOM 6324 C CA . GLY A 1 7 ? -19.470 -3.526 0.605 1.00 0.00 744 GLY A CA 7
ATOM 6325 C C . GLY A 1 7 ? -18.642 -4.669 1.159 1.00 0.00 744 GLY A C 7
ATOM 6326 O O . GLY A 1 7 ? -19.175 -5.586 1.785 1.00 0.00 744 GLY A O 7
ATOM 6330 N N . CYS A 1 8 ? -17.335 -4.618 0.927 1.00 0.00 745 CYS A N 7
ATOM 6331 C CA . CYS A 1 8 ? -16.431 -5.657 1.405 1.00 0.00 745 CYS A CA 7
ATOM 6332 C C . CYS A 1 8 ? -16.120 -5.469 2.887 1.00 0.00 745 CYS A C 7
ATOM 6333 O O . CYS A 1 8 ? -16.203 -4.359 3.413 1.00 0.00 745 CYS A O 7
ATOM 6340 N N . SER A 1 9 ? -15.762 -6.561 3.554 1.00 0.00 746 SER A N 7
ATOM 6341 C CA . SER A 1 9 ? -15.442 -6.517 4.976 1.00 0.00 746 SER A CA 7
ATOM 6342 C C . SER A 1 9 ? -14.089 -5.852 5.208 1.00 0.00 746 SER A C 7
ATOM 6343 O O . SER A 1 9 ? -13.193 -5.933 4.368 1.00 0.00 746 SER A O 7
ATOM 6351 N N . ASP A 1 10 ? -13.949 -5.195 6.354 1.00 0.00 747 ASP A N 7
ATOM 6352 C CA . ASP A 1 10 ? -12.706 -4.515 6.699 1.00 0.00 747 ASP A CA 7
ATOM 6353 C C . ASP A 1 10 ? -11.521 -5.471 6.607 1.00 0.00 747 ASP A C 7
ATOM 6354 O O . ASP A 1 10 ? -11.693 -6.691 6.584 1.00 0.00 747 ASP A O 7
ATOM 6363 N N . LEU A 1 11 ? -10.318 -4.911 6.554 1.00 0.00 748 LEU A N 7
ATOM 6364 C CA . LEU A 1 11 ? -9.103 -5.713 6.463 1.00 0.00 748 LEU A CA 7
ATOM 6365 C C . LEU A 1 11 ? -8.241 -5.540 7.710 1.00 0.00 748 LEU A C 7
ATOM 6366 O O . LEU A 1 11 ? -8.215 -4.478 8.334 1.00 0.00 748 LEU A O 7
ATOM 6382 N N . PRO A 1 12 ? -7.516 -6.605 8.082 1.00 0.00 749 PRO A N 7
ATOM 6383 C CA . PRO A 1 12 ? -6.638 -6.595 9.255 1.00 0.00 749 PRO A CA 7
ATOM 6384 C C . PRO A 1 12 ? -5.413 -5.709 9.054 1.00 0.00 749 PRO A C 7
ATOM 6385 O O . PRO A 1 12 ? -4.870 -5.627 7.953 1.00 0.00 749 PRO A O 7
ATOM 6396 N N . GLU A 1 13 ? -4.984 -5.048 10.125 1.00 0.00 750 GLU A N 7
ATOM 6397 C CA . GLU A 1 13 ? -3.823 -4.169 10.065 1.00 0.00 750 GLU A CA 7
ATOM 6398 C C . GLU A 1 13 ? -2.609 -4.907 9.507 1.00 0.00 750 GLU A C 7
ATOM 6399 O O . GLU A 1 13 ? -2.450 -6.110 9.718 1.00 0.00 750 GLU A O 7
ATOM 6411 N N . ILE A 1 14 ? -1.757 -4.178 8.795 1.00 0.00 751 ILE A N 7
ATOM 6412 C CA . ILE A 1 14 ? -0.558 -4.763 8.207 1.00 0.00 751 ILE A CA 7
ATOM 6413 C C . ILE A 1 14 ? 0.689 -4.358 8.986 1.00 0.00 751 ILE A C 7
ATOM 6414 O O . ILE A 1 14 ? 0.786 -3.236 9.481 1.00 0.00 751 ILE A O 7
ATOM 6430 N N . GLN A 1 15 ? 1.642 -5.279 9.087 1.00 0.00 752 GLN A N 7
ATOM 6431 C CA . GLN A 1 15 ? 2.884 -5.017 9.805 1.00 0.00 752 GLN A CA 7
ATOM 6432 C C . GLN A 1 15 ? 3.933 -4.415 8.875 1.00 0.00 752 GLN A C 7
ATOM 6433 O O . GLN A 1 15 ? 3.996 -4.752 7.694 1.00 0.00 752 GLN A O 7
ATOM 6447 N N . ASN A 1 16 ? 4.754 -3.522 9.418 1.00 0.00 753 ASN A N 7
ATOM 6448 C CA . ASN A 1 16 ? 5.800 -2.872 8.636 1.00 0.00 753 ASN A CA 7
ATOM 6449 C C . ASN A 1 16 ? 5.249 -2.360 7.309 1.00 0.00 753 ASN A C 7
ATOM 6450 O O . ASN A 1 16 ? 5.836 -2.586 6.252 1.00 0.00 753 ASN A O 7
ATOM 6461 N N . GLY A 1 17 ? 4.115 -1.667 7.373 1.00 0.00 754 GLY A N 7
ATOM 6462 C CA . GLY A 1 17 ? 3.504 -1.133 6.170 1.00 0.00 754 GLY A CA 7
ATOM 6463 C C . GLY A 1 17 ? 2.221 -0.378 6.458 1.00 0.00 754 GLY A C 7
ATOM 6464 O O . GLY A 1 17 ? 1.804 -0.268 7.611 1.00 0.00 754 GLY A O 7
ATOM 6468 N N . TRP A 1 18 ? 1.597 0.145 5.409 1.00 0.00 755 TRP A N 7
ATOM 6469 C CA . TRP A 1 18 ? 0.355 0.896 5.556 1.00 0.00 755 TRP A CA 7
ATOM 6470 C C . TRP A 1 18 ? -0.461 0.855 4.268 1.00 0.00 755 TRP A C 7
ATOM 6471 O O . TRP A 1 18 ? 0.087 0.685 3.179 1.00 0.00 755 TRP A O 7
ATOM 6492 N N . LYS A 1 19 ? -1.774 1.013 4.399 1.00 0.00 756 LYS A N 7
ATOM 6493 C CA . LYS A 1 19 ? -2.666 0.997 3.246 1.00 0.00 756 LYS A CA 7
ATOM 6494 C C . LYS A 1 19 ? -3.504 2.270 3.188 1.00 0.00 756 LYS A C 7
ATOM 6495 O O . LYS A 1 19 ? -3.674 2.960 4.193 1.00 0.00 756 LYS A O 7
ATOM 6514 N N . THR A 1 20 ? -4.027 2.575 2.005 1.00 0.00 757 THR A N 7
ATOM 6515 C CA . THR A 1 20 ? -4.847 3.765 1.816 1.00 0.00 757 THR A CA 7
ATOM 6516 C C . THR A 1 20 ? -5.982 3.499 0.833 1.00 0.00 757 THR A C 7
ATOM 6517 O O . THR A 1 20 ? -5.841 2.704 -0.096 1.00 0.00 757 THR A O 7
ATOM 6528 N N . THR A 1 21 ? -7.111 4.171 1.044 1.00 0.00 758 THR A N 7
ATOM 6529 C CA . THR A 1 21 ? -8.271 4.007 0.178 1.00 0.00 758 THR A CA 7
ATOM 6530 C C . THR A 1 21 ? -9.326 5.069 0.465 1.00 0.00 758 THR A C 7
ATOM 6531 O O . THR A 1 21 ? -9.636 5.353 1.621 1.00 0.00 758 THR A O 7
ATOM 6542 N N . SER A 1 22 ? -9.874 5.654 -0.596 1.00 0.00 759 SER A N 7
ATOM 6543 C CA . SER A 1 22 ? -10.893 6.688 -0.457 1.00 0.00 759 SER A CA 7
ATOM 6544 C C . SER A 1 22 ? -12.177 6.285 -1.176 1.00 0.00 759 SER A C 7
ATOM 6545 O O . SER A 1 22 ? -12.452 6.745 -2.285 1.00 0.00 759 SER A O 7
ATOM 6553 N N . HIS A 1 23 ? -12.961 5.422 -0.536 1.00 0.00 760 HIS A N 7
ATOM 6554 C CA . HIS A 1 23 ? -14.217 4.957 -1.113 1.00 0.00 760 HIS A CA 7
ATOM 6555 C C . HIS A 1 23 ? -15.349 5.049 -0.095 1.00 0.00 760 HIS A C 7
ATOM 6556 O O . HIS A 1 23 ? -15.145 5.480 1.040 1.00 0.00 760 HIS A O 7
ATOM 6570 N N . THR A 1 24 ? -16.545 4.641 -0.509 1.00 0.00 761 THR A N 7
ATOM 6571 C CA . THR A 1 24 ? -17.710 4.679 0.366 1.00 0.00 761 THR A CA 7
ATOM 6572 C C . THR A 1 24 ? -18.047 3.289 0.894 1.00 0.00 761 THR A C 7
ATOM 6573 O O . THR A 1 24 ? -18.554 2.442 0.160 1.00 0.00 761 THR A O 7
ATOM 6584 N N . GLU A 1 25 ? -17.761 3.062 2.173 1.00 0.00 762 GLU A N 7
ATOM 6585 C CA . GLU A 1 25 ? -18.034 1.774 2.798 1.00 0.00 762 GLU A CA 7
ATOM 6586 C C . GLU A 1 25 ? -17.371 0.640 2.021 1.00 0.00 762 GLU A C 7
ATOM 6587 O O . GLU A 1 25 ? -17.929 -0.451 1.895 1.00 0.00 762 GLU A O 7
ATOM 6599 N N . LEU A 1 26 ? -16.178 0.906 1.501 1.00 0.00 763 LEU A N 7
ATOM 6600 C CA . LEU A 1 26 ? -15.438 -0.091 0.735 1.00 0.00 763 LEU A CA 7
ATOM 6601 C C . LEU A 1 26 ? -16.388 -0.994 -0.045 1.00 0.00 763 LEU A C 7
ATOM 6602 O O . LEU A 1 26 ? -16.325 -2.219 0.063 1.00 0.00 763 LEU A O 7
ATOM 6618 N N . VAL A 1 27 ? -17.267 -0.381 -0.831 1.00 0.00 764 VAL A N 7
ATOM 6619 C CA . VAL A 1 27 ? -18.228 -1.130 -1.632 1.00 0.00 764 VAL A CA 7
ATOM 6620 C C . VAL A 1 27 ? -17.626 -1.539 -2.972 1.00 0.00 764 VAL A C 7
ATOM 6621 O O . VAL A 1 27 ? -16.497 -1.170 -3.296 1.00 0.00 764 VAL A O 7
ATOM 6634 N N . ARG A 1 28 ? -18.388 -2.305 -3.747 1.00 0.00 765 ARG A N 7
ATOM 6635 C CA . ARG A 1 28 ? -17.929 -2.766 -5.052 1.00 0.00 765 ARG A CA 7
ATOM 6636 C C . ARG A 1 28 ? -17.096 -1.692 -5.746 1.00 0.00 765 ARG A C 7
ATOM 6637 O O . ARG A 1 28 ? -17.438 -0.511 -5.717 1.00 0.00 765 ARG A O 7
ATOM 6658 N N . GLY A 1 29 ? -15.999 -2.113 -6.368 1.00 0.00 766 GLY A N 7
ATOM 6659 C CA . GLY A 1 29 ? -15.133 -1.176 -7.060 1.00 0.00 766 GLY A CA 7
ATOM 6660 C C . GLY A 1 29 ? -14.045 -0.620 -6.162 1.00 0.00 766 GLY A C 7
ATOM 6661 O O . GLY A 1 29 ? -12.947 -0.312 -6.624 1.00 0.00 766 GLY A O 7
ATOM 6665 N N . ALA A 1 30 ? -14.352 -0.490 -4.876 1.00 0.00 767 ALA A N 7
ATOM 6666 C CA . ALA A 1 30 ? -13.392 0.032 -3.911 1.00 0.00 767 ALA A CA 7
ATOM 6667 C C . ALA A 1 30 ? -12.056 -0.695 -4.017 1.00 0.00 767 ALA A C 7
ATOM 6668 O O . ALA A 1 30 ? -11.999 -1.922 -3.934 1.00 0.00 767 ALA A O 7
ATOM 6675 N N . ARG A 1 31 ? -10.984 0.068 -4.201 1.00 0.00 768 ARG A N 7
ATOM 6676 C CA . ARG A 1 31 ? -9.649 -0.505 -4.320 1.00 0.00 768 ARG A CA 7
ATOM 6677 C C . ARG A 1 31 ? -8.735 0.012 -3.213 1.00 0.00 768 ARG A C 7
ATOM 6678 O O . ARG A 1 31 ? -8.790 1.186 -2.846 1.00 0.00 768 ARG A O 7
ATOM 6699 N N . ILE A 1 32 ? -7.896 -0.873 -2.685 1.00 0.00 769 ILE A N 7
ATOM 6700 C CA . ILE A 1 32 ? -6.970 -0.506 -1.620 1.00 0.00 769 ILE A CA 7
ATOM 6701 C C . ILE A 1 32 ? -5.526 -0.776 -2.030 1.00 0.00 769 ILE A C 7
ATOM 6702 O O . ILE A 1 32 ? -5.233 -1.772 -2.692 1.00 0.00 769 ILE A O 7
ATOM 6718 N N . THR A 1 33 ? -4.626 0.117 -1.630 1.00 0.00 770 THR A N 7
ATOM 6719 C CA . THR A 1 33 ? -3.212 -0.026 -1.954 1.00 0.00 770 THR A CA 7
ATOM 6720 C C . THR A 1 33 ? -2.404 -0.428 -0.726 1.00 0.00 770 THR A C 7
ATOM 6721 O O . THR A 1 33 ? -2.797 -0.149 0.407 1.00 0.00 770 THR A O 7
ATOM 6732 N N . TYR A 1 34 ? -1.273 -1.085 -0.958 1.00 0.00 771 TYR A N 7
ATOM 6733 C CA . TYR A 1 34 ? -0.410 -1.528 0.131 1.00 0.00 771 TYR A CA 7
ATOM 6734 C C . TYR A 1 34 ? 1.009 -0.999 -0.049 1.00 0.00 771 TYR A C 7
ATOM 6735 O O . TYR A 1 34 ? 1.668 -1.286 -1.048 1.00 0.00 771 TYR A O 7
ATOM 6753 N N . GLN A 1 35 ? 1.473 -0.224 0.926 1.00 0.00 772 GLN A N 7
ATOM 6754 C CA . GLN A 1 35 ? 2.814 0.346 0.876 1.00 0.00 772 GLN A CA 7
ATOM 6755 C C . GLN A 1 35 ? 3.654 -0.134 2.055 1.00 0.00 772 GLN A C 7
ATOM 6756 O O . GLN A 1 35 ? 3.236 -0.036 3.209 1.00 0.00 772 GLN A O 7
ATOM 6770 N N . CYS A 1 36 ? 4.840 -0.653 1.758 1.00 0.00 773 CYS A N 7
ATOM 6771 C CA . CYS A 1 36 ? 5.740 -1.149 2.792 1.00 0.00 773 CYS A CA 7
ATOM 6772 C C . CYS A 1 36 ? 6.956 -0.239 2.939 1.00 0.00 773 CYS A C 7
ATOM 6773 O O . CYS A 1 36 ? 7.142 0.695 2.159 1.00 0.00 773 CYS A O 7
ATOM 6780 N N . ASP A 1 37 ? 7.779 -0.518 3.942 1.00 0.00 774 ASP A N 7
ATOM 6781 C CA . ASP A 1 37 ? 8.978 0.274 4.191 1.00 0.00 774 ASP A CA 7
ATOM 6782 C C . ASP A 1 37 ? 9.919 0.227 2.991 1.00 0.00 774 ASP A C 7
ATOM 6783 O O . ASP A 1 37 ? 9.855 -0.676 2.156 1.00 0.00 774 ASP A O 7
ATOM 6792 N N . PRO A 1 38 ? 10.814 1.221 2.901 1.00 0.00 775 PRO A N 7
ATOM 6793 C CA . PRO A 1 38 ? 11.785 1.316 1.807 1.00 0.00 775 PRO A CA 7
ATOM 6794 C C . PRO A 1 38 ? 12.853 0.230 1.884 1.00 0.00 775 PRO A C 7
ATOM 6795 O O . PRO A 1 38 ? 13.578 0.128 2.873 1.00 0.00 775 PRO A O 7
ATOM 6806 N N . GLY A 1 39 ? 12.946 -0.579 0.833 1.00 0.00 776 GLY A N 7
ATOM 6807 C CA . GLY A 1 39 ? 13.929 -1.646 0.803 1.00 0.00 776 GLY A CA 7
ATOM 6808 C C . GLY A 1 39 ? 13.311 -3.010 1.037 1.00 0.00 776 GLY A C 7
ATOM 6809 O O . GLY A 1 39 ? 14.022 -3.994 1.247 1.00 0.00 776 GLY A O 7
ATOM 6813 N N . TYR A 1 40 ? 11.985 -3.071 1.003 1.00 0.00 777 TYR A N 7
ATOM 6814 C CA . TYR A 1 40 ? 11.271 -4.324 1.218 1.00 0.00 777 TYR A CA 7
ATOM 6815 C C . TYR A 1 40 ? 10.484 -4.722 -0.027 1.00 0.00 777 TYR A C 7
ATOM 6816 O O . TYR A 1 40 ? 10.387 -3.956 -0.985 1.00 0.00 777 TYR A O 7
ATOM 6834 N N . ASP A 1 41 ? 9.923 -5.927 -0.003 1.00 0.00 778 ASP A N 7
ATOM 6835 C CA . ASP A 1 41 ? 9.143 -6.428 -1.128 1.00 0.00 778 ASP A CA 7
ATOM 6836 C C . ASP A 1 41 ? 7.766 -6.897 -0.668 1.00 0.00 778 ASP A C 7
ATOM 6837 O O . ASP A 1 41 ? 7.579 -7.258 0.495 1.00 0.00 778 ASP A O 7
ATOM 6846 N N . ILE A 1 42 ? 6.806 -6.889 -1.587 1.00 0.00 779 ILE A N 7
ATOM 6847 C CA . ILE A 1 42 ? 5.447 -7.313 -1.275 1.00 0.00 779 ILE A CA 7
ATOM 6848 C C . ILE A 1 42 ? 5.169 -8.711 -1.817 1.00 0.00 779 ILE A C 7
ATOM 6849 O O . ILE A 1 42 ? 5.562 -9.044 -2.936 1.00 0.00 779 ILE A O 7
ATOM 6865 N N . VAL A 1 43 ? 4.488 -9.526 -1.018 1.00 0.00 780 VAL A N 7
ATOM 6866 C CA . VAL A 1 43 ? 4.155 -10.887 -1.418 1.00 0.00 780 VAL A CA 7
ATOM 6867 C C . VAL A 1 43 ? 2.647 -11.063 -1.567 1.00 0.00 780 VAL A C 7
ATOM 6868 O O . VAL A 1 43 ? 1.915 -11.092 -0.578 1.00 0.00 780 VAL A O 7
ATOM 6881 N N . GLY A 1 44 ? 2.190 -11.180 -2.810 1.00 0.00 781 GLY A N 7
ATOM 6882 C CA . GLY A 1 44 ? 0.772 -11.352 -3.065 1.00 0.00 781 GLY A CA 7
ATOM 6883 C C . GLY A 1 44 ? 0.247 -10.377 -4.100 1.00 0.00 781 GLY A C 7
ATOM 6884 O O . GLY A 1 44 ? 0.862 -10.183 -5.149 1.00 0.00 781 GLY A O 7
ATOM 6888 N N . SER A 1 45 ? -0.894 -9.762 -3.806 1.00 0.00 782 SER A N 7
ATOM 6889 C CA . SER A 1 45 ? -1.505 -8.805 -4.722 1.00 0.00 782 SER A CA 7
ATOM 6890 C C . SER A 1 45 ? -1.409 -7.386 -4.169 1.00 0.00 782 SER A C 7
ATOM 6891 O O . SER A 1 45 ? -2.073 -7.043 -3.191 1.00 0.00 782 SER A O 7
ATOM 6899 N N . ASP A 1 46 ? -0.577 -6.567 -4.803 1.00 0.00 783 ASP A N 7
ATOM 6900 C CA . ASP A 1 46 ? -0.393 -5.184 -4.376 1.00 0.00 783 ASP A CA 7
ATOM 6901 C C . ASP A 1 46 ? -1.722 -4.434 -4.377 1.00 0.00 783 ASP A C 7
ATOM 6902 O O . ASP A 1 46 ? -1.979 -3.602 -3.506 1.00 0.00 783 ASP A O 7
ATOM 6911 N N . THR A 1 47 ? -2.564 -4.733 -5.362 1.00 0.00 784 THR A N 7
ATOM 6912 C CA . THR A 1 47 ? -3.864 -4.086 -5.478 1.00 0.00 784 THR A CA 7
ATOM 6913 C C . THR A 1 47 ? -4.992 -5.054 -5.137 1.00 0.00 784 THR A C 7
ATOM 6914 O O . THR A 1 47 ? -5.004 -6.196 -5.597 1.00 0.00 784 THR A O 7
ATOM 6925 N N . LEU A 1 48 ? -5.940 -4.590 -4.330 1.00 0.00 785 LEU A N 7
ATOM 6926 C CA . LEU A 1 48 ? -7.074 -5.414 -3.928 1.00 0.00 785 LEU A CA 7
ATOM 6927 C C . LEU A 1 48 ? -8.392 -4.702 -4.211 1.00 0.00 785 LEU A C 7
ATOM 6928 O O . LEU A 1 48 ? -8.649 -3.616 -3.690 1.00 0.00 785 LEU A O 7
ATOM 6944 N N . THR A 1 49 ? -9.228 -5.322 -5.039 1.00 0.00 786 THR A N 7
ATOM 6945 C CA . THR A 1 49 ? -10.521 -4.748 -5.391 1.00 0.00 786 THR A CA 7
ATOM 6946 C C . THR A 1 49 ? -11.664 -5.560 -4.791 1.00 0.00 786 THR A C 7
ATOM 6947 O O . THR A 1 49 ? -11.487 -6.720 -4.420 1.00 0.00 786 THR A O 7
ATOM 6958 N N . CYS A 1 50 ? -12.837 -4.943 -4.700 1.00 0.00 787 CYS A N 7
ATOM 6959 C CA . CYS A 1 50 ? -14.010 -5.608 -4.146 1.00 0.00 787 CYS A CA 7
ATOM 6960 C C . CYS A 1 50 ? -14.855 -6.233 -5.253 1.00 0.00 787 CYS A C 7
ATOM 6961 O O . CYS A 1 50 ? -15.100 -5.611 -6.286 1.00 0.00 787 CYS A O 7
ATOM 6968 N N . GLN A 1 51 ? -15.295 -7.467 -5.028 1.00 0.00 788 GLN A N 7
ATOM 6969 C CA . GLN A 1 51 ? -16.111 -8.177 -6.006 1.00 0.00 788 GLN A CA 7
ATOM 6970 C C . GLN A 1 51 ? -17.596 -7.944 -5.747 1.00 0.00 788 GLN A C 7
ATOM 6971 O O . GLN A 1 51 ? -17.970 -7.272 -4.786 1.00 0.00 788 GLN A O 7
ATOM 6985 N N . TRP A 1 52 ? -18.436 -8.504 -6.610 1.00 0.00 789 TRP A N 7
ATOM 6986 C CA . TRP A 1 52 ? -19.881 -8.357 -6.474 1.00 0.00 789 TRP A CA 7
ATOM 6987 C C . TRP A 1 52 ? -20.406 -9.194 -5.313 1.00 0.00 789 TRP A C 7
ATOM 6988 O O . TRP A 1 52 ? -21.595 -9.154 -4.996 1.00 0.00 789 TRP A O 7
ATOM 7009 N N . ASP A 1 53 ? -19.515 -9.951 -4.684 1.00 0.00 790 ASP A N 7
ATOM 7010 C CA . ASP A 1 53 ? -19.889 -10.797 -3.557 1.00 0.00 790 ASP A CA 7
ATOM 7011 C C . ASP A 1 53 ? -19.359 -10.223 -2.246 1.00 0.00 790 ASP A C 7
ATOM 7012 O O . ASP A 1 53 ? -19.283 -10.922 -1.235 1.00 0.00 790 ASP A O 7
ATOM 7021 N N . LEU A 1 54 ? -18.993 -8.946 -2.272 1.00 0.00 791 LEU A N 7
ATOM 7022 C CA . LEU A 1 54 ? -18.469 -8.277 -1.086 1.00 0.00 791 LEU A CA 7
ATOM 7023 C C . LEU A 1 54 ? -17.236 -8.999 -0.553 1.00 0.00 791 LEU A C 7
ATOM 7024 O O . LEU A 1 54 ? -16.951 -8.962 0.643 1.00 0.00 791 LEU A O 7
ATOM 7040 N N . SER A 1 55 ? -16.506 -9.655 -1.451 1.00 0.00 792 SER A N 7
ATOM 7041 C CA . SER A 1 55 ? -15.304 -10.387 -1.071 1.00 0.00 792 SER A CA 7
ATOM 7042 C C . SER A 1 55 ? -14.094 -9.891 -1.858 1.00 0.00 792 SER A C 7
ATOM 7043 O O . SER A 1 55 ? -14.220 -9.461 -3.004 1.00 0.00 792 SER A O 7
ATOM 7051 N N . TRP A 1 56 ? -12.924 -9.955 -1.233 1.00 0.00 793 TRP A N 7
ATOM 7052 C CA . TRP A 1 56 ? -11.691 -9.513 -1.873 1.00 0.00 793 TRP A CA 7
ATOM 7053 C C . TRP A 1 56 ? -11.085 -10.629 -2.717 1.00 0.00 793 TRP A C 7
ATOM 7054 O O . TRP A 1 56 ? -11.055 -11.787 -2.301 1.00 0.00 793 TRP A O 7
ATOM 7075 N N . SER A 1 57 ? -10.602 -10.273 -3.903 1.00 0.00 794 SER A N 7
ATOM 7076 C CA . SER A 1 57 ? -10.000 -11.246 -4.807 1.00 0.00 794 SER A CA 7
ATOM 7077 C C . SER A 1 57 ? -9.250 -12.321 -4.026 1.00 0.00 794 SER A C 7
ATOM 7078 O O . SER A 1 57 ? -9.444 -13.515 -4.249 1.00 0.00 794 SER A O 7
ATOM 7086 N N . SER A 1 58 ? -8.392 -11.886 -3.108 1.00 0.00 795 SER A N 7
ATOM 7087 C CA . SER A 1 58 ? -7.608 -12.809 -2.296 1.00 0.00 795 SER A CA 7
ATOM 7088 C C . SER A 1 58 ? -7.012 -12.097 -1.086 1.00 0.00 795 SER A C 7
ATOM 7089 O O . SER A 1 58 ? -6.772 -10.890 -1.119 1.00 0.00 795 SER A O 7
ATOM 7097 N N . ASP A 1 59 ? -6.775 -12.853 -0.020 1.00 0.00 796 ASP A N 7
ATO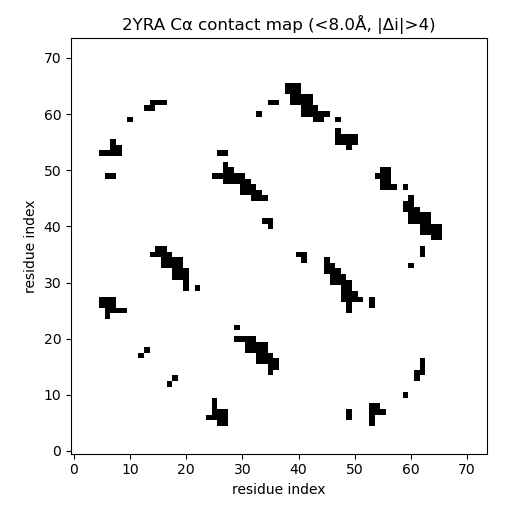M 7098 C CA . ASP A 1 59 ? -6.205 -12.295 1.202 1.00 0.00 796 ASP A CA 7
ATOM 7099 C C . ASP A 1 59 ? -5.154 -11.239 0.878 1.00 0.00 796 ASP A C 7
ATOM 7100 O O . ASP A 1 59 ? -4.524 -11.258 -0.180 1.00 0.00 796 ASP A O 7
ATOM 7109 N N . PRO A 1 60 ? -4.958 -10.293 1.809 1.00 0.00 797 PRO A N 7
ATOM 7110 C CA . PRO A 1 60 ? -3.984 -9.210 1.644 1.00 0.00 797 PRO A CA 7
ATOM 7111 C C . PRO A 1 60 ? -2.545 -9.710 1.710 1.00 0.00 797 PRO A C 7
ATOM 7112 O O . PRO A 1 60 ? -2.220 -10.646 2.441 1.00 0.00 797 PRO A O 7
ATOM 7123 N N . PRO A 1 61 ? -1.660 -9.073 0.928 1.00 0.00 798 PRO A N 7
ATOM 7124 C CA . PRO A 1 61 ? -0.241 -9.436 0.881 1.00 0.00 798 PRO A CA 7
ATOM 7125 C C . PRO A 1 61 ? 0.493 -9.079 2.169 1.00 0.00 798 PRO A C 7
ATOM 7126 O O . PRO A 1 61 ? -0.131 -8.808 3.195 1.00 0.00 798 PRO A O 7
ATOM 7137 N N . PHE A 1 62 ? 1.820 -9.081 2.109 1.00 0.00 799 PHE A N 7
ATOM 7138 C CA . PHE A 1 62 ? 2.638 -8.758 3.272 1.00 0.00 799 PHE A CA 7
ATOM 7139 C C . PHE A 1 62 ? 4.005 -8.229 2.845 1.00 0.00 799 PHE A C 7
ATOM 7140 O O . PHE A 1 62 ? 4.374 -8.304 1.673 1.00 0.00 799 PHE A O 7
ATOM 7157 N N . CYS A 1 63 ? 4.751 -7.693 3.805 1.00 0.00 800 CYS A N 7
ATOM 7158 C CA . CYS A 1 63 ? 6.076 -7.150 3.531 1.00 0.00 800 CYS A CA 7
ATOM 7159 C C . CYS A 1 63 ? 7.165 -8.091 4.039 1.00 0.00 800 CYS A C 7
ATOM 7160 O O . CYS A 1 63 ? 7.224 -8.403 5.227 1.00 0.00 800 CYS A O 7
ATOM 7167 N N . GLU A 1 64 ? 8.024 -8.539 3.128 1.00 0.00 801 GLU A N 7
ATOM 7168 C CA . GLU A 1 64 ? 9.110 -9.444 3.484 1.00 0.00 801 GLU A CA 7
ATOM 7169 C C . GLU A 1 64 ? 10.443 -8.934 2.943 1.00 0.00 801 GLU A C 7
ATOM 7170 O O . GLU A 1 64 ? 10.604 -8.742 1.737 1.00 0.00 801 GLU A O 7
ATOM 7182 N N . LYS A 1 65 ? 11.395 -8.716 3.843 1.00 0.00 802 LYS A N 7
ATOM 7183 C CA . LYS A 1 65 ? 12.715 -8.229 3.459 1.00 0.00 802 LYS A CA 7
ATOM 7184 C C . LYS A 1 65 ? 13.316 -9.098 2.359 1.00 0.00 802 LYS A C 7
ATOM 7185 O O . LYS A 1 65 ? 13.498 -10.303 2.534 1.00 0.00 802 LYS A O 7
ATOM 7204 N N . THR A 1 66 ? 13.625 -8.478 1.224 1.00 0.00 803 THR A N 7
ATOM 7205 C CA . THR A 1 66 ? 14.206 -9.194 0.096 1.00 0.00 803 THR A CA 7
ATOM 7206 C C . THR A 1 66 ? 15.411 -10.021 0.531 1.00 0.00 803 THR A C 7
ATOM 7207 O O . THR A 1 66 ? 16.023 -9.747 1.562 1.00 0.00 803 THR A O 7
ATOM 7218 N N . GLU A 1 67 ? 15.745 -11.034 -0.263 1.00 0.00 804 GLU A N 7
ATOM 7219 C CA . GLU A 1 67 ? 16.877 -11.901 0.042 1.00 0.00 804 GLU A CA 7
ATOM 7220 C C . GLU A 1 67 ? 18.198 -11.168 -0.176 1.00 0.00 804 GLU A C 7
ATOM 7221 O O . GLU A 1 67 ? 18.374 -10.469 -1.174 1.00 0.00 804 GLU A O 7
ATOM 7233 N N . GLU A 1 68 ? 19.123 -11.334 0.765 1.00 0.00 805 GLU A N 7
ATOM 7234 C CA . GLU A 1 68 ? 20.426 -10.687 0.675 1.00 0.00 805 GLU A CA 7
ATOM 7235 C C . GLU A 1 68 ? 21.340 -11.436 -0.290 1.00 0.00 805 GLU A C 7
ATOM 7236 O O . GLU A 1 68 ? 21.573 -12.635 -0.137 1.00 0.00 805 GLU A O 7
ATOM 7248 N N . SER A 1 69 ? 21.855 -10.720 -1.284 1.00 0.00 806 SER A N 7
ATOM 7249 C CA . SER A 1 69 ? 22.740 -11.316 -2.278 1.00 0.00 806 SER A CA 7
ATOM 7250 C C . SER A 1 69 ? 24.185 -11.320 -1.786 1.00 0.00 806 SER A C 7
ATOM 7251 O O . SER A 1 69 ? 24.821 -10.272 -1.685 1.00 0.00 806 SER A O 7
ATOM 7259 N N . GLY A 1 70 ? 24.696 -12.509 -1.481 1.00 0.00 807 GLY A N 7
ATOM 7260 C CA . GLY A 1 70 ? 26.061 -12.629 -1.004 1.00 0.00 807 GLY A CA 7
ATOM 7261 C C . GLY A 1 70 ? 26.963 -13.335 -1.997 1.00 0.00 807 GLY A C 7
ATOM 7262 O O . GLY A 1 70 ? 26.510 -13.867 -3.010 1.00 0.00 807 GLY A O 7
ATOM 7266 N N . PRO A 1 71 ? 28.273 -13.344 -1.709 1.00 0.00 808 PRO A N 7
ATOM 7267 C CA . PRO A 1 71 ? 29.269 -13.985 -2.574 1.00 0.00 808 PRO A CA 7
ATOM 7268 C C . PRO A 1 71 ? 29.155 -15.506 -2.559 1.00 0.00 808 PRO A C 7
ATOM 7269 O O . PRO A 1 71 ? 28.694 -16.094 -1.581 1.00 0.00 808 PRO A O 7
ATOM 7280 N N . SER A 1 72 ? 29.579 -16.137 -3.650 1.00 0.00 809 SER A N 7
ATOM 7281 C CA . SER A 1 72 ? 29.521 -17.590 -3.763 1.00 0.00 809 SER A CA 7
ATOM 7282 C C . SER A 1 72 ? 30.612 -18.244 -2.921 1.00 0.00 809 SER A C 7
ATOM 7283 O O . SER A 1 72 ? 30.367 -19.228 -2.223 1.00 0.00 809 SER A O 7
ATOM 7291 N N . SER A 1 73 ? 31.818 -17.690 -2.992 1.00 0.00 810 SER A N 7
ATOM 7292 C CA . SER A 1 73 ? 32.949 -18.221 -2.239 1.00 0.00 810 SER A CA 7
ATOM 7293 C C . SER A 1 73 ? 32.823 -17.881 -0.757 1.00 0.00 810 SER A C 7
ATOM 7294 O O . SER A 1 73 ? 32.442 -16.769 -0.394 1.00 0.00 810 SER A O 7
ATOM 7302 N N . GLY A 1 74 ? 33.146 -18.848 0.095 1.00 0.00 811 GLY A N 7
ATOM 7303 C CA . GLY A 1 74 ? 33.063 -18.633 1.528 1.00 0.00 811 GLY A CA 7
ATOM 7304 C C . GLY A 1 74 ? 31.659 -18.833 2.064 1.00 0.00 811 GLY A C 7
ATOM 7305 O O . GLY A 1 74 ? 31.470 -19.450 3.112 1.00 0.00 811 GLY A O 7
ATOM 7309 N N . GLY A 1 1 ? -30.083 8.962 7.034 1.00 0.00 738 GLY A N 8
ATOM 7310 C CA . GLY A 1 1 ? -31.174 8.006 7.092 1.00 0.00 738 GLY A CA 8
ATOM 7311 C C . GLY A 1 1 ? -31.347 7.245 5.792 1.00 0.00 738 GLY A C 8
ATOM 7312 O O . GLY A 1 1 ? -32.129 7.645 4.930 1.00 0.00 738 GLY A O 8
ATOM 7316 N N . SER A 1 2 ? -30.614 6.145 5.651 1.00 0.00 739 SER A N 8
ATOM 7317 C CA . SER A 1 2 ? -30.686 5.328 4.445 1.00 0.00 739 SER A CA 8
ATOM 7318 C C . SER A 1 2 ? -30.554 3.846 4.784 1.00 0.00 739 SER A C 8
ATOM 7319 O O . SER A 1 2 ? -29.958 3.481 5.797 1.00 0.00 739 SER A O 8
ATOM 7327 N N . SER A 1 3 ? -31.114 2.998 3.928 1.00 0.00 740 SER A N 8
ATOM 7328 C CA . SER A 1 3 ? -31.063 1.556 4.137 1.00 0.00 740 SER A CA 8
ATOM 7329 C C . SER A 1 3 ? -30.349 0.864 2.979 1.00 0.00 740 SER A C 8
ATOM 7330 O O . SER A 1 3 ? -30.573 1.189 1.814 1.00 0.00 740 SER A O 8
ATOM 7338 N N . GLY A 1 4 ? -29.487 -0.093 3.311 1.00 0.00 741 GLY A N 8
ATOM 7339 C CA . GLY A 1 4 ? -28.753 -0.816 2.289 1.00 0.00 741 GLY A CA 8
ATOM 7340 C C . GLY A 1 4 ? -27.277 -0.939 2.613 1.00 0.00 741 GLY A C 8
ATOM 7341 O O . GLY A 1 4 ? -26.426 -0.736 1.748 1.00 0.00 741 GLY A O 8
ATOM 7345 N N . SER A 1 5 ? -26.973 -1.271 3.864 1.00 0.00 742 SER A N 8
ATOM 7346 C CA . SER A 1 5 ? -25.590 -1.415 4.302 1.00 0.00 742 SER A CA 8
ATOM 7347 C C . SER A 1 5 ? -24.886 -2.522 3.523 1.00 0.00 742 SER A C 8
ATOM 7348 O O . SER A 1 5 ? -25.242 -3.696 3.631 1.00 0.00 742 SER A O 8
ATOM 7356 N N . SER A 1 6 ? -23.884 -2.139 2.737 1.00 0.00 743 SER A N 8
ATOM 7357 C CA . SER A 1 6 ? -23.132 -3.098 1.936 1.00 0.00 743 SER A CA 8
ATOM 7358 C C . SER A 1 6 ? -21.661 -2.702 1.856 1.00 0.00 743 SER A C 8
ATOM 7359 O O . SER A 1 6 ? -21.279 -1.604 2.259 1.00 0.00 743 SER A O 8
ATOM 7367 N N . GLY A 1 7 ? -20.839 -3.606 1.332 1.00 0.00 744 GLY A N 8
ATOM 7368 C CA . GLY A 1 7 ? -19.419 -3.335 1.208 1.00 0.00 744 GLY A CA 8
ATOM 7369 C C . GLY A 1 7 ? -18.563 -4.445 1.786 1.00 0.00 744 GLY A C 8
ATOM 7370 O O . GLY A 1 7 ? -18.982 -5.147 2.706 1.00 0.00 744 GLY A O 8
ATOM 7374 N N . CYS A 1 8 ? -17.361 -4.606 1.244 1.00 0.00 745 CYS A N 8
ATOM 7375 C CA . CYS A 1 8 ? -16.444 -5.640 1.709 1.00 0.00 745 CYS A CA 8
ATOM 7376 C C . CYS A 1 8 ? -16.113 -5.448 3.186 1.00 0.00 745 CYS A C 8
ATOM 7377 O O . CYS A 1 8 ? -16.189 -4.337 3.711 1.00 0.00 745 CYS A O 8
ATOM 7384 N N . SER A 1 9 ? -15.744 -6.539 3.851 1.00 0.00 746 SER A N 8
ATOM 7385 C CA . SER A 1 9 ? -15.405 -6.493 5.268 1.00 0.00 746 SER A CA 8
ATOM 7386 C C . SER A 1 9 ? -14.072 -5.782 5.484 1.00 0.00 746 SER A C 8
ATOM 7387 O O . SER A 1 9 ? -13.133 -5.951 4.706 1.00 0.00 746 SER A O 8
ATOM 7395 N N . ASP A 1 10 ? -13.998 -4.987 6.546 1.00 0.00 747 ASP A N 8
ATOM 7396 C CA . ASP A 1 10 ? -12.781 -4.251 6.866 1.00 0.00 747 ASP A CA 8
ATOM 7397 C C . ASP A 1 10 ? -11.556 -5.154 6.761 1.00 0.00 747 ASP A C 8
ATOM 7398 O O . ASP A 1 10 ? -11.616 -6.340 7.086 1.00 0.00 747 ASP A O 8
ATOM 7407 N N . LEU A 1 11 ? -10.446 -4.585 6.305 1.00 0.00 748 LEU A N 8
ATOM 7408 C CA . LEU A 1 11 ? -9.206 -5.339 6.156 1.00 0.00 748 LEU A CA 8
ATOM 7409 C C . LEU A 1 11 ? -8.349 -5.232 7.414 1.00 0.00 748 LEU A C 8
ATOM 7410 O O . LEU A 1 11 ? -8.312 -4.200 8.083 1.00 0.00 748 LEU A O 8
ATOM 7426 N N . PRO A 1 12 ? -7.642 -6.324 7.742 1.00 0.00 749 PRO A N 8
ATOM 7427 C CA . PRO A 1 12 ? -6.770 -6.377 8.920 1.00 0.00 749 PRO A CA 8
ATOM 7428 C C . PRO A 1 12 ? -5.532 -5.501 8.764 1.00 0.00 749 PRO A C 8
ATOM 7429 O O . PRO A 1 12 ? -5.114 -5.196 7.648 1.00 0.00 749 PRO A O 8
ATOM 7440 N N . GLU A 1 13 ? -4.950 -5.102 9.891 1.00 0.00 750 GLU A N 8
ATOM 7441 C CA . GLU A 1 13 ? -3.759 -4.261 9.878 1.00 0.00 750 GLU A CA 8
ATOM 7442 C C . GLU A 1 13 ? -2.568 -5.013 9.289 1.00 0.00 750 GLU A C 8
ATOM 7443 O O . GLU A 1 13 ? -2.448 -6.228 9.449 1.00 0.00 750 GLU A O 8
ATOM 7455 N N . ILE A 1 14 ? -1.692 -4.282 8.609 1.00 0.00 751 ILE A N 8
ATOM 7456 C CA . ILE A 1 14 ? -0.512 -4.878 7.997 1.00 0.00 751 ILE A CA 8
ATOM 7457 C C . ILE A 1 14 ? 0.738 -4.599 8.825 1.00 0.00 751 ILE A C 8
ATOM 7458 O O . ILE A 1 14 ? 0.834 -3.569 9.491 1.00 0.00 751 ILE A O 8
ATOM 7474 N N . GLN A 1 15 ? 1.692 -5.522 8.776 1.00 0.00 752 GLN A N 8
ATOM 7475 C CA . GLN A 1 15 ? 2.937 -5.374 9.522 1.00 0.00 752 GLN A CA 8
ATOM 7476 C C . GLN A 1 15 ? 3.995 -4.669 8.680 1.00 0.00 752 GLN A C 8
ATOM 7477 O O . GLN A 1 15 ? 4.099 -4.900 7.476 1.00 0.00 752 GLN A O 8
ATOM 7491 N N . ASN A 1 16 ? 4.778 -3.809 9.322 1.00 0.00 753 ASN A N 8
ATOM 7492 C CA . ASN A 1 16 ? 5.829 -3.069 8.631 1.00 0.00 753 ASN A CA 8
ATOM 7493 C C . ASN A 1 16 ? 5.309 -2.479 7.324 1.00 0.00 753 ASN A C 8
ATOM 7494 O O . ASN A 1 16 ? 5.926 -2.636 6.271 1.00 0.00 753 ASN A O 8
ATOM 7505 N N . GLY A 1 17 ? 4.169 -1.798 7.400 1.00 0.00 754 GLY A N 8
ATOM 7506 C CA . GLY A 1 17 ? 3.586 -1.194 6.216 1.00 0.00 754 GLY A CA 8
ATOM 7507 C C . GLY A 1 17 ? 2.264 -0.510 6.506 1.00 0.00 754 GLY A C 8
ATOM 7508 O O . GLY A 1 17 ? 1.853 -0.405 7.661 1.00 0.00 754 GLY A O 8
ATOM 7512 N N . TRP A 1 18 ? 1.599 -0.044 5.455 1.00 0.00 755 TRP A N 8
ATOM 7513 C CA . TRP A 1 18 ? 0.317 0.635 5.603 1.00 0.00 755 TRP A CA 8
ATOM 7514 C C . TRP A 1 18 ? -0.509 0.522 4.326 1.00 0.00 755 TRP A C 8
ATOM 7515 O O . TRP A 1 18 ? -0.091 -0.113 3.358 1.00 0.00 755 TRP A O 8
ATOM 7536 N N . LYS A 1 19 ? -1.684 1.142 4.330 1.00 0.00 756 LYS A N 8
ATOM 7537 C CA . LYS A 1 19 ? -2.569 1.113 3.172 1.00 0.00 756 LYS A CA 8
ATOM 7538 C C . LYS A 1 19 ? -3.201 2.481 2.935 1.00 0.00 756 LYS A C 8
ATOM 7539 O O . LYS A 1 19 ? -3.157 3.355 3.801 1.00 0.00 756 LYS A O 8
ATOM 7558 N N . THR A 1 20 ? -3.789 2.660 1.756 1.00 0.00 757 THR A N 8
ATOM 7559 C CA . THR A 1 20 ? -4.429 3.921 1.405 1.00 0.00 757 THR A CA 8
ATOM 7560 C C . THR A 1 20 ? -5.309 3.766 0.170 1.00 0.00 757 THR A C 8
ATOM 7561 O O . THR A 1 20 ? -4.996 2.992 -0.735 1.00 0.00 757 THR A O 8
ATOM 7572 N N . THR A 1 21 ? -6.412 4.508 0.137 1.00 0.00 758 THR A N 8
ATOM 7573 C CA . THR A 1 21 ? -7.337 4.453 -0.988 1.00 0.00 758 THR A CA 8
ATOM 7574 C C . THR A 1 21 ? -8.034 5.793 -1.193 1.00 0.00 758 THR A C 8
ATOM 7575 O O . THR A 1 21 ? -8.232 6.552 -0.244 1.00 0.00 758 THR A O 8
ATOM 7586 N N . SER A 1 22 ? -8.404 6.078 -2.437 1.00 0.00 759 SER A N 8
ATOM 7587 C CA . SER A 1 22 ? -9.076 7.329 -2.767 1.00 0.00 759 SER A CA 8
ATOM 7588 C C . SER A 1 22 ? -10.585 7.126 -2.865 1.00 0.00 759 SER A C 8
ATOM 7589 O O . SER A 1 22 ? -11.363 7.862 -2.257 1.00 0.00 759 SER A O 8
ATOM 7597 N N . HIS A 1 23 ? -10.992 6.121 -3.635 1.00 0.00 760 HIS A N 8
ATOM 7598 C CA . HIS A 1 23 ? -12.408 5.819 -3.812 1.00 0.00 760 HIS A CA 8
ATOM 7599 C C . HIS A 1 23 ? -13.161 5.946 -2.491 1.00 0.00 760 HIS A C 8
ATOM 7600 O O . HIS A 1 23 ? -12.568 5.855 -1.415 1.00 0.00 760 HIS A O 8
ATOM 7614 N N . THR A 1 24 ? -14.470 6.156 -2.580 1.00 0.00 761 THR A N 8
ATOM 7615 C CA . THR A 1 24 ? -15.304 6.297 -1.392 1.00 0.00 761 THR A CA 8
ATOM 7616 C C . THR A 1 24 ? -15.143 5.100 -0.462 1.00 0.00 761 THR A C 8
ATOM 7617 O O . THR A 1 24 ? -14.366 4.187 -0.741 1.00 0.00 761 THR A O 8
ATOM 7628 N N . GLU A 1 25 ? -15.882 5.112 0.643 1.00 0.00 762 GLU A N 8
ATOM 7629 C CA . GLU A 1 25 ? -15.820 4.025 1.613 1.00 0.00 762 GLU A CA 8
ATOM 7630 C C . GLU A 1 25 ? -15.781 2.671 0.912 1.00 0.00 762 GLU A C 8
ATOM 7631 O O . GLU A 1 25 ? -16.142 2.554 -0.259 1.00 0.00 762 GLU A O 8
ATOM 7643 N N . LEU A 1 26 ? -15.339 1.649 1.638 1.00 0.00 763 LEU A N 8
ATOM 7644 C CA . LEU A 1 26 ? -15.252 0.301 1.086 1.00 0.00 763 LEU A CA 8
ATOM 7645 C C . LEU A 1 26 ? -16.589 -0.134 0.496 1.00 0.00 763 LEU A C 8
ATOM 7646 O O . LEU A 1 26 ? -17.498 -0.540 1.222 1.00 0.00 763 LEU A O 8
ATOM 7662 N N . VAL A 1 27 ? -16.703 -0.048 -0.826 1.00 0.00 764 VAL A N 8
ATOM 7663 C CA . VAL A 1 27 ? -17.928 -0.436 -1.514 1.00 0.00 764 VAL A CA 8
ATOM 7664 C C . VAL A 1 27 ? -17.626 -1.321 -2.718 1.00 0.00 764 VAL A C 8
ATOM 7665 O O . VAL A 1 27 ? -16.464 -1.584 -3.032 1.00 0.00 764 VAL A O 8
ATOM 7678 N N . ARG A 1 28 ? -18.678 -1.777 -3.390 1.00 0.00 765 ARG A N 8
ATOM 7679 C CA . ARG A 1 28 ? -18.525 -2.633 -4.560 1.00 0.00 765 ARG A CA 8
ATOM 7680 C C . ARG A 1 28 ? -17.582 -1.999 -5.578 1.00 0.00 765 ARG A C 8
ATOM 7681 O O . ARG A 1 28 ? -17.932 -1.020 -6.237 1.00 0.00 765 ARG A O 8
ATOM 7702 N N . GLY A 1 29 ? -16.385 -2.563 -5.701 1.00 0.00 766 GLY A N 8
ATOM 7703 C CA . GLY A 1 29 ? -15.411 -2.039 -6.641 1.00 0.00 766 GLY A CA 8
ATOM 7704 C C . GLY A 1 29 ? -14.324 -1.232 -5.959 1.00 0.00 766 GLY A C 8
ATOM 7705 O O . GLY A 1 29 ? -13.533 -0.560 -6.620 1.00 0.00 766 GLY A O 8
ATOM 7709 N N . ALA A 1 30 ? -14.286 -1.296 -4.632 1.00 0.00 767 ALA A N 8
ATOM 7710 C CA . ALA A 1 30 ? -13.288 -0.565 -3.860 1.00 0.00 767 ALA A CA 8
ATOM 7711 C C . ALA A 1 30 ? -11.885 -1.092 -4.138 1.00 0.00 767 ALA A C 8
ATOM 7712 O O . ALA A 1 30 ? -11.679 -2.299 -4.266 1.00 0.00 767 ALA A O 8
ATOM 7719 N N . ARG A 1 31 ? -10.923 -0.180 -4.231 1.00 0.00 768 ARG A N 8
ATOM 7720 C CA . ARG A 1 31 ? -9.539 -0.554 -4.496 1.00 0.00 768 ARG A CA 8
ATOM 7721 C C . ARG A 1 31 ? -8.595 0.110 -3.498 1.00 0.00 768 ARG A C 8
ATOM 7722 O O . ARG A 1 31 ? -8.526 1.337 -3.415 1.00 0.00 768 ARG A O 8
ATOM 7743 N N . ILE A 1 32 ? -7.872 -0.708 -2.741 1.00 0.00 769 ILE A N 8
ATOM 7744 C CA . ILE A 1 32 ? -6.933 -0.200 -1.749 1.00 0.00 769 ILE A CA 8
ATOM 7745 C C . ILE A 1 32 ? -5.501 -0.599 -2.092 1.00 0.00 769 ILE A C 8
ATOM 7746 O O . ILE A 1 32 ? -5.255 -1.686 -2.616 1.00 0.00 769 ILE A O 8
ATOM 7762 N N . THR A 1 33 ? -4.558 0.288 -1.791 1.00 0.00 770 THR A N 8
ATOM 7763 C CA . THR A 1 33 ? -3.150 0.030 -2.067 1.00 0.00 770 THR A CA 8
ATOM 7764 C C . THR A 1 33 ? -2.368 -0.187 -0.777 1.00 0.00 770 THR A C 8
ATOM 7765 O O . THR A 1 33 ? -2.641 0.452 0.241 1.00 0.00 770 THR A O 8
ATOM 7776 N N . TYR A 1 34 ? -1.395 -1.089 -0.825 1.00 0.00 771 TYR A N 8
ATOM 7777 C CA . TYR A 1 34 ? -0.574 -1.391 0.342 1.00 0.00 771 TYR A CA 8
ATOM 7778 C C . TYR A 1 34 ? 0.869 -0.946 0.122 1.00 0.00 771 TYR A C 8
ATOM 7779 O O . TYR A 1 34 ? 1.526 -1.380 -0.824 1.00 0.00 771 TYR A O 8
ATOM 7797 N N . GLN A 1 35 ? 1.355 -0.078 1.004 1.00 0.00 772 GLN A N 8
ATOM 7798 C CA . GLN A 1 35 ? 2.719 0.426 0.908 1.00 0.00 772 GLN A CA 8
ATOM 7799 C C . GLN A 1 35 ? 3.584 -0.124 2.037 1.00 0.00 772 GLN A C 8
ATOM 7800 O O . GLN A 1 35 ? 3.153 -0.187 3.189 1.00 0.00 772 GLN A O 8
ATOM 7814 N N . CYS A 1 36 ? 4.806 -0.520 1.701 1.00 0.00 773 CYS A N 8
ATOM 7815 C CA . CYS A 1 36 ? 5.732 -1.066 2.686 1.00 0.00 773 CYS A CA 8
ATOM 7816 C C . CYS A 1 36 ? 6.938 -0.148 2.866 1.00 0.00 773 CYS A C 8
ATOM 7817 O O . CYS A 1 36 ? 7.112 0.818 2.123 1.00 0.00 773 CYS A O 8
ATOM 7824 N N . ASP A 1 37 ? 7.767 -0.456 3.857 1.00 0.00 774 ASP A N 8
ATOM 7825 C CA . ASP A 1 37 ? 8.957 0.340 4.135 1.00 0.00 774 ASP A CA 8
ATOM 7826 C C . ASP A 1 37 ? 9.936 0.279 2.966 1.00 0.00 774 ASP A C 8
ATOM 7827 O O . ASP A 1 37 ? 9.952 -0.674 2.187 1.00 0.00 774 ASP A O 8
ATOM 7836 N N . PRO A 1 38 ? 10.771 1.321 2.839 1.00 0.00 775 PRO A N 8
ATOM 7837 C CA . PRO A 1 38 ? 11.768 1.410 1.769 1.00 0.00 775 PRO A CA 8
ATOM 7838 C C . PRO A 1 38 ? 12.897 0.399 1.942 1.00 0.00 775 PRO A C 8
ATOM 7839 O O . PRO A 1 38 ? 13.858 0.646 2.669 1.00 0.00 775 PRO A O 8
ATOM 7850 N N . GLY A 1 39 ? 12.774 -0.740 1.268 1.00 0.00 776 GLY A N 8
ATOM 7851 C CA . GLY A 1 39 ? 13.792 -1.771 1.362 1.00 0.00 776 GLY A CA 8
ATOM 7852 C C . GLY A 1 39 ? 13.200 -3.164 1.440 1.00 0.00 776 GLY A C 8
ATOM 7853 O O . GLY A 1 39 ? 13.929 -4.157 1.425 1.00 0.00 776 GLY A O 8
ATOM 7857 N N . TYR A 1 40 ? 11.877 -3.240 1.527 1.00 0.00 777 TYR A N 8
ATOM 7858 C CA . TYR A 1 40 ? 11.188 -4.522 1.612 1.00 0.00 777 TYR A CA 8
ATOM 7859 C C . TYR A 1 40 ? 10.493 -4.856 0.296 1.00 0.00 777 TYR A C 8
ATOM 7860 O O . TYR A 1 40 ? 10.545 -4.082 -0.660 1.00 0.00 777 TYR A O 8
ATOM 7878 N N . ASP A 1 41 ? 9.844 -6.014 0.255 1.00 0.00 778 ASP A N 8
ATOM 7879 C CA . ASP A 1 41 ? 9.136 -6.452 -0.942 1.00 0.00 778 ASP A CA 8
ATOM 7880 C C . ASP A 1 41 ? 7.755 -6.995 -0.589 1.00 0.00 778 ASP A C 8
ATOM 7881 O O . ASP A 1 41 ? 7.565 -7.596 0.469 1.00 0.00 778 ASP A O 8
ATOM 7890 N N . ILE A 1 42 ? 6.794 -6.778 -1.481 1.00 0.00 779 ILE A N 8
ATOM 7891 C CA . ILE A 1 42 ? 5.431 -7.246 -1.263 1.00 0.00 779 ILE A CA 8
ATOM 7892 C C . ILE A 1 42 ? 5.227 -8.639 -1.849 1.00 0.00 779 ILE A C 8
ATOM 7893 O O . ILE A 1 42 ? 5.753 -8.959 -2.915 1.00 0.00 779 ILE A O 8
ATOM 7909 N N . VAL A 1 43 ? 4.457 -9.464 -1.146 1.00 0.00 780 VAL A N 8
ATOM 7910 C CA . VAL A 1 43 ? 4.181 -10.822 -1.598 1.00 0.00 780 VAL A CA 8
ATOM 7911 C C . VAL A 1 43 ? 2.684 -11.046 -1.782 1.00 0.00 780 VAL A C 8
ATOM 7912 O O . VAL A 1 43 ? 1.933 -11.123 -0.811 1.00 0.00 780 VAL A O 8
ATOM 7925 N N . GLY A 1 44 ? 2.257 -11.150 -3.037 1.00 0.00 781 GLY A N 8
ATOM 7926 C CA . GLY A 1 44 ? 0.851 -11.365 -3.327 1.00 0.00 781 GLY A CA 8
ATOM 7927 C C . GLY A 1 44 ? 0.300 -10.350 -4.309 1.00 0.00 781 GLY A C 8
ATOM 7928 O O . GLY A 1 44 ? 0.928 -10.056 -5.326 1.00 0.00 781 GLY A O 8
ATOM 7932 N N . SER A 1 45 ? -0.877 -9.814 -4.005 1.00 0.00 782 SER A N 8
ATOM 7933 C CA . SER A 1 45 ? -1.516 -8.830 -4.871 1.00 0.00 782 SER A CA 8
ATOM 7934 C C . SER A 1 45 ? -1.441 -7.435 -4.257 1.00 0.00 782 SER A C 8
ATOM 7935 O O . SER A 1 45 ? -2.067 -7.162 -3.233 1.00 0.00 782 SER A O 8
ATOM 7943 N N . ASP A 1 46 ? -0.670 -6.558 -4.890 1.00 0.00 783 ASP A N 8
ATOM 7944 C CA . ASP A 1 46 ? -0.513 -5.191 -4.407 1.00 0.00 783 ASP A CA 8
ATOM 7945 C C . ASP A 1 46 ? -1.853 -4.461 -4.396 1.00 0.00 783 ASP A C 8
ATOM 7946 O O . ASP A 1 46 ? -2.130 -3.663 -3.500 1.00 0.00 783 ASP A O 8
ATOM 7955 N N . THR A 1 47 ? -2.681 -4.740 -5.397 1.00 0.00 784 THR A N 8
ATOM 7956 C CA . THR A 1 47 ? -3.991 -4.109 -5.504 1.00 0.00 784 THR A CA 8
ATOM 7957 C C . THR A 1 47 ? -5.108 -5.113 -5.241 1.00 0.00 784 THR A C 8
ATOM 7958 O O . THR A 1 47 ? -5.197 -6.145 -5.907 1.00 0.00 784 THR A O 8
ATOM 7969 N N . LEU A 1 48 ? -5.958 -4.804 -4.268 1.00 0.00 785 LEU A N 8
ATOM 7970 C CA . LEU A 1 48 ? -7.071 -5.679 -3.918 1.00 0.00 785 LEU A CA 8
ATOM 7971 C C . LEU A 1 48 ? -8.407 -5.004 -4.208 1.00 0.00 785 LEU A C 8
ATOM 7972 O O . LEU A 1 48 ? -8.698 -3.927 -3.687 1.00 0.00 785 LEU A O 8
ATOM 7988 N N . THR A 1 49 ? -9.220 -5.645 -5.043 1.00 0.00 786 THR A N 8
ATOM 7989 C CA . THR A 1 49 ? -10.526 -5.107 -5.402 1.00 0.00 786 THR A CA 8
ATOM 7990 C C . THR A 1 49 ? -11.647 -5.892 -4.731 1.00 0.00 786 THR A C 8
ATOM 7991 O O . THR A 1 49 ? -11.470 -7.052 -4.357 1.00 0.00 786 THR A O 8
ATOM 8002 N N . CYS A 1 50 ? -12.802 -5.252 -4.580 1.00 0.00 787 CYS A N 8
ATOM 8003 C CA . CYS A 1 50 ? -13.953 -5.890 -3.953 1.00 0.00 787 CYS A CA 8
ATOM 8004 C C . CYS A 1 50 ? -14.888 -6.481 -5.005 1.00 0.00 787 CYS A C 8
ATOM 8005 O O . CYS A 1 50 ? -15.550 -5.750 -5.740 1.00 0.00 787 CYS A O 8
ATOM 8012 N N . GLN A 1 51 ? -14.934 -7.808 -5.069 1.00 0.00 788 GLN A N 8
ATOM 8013 C CA . GLN A 1 51 ? -15.786 -8.496 -6.031 1.00 0.00 788 GLN A CA 8
ATOM 8014 C C . GLN A 1 51 ? -17.255 -8.159 -5.796 1.00 0.00 788 GLN A C 8
ATOM 8015 O O . GLN A 1 51 ? -17.612 -7.578 -4.771 1.00 0.00 788 GLN A O 8
ATOM 8029 N N . TRP A 1 52 ? -18.101 -8.526 -6.752 1.00 0.00 789 TRP A N 8
ATOM 8030 C CA . TRP A 1 52 ? -19.532 -8.262 -6.649 1.00 0.00 789 TRP A CA 8
ATOM 8031 C C . TRP A 1 52 ? -20.136 -8.993 -5.455 1.00 0.00 789 TRP A C 8
ATOM 8032 O O . TRP A 1 52 ? -21.229 -8.658 -4.999 1.00 0.00 789 TRP A O 8
ATOM 8053 N N . ASP A 1 53 ? -19.417 -9.991 -4.952 1.00 0.00 790 ASP A N 8
ATOM 8054 C CA . ASP A 1 53 ? -19.883 -10.768 -3.810 1.00 0.00 790 ASP A CA 8
ATOM 8055 C C . ASP A 1 53 ? -19.328 -10.203 -2.506 1.00 0.00 790 ASP A C 8
ATOM 8056 O O . ASP A 1 53 ? -19.287 -10.892 -1.485 1.00 0.00 790 ASP A O 8
ATOM 8065 N N . LEU A 1 54 ? -18.900 -8.946 -2.547 1.00 0.00 791 LEU A N 8
ATOM 8066 C CA . LEU A 1 54 ? -18.346 -8.288 -1.369 1.00 0.00 791 LEU A CA 8
ATOM 8067 C C . LEU A 1 54 ? -17.205 -9.106 -0.774 1.00 0.00 791 LEU A C 8
ATOM 8068 O O . LEU A 1 54 ? -17.050 -9.180 0.445 1.00 0.00 791 LEU A O 8
ATOM 8084 N N . SER A 1 55 ? -16.407 -9.718 -1.643 1.00 0.00 792 SER A N 8
ATOM 8085 C CA . SER A 1 55 ? -15.280 -10.532 -1.204 1.00 0.00 792 SER A CA 8
ATOM 8086 C C . SER A 1 55 ? -14.016 -10.177 -1.982 1.00 0.00 792 SER A C 8
ATOM 8087 O O . SER A 1 55 ? -13.994 -10.240 -3.211 1.00 0.00 792 SER A O 8
ATOM 8095 N N . TRP A 1 56 ? -12.968 -9.803 -1.257 1.00 0.00 793 TRP A N 8
ATOM 8096 C CA . TRP A 1 56 ? -11.701 -9.437 -1.879 1.00 0.00 793 TRP A CA 8
ATOM 8097 C C . TRP A 1 56 ? -11.158 -10.584 -2.725 1.00 0.00 793 TRP A C 8
ATOM 8098 O O . TRP A 1 56 ? -11.133 -11.733 -2.286 1.00 0.00 793 TRP A O 8
ATOM 8119 N N . SER A 1 57 ? -10.724 -10.263 -3.940 1.00 0.00 794 SER A N 8
ATOM 8120 C CA . SER A 1 57 ? -10.185 -11.268 -4.849 1.00 0.00 794 SER A CA 8
ATOM 8121 C C . SER A 1 57 ? -9.370 -12.309 -4.086 1.00 0.00 794 SER A C 8
ATOM 8122 O O . SER A 1 57 ? -9.472 -13.507 -4.348 1.00 0.00 794 SER A O 8
ATOM 8130 N N . SER A 1 58 ? -8.561 -11.841 -3.141 1.00 0.00 795 SER A N 8
ATOM 8131 C CA . SER A 1 58 ? -7.725 -12.729 -2.342 1.00 0.00 795 SER A CA 8
ATOM 8132 C C . SER A 1 58 ? -7.200 -12.012 -1.102 1.00 0.00 795 SER A C 8
ATOM 8133 O O . SER A 1 58 ? -7.242 -10.784 -1.017 1.00 0.00 795 SER A O 8
ATOM 8141 N N . ASP A 1 59 ? -6.707 -12.787 -0.142 1.00 0.00 796 ASP A N 8
ATOM 8142 C CA . ASP A 1 59 ? -6.173 -12.227 1.094 1.00 0.00 796 ASP A CA 8
ATOM 8143 C C . ASP A 1 59 ? -5.130 -11.154 0.798 1.00 0.00 796 ASP A C 8
ATOM 8144 O O . ASP A 1 59 ? -4.493 -11.147 -0.255 1.00 0.00 796 ASP A O 8
ATOM 8153 N N . PRO A 1 60 ? -4.951 -10.225 1.749 1.00 0.00 797 PRO A N 8
ATOM 8154 C CA . PRO A 1 60 ? -3.986 -9.129 1.613 1.00 0.00 797 PRO A CA 8
ATOM 8155 C C . PRO A 1 60 ? -2.543 -9.616 1.679 1.00 0.00 797 PRO A C 8
ATOM 8156 O O . PRO A 1 60 ? -2.211 -10.551 2.409 1.00 0.00 797 PRO A O 8
ATOM 8167 N N . PRO A 1 61 ? -1.663 -8.969 0.901 1.00 0.00 798 PRO A N 8
ATOM 8168 C CA . PRO A 1 61 ? -0.240 -9.319 0.855 1.00 0.00 798 PRO A CA 8
ATOM 8169 C C . PRO A 1 61 ? 0.487 -8.959 2.146 1.00 0.00 798 PRO A C 8
ATOM 8170 O O . PRO A 1 61 ? -0.140 -8.708 3.175 1.00 0.00 798 PRO A O 8
ATOM 8181 N N . PHE A 1 62 ? 1.815 -8.934 2.084 1.00 0.00 799 PHE A N 8
ATOM 8182 C CA . PHE A 1 62 ? 2.628 -8.604 3.249 1.00 0.00 799 PHE A CA 8
ATOM 8183 C C . PHE A 1 62 ? 4.001 -8.089 2.826 1.00 0.00 799 PHE A C 8
ATOM 8184 O O . PHE A 1 62 ? 4.404 -8.238 1.672 1.00 0.00 799 PHE A O 8
ATOM 8201 N N . CYS A 1 63 ? 4.714 -7.482 3.768 1.00 0.00 800 CYS A N 8
ATOM 8202 C CA . CYS A 1 63 ? 6.041 -6.944 3.495 1.00 0.00 800 CYS A CA 8
ATOM 8203 C C . CYS A 1 63 ? 7.126 -7.870 4.036 1.00 0.00 800 CYS A C 8
ATOM 8204 O O . CYS A 1 63 ? 7.214 -8.101 5.241 1.00 0.00 800 CYS A O 8
ATOM 8211 N N . GLU A 1 64 ? 7.950 -8.397 3.135 1.00 0.00 801 GLU A N 8
ATOM 8212 C CA . GLU A 1 64 ? 9.029 -9.298 3.522 1.00 0.00 801 GLU A CA 8
ATOM 8213 C C . GLU A 1 64 ? 10.389 -8.705 3.165 1.00 0.00 801 GLU A C 8
ATOM 8214 O O . GLU A 1 64 ? 10.584 -8.190 2.064 1.00 0.00 801 GLU A O 8
ATOM 8226 N N . LYS A 1 65 ? 11.326 -8.781 4.104 1.00 0.00 802 LYS A N 8
ATOM 8227 C CA . LYS A 1 65 ? 12.668 -8.253 3.890 1.00 0.00 802 LYS A CA 8
ATOM 8228 C C . LYS A 1 65 ? 13.517 -9.233 3.087 1.00 0.00 802 LYS A C 8
ATOM 8229 O O . LYS A 1 65 ? 13.885 -10.301 3.580 1.00 0.00 802 LYS A O 8
ATOM 8248 N N . THR A 1 66 ? 13.827 -8.865 1.848 1.00 0.00 803 THR A N 8
ATOM 8249 C CA . THR A 1 66 ? 14.633 -9.712 0.978 1.00 0.00 803 THR A CA 8
ATOM 8250 C C . THR A 1 66 ? 16.122 -9.504 1.233 1.00 0.00 803 THR A C 8
ATOM 8251 O O . THR A 1 66 ? 16.545 -8.424 1.645 1.00 0.00 803 THR A O 8
ATOM 8262 N N . GLU A 1 67 ? 16.911 -10.544 0.986 1.00 0.00 804 GLU A N 8
ATOM 8263 C CA . GLU A 1 67 ? 18.353 -10.474 1.190 1.00 0.00 804 GLU A CA 8
ATOM 8264 C C . GLU A 1 67 ? 19.099 -11.136 0.035 1.00 0.00 804 GLU A C 8
ATOM 8265 O O . GLU A 1 67 ? 18.509 -11.865 -0.761 1.00 0.00 804 GLU A O 8
ATOM 8277 N N . GLU A 1 68 ? 20.400 -10.875 -0.049 1.00 0.00 805 GLU A N 8
ATOM 8278 C CA . GLU A 1 68 ? 21.226 -11.444 -1.108 1.00 0.00 805 GLU A CA 8
ATOM 8279 C C . GLU A 1 68 ? 21.932 -12.708 -0.626 1.00 0.00 805 GLU A C 8
ATOM 8280 O O . GLU A 1 68 ? 21.970 -13.717 -1.330 1.00 0.00 805 GLU A O 8
ATOM 8292 N N . SER A 1 69 ? 22.492 -12.644 0.578 1.00 0.00 806 SER A N 8
ATOM 8293 C CA . SER A 1 69 ? 23.201 -13.781 1.153 1.00 0.00 806 SER A CA 8
ATOM 8294 C C . SER A 1 69 ? 22.423 -15.074 0.932 1.00 0.00 806 SER A C 8
ATOM 8295 O O . SER A 1 69 ? 21.234 -15.051 0.619 1.00 0.00 806 SER A O 8
ATOM 8303 N N . GLY A 1 70 ? 23.106 -16.204 1.097 1.00 0.00 807 GLY A N 8
ATOM 8304 C CA . GLY A 1 70 ? 22.464 -17.492 0.911 1.00 0.00 807 GLY A CA 8
ATOM 8305 C C . GLY A 1 70 ? 22.710 -18.434 2.073 1.00 0.00 807 GLY A C 8
ATOM 8306 O O . GLY A 1 70 ? 23.023 -18.013 3.187 1.00 0.00 807 GLY A O 8
ATOM 8310 N N . PRO A 1 71 ? 22.565 -19.743 1.819 1.00 0.00 808 PRO A N 8
ATOM 8311 C CA . PRO A 1 71 ? 22.767 -20.775 2.841 1.00 0.00 808 PRO A CA 8
ATOM 8312 C C . PRO A 1 71 ? 24.232 -20.915 3.242 1.00 0.00 808 PRO A C 8
ATOM 8313 O O . PRO A 1 71 ? 25.090 -21.193 2.405 1.00 0.00 808 PRO A O 8
ATOM 8324 N N . SER A 1 72 ? 24.510 -20.720 4.527 1.00 0.00 809 SER A N 8
ATOM 8325 C CA . SER A 1 72 ? 25.872 -20.821 5.038 1.00 0.00 809 SER A CA 8
ATOM 8326 C C . SER A 1 72 ? 26.077 -22.137 5.781 1.00 0.00 809 SER A C 8
ATOM 8327 O O . SER A 1 72 ? 25.155 -22.659 6.409 1.00 0.00 809 SER A O 8
ATOM 8335 N N . SER A 1 73 ? 27.292 -22.669 5.705 1.00 0.00 810 SER A N 8
ATOM 8336 C CA . SER A 1 73 ? 27.619 -23.927 6.367 1.00 0.00 810 SER A CA 8
ATOM 8337 C C . SER A 1 73 ? 28.289 -23.674 7.714 1.00 0.00 810 SER A C 8
ATOM 8338 O O . SER A 1 73 ? 27.881 -24.224 8.737 1.00 0.00 810 SER A O 8
ATOM 8346 N N . GLY A 1 74 ? 29.321 -22.836 7.707 1.00 0.00 811 GLY A N 8
ATOM 8347 C CA . GLY A 1 74 ? 30.032 -22.523 8.933 1.00 0.00 811 GLY A CA 8
ATOM 8348 C C . GLY A 1 74 ? 31.536 -22.631 8.774 1.00 0.00 811 GLY A C 8
ATOM 8349 O O . GLY A 1 74 ? 32.288 -22.332 9.702 1.00 0.00 811 GLY A O 8
ATOM 8353 N N . GLY A 1 1 ? -35.715 -1.954 5.432 1.00 0.00 738 GLY A N 9
ATOM 8354 C CA . GLY A 1 1 ? -36.145 -3.335 5.545 1.00 0.00 738 GLY A CA 9
ATOM 8355 C C . GLY A 1 1 ? -35.064 -4.235 6.111 1.00 0.00 738 GLY A C 9
ATOM 8356 O O . GLY A 1 1 ? -35.259 -4.876 7.144 1.00 0.00 738 GLY A O 9
ATOM 8360 N N . SER A 1 2 ? -33.922 -4.283 5.433 1.00 0.00 739 SER A N 9
ATOM 8361 C CA . SER A 1 2 ? -32.808 -5.115 5.872 1.00 0.00 739 SER A CA 9
ATOM 8362 C C . SER A 1 2 ? -31.506 -4.672 5.210 1.00 0.00 739 SER A C 9
ATOM 8363 O O . SER A 1 2 ? -31.510 -4.145 4.098 1.00 0.00 739 SER A O 9
ATOM 8371 N N . SER A 1 3 ? -30.393 -4.892 5.903 1.00 0.00 740 SER A N 9
ATOM 8372 C CA . SER A 1 3 ? -29.084 -4.512 5.387 1.00 0.00 740 SER A CA 9
ATOM 8373 C C . SER A 1 3 ? -28.694 -5.386 4.198 1.00 0.00 740 SER A C 9
ATOM 8374 O O . SER A 1 3 ? -28.355 -6.558 4.360 1.00 0.00 740 SER A O 9
ATOM 8382 N N . GLY A 1 4 ? -28.747 -4.807 3.003 1.00 0.00 741 GLY A N 9
ATOM 8383 C CA . GLY A 1 4 ? -28.398 -5.547 1.804 1.00 0.00 741 GLY A CA 9
ATOM 8384 C C . GLY A 1 4 ? -26.904 -5.772 1.676 1.00 0.00 741 GLY A C 9
ATOM 8385 O O . GLY A 1 4 ? -26.406 -6.858 1.972 1.00 0.00 741 GLY A O 9
ATOM 8389 N N . SER A 1 5 ? -26.188 -4.744 1.232 1.00 0.00 742 SER A N 9
ATOM 8390 C CA . SER A 1 5 ? -24.743 -4.837 1.060 1.00 0.00 742 SER A CA 9
ATOM 8391 C C . SER A 1 5 ? -24.024 -3.832 1.954 1.00 0.00 742 SER A C 9
ATOM 8392 O O . SER A 1 5 ? -24.381 -2.654 1.995 1.00 0.00 742 SER A O 9
ATOM 8400 N N . SER A 1 6 ? -23.008 -4.305 2.669 1.00 0.00 743 SER A N 9
ATOM 8401 C CA . SER A 1 6 ? -22.240 -3.450 3.566 1.00 0.00 743 SER A CA 9
ATOM 8402 C C . SER A 1 6 ? -20.770 -3.420 3.162 1.00 0.00 743 SER A C 9
ATOM 8403 O O . SER A 1 6 ? -19.880 -3.515 4.006 1.00 0.00 743 SER A O 9
ATOM 8411 N N . GLY A 1 7 ? -20.522 -3.288 1.862 1.00 0.00 744 GLY A N 9
ATOM 8412 C CA . GLY A 1 7 ? -19.159 -3.248 1.367 1.00 0.00 744 GLY A CA 9
ATOM 8413 C C . GLY A 1 7 ? -18.337 -4.432 1.837 1.00 0.00 744 GLY A C 9
ATOM 8414 O O . GLY A 1 7 ? -18.775 -5.202 2.692 1.00 0.00 744 GLY A O 9
ATOM 8418 N N . CYS A 1 8 ? -17.141 -4.579 1.276 1.00 0.00 745 CYS A N 9
ATOM 8419 C CA . CYS A 1 8 ? -16.256 -5.679 1.640 1.00 0.00 745 CYS A CA 9
ATOM 8420 C C . CYS A 1 8 ? -15.897 -5.620 3.122 1.00 0.00 745 CYS A C 9
ATOM 8421 O O . CYS A 1 8 ? -16.039 -4.580 3.765 1.00 0.00 745 CYS A O 9
ATOM 8428 N N . SER A 1 9 ? -15.431 -6.744 3.658 1.00 0.00 746 SER A N 9
ATOM 8429 C CA . SER A 1 9 ? -15.055 -6.822 5.064 1.00 0.00 746 SER A CA 9
ATOM 8430 C C . SER A 1 9 ? -13.726 -6.115 5.312 1.00 0.00 746 SER A C 9
ATOM 8431 O O . SER A 1 9 ? -12.812 -6.183 4.491 1.00 0.00 746 SER A O 9
ATOM 8439 N N . ASP A 1 10 ? -13.628 -5.435 6.449 1.00 0.00 747 ASP A N 9
ATOM 8440 C CA . ASP A 1 10 ? -12.412 -4.715 6.807 1.00 0.00 747 ASP A CA 9
ATOM 8441 C C . ASP A 1 10 ? -11.184 -5.602 6.632 1.00 0.00 747 ASP A C 9
ATOM 8442 O O . ASP A 1 10 ? -11.279 -6.830 6.680 1.00 0.00 747 ASP A O 9
ATOM 8451 N N . LEU A 1 11 ? -10.030 -4.975 6.429 1.00 0.00 748 LEU A N 9
ATOM 8452 C CA . LEU A 1 11 ? -8.782 -5.708 6.247 1.00 0.00 748 LEU A CA 9
ATOM 8453 C C . LEU A 1 11 ? -7.914 -5.625 7.498 1.00 0.00 748 LEU A C 9
ATOM 8454 O O . LEU A 1 11 ? -7.939 -4.641 8.237 1.00 0.00 748 LEU A O 9
ATOM 8470 N N . PRO A 1 12 ? -7.125 -6.682 7.742 1.00 0.00 749 PRO A N 9
ATOM 8471 C CA . PRO A 1 12 ? -6.232 -6.752 8.902 1.00 0.00 749 PRO A CA 9
ATOM 8472 C C . PRO A 1 12 ? -5.062 -5.780 8.792 1.00 0.00 749 PRO A C 9
ATOM 8473 O O . PRO A 1 12 ? -4.777 -5.257 7.715 1.00 0.00 749 PRO A O 9
ATOM 8484 N N . GLU A 1 13 ? -4.388 -5.543 9.913 1.00 0.00 750 GLU A N 9
ATOM 8485 C CA . GLU A 1 13 ? -3.249 -4.633 9.941 1.00 0.00 750 GLU A CA 9
ATOM 8486 C C . GLU A 1 13 ? -2.029 -5.267 9.280 1.00 0.00 750 GLU A C 9
ATOM 8487 O O . GLU A 1 13 ? -1.785 -6.466 9.423 1.00 0.00 750 GLU A O 9
ATOM 8499 N N . ILE A 1 14 ? -1.267 -4.455 8.555 1.00 0.00 751 ILE A N 9
ATOM 8500 C CA . ILE A 1 14 ? -0.073 -4.936 7.872 1.00 0.00 751 ILE A CA 9
ATOM 8501 C C . ILE A 1 14 ? 1.188 -4.581 8.653 1.00 0.00 751 ILE A C 9
ATOM 8502 O O . ILE A 1 14 ? 1.231 -3.571 9.354 1.00 0.00 751 ILE A O 9
ATOM 8518 N N . GLN A 1 15 ? 2.212 -5.419 8.524 1.00 0.00 752 GLN A N 9
ATOM 8519 C CA . GLN A 1 15 ? 3.475 -5.192 9.218 1.00 0.00 752 GLN A CA 9
ATOM 8520 C C . GLN A 1 15 ? 4.465 -4.458 8.320 1.00 0.00 752 GLN A C 9
ATOM 8521 O O . GLN A 1 15 ? 4.539 -4.717 7.119 1.00 0.00 752 GLN A O 9
ATOM 8535 N N . ASN A 1 16 ? 5.224 -3.540 8.910 1.00 0.00 753 ASN A N 9
ATOM 8536 C CA . ASN A 1 16 ? 6.210 -2.768 8.163 1.00 0.00 753 ASN A CA 9
ATOM 8537 C C . ASN A 1 16 ? 5.565 -2.078 6.964 1.00 0.00 753 ASN A C 9
ATOM 8538 O O . ASN A 1 16 ? 6.121 -2.069 5.867 1.00 0.00 753 ASN A O 9
ATOM 8549 N N . GLY A 1 17 ? 4.388 -1.500 7.184 1.00 0.00 754 GLY A N 9
ATOM 8550 C CA . GLY A 1 17 ? 3.687 -0.815 6.113 1.00 0.00 754 GLY A CA 9
ATOM 8551 C C . GLY A 1 17 ? 2.252 -0.48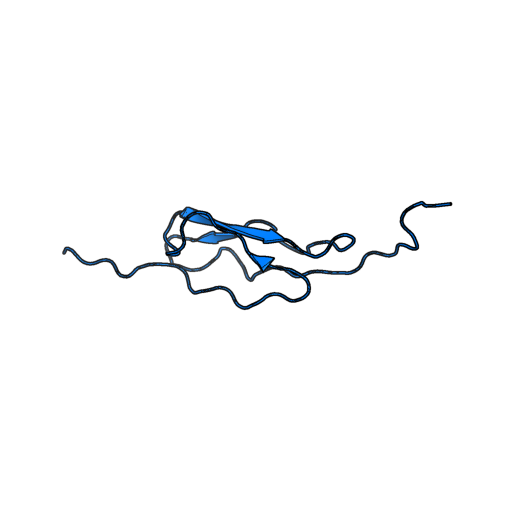8 6.476 1.00 0.00 754 GLY A C 9
ATOM 8552 O O . GLY A 1 17 ? 1.799 -0.793 7.580 1.00 0.00 754 GLY A O 9
ATOM 8556 N N . TRP A 1 18 ? 1.536 0.136 5.548 1.00 0.00 755 TRP A N 9
ATOM 8557 C CA . TRP A 1 18 ? 0.144 0.506 5.777 1.00 0.00 755 TRP A CA 9
ATOM 8558 C C . TRP A 1 18 ? -0.616 0.608 4.459 1.00 0.00 755 TRP A C 9
ATOM 8559 O O . TRP A 1 18 ? -0.015 0.668 3.386 1.00 0.00 755 TRP A O 9
ATOM 8580 N N . LYS A 1 19 ? -1.942 0.627 4.546 1.00 0.00 756 LYS A N 9
ATOM 8581 C CA . LYS A 1 19 ? -2.785 0.723 3.360 1.00 0.00 756 LYS A CA 9
ATOM 8582 C C . LYS A 1 19 ? -3.303 2.146 3.174 1.00 0.00 756 LYS A C 9
ATOM 8583 O O . LYS A 1 19 ? -3.380 2.920 4.129 1.00 0.00 756 LYS A O 9
ATOM 8602 N N . THR A 1 20 ? -3.659 2.485 1.939 1.00 0.00 757 THR A N 9
ATOM 8603 C CA . THR A 1 20 ? -4.170 3.814 1.629 1.00 0.00 757 THR A CA 9
ATOM 8604 C C . THR A 1 20 ? -5.405 3.734 0.738 1.00 0.00 757 THR A C 9
ATOM 8605 O O . THR A 1 20 ? -5.297 3.601 -0.481 1.00 0.00 757 THR A O 9
ATOM 8616 N N . THR A 1 21 ? -6.580 3.817 1.355 1.00 0.00 758 THR A N 9
ATOM 8617 C CA . THR A 1 21 ? -7.836 3.753 0.618 1.00 0.00 758 THR A CA 9
ATOM 8618 C C . THR A 1 21 ? -8.769 4.889 1.023 1.00 0.00 758 THR A C 9
ATOM 8619 O O . THR A 1 21 ? -9.961 4.676 1.243 1.00 0.00 758 THR A O 9
ATOM 8630 N N . SER A 1 22 ? -8.219 6.095 1.118 1.00 0.00 759 SER A N 9
ATOM 8631 C CA . SER A 1 22 ? -9.002 7.264 1.500 1.00 0.00 759 SER A CA 9
ATOM 8632 C C . SER A 1 22 ? -9.708 7.865 0.288 1.00 0.00 759 SER A C 9
ATOM 8633 O O . SER A 1 22 ? -9.724 9.082 0.105 1.00 0.00 759 SER A O 9
ATOM 8641 N N . HIS A 1 23 ? -10.290 7.001 -0.538 1.00 0.00 760 HIS A N 9
ATOM 8642 C CA . HIS A 1 23 ? -10.998 7.445 -1.733 1.00 0.00 760 HIS A CA 9
ATOM 8643 C C . HIS A 1 23 ? -12.504 7.487 -1.488 1.00 0.00 760 HIS A C 9
ATOM 8644 O O . HIS A 1 23 ? -13.134 8.539 -1.606 1.00 0.00 760 HIS A O 9
ATOM 8658 N N . THR A 1 24 ? -13.076 6.337 -1.148 1.00 0.00 761 THR A N 9
ATOM 8659 C CA . THR A 1 24 ? -14.507 6.242 -0.889 1.00 0.00 761 THR A CA 9
ATOM 8660 C C . THR A 1 24 ? -14.837 4.994 -0.078 1.00 0.00 761 THR A C 9
ATOM 8661 O O . THR A 1 24 ? -14.189 3.958 -0.225 1.00 0.00 761 THR A O 9
ATOM 8672 N N . GLU A 1 25 ? -15.850 5.100 0.777 1.00 0.00 762 GLU A N 9
ATOM 8673 C CA . GLU A 1 25 ? -16.265 3.979 1.611 1.00 0.00 762 GLU A CA 9
ATOM 8674 C C . GLU A 1 25 ? -16.099 2.657 0.867 1.00 0.00 762 GLU A C 9
ATOM 8675 O O . GLU A 1 25 ? -16.445 2.545 -0.310 1.00 0.00 762 GLU A O 9
ATOM 8687 N N . LEU A 1 26 ? -15.566 1.657 1.562 1.00 0.00 763 LEU A N 9
ATOM 8688 C CA . LEU A 1 26 ? -15.353 0.342 0.969 1.00 0.00 763 LEU A CA 9
ATOM 8689 C C . LEU A 1 26 ? -16.609 -0.143 0.252 1.00 0.00 763 LEU A C 9
ATOM 8690 O O . LEU A 1 26 ? -17.538 -0.650 0.880 1.00 0.00 763 LEU A O 9
ATOM 8706 N N . VAL A 1 27 ? -16.629 0.015 -1.068 1.00 0.00 764 VAL A N 9
ATOM 8707 C CA . VAL A 1 27 ? -17.769 -0.410 -1.871 1.00 0.00 764 VAL A CA 9
ATOM 8708 C C . VAL A 1 27 ? -17.319 -1.238 -3.070 1.00 0.00 764 VAL A C 9
ATOM 8709 O O . VAL A 1 27 ? -16.127 -1.485 -3.254 1.00 0.00 764 VAL A O 9
ATOM 8722 N N . ARG A 1 28 ? -18.280 -1.663 -3.883 1.00 0.00 765 ARG A N 9
ATOM 8723 C CA . ARG A 1 28 ? -17.983 -2.464 -5.064 1.00 0.00 765 ARG A CA 9
ATOM 8724 C C . ARG A 1 28 ? -17.069 -1.703 -6.021 1.00 0.00 765 ARG A C 9
ATOM 8725 O O . ARG A 1 28 ? -17.354 -0.567 -6.397 1.00 0.00 765 ARG A O 9
ATOM 8746 N N . GLY A 1 29 ? -15.968 -2.339 -6.411 1.00 0.00 766 GLY A N 9
ATOM 8747 C CA . GLY A 1 29 ? -15.029 -1.708 -7.319 1.00 0.00 766 GLY A CA 9
ATOM 8748 C C . GLY A 1 29 ? -13.881 -1.036 -6.591 1.00 0.00 766 GLY A C 9
ATOM 8749 O O . GLY A 1 29 ? -12.822 -0.802 -7.172 1.00 0.00 766 GLY A O 9
ATOM 8753 N N . ALA A 1 30 ? -14.092 -0.724 -5.317 1.00 0.00 767 ALA A N 9
ATOM 8754 C CA . ALA A 1 30 ? -13.067 -0.076 -4.509 1.00 0.00 767 ALA A CA 9
ATOM 8755 C C . ALA A 1 30 ? -11.754 -0.850 -4.564 1.00 0.00 767 ALA A C 9
ATOM 8756 O O . ALA A 1 30 ? -11.749 -2.081 -4.575 1.00 0.00 767 ALA A O 9
ATOM 8763 N N . ARG A 1 31 ? -10.643 -0.121 -4.599 1.00 0.00 768 ARG A N 9
ATOM 8764 C CA . ARG A 1 31 ? -9.325 -0.740 -4.654 1.00 0.00 768 ARG A CA 9
ATOM 8765 C C . ARG A 1 31 ? -8.458 -0.279 -3.486 1.00 0.00 768 ARG A C 9
ATOM 8766 O O . ARG A 1 31 ? -8.493 0.889 -3.098 1.00 0.00 768 ARG A O 9
ATOM 8787 N N . ILE A 1 32 ? -7.682 -1.204 -2.930 1.00 0.00 769 ILE A N 9
ATOM 8788 C CA . ILE A 1 32 ? -6.807 -0.891 -1.808 1.00 0.00 769 ILE A CA 9
ATOM 8789 C C . ILE A 1 32 ? -5.348 -0.834 -2.247 1.00 0.00 769 ILE A C 9
ATOM 8790 O O . ILE A 1 32 ? -4.937 -1.540 -3.169 1.00 0.00 769 ILE A O 9
ATOM 8806 N N . THR A 1 33 ? -4.567 0.010 -1.581 1.00 0.00 770 THR A N 9
ATOM 8807 C CA . THR A 1 33 ? -3.153 0.159 -1.902 1.00 0.00 770 THR A CA 9
ATOM 8808 C C . THR A 1 33 ? -2.278 -0.165 -0.696 1.00 0.00 770 THR A C 9
ATOM 8809 O O . THR A 1 33 ? -2.297 0.549 0.307 1.00 0.00 770 THR A O 9
ATOM 8820 N N . TYR A 1 34 ? -1.512 -1.245 -0.801 1.00 0.00 771 TYR A N 9
ATOM 8821 C CA . TYR A 1 34 ? -0.630 -1.664 0.282 1.00 0.00 771 TYR A CA 9
ATOM 8822 C C . TYR A 1 34 ? 0.795 -1.174 0.046 1.00 0.00 771 TYR A C 9
ATOM 8823 O O . TYR A 1 34 ? 1.394 -1.454 -0.992 1.00 0.00 771 TYR A O 9
ATOM 8841 N N . GLN A 1 35 ? 1.331 -0.442 1.017 1.00 0.00 772 GLN A N 9
ATOM 8842 C CA . GLN A 1 35 ? 2.686 0.087 0.916 1.00 0.00 772 GLN A CA 9
ATOM 8843 C C . GLN A 1 35 ? 3.513 -0.295 2.139 1.00 0.00 772 GLN A C 9
ATOM 8844 O O . GLN A 1 35 ? 3.013 -0.294 3.264 1.00 0.00 772 GLN A O 9
ATOM 8858 N N . CYS A 1 36 ? 4.780 -0.623 1.911 1.00 0.00 773 CYS A N 9
ATOM 8859 C CA . CYS A 1 36 ? 5.677 -1.009 2.993 1.00 0.00 773 CYS A CA 9
ATOM 8860 C C . CYS A 1 36 ? 6.850 -0.038 3.099 1.00 0.00 773 CYS A C 9
ATOM 8861 O O . CYS A 1 36 ? 7.033 0.827 2.243 1.00 0.00 773 CYS A O 9
ATOM 8868 N N . ASP A 1 37 ? 7.642 -0.190 4.155 1.00 0.00 774 ASP A N 9
ATOM 8869 C CA . ASP A 1 37 ? 8.799 0.671 4.373 1.00 0.00 774 ASP A CA 9
ATOM 8870 C C . ASP A 1 37 ? 9.790 0.553 3.219 1.00 0.00 774 ASP A C 9
ATOM 8871 O O . ASP A 1 37 ? 9.789 -0.421 2.466 1.00 0.00 774 ASP A O 9
ATOM 8880 N N . PRO A 1 38 ? 10.656 1.567 3.076 1.00 0.00 775 PRO A N 9
ATOM 8881 C CA . PRO A 1 38 ? 11.668 1.600 2.016 1.00 0.00 775 PRO A CA 9
ATOM 8882 C C . PRO A 1 38 ? 12.766 0.564 2.230 1.00 0.00 775 PRO A C 9
ATOM 8883 O O . PRO A 1 38 ? 13.643 0.741 3.075 1.00 0.00 775 PRO A O 9
ATOM 8894 N N . GLY A 1 39 ? 12.712 -0.518 1.459 1.00 0.00 776 GLY A N 9
ATOM 8895 C CA . GLY A 1 39 ? 13.708 -1.566 1.581 1.00 0.00 776 GLY A CA 9
ATOM 8896 C C . GLY A 1 39 ? 13.099 -2.953 1.534 1.00 0.00 776 GLY A C 9
ATOM 8897 O O . GLY A 1 39 ? 13.794 -3.936 1.274 1.00 0.00 776 GLY A O 9
ATOM 8901 N N . TYR A 1 40 ? 11.797 -3.035 1.786 1.00 0.00 777 TYR A N 9
ATOM 8902 C CA . TYR A 1 40 ? 11.095 -4.313 1.776 1.00 0.00 777 TYR A CA 9
ATOM 8903 C C . TYR A 1 40 ? 10.335 -4.506 0.467 1.00 0.00 777 TYR A C 9
ATOM 8904 O O . TYR A 1 40 ? 10.319 -3.623 -0.391 1.00 0.00 777 TYR A O 9
ATOM 8922 N N . ASP A 1 41 ? 9.706 -5.667 0.322 1.00 0.00 778 ASP A N 9
ATOM 8923 C CA . ASP A 1 41 ? 8.942 -5.977 -0.881 1.00 0.00 778 ASP A CA 9
ATOM 8924 C C . ASP A 1 41 ? 7.607 -6.625 -0.524 1.00 0.00 778 ASP A C 9
ATOM 8925 O O . ASP A 1 41 ? 7.486 -7.293 0.503 1.00 0.00 778 ASP A O 9
ATOM 8934 N N . ILE A 1 42 ? 6.610 -6.421 -1.378 1.00 0.00 779 ILE A N 9
ATOM 8935 C CA . ILE A 1 42 ? 5.285 -6.985 -1.153 1.00 0.00 779 ILE A CA 9
ATOM 8936 C C . ILE A 1 42 ? 5.171 -8.379 -1.761 1.00 0.00 779 ILE A C 9
ATOM 8937 O O . ILE A 1 42 ? 5.632 -8.622 -2.876 1.00 0.00 779 ILE A O 9
ATOM 8953 N N . VAL A 1 43 ? 4.550 -9.293 -1.020 1.00 0.00 780 VAL A N 9
ATOM 8954 C CA . VAL A 1 43 ? 4.372 -10.662 -1.486 1.00 0.00 780 VAL A CA 9
ATOM 8955 C C . VAL A 1 43 ? 2.895 -10.993 -1.670 1.00 0.00 780 VAL A C 9
ATOM 8956 O O . VAL A 1 43 ? 2.160 -11.158 -0.698 1.00 0.00 780 VAL A O 9
ATOM 8969 N N . GLY A 1 44 ? 2.467 -11.088 -2.925 1.00 0.00 781 GLY A N 9
ATOM 8970 C CA . GLY A 1 44 ? 1.079 -11.398 -3.214 1.00 0.00 781 GLY A CA 9
ATOM 8971 C C . GLY A 1 44 ? 0.449 -10.403 -4.169 1.00 0.00 781 GLY A C 9
ATOM 8972 O O . GLY A 1 44 ? 1.086 -9.960 -5.123 1.00 0.00 781 GLY A O 9
ATOM 8976 N N . SER A 1 45 ? -0.808 -10.053 -3.912 1.00 0.00 782 SER A N 9
ATOM 8977 C CA . SER A 1 45 ? -1.526 -9.109 -4.759 1.00 0.00 782 SER A CA 9
ATOM 8978 C C . SER A 1 45 ? -1.654 -7.752 -4.074 1.00 0.00 782 SER A C 9
ATOM 8979 O O . SER A 1 45 ? -2.488 -7.568 -3.187 1.00 0.00 782 SER A O 9
ATOM 8987 N N . ASP A 1 46 ? -0.820 -6.805 -4.491 1.00 0.00 783 ASP A N 9
ATOM 8988 C CA . ASP A 1 46 ? -0.839 -5.464 -3.919 1.00 0.00 783 ASP A CA 9
ATOM 8989 C C . ASP A 1 46 ? -2.224 -4.838 -4.046 1.00 0.00 783 ASP A C 9
ATOM 8990 O O . ASP A 1 46 ? -2.803 -4.379 -3.060 1.00 0.00 783 ASP A O 9
ATOM 8999 N N . THR A 1 47 ? -2.752 -4.822 -5.266 1.00 0.00 784 THR A N 9
ATOM 9000 C CA . THR A 1 47 ? -4.068 -4.251 -5.523 1.00 0.00 784 THR A CA 9
ATOM 9001 C C . THR A 1 47 ? -5.172 -5.258 -5.223 1.00 0.00 784 THR A C 9
ATOM 9002 O O . THR A 1 47 ? -5.102 -6.415 -5.642 1.00 0.00 784 THR A O 9
ATOM 9013 N N . LEU A 1 48 ? -6.191 -4.813 -4.497 1.00 0.00 785 LEU A N 9
ATOM 9014 C CA . LEU A 1 48 ? -7.312 -5.676 -4.141 1.00 0.00 785 LEU A CA 9
ATOM 9015 C C . LEU A 1 48 ? -8.639 -5.036 -4.537 1.00 0.00 785 LEU A C 9
ATOM 9016 O O . LEU A 1 48 ? -8.937 -3.906 -4.147 1.00 0.00 785 LEU A O 9
ATOM 9032 N N . THR A 1 49 ? -9.435 -5.766 -5.312 1.00 0.00 786 THR A N 9
ATOM 9033 C CA . THR A 1 49 ? -10.730 -5.271 -5.760 1.00 0.00 786 THR A CA 9
ATOM 9034 C C . THR A 1 49 ? -11.869 -5.962 -5.019 1.00 0.00 786 THR A C 9
ATOM 9035 O O . THR A 1 49 ? -11.760 -7.129 -4.642 1.00 0.00 786 THR A O 9
ATOM 9046 N N . CYS A 1 50 ? -12.963 -5.236 -4.814 1.00 0.00 787 CYS A N 9
ATOM 9047 C CA . CYS A 1 50 ? -14.123 -5.779 -4.119 1.00 0.00 787 CYS A CA 9
ATOM 9048 C C . CYS A 1 50 ? -15.134 -6.349 -5.110 1.00 0.00 787 CYS A C 9
ATOM 9049 O O . CYS A 1 50 ? -15.711 -5.615 -5.913 1.00 0.00 787 CYS A O 9
ATOM 9056 N N . GLN A 1 51 ? -15.342 -7.660 -5.047 1.00 0.00 788 GLN A N 9
ATOM 9057 C CA . GLN A 1 51 ? -16.283 -8.327 -5.940 1.00 0.00 788 GLN A CA 9
ATOM 9058 C C . GLN A 1 51 ? -17.721 -7.969 -5.580 1.00 0.00 788 GLN A C 9
ATOM 9059 O O . GLN A 1 51 ? -17.980 -7.368 -4.538 1.00 0.00 788 GLN A O 9
ATOM 9073 N N . TRP A 1 52 ? -18.653 -8.342 -6.450 1.00 0.00 789 TRP A N 9
ATOM 9074 C CA . TRP A 1 52 ? -20.066 -8.060 -6.225 1.00 0.00 789 TRP A CA 9
ATOM 9075 C C . TRP A 1 52 ? -20.593 -8.844 -5.028 1.00 0.00 789 TRP A C 9
ATOM 9076 O O . TRP A 1 52 ? -21.727 -8.642 -4.593 1.00 0.00 789 TRP A O 9
ATOM 9097 N N . ASP A 1 53 ? -19.765 -9.738 -4.500 1.00 0.00 790 ASP A N 9
ATOM 9098 C CA . ASP A 1 53 ? -20.148 -10.551 -3.352 1.00 0.00 790 ASP A CA 9
ATOM 9099 C C . ASP A 1 53 ? -19.549 -9.991 -2.065 1.00 0.00 790 ASP A C 9
ATOM 9100 O O . ASP A 1 53 ? -19.506 -10.673 -1.040 1.00 0.00 790 ASP A O 9
ATOM 9109 N N . LEU A 1 54 ? -19.088 -8.747 -2.126 1.00 0.00 791 LEU A N 9
ATOM 9110 C CA . LEU A 1 54 ? -18.491 -8.095 -0.966 1.00 0.00 791 LEU A CA 9
ATOM 9111 C C . LEU A 1 54 ? -17.326 -8.915 -0.420 1.00 0.00 791 LEU A C 9
ATOM 9112 O O . LEU A 1 54 ? -17.057 -8.905 0.781 1.00 0.00 791 LEU A O 9
ATOM 9128 N N . SER A 1 55 ? -16.638 -9.621 -1.311 1.00 0.00 792 SER A N 9
ATOM 9129 C CA . SER A 1 55 ? -15.502 -10.448 -0.918 1.00 0.00 792 SER A CA 9
ATOM 9130 C C . SER A 1 55 ? -14.267 -10.101 -1.742 1.00 0.00 792 SER A C 9
ATOM 9131 O O . SER A 1 55 ? -14.319 -10.059 -2.972 1.00 0.00 792 SER A O 9
ATOM 9139 N N . TRP A 1 56 ? -13.157 -9.852 -1.057 1.00 0.00 793 TRP A N 9
ATOM 9140 C CA . TRP A 1 56 ? -11.907 -9.508 -1.725 1.00 0.00 793 TRP A CA 9
ATOM 9141 C C . TRP A 1 56 ? -11.469 -10.623 -2.668 1.00 0.00 793 TRP A C 9
ATOM 9142 O O . TRP A 1 56 ? -11.555 -11.803 -2.331 1.00 0.00 793 TRP A O 9
ATOM 9163 N N . SER A 1 57 ? -11.000 -10.241 -3.852 1.00 0.00 794 SER A N 9
ATOM 9164 C CA . SER A 1 57 ? -10.552 -11.210 -4.845 1.00 0.00 794 SER A CA 9
ATOM 9165 C C . SER A 1 57 ? -9.617 -12.239 -4.217 1.00 0.00 794 SER A C 9
ATOM 9166 O O . SER A 1 57 ? -9.680 -13.427 -4.536 1.00 0.00 794 SER A O 9
ATOM 9174 N N . SER A 1 58 ? -8.751 -11.775 -3.323 1.00 0.00 795 SER A N 9
ATOM 9175 C CA . SER A 1 58 ? -7.800 -12.653 -2.652 1.00 0.00 795 SER A CA 9
ATOM 9176 C C . SER A 1 58 ? -7.367 -12.064 -1.313 1.00 0.00 795 SER A C 9
ATOM 9177 O O . SER A 1 58 ? -7.628 -10.896 -1.022 1.00 0.00 795 SER A O 9
ATOM 9185 N N . ASP A 1 59 ? -6.705 -12.881 -0.501 1.00 0.00 796 ASP A N 9
ATOM 9186 C CA . ASP A 1 59 ? -6.234 -12.442 0.808 1.00 0.00 796 ASP A CA 9
ATOM 9187 C C . ASP A 1 59 ? -5.275 -11.263 0.673 1.00 0.00 796 ASP A C 9
ATOM 9188 O O . ASP A 1 59 ? -4.651 -11.055 -0.368 1.00 0.00 796 ASP A O 9
ATOM 9197 N N . PRO A 1 60 ? -5.155 -10.471 1.749 1.00 0.00 797 PRO A N 9
ATOM 9198 C CA . PRO A 1 60 ? -4.274 -9.300 1.775 1.00 0.00 797 PRO A CA 9
ATOM 9199 C C . PRO A 1 60 ? -2.798 -9.683 1.771 1.00 0.00 797 PRO A C 9
ATOM 9200 O O . PRO A 1 60 ? -2.381 -10.650 2.410 1.00 0.00 797 PRO A O 9
ATOM 9211 N N . PRO A 1 61 ? -1.987 -8.910 1.034 1.00 0.00 798 PRO A N 9
ATOM 9212 C CA . PRO A 1 61 ? -0.545 -9.149 0.930 1.00 0.00 798 PRO A CA 9
ATOM 9213 C C . PRO A 1 61 ? 0.189 -8.847 2.232 1.00 0.00 798 PRO A C 9
ATOM 9214 O O . PRO A 1 61 ? -0.434 -8.660 3.278 1.00 0.00 798 PRO A O 9
ATOM 9225 N N . PHE A 1 62 ? 1.515 -8.800 2.162 1.00 0.00 799 PHE A N 9
ATOM 9226 C CA . PHE A 1 62 ? 2.333 -8.521 3.336 1.00 0.00 799 PHE A CA 9
ATOM 9227 C C . PHE A 1 62 ? 3.723 -8.042 2.928 1.00 0.00 799 PHE A C 9
ATOM 9228 O O . PHE A 1 62 ? 4.090 -8.090 1.754 1.00 0.00 799 PHE A O 9
ATOM 9245 N N . CYS A 1 63 ? 4.493 -7.579 3.907 1.00 0.00 800 CYS A N 9
ATOM 9246 C CA . CYS A 1 63 ? 5.843 -7.089 3.653 1.00 0.00 800 CYS A CA 9
ATOM 9247 C C . CYS A 1 63 ? 6.884 -8.124 4.068 1.00 0.00 800 CYS A C 9
ATOM 9248 O O . CYS A 1 63 ? 6.693 -8.856 5.038 1.00 0.00 800 CYS A O 9
ATOM 9255 N N . GLU A 1 64 ? 7.986 -8.178 3.326 1.00 0.00 801 GLU A N 9
ATOM 9256 C CA . GLU A 1 64 ? 9.057 -9.124 3.617 1.00 0.00 801 GLU A CA 9
ATOM 9257 C C . GLU A 1 64 ? 10.415 -8.542 3.235 1.00 0.00 801 GLU A C 9
ATOM 9258 O O . GLU A 1 64 ? 10.580 -7.977 2.154 1.00 0.00 801 GLU A O 9
ATOM 9270 N N . LYS A 1 65 ? 11.386 -8.685 4.131 1.00 0.00 802 LYS A N 9
ATOM 9271 C CA . LYS A 1 65 ? 12.731 -8.175 3.890 1.00 0.00 802 LYS A CA 9
ATOM 9272 C C . LYS A 1 65 ? 13.422 -8.966 2.784 1.00 0.00 802 LYS A C 9
ATOM 9273 O O . LYS A 1 65 ? 13.493 -10.194 2.835 1.00 0.00 802 LYS A O 9
ATOM 9292 N N . THR A 1 66 ? 13.933 -8.253 1.784 1.00 0.00 803 THR A N 9
ATOM 9293 C CA . THR A 1 66 ? 14.619 -8.888 0.666 1.00 0.00 803 THR A CA 9
ATOM 9294 C C . THR A 1 66 ? 15.715 -9.828 1.155 1.00 0.00 803 THR A C 9
ATOM 9295 O O . THR A 1 66 ? 16.572 -9.437 1.947 1.00 0.00 803 THR A O 9
ATOM 9306 N N . GLU A 1 67 ? 15.681 -11.068 0.678 1.00 0.00 804 GLU A N 9
ATOM 9307 C CA . GLU A 1 67 ? 16.673 -12.063 1.069 1.00 0.00 804 GLU A CA 9
ATOM 9308 C C . GLU A 1 67 ? 18.031 -11.751 0.447 1.00 0.00 804 GLU A C 9
ATOM 9309 O O . GLU A 1 67 ? 18.179 -11.747 -0.775 1.00 0.00 804 GLU A O 9
ATOM 9321 N N . GLU A 1 68 ? 19.019 -11.491 1.297 1.00 0.00 805 GLU A N 9
ATOM 9322 C CA . GLU A 1 68 ? 20.365 -11.176 0.830 1.00 0.00 805 GLU A CA 9
ATOM 9323 C C . GLU A 1 68 ? 21.323 -12.328 1.118 1.00 0.00 805 GLU A C 9
ATOM 9324 O O . GLU A 1 68 ? 22.006 -12.820 0.219 1.00 0.00 805 GLU A O 9
ATOM 9336 N N . SER A 1 69 ? 21.369 -12.752 2.376 1.00 0.00 806 SER A N 9
ATOM 9337 C CA . SER A 1 69 ? 22.247 -13.843 2.784 1.00 0.00 806 SER A CA 9
ATOM 9338 C C . SER A 1 69 ? 21.782 -15.167 2.187 1.00 0.00 806 SER A C 9
ATOM 9339 O O . SER A 1 69 ? 20.605 -15.516 2.264 1.00 0.00 806 SER A O 9
ATOM 9347 N N . GLY A 1 70 ? 22.716 -15.901 1.590 1.00 0.00 807 GLY A N 9
ATOM 9348 C CA . GLY A 1 70 ? 22.384 -17.178 0.987 1.00 0.00 807 GLY A CA 9
ATOM 9349 C C . GLY A 1 70 ? 23.611 -18.022 0.703 1.00 0.00 807 GLY A C 9
ATOM 9350 O O . GLY A 1 70 ? 24.684 -17.508 0.387 1.00 0.00 807 GLY A O 9
ATOM 9354 N N . PRO A 1 71 ? 23.460 -19.350 0.816 1.00 0.00 808 PRO A N 9
ATOM 9355 C CA . PRO A 1 71 ? 24.555 -20.294 0.574 1.00 0.00 808 PRO A CA 9
ATOM 9356 C C . PRO A 1 71 ? 24.944 -20.366 -0.898 1.00 0.00 808 PRO A C 9
ATOM 9357 O O . PRO A 1 71 ? 26.000 -20.893 -1.246 1.00 0.00 808 PRO A O 9
ATOM 9368 N N . SER A 1 72 ? 24.083 -19.832 -1.760 1.00 0.00 809 SER A N 9
ATOM 9369 C CA . SER A 1 72 ? 24.336 -19.839 -3.196 1.00 0.00 809 SER A CA 9
ATOM 9370 C C . SER A 1 72 ? 24.939 -18.512 -3.647 1.00 0.00 809 SER A C 9
ATOM 9371 O O . SER A 1 72 ? 24.750 -17.480 -3.003 1.00 0.00 809 SER A O 9
ATOM 9379 N N . SER A 1 73 ? 25.666 -18.548 -4.760 1.00 0.00 810 SER A N 9
ATOM 9380 C CA . SER A 1 73 ? 26.301 -17.350 -5.297 1.00 0.00 810 SER A CA 9
ATOM 9381 C C . SER A 1 73 ? 25.678 -16.958 -6.633 1.00 0.00 810 SER A C 9
ATOM 9382 O O . SER A 1 73 ? 25.336 -15.797 -6.855 1.00 0.00 810 SER A O 9
ATOM 9390 N N . GLY A 1 74 ? 25.535 -17.937 -7.522 1.00 0.00 811 GLY A N 9
ATOM 9391 C CA . GLY A 1 74 ? 24.954 -17.675 -8.826 1.00 0.00 811 GLY A CA 9
ATOM 9392 C C . GLY A 1 74 ? 24.113 -18.832 -9.328 1.00 0.00 811 GLY A C 9
ATOM 9393 O O . GLY A 1 74 ? 23.357 -18.687 -10.289 1.00 0.00 811 GLY A O 9
ATOM 9397 N N . GLY A 1 1 ? -24.655 -4.803 14.870 1.00 0.00 738 GLY A N 10
ATOM 9398 C CA . GLY A 1 1 ? -24.507 -3.500 15.491 1.00 0.00 738 GLY A CA 10
ATOM 9399 C C . GLY A 1 1 ? -25.311 -2.426 14.783 1.00 0.00 738 GLY A C 10
ATOM 9400 O O . GLY A 1 1 ? -26.541 -2.451 14.799 1.00 0.00 738 GLY A O 10
ATOM 9404 N N . SER A 1 2 ? -24.613 -1.480 14.163 1.00 0.00 739 SER A N 10
ATOM 9405 C CA . SER A 1 2 ? -25.270 -0.389 13.451 1.00 0.00 739 SER A CA 10
ATOM 9406 C C . SER A 1 2 ? -25.539 -0.772 11.999 1.00 0.00 739 SER A C 10
ATOM 9407 O O . SER A 1 2 ? -24.648 -0.704 11.152 1.00 0.00 739 SER A O 10
ATOM 9415 N N . SER A 1 3 ? -26.774 -1.177 11.720 1.00 0.00 740 SER A N 10
ATOM 9416 C CA . SER A 1 3 ? -27.161 -1.575 10.371 1.00 0.00 740 SER A CA 10
ATOM 9417 C C . SER A 1 3 ? -27.148 -0.377 9.426 1.00 0.00 740 SER A C 10
ATOM 9418 O O . SER A 1 3 ? -27.121 0.772 9.864 1.00 0.00 740 SER A O 10
ATOM 9426 N N . GLY A 1 4 ? -27.168 -0.657 8.127 1.00 0.00 741 GLY A N 10
ATOM 9427 C CA . GLY A 1 4 ? -27.158 0.407 7.139 1.00 0.00 741 GLY A CA 10
ATOM 9428 C C . GLY A 1 4 ? -26.009 0.277 6.159 1.00 0.00 741 GLY A C 10
ATOM 9429 O O . GLY A 1 4 ? -26.223 0.164 4.952 1.00 0.00 741 GLY A O 10
ATOM 9433 N N . SER A 1 5 ? -24.785 0.295 6.678 1.00 0.00 742 SER A N 10
ATOM 9434 C CA . SER A 1 5 ? -23.598 0.183 5.840 1.00 0.00 742 SER A CA 10
ATOM 9435 C C . SER A 1 5 ? -23.588 -1.142 5.084 1.00 0.00 742 SER A C 10
ATOM 9436 O O . SER A 1 5 ? -24.268 -2.094 5.469 1.00 0.00 742 SER A O 10
ATOM 9444 N N . SER A 1 6 ? -22.812 -1.196 4.007 1.00 0.00 743 SER A N 10
ATOM 9445 C CA . SER A 1 6 ? -22.716 -2.403 3.194 1.00 0.00 743 SER A CA 10
ATOM 9446 C C . SER A 1 6 ? -21.474 -2.364 2.308 1.00 0.00 743 SER A C 10
ATOM 9447 O O . SER A 1 6 ? -21.300 -1.449 1.504 1.00 0.00 743 SER A O 10
ATOM 9455 N N . GLY A 1 7 ? -20.613 -3.365 2.462 1.00 0.00 744 GLY A N 10
ATOM 9456 C CA . GLY A 1 7 ? -19.398 -3.427 1.670 1.00 0.00 744 GLY A CA 10
ATOM 9457 C C . GLY A 1 7 ? -18.425 -4.470 2.182 1.00 0.00 744 GLY A C 10
ATOM 9458 O O . GLY A 1 7 ? -18.660 -5.095 3.218 1.00 0.00 744 GLY A O 10
ATOM 9462 N N . CYS A 1 8 ? -17.329 -4.662 1.456 1.00 0.00 745 CYS A N 10
ATOM 9463 C CA . CYS A 1 8 ? -16.317 -5.638 1.841 1.00 0.00 745 CYS A CA 10
ATOM 9464 C C . CYS A 1 8 ? -15.957 -5.496 3.317 1.00 0.00 745 CYS A C 10
ATOM 9465 O O . CYS A 1 8 ? -16.100 -4.422 3.901 1.00 0.00 745 CYS A O 10
ATOM 9472 N N . SER A 1 9 ? -15.490 -6.588 3.914 1.00 0.00 746 SER A N 10
ATOM 9473 C CA . SER A 1 9 ? -15.113 -6.586 5.323 1.00 0.00 746 SER A CA 10
ATOM 9474 C C . SER A 1 9 ? -13.853 -5.755 5.547 1.00 0.00 746 SER A C 10
ATOM 9475 O O . SER A 1 9 ? -13.007 -5.640 4.661 1.00 0.00 746 SER A O 10
ATOM 9483 N N . ASP A 1 10 ? -13.738 -5.179 6.738 1.00 0.00 747 ASP A N 10
ATOM 9484 C CA . ASP A 1 10 ? -12.582 -4.359 7.082 1.00 0.00 747 ASP A CA 10
ATOM 9485 C C . ASP A 1 10 ? -11.345 -5.226 7.299 1.00 0.00 747 ASP A C 10
ATOM 9486 O O . ASP A 1 10 ? -11.425 -6.299 7.899 1.00 0.00 747 ASP A O 10
ATOM 9495 N N . LEU A 1 11 ? -10.205 -4.755 6.808 1.00 0.00 748 LEU A N 10
ATOM 9496 C CA . LEU A 1 11 ? -8.951 -5.488 6.947 1.00 0.00 748 LEU A CA 10
ATOM 9497 C C . LEU A 1 11 ? -8.179 -5.016 8.175 1.00 0.00 748 LEU A C 10
ATOM 9498 O O . LEU A 1 11 ? -8.219 -3.845 8.553 1.00 0.00 748 LEU A O 10
ATOM 9514 N N . PRO A 1 12 ? -7.456 -5.949 8.814 1.00 0.00 749 PRO A N 10
ATOM 9515 C CA . PRO A 1 12 ? -6.658 -5.652 10.007 1.00 0.00 749 PRO A CA 10
ATOM 9516 C C . PRO A 1 12 ? -5.443 -4.786 9.692 1.00 0.00 749 PRO A C 10
ATOM 9517 O O . PRO A 1 12 ? -5.220 -4.410 8.541 1.00 0.00 749 PRO A O 10
ATOM 9528 N N . GLU A 1 13 ? -4.662 -4.474 10.721 1.00 0.00 750 GLU A N 10
ATOM 9529 C CA . GLU A 1 13 ? -3.470 -3.651 10.551 1.00 0.00 750 GLU A CA 10
ATOM 9530 C C . GLU A 1 13 ? -2.309 -4.481 10.009 1.00 0.00 750 GLU A C 10
ATOM 9531 O O . GLU A 1 13 ? -2.142 -5.646 10.372 1.00 0.00 750 GLU A O 10
ATOM 9543 N N . ILE A 1 14 ? -1.510 -3.872 9.139 1.00 0.00 751 ILE A N 10
ATOM 9544 C CA . ILE A 1 14 ? -0.366 -4.554 8.548 1.00 0.00 751 ILE A CA 10
ATOM 9545 C C . ILE A 1 14 ? 0.933 -4.142 9.232 1.00 0.00 751 ILE A C 10
ATOM 9546 O O . ILE A 1 14 ? 1.063 -3.016 9.712 1.00 0.00 751 ILE A O 10
ATOM 9562 N N . GLN A 1 15 ? 1.892 -5.061 9.271 1.00 0.00 752 GLN A N 10
ATOM 9563 C CA . GLN A 1 15 ? 3.182 -4.792 9.896 1.00 0.00 752 GLN A CA 10
ATOM 9564 C C . GLN A 1 15 ? 4.198 -4.315 8.864 1.00 0.00 752 GLN A C 10
ATOM 9565 O O . GLN A 1 15 ? 4.274 -4.850 7.759 1.00 0.00 752 GLN A O 10
ATOM 9579 N N . ASN A 1 16 ? 4.978 -3.303 9.233 1.00 0.00 753 ASN A N 10
ATOM 9580 C CA . ASN A 1 16 ? 5.989 -2.752 8.338 1.00 0.00 753 ASN A CA 10
ATOM 9581 C C . ASN A 1 16 ? 5.345 -2.154 7.091 1.00 0.00 753 ASN A C 10
ATOM 9582 O O . ASN A 1 16 ? 5.888 -2.250 5.991 1.00 0.00 753 ASN A O 10
ATOM 9593 N N . GLY A 1 17 ? 4.182 -1.535 7.271 1.00 0.00 754 GLY A N 10
ATOM 9594 C CA . GLY A 1 17 ? 3.482 -0.929 6.153 1.00 0.00 754 GLY A CA 10
ATOM 9595 C C . GLY A 1 17 ? 2.118 -0.396 6.543 1.00 0.00 754 GLY A C 10
ATOM 9596 O O . GLY A 1 17 ? 1.731 -0.457 7.710 1.00 0.00 754 GLY A O 10
ATOM 9600 N N . TRP A 1 18 ? 1.388 0.128 5.565 1.00 0.00 755 TRP A N 10
ATOM 9601 C CA . TRP A 1 18 ? 0.060 0.676 5.813 1.00 0.00 755 TRP A CA 10
ATOM 9602 C C . TRP A 1 18 ? -0.780 0.663 4.540 1.00 0.00 755 TRP A C 10
ATOM 9603 O O . TRP A 1 18 ? -0.268 0.415 3.448 1.00 0.00 755 TRP A O 10
ATOM 9624 N N . LYS A 1 19 ? -2.073 0.932 4.687 1.00 0.00 756 LYS A N 10
ATOM 9625 C CA . LYS A 1 19 ? -2.985 0.953 3.549 1.00 0.00 756 LYS A CA 10
ATOM 9626 C C . LYS A 1 19 ? -3.609 2.334 3.377 1.00 0.00 756 LYS A C 10
ATOM 9627 O O . LYS A 1 19 ? -3.600 3.151 4.299 1.00 0.00 756 LYS A O 10
ATOM 9646 N N . THR A 1 20 ? -4.152 2.590 2.191 1.00 0.00 757 THR A N 10
ATOM 9647 C CA . THR A 1 20 ? -4.780 3.872 1.898 1.00 0.00 757 THR A CA 10
ATOM 9648 C C . THR A 1 20 ? -6.088 3.682 1.137 1.00 0.00 757 THR A C 10
ATOM 9649 O O . THR A 1 20 ? -6.241 2.730 0.372 1.00 0.00 757 THR A O 10
ATOM 9660 N N . THR A 1 21 ? -7.029 4.596 1.352 1.00 0.00 758 THR A N 10
ATOM 9661 C CA . THR A 1 21 ? -8.324 4.529 0.687 1.00 0.00 758 THR A CA 10
ATOM 9662 C C . THR A 1 21 ? -8.821 5.919 0.308 1.00 0.00 758 THR A C 10
ATOM 9663 O O . THR A 1 21 ? -8.183 6.924 0.623 1.00 0.00 758 THR A O 10
ATOM 9674 N N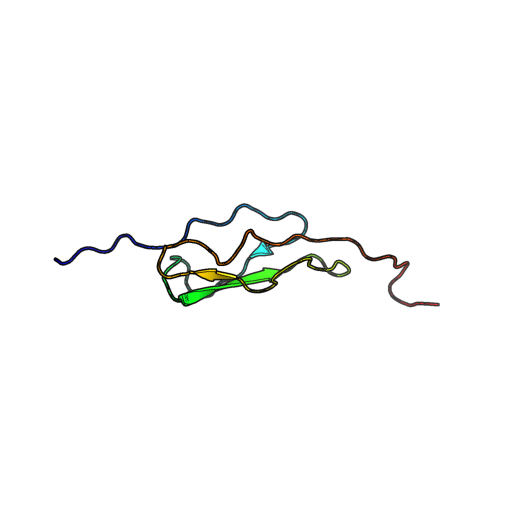 . SER A 1 22 ? -9.963 5.971 -0.370 1.00 0.00 759 SER A N 10
ATOM 9675 C CA . SER A 1 22 ? -10.543 7.240 -0.795 1.00 0.00 759 SER A CA 10
ATOM 9676 C C . SER A 1 22 ? -11.948 7.412 -0.226 1.00 0.00 759 SER A C 10
ATOM 9677 O O . SER A 1 22 ? -12.188 8.281 0.614 1.00 0.00 759 SER A O 10
ATOM 9685 N N . HIS A 1 23 ? -12.874 6.578 -0.689 1.00 0.00 760 HIS A N 10
ATOM 9686 C CA . HIS A 1 23 ? -14.256 6.637 -0.226 1.00 0.00 760 HIS A CA 10
ATOM 9687 C C . HIS A 1 23 ? -14.346 6.301 1.259 1.00 0.00 760 HIS A C 10
ATOM 9688 O O . HIS A 1 23 ? -13.563 5.503 1.776 1.00 0.00 760 HIS A O 10
ATOM 9702 N N . THR A 1 24 ? -15.306 6.916 1.943 1.00 0.00 761 THR A N 10
ATOM 9703 C CA . THR A 1 24 ? -15.498 6.684 3.369 1.00 0.00 761 THR A CA 10
ATOM 9704 C C . THR A 1 24 ? -15.977 5.261 3.635 1.00 0.00 761 THR A C 10
ATOM 9705 O O . THR A 1 24 ? -15.955 4.792 4.772 1.00 0.00 761 THR A O 10
ATOM 9716 N N . GLU A 1 25 ? -16.410 4.580 2.579 1.00 0.00 762 GLU A N 10
ATOM 9717 C CA . GLU A 1 25 ? -16.894 3.210 2.700 1.00 0.00 762 GLU A CA 10
ATOM 9718 C C . GLU A 1 25 ? -16.353 2.339 1.570 1.00 0.00 762 GLU A C 10
ATOM 9719 O O . GLU A 1 25 ? -16.217 2.792 0.432 1.00 0.00 762 GLU A O 10
ATOM 9731 N N . LEU A 1 26 ? -16.045 1.088 1.892 1.00 0.00 763 LEU A N 10
ATOM 9732 C CA . LEU A 1 26 ? -15.517 0.152 0.905 1.00 0.00 763 LEU A CA 10
ATOM 9733 C C . LEU A 1 26 ? -16.647 -0.506 0.119 1.00 0.00 763 LEU A C 10
ATOM 9734 O O . LEU A 1 26 ? -17.293 -1.437 0.600 1.00 0.00 763 LEU A O 10
ATOM 9750 N N . VAL A 1 27 ? -16.880 -0.016 -1.095 1.00 0.00 764 VAL A N 10
ATOM 9751 C CA . VAL A 1 27 ? -17.930 -0.557 -1.949 1.00 0.00 764 VAL A CA 10
ATOM 9752 C C . VAL A 1 27 ? -17.339 -1.286 -3.151 1.00 0.00 764 VAL A C 10
ATOM 9753 O O . VAL A 1 27 ? -16.124 -1.298 -3.347 1.00 0.00 764 VAL A O 10
ATOM 9766 N N . ARG A 1 28 ? -18.208 -1.891 -3.955 1.00 0.00 765 ARG A N 10
ATOM 9767 C CA . ARG A 1 28 ? -17.772 -2.622 -5.138 1.00 0.00 765 ARG A CA 10
ATOM 9768 C C . ARG A 1 28 ? -16.789 -1.792 -5.959 1.00 0.00 765 ARG A C 10
ATOM 9769 O O . ARG A 1 28 ? -16.979 -0.591 -6.144 1.00 0.00 765 ARG A O 10
ATOM 9790 N N . GLY A 1 29 ? -15.738 -2.443 -6.449 1.00 0.00 766 GLY A N 10
ATOM 9791 C CA . GLY A 1 29 ? -14.741 -1.749 -7.244 1.00 0.00 766 GLY A CA 10
ATOM 9792 C C . GLY A 1 29 ? -13.643 -1.141 -6.394 1.00 0.00 766 GLY A C 10
ATOM 9793 O O . GLY A 1 29 ? -12.500 -1.027 -6.835 1.00 0.00 766 GLY A O 10
ATOM 9797 N N . ALA A 1 30 ? -13.990 -0.749 -5.173 1.00 0.00 767 ALA A N 10
ATOM 9798 C CA . ALA A 1 30 ? -13.025 -0.150 -4.260 1.00 0.00 767 ALA A CA 10
ATOM 9799 C C . ALA A 1 30 ? -11.677 -0.856 -4.345 1.00 0.00 767 ALA A C 10
ATOM 9800 O O . ALA A 1 30 ? -11.600 -2.081 -4.253 1.00 0.00 767 ALA A O 10
ATOM 9807 N N . ARG A 1 31 ? -10.615 -0.076 -4.522 1.00 0.00 768 ARG A N 10
ATOM 9808 C CA . ARG A 1 31 ? -9.270 -0.628 -4.623 1.00 0.00 768 ARG A CA 10
ATOM 9809 C C . ARG A 1 31 ? -8.360 -0.041 -3.548 1.00 0.00 768 ARG A C 10
ATOM 9810 O O . ARG A 1 31 ? -8.257 1.178 -3.406 1.00 0.00 768 ARG A O 10
ATOM 9831 N N . ILE A 1 32 ? -7.703 -0.915 -2.793 1.00 0.00 769 ILE A N 10
ATOM 9832 C CA . ILE A 1 32 ? -6.802 -0.483 -1.732 1.00 0.00 769 ILE A CA 10
ATOM 9833 C C . ILE A 1 32 ? -5.344 -0.654 -2.145 1.00 0.00 769 ILE A C 10
ATOM 9834 O O . ILE A 1 32 ? -5.005 -1.559 -2.909 1.00 0.00 769 ILE A O 10
ATOM 9850 N N . THR A 1 33 ? -4.483 0.220 -1.633 1.00 0.00 770 THR A N 10
ATOM 9851 C CA . THR A 1 33 ? -3.061 0.166 -1.947 1.00 0.00 770 THR A CA 10
ATOM 9852 C C . THR A 1 33 ? -2.229 -0.076 -0.693 1.00 0.00 770 THR A C 10
ATOM 9853 O O . THR A 1 33 ? -2.339 0.660 0.288 1.00 0.00 770 THR A O 10
ATOM 9864 N N . TYR A 1 34 ? -1.398 -1.111 -0.731 1.00 0.00 771 TYR A N 10
ATOM 9865 C CA . TYR A 1 34 ? -0.548 -1.450 0.404 1.00 0.00 771 TYR A CA 10
ATOM 9866 C C . TYR A 1 34 ? 0.852 -0.869 0.230 1.00 0.00 771 TYR A C 10
ATOM 9867 O O . TYR A 1 34 ? 1.458 -0.992 -0.834 1.00 0.00 771 TYR A O 10
ATOM 9885 N N . GLN A 1 35 ? 1.358 -0.236 1.283 1.00 0.00 772 GLN A N 10
ATOM 9886 C CA . GLN A 1 35 ? 2.686 0.364 1.248 1.00 0.00 772 GLN A CA 10
ATOM 9887 C C . GLN A 1 35 ? 3.545 -0.144 2.401 1.00 0.00 772 GLN A C 10
ATOM 9888 O O . GLN A 1 35 ? 3.184 0.003 3.569 1.00 0.00 772 GLN A O 10
ATOM 9902 N N . CYS A 1 36 ? 4.683 -0.743 2.066 1.00 0.00 773 CYS A N 10
ATOM 9903 C CA . CYS A 1 36 ? 5.593 -1.275 3.073 1.00 0.00 773 CYS A CA 10
ATOM 9904 C C . CYS A 1 36 ? 6.800 -0.359 3.252 1.00 0.00 773 CYS A C 10
ATOM 9905 O O . CYS A 1 36 ? 6.964 0.620 2.523 1.00 0.00 773 CYS A O 10
ATOM 9912 N N . ASP A 1 37 ? 7.642 -0.684 4.227 1.00 0.00 774 ASP A N 10
ATOM 9913 C CA . ASP A 1 37 ? 8.835 0.108 4.502 1.00 0.00 774 ASP A CA 10
ATOM 9914 C C . ASP A 1 37 ? 9.758 0.141 3.288 1.00 0.00 774 ASP A C 10
ATOM 9915 O O . ASP A 1 37 ? 9.718 -0.735 2.423 1.00 0.00 774 ASP A O 10
ATOM 9924 N N . PRO A 1 38 ? 10.610 1.175 3.219 1.00 0.00 775 PRO A N 10
ATOM 9925 C CA . PRO A 1 38 ? 11.559 1.346 2.115 1.00 0.00 775 PRO A CA 10
ATOM 9926 C C . PRO A 1 38 ? 12.672 0.305 2.139 1.00 0.00 775 PRO A C 10
ATOM 9927 O O . PRO A 1 38 ? 13.539 0.329 3.012 1.00 0.00 775 PRO A O 10
ATOM 9938 N N . GLY A 1 39 ? 12.642 -0.610 1.175 1.00 0.00 776 GLY A N 10
ATOM 9939 C CA . GLY A 1 39 ? 13.654 -1.648 1.105 1.00 0.00 776 GLY A CA 10
ATOM 9940 C C . GLY A 1 39 ? 13.055 -3.037 1.020 1.00 0.00 776 GLY A C 10
ATOM 9941 O O . GLY A 1 39 ? 13.754 -4.005 0.718 1.00 0.00 776 GLY A O 10
ATOM 9945 N N . TYR A 1 40 ? 11.758 -3.138 1.289 1.00 0.00 777 TYR A N 10
ATOM 9946 C CA . TYR A 1 40 ? 11.066 -4.420 1.246 1.00 0.00 777 TYR A CA 10
ATOM 9947 C C . TYR A 1 40 ? 10.199 -4.530 -0.005 1.00 0.00 777 TYR A C 10
ATOM 9948 O O . TYR A 1 40 ? 10.134 -3.603 -0.812 1.00 0.00 777 TYR A O 10
ATOM 9966 N N . ASP A 1 41 ? 9.535 -5.671 -0.158 1.00 0.00 778 ASP A N 10
ATOM 9967 C CA . ASP A 1 41 ? 8.671 -5.903 -1.310 1.00 0.00 778 ASP A CA 10
ATOM 9968 C C . ASP A 1 41 ? 7.396 -6.630 -0.894 1.00 0.00 778 ASP A C 10
ATOM 9969 O O . ASP A 1 41 ? 7.387 -7.376 0.086 1.00 0.00 778 ASP A O 10
ATOM 9978 N N . ILE A 1 42 ? 6.322 -6.407 -1.644 1.00 0.00 779 ILE A N 10
ATOM 9979 C CA . ILE A 1 42 ? 5.043 -7.042 -1.353 1.00 0.00 779 ILE A CA 10
ATOM 9980 C C . ILE A 1 42 ? 4.917 -8.382 -2.070 1.00 0.00 779 ILE A C 10
ATOM 9981 O O . ILE A 1 42 ? 5.249 -8.501 -3.249 1.00 0.00 779 ILE A O 10
ATOM 9997 N N . VAL A 1 43 ? 4.435 -9.389 -1.349 1.00 0.00 780 VAL A N 10
ATOM 9998 C CA . VAL A 1 43 ? 4.262 -10.721 -1.916 1.00 0.00 780 VAL A CA 10
ATOM 9999 C C . VAL A 1 43 ? 2.786 -11.047 -2.114 1.00 0.00 780 VAL A C 10
ATOM 10000 O O . VAL A 1 43 ? 2.062 -11.303 -1.153 1.00 0.00 780 VAL A O 10
ATOM 10013 N N . GLY A 1 44 ? 2.346 -11.037 -3.369 1.00 0.00 781 GLY A N 10
ATOM 10014 C CA . GLY A 1 44 ? 0.958 -11.334 -3.671 1.00 0.00 781 GLY A CA 10
ATOM 10015 C C . GLY A 1 44 ? 0.302 -10.252 -4.505 1.00 0.00 781 GLY A C 10
ATOM 10016 O O . GLY A 1 44 ? 0.956 -9.609 -5.325 1.00 0.00 781 GLY A O 10
ATOM 10020 N N . SER A 1 45 ? -0.995 -10.051 -4.295 1.00 0.00 782 SER A N 10
ATOM 10021 C CA . SER A 1 45 ? -1.742 -9.042 -5.038 1.00 0.00 782 SER A CA 10
ATOM 10022 C C . SER A 1 45 ? -1.599 -7.670 -4.386 1.00 0.00 782 SER A C 10
ATOM 10023 O O . SER A 1 45 ? -2.231 -7.386 -3.368 1.00 0.00 782 SER A O 10
ATOM 10031 N N . ASP A 1 46 ? -0.765 -6.824 -4.979 1.00 0.00 783 ASP A N 10
ATOM 10032 C CA . ASP A 1 46 ? -0.539 -5.481 -4.458 1.00 0.00 783 ASP A CA 10
ATOM 10033 C C . ASP A 1 46 ? -1.835 -4.677 -4.447 1.00 0.00 783 ASP A C 10
ATOM 10034 O O . ASP A 1 46 ? -2.059 -3.850 -3.562 1.00 0.00 783 ASP A O 10
ATOM 10043 N N . THR A 1 47 ? -2.687 -4.923 -5.438 1.00 0.00 784 THR A N 10
ATOM 10044 C CA . THR A 1 47 ? -3.959 -4.221 -5.545 1.00 0.00 784 THR A CA 10
ATOM 10045 C C . THR A 1 47 ? -5.131 -5.166 -5.302 1.00 0.00 784 THR A C 10
ATOM 10046 O O . THR A 1 47 ? -5.288 -6.169 -6.000 1.00 0.00 784 THR A O 10
ATOM 10057 N N . LEU A 1 48 ? -5.951 -4.841 -4.310 1.00 0.00 785 LEU A N 10
ATOM 10058 C CA . LEU A 1 48 ? -7.111 -5.661 -3.975 1.00 0.00 785 LEU A CA 10
ATOM 10059 C C . LEU A 1 48 ? -8.405 -4.972 -4.396 1.00 0.00 785 LEU A C 10
ATOM 10060 O O . LEU A 1 48 ? -8.583 -3.773 -4.177 1.00 0.00 785 LEU A O 10
ATOM 10076 N N . THR A 1 49 ? -9.308 -5.738 -5.001 1.00 0.00 786 THR A N 10
ATOM 10077 C CA . THR A 1 49 ? -10.586 -5.202 -5.451 1.00 0.00 786 THR A CA 10
ATOM 10078 C C . THR A 1 49 ? -11.750 -5.906 -4.764 1.00 0.00 786 THR A C 10
ATOM 10079 O O . THR A 1 49 ? -11.651 -7.078 -4.397 1.00 0.00 786 THR A O 10
ATOM 10090 N N . CYS A 1 50 ? -12.854 -5.186 -4.594 1.00 0.00 787 CYS A N 10
ATOM 10091 C CA . CYS A 1 50 ? -14.038 -5.742 -3.950 1.00 0.00 787 CYS A CA 10
ATOM 10092 C C . CYS A 1 50 ? -15.018 -6.282 -4.988 1.00 0.00 787 CYS A C 10
ATOM 10093 O O . CYS A 1 50 ? -15.668 -5.516 -5.699 1.00 0.00 787 CYS A O 10
ATOM 10100 N N . GLN A 1 51 ? -15.117 -7.605 -5.068 1.00 0.00 788 GLN A N 10
ATOM 10101 C CA . GLN A 1 51 ? -16.016 -8.247 -6.019 1.00 0.00 788 GLN A CA 10
ATOM 10102 C C . GLN A 1 51 ? -17.470 -7.902 -5.712 1.00 0.00 788 GLN A C 10
ATOM 10103 O O . GLN A 1 51 ? -17.792 -7.453 -4.612 1.00 0.00 788 GLN A O 10
ATOM 10117 N N . TRP A 1 52 ? -18.342 -8.115 -6.690 1.00 0.00 789 TRP A N 10
ATOM 10118 C CA . TRP A 1 52 ? -19.762 -7.826 -6.524 1.00 0.00 789 TRP A CA 10
ATOM 10119 C C . TRP A 1 52 ? -20.343 -8.608 -5.351 1.00 0.00 789 TRP A C 10
ATOM 10120 O O . TRP A 1 52 ? -21.420 -8.285 -4.850 1.00 0.00 789 TRP A O 10
ATOM 10141 N N . ASP A 1 53 ? -19.624 -9.638 -4.918 1.00 0.00 790 ASP A N 10
ATOM 10142 C CA . ASP A 1 53 ? -20.068 -10.466 -3.803 1.00 0.00 790 ASP A CA 10
ATOM 10143 C C . ASP A 1 53 ? -19.387 -10.041 -2.506 1.00 0.00 790 ASP A C 10
ATOM 10144 O O . ASP A 1 53 ? -19.323 -10.810 -1.545 1.00 0.00 790 ASP A O 10
ATOM 10153 N N . LEU A 1 54 ? -18.879 -8.814 -2.485 1.00 0.00 791 LEU A N 10
ATOM 10154 C CA . LEU A 1 54 ? -18.201 -8.287 -1.306 1.00 0.00 791 LEU A CA 10
ATOM 10155 C C . LEU A 1 54 ? -17.062 -9.207 -0.875 1.00 0.00 791 LEU A C 10
ATOM 10156 O O . LEU A 1 54 ? -16.669 -9.220 0.291 1.00 0.00 791 LEU A O 10
ATOM 10172 N N . SER A 1 55 ? -16.536 -9.973 -1.825 1.00 0.00 792 SER A N 10
ATOM 10173 C CA . SER A 1 55 ? -15.444 -10.897 -1.544 1.00 0.00 792 SER A CA 10
ATOM 10174 C C . SER A 1 55 ? -14.145 -10.413 -2.182 1.00 0.00 792 SER A C 10
ATOM 10175 O O . SER A 1 55 ? -14.090 -10.155 -3.384 1.00 0.00 792 SER A O 10
ATOM 10183 N N . TRP A 1 56 ? -13.103 -10.292 -1.368 1.00 0.00 793 TRP A N 10
ATOM 10184 C CA . TRP A 1 56 ? -11.803 -9.839 -1.852 1.00 0.00 793 TRP A CA 10
ATOM 10185 C C . TRP A 1 56 ? -11.185 -10.866 -2.794 1.00 0.00 793 TRP A C 10
ATOM 10186 O O . TRP A 1 56 ? -11.207 -12.066 -2.520 1.00 0.00 793 TRP A O 10
ATOM 10207 N N . SER A 1 57 ? -10.635 -10.387 -3.905 1.00 0.00 794 SER A N 10
ATOM 10208 C CA . SER A 1 57 ? -10.013 -11.264 -4.890 1.00 0.00 794 SER A CA 10
ATOM 10209 C C . SER A 1 57 ? -9.285 -12.418 -4.207 1.00 0.00 794 SER A C 10
ATOM 10210 O O . SER A 1 57 ? -9.389 -13.570 -4.630 1.00 0.00 794 SER A O 10
ATOM 10218 N N . SER A 1 58 ? -8.548 -12.100 -3.148 1.00 0.00 795 SER A N 10
ATOM 10219 C CA . SER A 1 58 ? -7.799 -13.109 -2.407 1.00 0.00 795 SER A CA 10
ATOM 10220 C C . SER A 1 58 ? -7.182 -12.510 -1.147 1.00 0.00 795 SER A C 10
ATOM 10221 O O . SER A 1 58 ? -7.139 -11.291 -0.982 1.00 0.00 795 SER A O 10
ATOM 10229 N N . ASP A 1 59 ? -6.706 -13.377 -0.260 1.00 0.00 796 ASP A N 10
ATOM 10230 C CA . ASP A 1 59 ? -6.090 -12.936 0.986 1.00 0.00 796 ASP A CA 10
ATOM 10231 C C . ASP A 1 59 ? -5.146 -11.764 0.741 1.00 0.00 796 ASP A C 10
ATOM 10232 O O . ASP A 1 59 ? -4.578 -11.608 -0.341 1.00 0.00 796 ASP A O 10
ATOM 10241 N N . PRO A 1 60 ? -4.974 -10.917 1.767 1.00 0.00 797 PRO A N 10
ATOM 10242 C CA . PRO A 1 60 ? -4.099 -9.743 1.687 1.00 0.00 797 PRO A CA 10
ATOM 10243 C C . PRO A 1 60 ? -2.624 -10.123 1.624 1.00 0.00 797 PRO A C 10
ATOM 10244 O O . PRO A 1 60 ? -2.186 -11.111 2.215 1.00 0.00 797 PRO A O 10
ATOM 10255 N N . PRO A 1 61 ? -1.836 -9.321 0.892 1.00 0.00 798 PRO A N 10
ATOM 10256 C CA . PRO A 1 61 ? -0.397 -9.553 0.736 1.00 0.00 798 PRO A CA 10
ATOM 10257 C C . PRO A 1 61 ? 0.374 -9.296 2.026 1.00 0.00 798 PRO A C 10
ATOM 10258 O O . PRO A 1 61 ? -0.216 -9.160 3.098 1.00 0.00 798 PRO A O 10
ATOM 10269 N N . PHE A 1 62 ? 1.697 -9.231 1.916 1.00 0.00 799 PHE A N 10
ATOM 10270 C CA . PHE A 1 62 ? 2.550 -8.991 3.075 1.00 0.00 799 PHE A CA 10
ATOM 10271 C C . PHE A 1 62 ? 3.872 -8.356 2.655 1.00 0.00 799 PHE A C 10
ATOM 10272 O O . PHE A 1 62 ? 4.184 -8.273 1.467 1.00 0.00 799 PHE A O 10
ATOM 10289 N N . CYS A 1 63 ? 4.645 -7.909 3.638 1.00 0.00 800 CYS A N 10
ATOM 10290 C CA . CYS A 1 63 ? 5.934 -7.280 3.373 1.00 0.00 800 CYS A CA 10
ATOM 10291 C C . CYS A 1 63 ? 7.079 -8.252 3.640 1.00 0.00 800 CYS A C 10
ATOM 10292 O O . CYS A 1 63 ? 7.159 -8.853 4.711 1.00 0.00 800 CYS A O 10
ATOM 10299 N N . GLU A 1 64 ? 7.962 -8.401 2.658 1.00 0.00 801 GLU A N 10
ATOM 10300 C CA . GLU A 1 64 ? 9.102 -9.301 2.787 1.00 0.00 801 GLU A CA 10
ATOM 10301 C C . GLU A 1 64 ? 10.357 -8.681 2.178 1.00 0.00 801 GLU A C 10
ATOM 10302 O O . GLU A 1 64 ? 10.359 -8.266 1.019 1.00 0.00 801 GLU A O 10
ATOM 10314 N N . LYS A 1 65 ? 11.423 -8.620 2.969 1.00 0.00 802 LYS A N 10
ATOM 10315 C CA . LYS A 1 65 ? 12.685 -8.051 2.510 1.00 0.00 802 LYS A CA 10
ATOM 10316 C C . LYS A 1 65 ? 13.087 -8.637 1.161 1.00 0.00 802 LYS A C 10
ATOM 10317 O O . LYS A 1 65 ? 12.924 -9.834 0.918 1.00 0.00 802 LYS A O 10
ATOM 10336 N N . THR A 1 66 ? 13.617 -7.788 0.286 1.00 0.00 803 THR A N 10
ATOM 10337 C CA . THR A 1 66 ? 14.043 -8.222 -1.038 1.00 0.00 803 THR A CA 10
ATOM 10338 C C . THR A 1 66 ? 14.968 -9.431 -0.949 1.00 0.00 803 THR A C 10
ATOM 10339 O O . THR A 1 66 ? 15.474 -9.758 0.123 1.00 0.00 803 THR A O 10
ATOM 10350 N N . GLU A 1 67 ? 15.185 -10.089 -2.084 1.00 0.00 804 GLU A N 10
ATOM 10351 C CA . GLU A 1 67 ? 16.050 -11.262 -2.132 1.00 0.00 804 GLU A CA 10
ATOM 10352 C C . GLU A 1 67 ? 17.472 -10.873 -2.528 1.00 0.00 804 GLU A C 10
ATOM 10353 O O . GLU A 1 67 ? 17.731 -10.514 -3.677 1.00 0.00 804 GLU A O 10
ATOM 10365 N N . GLU A 1 68 ? 18.389 -10.948 -1.569 1.00 0.00 805 GLU A N 10
ATOM 10366 C CA . GLU A 1 68 ? 19.784 -10.603 -1.817 1.00 0.00 805 GLU A CA 10
ATOM 10367 C C . GLU A 1 68 ? 19.888 -9.374 -2.716 1.00 0.00 805 GLU A C 10
ATOM 10368 O O . GLU A 1 68 ? 20.625 -9.374 -3.702 1.00 0.00 805 GLU A O 10
ATOM 10380 N N . SER A 1 69 ? 19.145 -8.328 -2.368 1.00 0.00 806 SER A N 10
ATOM 10381 C CA . SER A 1 69 ? 19.150 -7.094 -3.145 1.00 0.00 806 SER A CA 10
ATOM 10382 C C . SER A 1 69 ? 20.570 -6.714 -3.550 1.00 0.00 806 SER A C 10
ATOM 10383 O O . SER A 1 69 ? 20.781 -6.045 -4.561 1.00 0.00 806 SER A O 10
ATOM 10391 N N . GLY A 1 70 ? 21.543 -7.146 -2.753 1.00 0.00 807 GLY A N 10
ATOM 10392 C CA . GLY A 1 70 ? 22.932 -6.841 -3.045 1.00 0.00 807 GLY A CA 10
ATOM 10393 C C . GLY A 1 70 ? 23.893 -7.691 -2.239 1.00 0.00 807 GLY A C 10
ATOM 10394 O O . GLY A 1 70 ? 23.620 -8.063 -1.097 1.00 0.00 807 GLY A O 10
ATOM 10398 N N . PRO A 1 71 ? 25.049 -8.014 -2.838 1.00 0.00 808 PRO A N 10
ATOM 10399 C CA . PRO A 1 71 ? 26.078 -8.830 -2.187 1.00 0.00 808 PRO A CA 10
ATOM 10400 C C . PRO A 1 71 ? 26.764 -8.094 -1.041 1.00 0.00 808 PRO A C 10
ATOM 10401 O O . PRO A 1 71 ? 27.083 -8.688 -0.012 1.00 0.00 808 PRO A O 10
ATOM 10412 N N . SER A 1 72 ? 26.987 -6.797 -1.227 1.00 0.00 809 SER A N 10
ATOM 10413 C CA . SER A 1 72 ? 27.638 -5.980 -0.210 1.00 0.00 809 SER A CA 10
ATOM 10414 C C . SER A 1 72 ? 29.088 -6.411 -0.014 1.00 0.00 809 SER A C 10
ATOM 10415 O O . SER A 1 72 ? 29.620 -6.353 1.095 1.00 0.00 809 SER A O 10
ATOM 10423 N N . SER A 1 73 ? 29.723 -6.844 -1.099 1.00 0.00 810 SER A N 10
ATOM 10424 C CA . SER A 1 73 ? 31.110 -7.289 -1.046 1.00 0.00 810 SER A CA 10
ATOM 10425 C C . SER A 1 73 ? 32.063 -6.097 -1.037 1.00 0.00 810 SER A C 10
ATOM 10426 O O . SER A 1 73 ? 32.889 -5.956 -0.136 1.00 0.00 810 SER A O 10
ATOM 10434 N N . GLY A 1 74 ? 31.941 -5.242 -2.047 1.00 0.00 811 GLY A N 10
ATOM 10435 C CA . GLY A 1 74 ? 32.797 -4.073 -2.137 1.00 0.00 811 GLY A CA 10
ATOM 10436 C C . GLY A 1 74 ? 33.897 -4.238 -3.167 1.00 0.00 811 GLY A C 10
ATOM 10437 O O . GLY A 1 74 ? 34.414 -5.338 -3.362 1.00 0.00 811 GLY A O 10
ATOM 10441 N N . GLY A 1 1 ? -30.038 8.900 1.647 1.00 0.00 738 GLY A N 11
ATOM 10442 C CA . GLY A 1 1 ? -30.323 7.587 1.100 1.00 0.00 738 GLY A CA 11
ATOM 10443 C C . GLY A 1 1 ? -29.395 6.519 1.644 1.00 0.00 738 GLY A C 11
ATOM 10444 O O . GLY A 1 1 ? -29.484 6.148 2.815 1.00 0.00 738 GLY A O 11
ATOM 10448 N N . SER A 1 2 ? -28.504 6.021 0.793 1.00 0.00 739 SER A N 11
ATOM 10449 C CA . SER A 1 2 ? -27.560 4.985 1.194 1.00 0.00 739 SER A CA 11
ATOM 10450 C C . SER A 1 2 ? -28.251 3.917 2.036 1.00 0.00 739 SER A C 11
ATOM 10451 O O . SER A 1 2 ? -27.760 3.535 3.099 1.00 0.00 739 SER A O 11
ATOM 10459 N N . SER A 1 3 ? -29.393 3.439 1.553 1.00 0.00 740 SER A N 11
ATOM 10460 C CA . SER A 1 3 ? -30.155 2.417 2.262 1.00 0.00 740 SER A CA 11
ATOM 10461 C C . SER A 1 3 ? -29.434 1.073 2.218 1.00 0.00 740 SER A C 11
ATOM 10462 O O . SER A 1 3 ? -28.986 0.631 1.161 1.00 0.00 740 SER A O 11
ATOM 10470 N N . GLY A 1 4 ? -29.327 0.428 3.375 1.00 0.00 741 GLY A N 11
ATOM 10471 C CA . GLY A 1 4 ? -28.660 -0.859 3.448 1.00 0.00 741 GLY A CA 11
ATOM 10472 C C . GLY A 1 4 ? -27.163 -0.749 3.235 1.00 0.00 741 GLY A C 11
ATOM 10473 O O . GLY A 1 4 ? -26.685 -0.804 2.102 1.00 0.00 741 GLY A O 11
ATOM 10477 N N . SER A 1 5 ? -26.422 -0.593 4.327 1.00 0.00 742 SER A N 11
ATOM 10478 C CA . SER A 1 5 ? -24.971 -0.469 4.254 1.00 0.00 742 SER A CA 11
ATOM 10479 C C . SER A 1 5 ? -24.339 -1.768 3.764 1.00 0.00 742 SER A C 11
ATOM 10480 O O . SER A 1 5 ? -24.234 -2.742 4.510 1.00 0.00 742 SER A O 11
ATOM 10488 N N . SER A 1 6 ? -23.919 -1.775 2.503 1.00 0.00 743 SER A N 11
ATOM 10489 C CA . SER A 1 6 ? -23.300 -2.955 1.909 1.00 0.00 743 SER A CA 11
ATOM 10490 C C . SER A 1 6 ? -21.880 -2.649 1.445 1.00 0.00 743 SER A C 11
ATOM 10491 O O . SER A 1 6 ? -21.495 -1.488 1.311 1.00 0.00 743 SER A O 11
ATOM 10499 N N . GLY A 1 7 ? -21.104 -3.700 1.200 1.00 0.00 744 GLY A N 11
ATOM 10500 C CA . GLY A 1 7 ? -19.734 -3.524 0.753 1.00 0.00 744 GLY A CA 11
ATOM 10501 C C . GLY A 1 7 ? -18.774 -4.474 1.439 1.00 0.00 744 GLY A C 11
ATOM 10502 O O . GLY A 1 7 ? -19.078 -5.017 2.502 1.00 0.00 744 GLY A O 11
ATOM 10506 N N . CYS A 1 8 ? -17.610 -4.678 0.831 1.00 0.00 745 CYS A N 11
ATOM 10507 C CA . CYS A 1 8 ? -16.602 -5.572 1.388 1.00 0.00 745 CYS A CA 11
ATOM 10508 C C . CYS A 1 8 ? -16.429 -5.331 2.885 1.00 0.00 745 CYS A C 11
ATOM 10509 O O . CYS A 1 8 ? -16.856 -4.304 3.412 1.00 0.00 745 CYS A O 11
ATOM 10516 N N . SER A 1 9 ? -15.799 -6.285 3.563 1.00 0.00 746 SER A N 11
ATOM 10517 C CA . SER A 1 9 ? -15.572 -6.179 4.999 1.00 0.00 746 SER A CA 11
ATOM 10518 C C . SER A 1 9 ? -14.223 -5.529 5.290 1.00 0.00 746 SER A C 11
ATOM 10519 O O . SER A 1 9 ? -13.359 -5.450 4.416 1.00 0.00 746 SER A O 11
ATOM 10527 N N . ASP A 1 10 ? -14.049 -5.066 6.523 1.00 0.00 747 ASP A N 11
ATOM 10528 C CA . ASP A 1 10 ? -12.805 -4.425 6.930 1.00 0.00 747 ASP A CA 11
ATOM 10529 C C . ASP A 1 10 ? -11.630 -5.390 6.807 1.00 0.00 747 ASP A C 11
ATOM 10530 O O . ASP A 1 10 ? -11.812 -6.608 6.791 1.00 0.00 747 ASP A O 11
ATOM 10539 N N . LEU A 1 11 ? -10.425 -4.838 6.719 1.00 0.00 748 LEU A N 11
ATOM 10540 C CA . LEU A 1 11 ? -9.219 -5.650 6.595 1.00 0.00 748 LEU A CA 11
ATOM 10541 C C . LEU A 1 11 ? -8.366 -5.553 7.857 1.00 0.00 748 LEU A C 11
ATOM 10542 O O . LEU A 1 11 ? -8.370 -4.544 8.562 1.00 0.00 748 LEU A O 11
ATOM 10558 N N . PRO A 1 12 ? -7.615 -6.626 8.147 1.00 0.00 749 PRO A N 11
ATOM 10559 C CA . PRO A 1 12 ? -6.741 -6.686 9.322 1.00 0.00 749 PRO A CA 11
ATOM 10560 C C . PRO A 1 12 ? -5.539 -5.756 9.199 1.00 0.00 749 PRO A C 11
ATOM 10561 O O . PRO A 1 12 ? -5.145 -5.381 8.095 1.00 0.00 749 PRO A O 11
ATOM 10572 N N . GLU A 1 13 ? -4.961 -5.388 10.338 1.00 0.00 750 GLU A N 11
ATOM 10573 C CA . GLU A 1 13 ? -3.804 -4.502 10.356 1.00 0.00 750 GLU A CA 11
ATOM 10574 C C . GLU A 1 13 ? -2.590 -5.179 9.726 1.00 0.00 750 GLU A C 11
ATOM 10575 O O . GLU A 1 13 ? -2.439 -6.399 9.801 1.00 0.00 750 GLU A O 11
ATOM 10587 N N . ILE A 1 14 ? -1.729 -4.380 9.106 1.00 0.00 751 ILE A N 11
ATOM 10588 C CA . ILE A 1 14 ? -0.529 -4.902 8.464 1.00 0.00 751 ILE A CA 11
ATOM 10589 C C . ILE A 1 14 ? 0.724 -4.512 9.242 1.00 0.00 751 ILE A C 11
ATOM 10590 O O . ILE A 1 14 ? 0.759 -3.473 9.900 1.00 0.00 751 ILE A O 11
ATOM 10606 N N . GLN A 1 15 ? 1.750 -5.352 9.159 1.00 0.00 752 GLN A N 11
ATOM 10607 C CA . GLN A 1 15 ? 3.006 -5.095 9.854 1.00 0.00 752 GLN A CA 11
ATOM 10608 C C . GLN A 1 15 ? 4.071 -4.590 8.886 1.00 0.00 752 GLN A C 11
ATOM 10609 O O . GLN A 1 15 ? 4.168 -5.062 7.755 1.00 0.00 752 GLN A O 11
ATOM 10623 N N . ASN A 1 16 ? 4.866 -3.626 9.339 1.00 0.00 753 ASN A N 11
ATOM 10624 C CA . ASN A 1 16 ? 5.923 -3.056 8.512 1.00 0.00 753 ASN A CA 11
ATOM 10625 C C . ASN A 1 16 ? 5.355 -2.495 7.213 1.00 0.00 753 ASN A C 11
ATOM 10626 O O . ASN A 1 16 ? 5.916 -2.700 6.137 1.00 0.00 753 ASN A O 11
ATOM 10637 N N . GLY A 1 17 ? 4.237 -1.783 7.321 1.00 0.00 754 GLY A N 11
ATOM 10638 C CA . GLY A 1 17 ? 3.610 -1.202 6.148 1.00 0.00 754 GLY A CA 11
ATOM 10639 C C . GLY A 1 17 ? 2.282 -0.544 6.465 1.00 0.00 754 GLY A C 11
ATOM 10640 O O . GLY A 1 17 ? 1.845 -0.538 7.615 1.00 0.00 754 GLY A O 11
ATOM 10644 N N . TRP A 1 18 ? 1.641 0.012 5.444 1.00 0.00 755 TRP A N 11
ATOM 10645 C CA . TRP A 1 18 ? 0.356 0.678 5.620 1.00 0.00 755 TRP A CA 11
ATOM 10646 C C . TRP A 1 18 ? -0.420 0.721 4.309 1.00 0.00 755 TRP A C 11
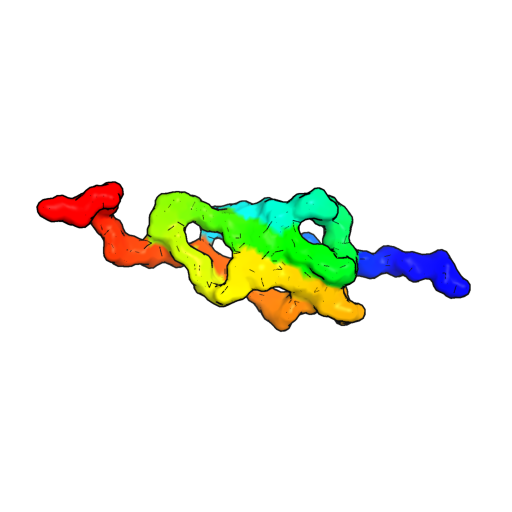ATOM 10647 O O . TRP A 1 18 ? 0.153 0.557 3.231 1.00 0.00 755 TRP A O 11
ATOM 10668 N N . LYS A 1 19 ? -1.727 0.940 4.406 1.00 0.00 756 LYS A N 11
ATOM 10669 C CA . LYS A 1 19 ? -2.582 1.006 3.227 1.00 0.00 756 LYS A CA 11
ATOM 10670 C C . LYS A 1 19 ? -3.197 2.394 3.077 1.00 0.00 756 LYS A C 11
ATOM 10671 O O . LYS A 1 19 ? -3.131 3.216 3.992 1.00 0.00 756 LYS A O 11
ATOM 10690 N N . THR A 1 20 ? -3.797 2.648 1.918 1.00 0.00 757 THR A N 11
ATOM 10691 C CA . THR A 1 20 ? -4.424 3.936 1.649 1.00 0.00 757 THR A CA 11
ATOM 10692 C C . THR A 1 20 ? -5.842 3.757 1.119 1.00 0.00 757 THR A C 11
ATOM 10693 O O . THR A 1 20 ? -6.044 3.245 0.017 1.00 0.00 757 THR A O 11
ATOM 10704 N N . THR A 1 21 ? -6.823 4.183 1.909 1.00 0.00 758 THR A N 11
ATOM 10705 C CA . THR A 1 21 ? -8.222 4.069 1.519 1.00 0.00 758 THR A CA 11
ATOM 10706 C C . THR A 1 21 ? -8.817 5.436 1.200 1.00 0.00 758 THR A C 11
ATOM 10707 O O . THR A 1 21 ? -8.946 6.288 2.079 1.00 0.00 758 THR A O 11
ATOM 10718 N N . SER A 1 22 ? -9.179 5.640 -0.063 1.00 0.00 759 SER A N 11
ATOM 10719 C CA . SER A 1 22 ? -9.758 6.905 -0.498 1.00 0.00 759 SER A CA 11
ATOM 10720 C C . SER A 1 22 ? -11.250 6.753 -0.774 1.00 0.00 759 SER A C 11
ATOM 10721 O O . SER A 1 22 ? -11.780 7.332 -1.723 1.00 0.00 759 SER A O 11
ATOM 10729 N N . HIS A 1 23 ? -11.924 5.970 0.062 1.00 0.00 760 HIS A N 11
ATOM 10730 C CA . HIS A 1 23 ? -13.356 5.742 -0.090 1.00 0.00 760 HIS A CA 11
ATOM 10731 C C . HIS A 1 23 ? -14.037 5.635 1.271 1.00 0.00 760 HIS A C 11
ATOM 10732 O O . HIS A 1 23 ? -13.720 4.753 2.069 1.00 0.00 760 HIS A O 11
ATOM 10746 N N . THR A 1 24 ? -14.976 6.540 1.530 1.00 0.00 761 THR A N 11
ATOM 10747 C CA . THR A 1 24 ? -15.700 6.549 2.795 1.00 0.00 761 THR A CA 11
ATOM 10748 C C . THR A 1 24 ? -16.006 5.132 3.264 1.00 0.00 761 THR A C 11
ATOM 10749 O O . THR A 1 24 ? -15.719 4.770 4.405 1.00 0.00 761 THR A O 11
ATOM 10760 N N . GLU A 1 25 ? -16.589 4.332 2.376 1.00 0.00 762 GLU A N 11
ATOM 10761 C CA . GLU A 1 25 ? -16.933 2.953 2.701 1.00 0.00 762 GLU A CA 11
ATOM 10762 C C . GLU A 1 25 ? -16.528 2.011 1.571 1.00 0.00 762 GLU A C 11
ATOM 10763 O O . GLU A 1 25 ? -16.859 2.240 0.407 1.00 0.00 762 GLU A O 11
ATOM 10775 N N . LEU A 1 26 ? -15.809 0.950 1.923 1.00 0.00 763 LEU A N 11
ATOM 10776 C CA . LEU A 1 26 ? -15.357 -0.028 0.940 1.00 0.00 763 LEU A CA 11
ATOM 10777 C C . LEU A 1 26 ? -16.541 -0.647 0.203 1.00 0.00 763 LEU A C 11
ATOM 10778 O O . LEU A 1 26 ? -17.218 -1.531 0.727 1.00 0.00 763 LEU A O 11
ATOM 10794 N N . VAL A 1 27 ? -16.784 -0.177 -1.016 1.00 0.00 764 VAL A N 11
ATOM 10795 C CA . VAL A 1 27 ? -17.883 -0.687 -1.827 1.00 0.00 764 VAL A CA 11
ATOM 10796 C C . VAL A 1 27 ? -17.364 -1.451 -3.040 1.00 0.00 764 VAL A C 11
ATOM 10797 O O . VAL A 1 27 ? -16.156 -1.582 -3.232 1.00 0.00 764 VAL A O 11
ATOM 10810 N N . ARG A 1 28 ? -18.286 -1.952 -3.855 1.00 0.00 765 ARG A N 11
ATOM 10811 C CA . ARG A 1 28 ? -17.922 -2.704 -5.050 1.00 0.00 765 ARG A CA 11
ATOM 10812 C C . ARG A 1 28 ? -17.066 -1.856 -5.986 1.00 0.00 765 ARG A C 11
ATOM 10813 O O . ARG A 1 28 ? -17.417 -0.722 -6.307 1.00 0.00 765 ARG A O 11
ATOM 10834 N N . GLY A 1 29 ? -15.941 -2.415 -6.421 1.00 0.00 766 GLY A N 11
ATOM 10835 C CA . GLY A 1 29 ? -15.053 -1.696 -7.315 1.00 0.00 766 GLY A CA 11
ATOM 10836 C C . GLY A 1 29 ? -13.903 -1.034 -6.582 1.00 0.00 766 GLY A C 11
ATOM 10837 O O . GLY A 1 29 ? -12.790 -0.956 -7.101 1.00 0.00 766 GLY A O 11
ATOM 10841 N N . ALA A 1 30 ? -14.173 -0.554 -5.372 1.00 0.00 767 ALA A N 11
ATOM 10842 C CA . ALA A 1 30 ? -13.152 0.105 -4.567 1.00 0.00 767 ALA A CA 11
ATOM 10843 C C . ALA A 1 30 ? -11.910 -0.768 -4.434 1.00 0.00 767 ALA A C 11
ATOM 10844 O O . ALA A 1 30 ? -12.005 -1.994 -4.364 1.00 0.00 767 ALA A O 11
ATOM 10851 N N . ARG A 1 31 ? -10.744 -0.130 -4.399 1.00 0.00 768 ARG A N 11
ATOM 10852 C CA . ARG A 1 31 ? -9.482 -0.850 -4.276 1.00 0.00 768 ARG A CA 11
ATOM 10853 C C . ARG A 1 31 ? -8.575 -0.183 -3.247 1.00 0.00 768 ARG A C 11
ATOM 10854 O O . ARG A 1 31 ? -8.650 1.026 -3.029 1.00 0.00 768 ARG A O 11
ATOM 10875 N N . ILE A 1 32 ? -7.718 -0.980 -2.617 1.00 0.00 769 ILE A N 11
ATOM 10876 C CA . ILE A 1 32 ? -6.796 -0.468 -1.611 1.00 0.00 769 ILE A CA 11
ATOM 10877 C C . ILE A 1 32 ? -5.347 -0.685 -2.032 1.00 0.00 769 ILE A C 11
ATOM 10878 O O . ILE A 1 32 ? -5.009 -1.704 -2.635 1.00 0.00 769 ILE A O 11
ATOM 10894 N N . THR A 1 33 ? -4.492 0.281 -1.709 1.00 0.00 770 THR A N 11
ATOM 10895 C CA . THR A 1 33 ? -3.078 0.196 -2.053 1.00 0.00 770 THR A CA 11
ATOM 10896 C C . THR A 1 33 ? -2.233 -0.134 -0.828 1.00 0.00 770 THR A C 11
ATOM 10897 O O . THR A 1 33 ? -2.279 0.573 0.178 1.00 0.00 770 THR A O 11
ATOM 10908 N N . TYR A 1 34 ? -1.461 -1.211 -0.921 1.00 0.00 771 TYR A N 11
ATOM 10909 C CA . TYR A 1 34 ? -0.606 -1.636 0.182 1.00 0.00 771 TYR A CA 11
ATOM 10910 C C . TYR A 1 34 ? 0.820 -1.130 -0.009 1.00 0.00 771 TYR A C 11
ATOM 10911 O O . TYR A 1 34 ? 1.420 -1.317 -1.067 1.00 0.00 771 TYR A O 11
ATOM 10929 N N . GLN A 1 35 ? 1.357 -0.488 1.024 1.00 0.00 772 GLN A N 11
ATOM 10930 C CA . GLN A 1 35 ? 2.713 0.045 0.970 1.00 0.00 772 GLN A CA 11
ATOM 10931 C C . GLN A 1 35 ? 3.556 -0.494 2.121 1.00 0.00 772 GLN A C 11
ATOM 10932 O O . GLN A 1 35 ? 3.054 -0.707 3.226 1.00 0.00 772 GLN A O 11
ATOM 10946 N N . CYS A 1 36 ? 4.839 -0.714 1.856 1.00 0.00 773 CYS A N 11
ATOM 10947 C CA . CYS A 1 36 ? 5.752 -1.230 2.868 1.00 0.00 773 CYS A CA 11
ATOM 10948 C C . CYS A 1 36 ? 6.949 -0.300 3.046 1.00 0.00 773 CYS A C 11
ATOM 10949 O O . CYS A 1 36 ? 7.106 0.674 2.309 1.00 0.00 773 CYS A O 11
ATOM 10956 N N . ASP A 1 37 ? 7.790 -0.608 4.027 1.00 0.00 774 ASP A N 11
ATOM 10957 C CA . ASP A 1 37 ? 8.973 0.199 4.301 1.00 0.00 774 ASP A CA 11
ATOM 10958 C C . ASP A 1 37 ? 9.905 0.225 3.094 1.00 0.00 774 ASP A C 11
ATOM 10959 O O . ASP A 1 37 ? 9.863 -0.649 2.227 1.00 0.00 774 ASP A O 11
ATOM 10968 N N . PRO A 1 38 ? 10.767 1.251 3.033 1.00 0.00 775 PRO A N 11
ATOM 10969 C CA . PRO A 1 38 ? 11.725 1.415 1.936 1.00 0.00 775 PRO A CA 11
ATOM 10970 C C . PRO A 1 38 ? 12.828 0.363 1.967 1.00 0.00 775 PRO A C 11
ATOM 10971 O O . PRO A 1 38 ? 13.658 0.346 2.875 1.00 0.00 775 PRO A O 11
ATOM 10982 N N . GLY A 1 39 ? 12.831 -0.514 0.968 1.00 0.00 776 GLY A N 11
ATOM 10983 C CA . GLY A 1 39 ? 13.837 -1.558 0.900 1.00 0.00 776 GLY A CA 11
ATOM 10984 C C . GLY A 1 39 ? 13.230 -2.945 0.830 1.00 0.00 776 GLY A C 11
ATOM 10985 O O . GLY A 1 39 ? 13.907 -3.910 0.474 1.00 0.00 776 GLY A O 11
ATOM 10989 N N . TYR A 1 40 ? 11.950 -3.047 1.172 1.00 0.00 777 TYR A N 11
ATOM 10990 C CA . TYR A 1 40 ? 11.253 -4.327 1.150 1.00 0.00 777 TYR A CA 11
ATOM 10991 C C . TYR A 1 40 ? 10.335 -4.427 -0.064 1.00 0.00 777 TYR A C 11
ATOM 10992 O O . TYR A 1 40 ? 10.234 -3.492 -0.859 1.00 0.00 777 TYR A O 11
ATOM 11010 N N . ASP A 1 41 ? 9.668 -5.567 -0.201 1.00 0.00 778 ASP A N 11
ATOM 11011 C CA . ASP A 1 41 ? 8.756 -5.791 -1.317 1.00 0.00 778 ASP A CA 11
ATOM 11012 C C . ASP A 1 41 ? 7.480 -6.482 -0.846 1.00 0.00 778 ASP A C 11
ATOM 11013 O O . ASP A 1 41 ? 7.473 -7.160 0.182 1.00 0.00 778 ASP A O 11
ATOM 11022 N N . ILE A 1 42 ? 6.403 -6.305 -1.604 1.00 0.00 779 ILE A N 11
ATOM 11023 C CA . ILE A 1 42 ? 5.122 -6.912 -1.264 1.00 0.00 779 ILE A CA 11
ATOM 11024 C C . ILE A 1 42 ? 4.973 -8.283 -1.915 1.00 0.00 779 ILE A C 11
ATOM 11025 O O . ILE A 1 42 ? 5.253 -8.452 -3.102 1.00 0.00 779 ILE A O 11
ATOM 11041 N N . VAL A 1 43 ? 4.529 -9.259 -1.131 1.00 0.00 780 VAL A N 11
ATOM 11042 C CA . VAL A 1 43 ? 4.339 -10.615 -1.631 1.00 0.00 780 VAL A CA 11
ATOM 11043 C C . VAL A 1 43 ? 2.858 -10.956 -1.748 1.00 0.00 780 VAL A C 11
ATOM 11044 O O . VAL A 1 43 ? 2.158 -11.085 -0.744 1.00 0.00 780 VAL A O 11
ATOM 11057 N N . GLY A 1 44 ? 2.385 -11.101 -2.982 1.00 0.00 781 GLY A N 11
ATOM 11058 C CA . GLY A 1 44 ? 0.989 -11.426 -3.209 1.00 0.00 781 GLY A CA 11
ATOM 11059 C C . GLY A 1 44 ? 0.303 -10.431 -4.124 1.00 0.00 781 GLY A C 11
ATOM 11060 O O . GLY A 1 44 ? 0.908 -9.929 -5.071 1.00 0.00 781 GLY A O 11
ATOM 11064 N N . SER A 1 45 ? -0.964 -10.147 -3.843 1.00 0.00 782 SER A N 11
ATOM 11065 C CA . SER A 1 45 ? -1.735 -9.209 -4.651 1.00 0.00 782 SER A CA 11
ATOM 11066 C C . SER A 1 45 ? -1.678 -7.805 -4.058 1.00 0.00 782 SER A C 11
ATOM 11067 O O . SER A 1 45 ? -2.378 -7.497 -3.093 1.00 0.00 782 SER A O 11
ATOM 11075 N N . ASP A 1 46 ? -0.838 -6.957 -4.642 1.00 0.00 783 ASP A N 11
ATOM 11076 C CA . ASP A 1 46 ? -0.689 -5.584 -4.174 1.00 0.00 783 ASP A CA 11
ATOM 11077 C C . ASP A 1 46 ? -2.033 -4.863 -4.167 1.00 0.00 783 ASP A C 11
ATOM 11078 O O . ASP A 1 46 ? -2.398 -4.214 -3.186 1.00 0.00 783 ASP A O 11
ATOM 11087 N N . THR A 1 47 ? -2.766 -4.978 -5.270 1.00 0.00 784 THR A N 11
ATOM 11088 C CA . THR A 1 47 ? -4.069 -4.336 -5.393 1.00 0.00 784 THR A CA 11
ATOM 11089 C C . THR A 1 47 ? -5.191 -5.290 -5.001 1.00 0.00 784 THR A C 11
ATOM 11090 O O . THR A 1 47 ? -5.211 -6.448 -5.420 1.00 0.00 784 THR A O 11
ATOM 11101 N N . LEU A 1 48 ? -6.125 -4.796 -4.195 1.00 0.00 785 LEU A N 11
ATOM 11102 C CA . LEU A 1 48 ? -7.254 -5.605 -3.746 1.00 0.00 785 LEU A CA 11
ATOM 11103 C C . LEU A 1 48 ? -8.578 -4.956 -4.135 1.00 0.00 785 LEU A C 11
ATOM 11104 O O . LEU A 1 48 ? -8.970 -3.933 -3.574 1.00 0.00 785 LEU A O 11
ATOM 11120 N N . THR A 1 49 ? -9.266 -5.559 -5.100 1.00 0.00 786 THR A N 11
ATOM 11121 C CA . THR A 1 49 ? -10.547 -5.041 -5.564 1.00 0.00 786 THR A CA 11
ATOM 11122 C C . THR A 1 49 ? -11.708 -5.762 -4.889 1.00 0.00 786 THR A C 11
ATOM 11123 O O . THR A 1 49 ? -11.563 -6.891 -4.419 1.00 0.00 786 THR A O 11
ATOM 11134 N N . CYS A 1 50 ? -12.861 -5.104 -4.845 1.00 0.00 787 CYS A N 11
ATOM 11135 C CA . CYS A 1 50 ? -14.049 -5.681 -4.228 1.00 0.00 787 CYS A CA 11
ATOM 11136 C C . CYS A 1 50 ? -14.965 -6.296 -5.282 1.00 0.00 787 CYS A C 11
ATOM 11137 O O . CYS A 1 50 ? -15.363 -5.630 -6.237 1.00 0.00 787 CYS A O 11
ATOM 11144 N N . GLN A 1 51 ? -15.296 -7.571 -5.100 1.00 0.00 788 GLN A N 11
ATOM 11145 C CA . GLN A 1 51 ? -16.164 -8.275 -6.035 1.00 0.00 788 GLN A CA 11
ATOM 11146 C C . GLN A 1 51 ? -17.633 -8.061 -5.682 1.00 0.00 788 GLN A C 11
ATOM 11147 O O . GLN A 1 51 ? -17.954 -7.540 -4.614 1.00 0.00 788 GLN A O 11
ATOM 11161 N N . TRP A 1 52 ? -18.518 -8.465 -6.585 1.00 0.00 789 TRP A N 11
ATOM 11162 C CA . TRP A 1 52 ? -19.953 -8.317 -6.368 1.00 0.00 789 TRP A CA 11
ATOM 11163 C C . TRP A 1 52 ? -20.420 -9.183 -5.204 1.00 0.00 789 TRP A C 11
ATOM 11164 O O . TRP A 1 52 ? -21.565 -9.081 -4.763 1.00 0.00 789 TRP A O 11
ATOM 11185 N N . ASP A 1 53 ? -19.527 -10.034 -4.710 1.00 0.00 790 ASP A N 11
ATOM 11186 C CA . ASP A 1 53 ? -19.848 -10.917 -3.595 1.00 0.00 790 ASP A CA 11
ATOM 11187 C C . ASP A 1 53 ? -19.283 -10.370 -2.288 1.00 0.00 790 ASP A C 11
ATOM 11188 O O . ASP A 1 53 ? -19.058 -11.117 -1.335 1.00 0.00 790 ASP A O 11
ATOM 11197 N N . LEU A 1 54 ? -19.053 -9.062 -2.250 1.00 0.00 791 LEU A N 11
ATOM 11198 C CA . LEU A 1 54 ? -18.512 -8.414 -1.060 1.00 0.00 791 LEU A CA 11
ATOM 11199 C C . LEU A 1 54 ? -17.271 -9.144 -0.560 1.00 0.00 791 LEU A C 11
ATOM 11200 O O . LEU A 1 54 ? -17.101 -9.350 0.642 1.00 0.00 791 LEU A O 11
ATOM 11216 N N . SER A 1 55 ? -16.403 -9.532 -1.489 1.00 0.00 792 SER A N 11
ATOM 11217 C CA . SER A 1 55 ? -15.177 -10.241 -1.142 1.00 0.00 792 SER A CA 11
ATOM 11218 C C . SER A 1 55 ? -13.984 -9.664 -1.897 1.00 0.00 792 SER A C 11
ATOM 11219 O O . SER A 1 55 ? -14.125 -9.159 -3.011 1.00 0.00 792 SER A O 11
ATOM 11227 N N . TRP A 1 56 ? -12.809 -9.742 -1.283 1.00 0.00 793 TRP A N 11
ATOM 11228 C CA . TRP A 1 56 ? -11.590 -9.227 -1.896 1.00 0.00 793 TRP A CA 11
ATOM 11229 C C . TRP A 1 56 ? -10.956 -10.272 -2.807 1.00 0.00 793 TRP A C 11
ATOM 11230 O O . TRP A 1 56 ? -10.999 -11.468 -2.520 1.00 0.00 793 TRP A O 11
ATOM 11251 N N . SER A 1 57 ? -10.367 -9.813 -3.906 1.00 0.00 794 SER A N 11
ATOM 11252 C CA . SER A 1 57 ? -9.726 -10.709 -4.862 1.00 0.00 794 SER A CA 11
ATOM 11253 C C . SER A 1 57 ? -9.045 -11.870 -4.145 1.00 0.00 794 SER A C 11
ATOM 11254 O O . SER A 1 57 ? -9.104 -13.014 -4.596 1.00 0.00 794 SER A O 11
ATOM 11262 N N . SER A 1 58 ? -8.398 -11.568 -3.024 1.00 0.00 795 SER A N 11
ATOM 11263 C CA . SER A 1 58 ? -7.701 -12.584 -2.244 1.00 0.00 795 SER A CA 11
ATOM 11264 C C . SER A 1 58 ? -7.209 -12.011 -0.919 1.00 0.00 795 SER A C 11
ATOM 11265 O O . SER A 1 58 ? -7.478 -10.855 -0.593 1.00 0.00 795 SER A O 11
ATOM 11273 N N . ASP A 1 59 ? -6.486 -12.827 -0.161 1.00 0.00 796 ASP A N 11
ATOM 11274 C CA . ASP A 1 59 ? -5.954 -12.402 1.129 1.00 0.00 796 ASP A CA 11
ATOM 11275 C C . ASP A 1 59 ? -5.029 -11.200 0.965 1.00 0.00 796 ASP A C 11
ATOM 11276 O O . ASP A 1 59 ? -4.473 -10.955 -0.105 1.00 0.00 796 ASP A O 11
ATOM 11285 N N . PRO A 1 60 ? -4.859 -10.432 2.052 1.00 0.00 797 PRO A N 11
ATOM 11286 C CA . PRO A 1 60 ? -4.003 -9.242 2.054 1.00 0.00 797 PRO A CA 11
ATOM 11287 C C . PRO A 1 60 ? -2.522 -9.594 1.951 1.00 0.00 797 PRO A C 11
ATOM 11288 O O . PRO A 1 60 ? -2.048 -10.565 2.541 1.00 0.00 797 PRO A O 11
ATOM 11299 N N . PRO A 1 61 ? -1.774 -8.787 1.185 1.00 0.00 798 PRO A N 11
ATOM 11300 C CA . PRO A 1 61 ? -0.336 -8.993 0.988 1.00 0.00 798 PRO A CA 11
ATOM 11301 C C . PRO A 1 61 ? 0.470 -8.703 2.250 1.00 0.00 798 PRO A C 11
ATOM 11302 O O . PRO A 1 61 ? -0.094 -8.398 3.301 1.00 0.00 798 PRO A O 11
ATOM 11313 N N . PHE A 1 62 ? 1.790 -8.801 2.139 1.00 0.00 799 PHE A N 11
ATOM 11314 C CA . PHE A 1 62 ? 2.673 -8.550 3.272 1.00 0.00 799 PHE A CA 11
ATOM 11315 C C . PHE A 1 62 ? 4.046 -8.082 2.798 1.00 0.00 799 PHE A C 11
ATOM 11316 O O . PHE A 1 62 ? 4.356 -8.133 1.607 1.00 0.00 799 PHE A O 11
ATOM 11333 N N . CYS A 1 63 ? 4.866 -7.626 3.739 1.00 0.00 800 CYS A N 11
ATOM 11334 C CA . CYS A 1 63 ? 6.206 -7.148 3.420 1.00 0.00 800 CYS A CA 11
ATOM 11335 C C . CYS A 1 63 ? 7.256 -8.200 3.767 1.00 0.00 800 CYS A C 11
ATOM 11336 O O . CYS A 1 63 ? 7.313 -8.685 4.897 1.00 0.00 800 CYS A O 11
ATOM 11343 N N . GLU A 1 64 ? 8.085 -8.547 2.787 1.00 0.00 801 GLU A N 11
ATOM 11344 C CA . GLU A 1 64 ? 9.132 -9.541 2.989 1.00 0.00 801 GLU A CA 11
ATOM 11345 C C . GLU A 1 64 ? 10.435 -9.102 2.328 1.00 0.00 801 GLU A C 11
ATOM 11346 O O . GLU A 1 64 ? 10.490 -8.894 1.115 1.00 0.00 801 GLU A O 11
ATOM 11358 N N . LYS A 1 65 ? 11.482 -8.961 3.133 1.00 0.00 802 LYS A N 11
ATOM 11359 C CA . LYS A 1 65 ? 12.786 -8.547 2.628 1.00 0.00 802 LYS A CA 11
ATOM 11360 C C . LYS A 1 65 ? 13.237 -9.448 1.483 1.00 0.00 802 LYS A C 11
ATOM 11361 O O . LYS A 1 65 ? 13.488 -10.638 1.677 1.00 0.00 802 LYS A O 11
ATOM 11380 N N . THR A 1 66 ? 13.340 -8.873 0.289 1.00 0.00 803 THR A N 11
ATOM 11381 C CA . THR A 1 66 ? 13.762 -9.624 -0.887 1.00 0.00 803 THR A CA 11
ATOM 11382 C C . THR A 1 66 ? 15.282 -9.704 -0.972 1.00 0.00 803 THR A C 11
ATOM 11383 O O . THR A 1 66 ? 15.987 -8.838 -0.457 1.00 0.00 803 THR A O 11
ATOM 11394 N N . GLU A 1 67 ? 15.779 -10.749 -1.627 1.00 0.00 804 GLU A N 11
ATOM 11395 C CA . GLU A 1 67 ? 17.216 -10.941 -1.779 1.00 0.00 804 GLU A CA 11
ATOM 11396 C C . GLU A 1 67 ? 17.828 -9.824 -2.619 1.00 0.00 804 GLU A C 11
ATOM 11397 O O . GLU A 1 67 ? 17.196 -9.310 -3.541 1.00 0.00 804 GLU A O 11
ATOM 11409 N N . GLU A 1 68 ? 19.063 -9.454 -2.292 1.00 0.00 805 GLU A N 11
ATOM 11410 C CA . GLU A 1 68 ? 19.760 -8.398 -3.016 1.00 0.00 805 GLU A CA 11
ATOM 11411 C C . GLU A 1 68 ? 21.263 -8.659 -3.046 1.00 0.00 805 GLU A C 11
ATOM 11412 O O . GLU A 1 68 ? 21.823 -9.236 -2.114 1.00 0.00 805 GLU A O 11
ATOM 11424 N N . SER A 1 69 ? 21.911 -8.231 -4.125 1.00 0.00 806 SER A N 11
ATOM 11425 C CA . SER A 1 69 ? 23.348 -8.422 -4.280 1.00 0.00 806 SER A CA 11
ATOM 11426 C C . SER A 1 69 ? 24.120 -7.595 -3.256 1.00 0.00 806 SER A C 11
ATOM 11427 O O . SER A 1 69 ? 23.979 -6.375 -3.195 1.00 0.00 806 SER A O 11
ATOM 11435 N N . GLY A 1 70 ? 24.936 -8.271 -2.453 1.00 0.00 807 GLY A N 11
ATOM 11436 C CA . GLY A 1 70 ? 25.718 -7.584 -1.442 1.00 0.00 807 GLY A CA 11
ATOM 11437 C C . GLY A 1 70 ? 25.884 -8.406 -0.179 1.00 0.00 807 GLY A C 11
ATOM 11438 O O . GLY A 1 70 ? 25.708 -9.625 -0.179 1.00 0.00 807 GLY A O 11
ATOM 11442 N N . PRO A 1 71 ? 26.233 -7.734 0.928 1.00 0.00 808 PRO A N 11
ATOM 11443 C CA . PRO A 1 71 ? 26.432 -8.391 2.223 1.00 0.00 808 PRO A CA 11
ATOM 11444 C C . PRO A 1 71 ? 25.124 -8.896 2.824 1.00 0.00 808 PRO A C 11
ATOM 11445 O O . PRO A 1 71 ? 24.385 -8.138 3.452 1.00 0.00 808 PRO A O 11
ATOM 11456 N N . SER A 1 72 ? 24.845 -10.181 2.627 1.00 0.00 809 SER A N 11
ATOM 11457 C CA . SER A 1 72 ? 23.624 -10.786 3.146 1.00 0.00 809 SER A CA 11
ATOM 11458 C C . SER A 1 72 ? 23.882 -12.218 3.607 1.00 0.00 809 SER A C 11
ATOM 11459 O O . SER A 1 72 ? 24.987 -12.739 3.462 1.00 0.00 809 SER A O 11
ATOM 11467 N N . SER A 1 73 ? 22.851 -12.848 4.163 1.00 0.00 810 SER A N 11
ATOM 11468 C CA . SER A 1 73 ? 22.965 -14.218 4.648 1.00 0.00 810 SER A CA 11
ATOM 11469 C C . SER A 1 73 ? 21.587 -14.842 4.841 1.00 0.00 810 SER A C 11
ATOM 11470 O O . SER A 1 73 ? 20.621 -14.153 5.166 1.00 0.00 810 SER A O 11
ATOM 11478 N N . GLY A 1 74 ? 21.504 -16.154 4.638 1.00 0.00 811 GLY A N 11
ATOM 11479 C CA . GLY A 1 74 ? 20.241 -16.851 4.794 1.00 0.00 811 GLY A CA 11
ATOM 11480 C C . GLY A 1 74 ? 20.387 -18.354 4.661 1.00 0.00 811 GLY A C 11
ATOM 11481 O O . GLY A 1 74 ? 20.325 -19.080 5.653 1.00 0.00 811 GLY A O 11
ATOM 11485 N N . GLY A 1 1 ? -35.833 -0.426 3.954 1.00 0.00 738 GLY A N 12
ATOM 11486 C CA . GLY A 1 1 ? -34.668 -1.220 3.611 1.00 0.00 738 GLY A CA 12
ATOM 11487 C C . GLY A 1 1 ? -34.782 -1.855 2.239 1.00 0.00 738 GLY A C 12
ATOM 11488 O O . GLY A 1 1 ? -35.118 -3.033 2.119 1.00 0.00 738 GLY A O 12
ATOM 11492 N N . SER A 1 2 ? -34.503 -1.072 1.202 1.00 0.00 739 SER A N 12
ATOM 11493 C CA . SER A 1 2 ? -34.581 -1.563 -0.169 1.00 0.00 739 SER A CA 12
ATOM 11494 C C . SER A 1 2 ? -33.531 -2.642 -0.421 1.00 0.00 739 SER A C 12
ATOM 11495 O O . SER A 1 2 ? -33.861 -3.771 -0.783 1.00 0.00 739 SER A O 12
ATOM 11503 N N . SER A 1 3 ? -32.266 -2.284 -0.226 1.00 0.00 740 SER A N 12
ATOM 11504 C CA . SER A 1 3 ? -31.167 -3.219 -0.435 1.00 0.00 740 SER A CA 12
ATOM 11505 C C . SER A 1 3 ? -30.436 -3.500 0.875 1.00 0.00 740 SER A C 12
ATOM 11506 O O . SER A 1 3 ? -30.721 -2.886 1.902 1.00 0.00 740 SER A O 12
ATOM 11514 N N . GLY A 1 4 ? -29.491 -4.434 0.830 1.00 0.00 741 GLY A N 12
ATOM 11515 C CA . GLY A 1 4 ? -28.734 -4.782 2.018 1.00 0.00 741 GLY A CA 12
ATOM 11516 C C . GLY A 1 4 ? -27.271 -5.043 1.717 1.00 0.00 741 GLY A C 12
ATOM 11517 O O . GLY A 1 4 ? -26.738 -6.097 2.063 1.00 0.00 741 GLY A O 12
ATOM 11521 N N . SER A 1 5 ? -26.621 -4.081 1.070 1.00 0.00 742 SER A N 12
ATOM 11522 C CA . SER A 1 5 ? -25.212 -4.215 0.718 1.00 0.00 742 SER A CA 12
ATOM 11523 C C . SER A 1 5 ? -24.346 -3.311 1.590 1.00 0.00 742 SER A C 12
ATOM 11524 O O . SER A 1 5 ? -24.616 -2.117 1.726 1.00 0.00 742 SER A O 12
ATOM 11532 N N . SER A 1 6 ? -23.304 -3.888 2.178 1.00 0.00 743 SER A N 12
ATOM 11533 C CA . SER A 1 6 ? -22.399 -3.137 3.041 1.00 0.00 743 SER A CA 12
ATOM 11534 C C . SER A 1 6 ? -20.963 -3.229 2.533 1.00 0.00 743 SER A C 12
ATOM 11535 O O . SER A 1 6 ? -20.013 -3.193 3.314 1.00 0.00 743 SER A O 12
ATOM 11543 N N . GLY A 1 7 ? -20.814 -3.348 1.217 1.00 0.00 744 GLY A N 12
ATOM 11544 C CA . GLY A 1 7 ? -19.492 -3.443 0.626 1.00 0.00 744 GLY A CA 12
ATOM 11545 C C . GLY A 1 7 ? -18.618 -4.468 1.322 1.00 0.00 744 GLY A C 12
ATOM 11546 O O . GLY A 1 7 ? -19.064 -5.151 2.245 1.00 0.00 744 GLY A O 12
ATOM 11550 N N . CYS A 1 8 ? -17.371 -4.579 0.878 1.00 0.00 745 CYS A N 12
ATOM 11551 C CA . CYS A 1 8 ? -16.432 -5.530 1.462 1.00 0.00 745 CYS A CA 12
ATOM 11552 C C . CYS A 1 8 ? -16.194 -5.222 2.938 1.00 0.00 745 CYS A C 12
ATOM 11553 O O . CYS A 1 8 ? -16.317 -4.077 3.371 1.00 0.00 745 CYS A O 12
ATOM 11560 N N . SER A 1 9 ? -15.852 -6.253 3.703 1.00 0.00 746 SER A N 12
ATOM 11561 C CA . SER A 1 9 ? -15.600 -6.095 5.131 1.00 0.00 746 SER A CA 12
ATOM 11562 C C . SER A 1 9 ? -14.262 -5.402 5.372 1.00 0.00 746 SER A C 12
ATOM 11563 O O . SER A 1 9 ? -13.446 -5.269 4.461 1.00 0.00 746 SER A O 12
ATOM 11571 N N . ASP A 1 10 ? -14.046 -4.961 6.607 1.00 0.00 747 ASP A N 12
ATOM 11572 C CA . ASP A 1 10 ? -12.807 -4.282 6.970 1.00 0.00 747 ASP A CA 12
ATOM 11573 C C . ASP A 1 10 ? -11.610 -5.215 6.815 1.00 0.00 747 ASP A C 12
ATOM 11574 O O . ASP A 1 10 ? -11.741 -6.435 6.930 1.00 0.00 747 ASP A O 12
ATOM 11583 N N . LEU A 1 11 ? -10.445 -4.635 6.551 1.00 0.00 748 LEU A N 12
ATOM 11584 C CA . LEU A 1 11 ? -9.224 -5.414 6.378 1.00 0.00 748 LEU A CA 12
ATOM 11585 C C . LEU A 1 11 ? -8.342 -5.327 7.620 1.00 0.00 748 LEU A C 12
ATOM 11586 O O . LEU A 1 11 ? -8.298 -4.308 8.310 1.00 0.00 748 LEU A O 12
ATOM 11602 N N . PRO A 1 12 ? -7.621 -6.419 7.912 1.00 0.00 749 PRO A N 12
ATOM 11603 C CA . PRO A 1 12 ? -6.724 -6.490 9.069 1.00 0.00 749 PRO A CA 12
ATOM 11604 C C . PRO A 1 12 ? -5.495 -5.602 8.906 1.00 0.00 749 PRO A C 12
ATOM 11605 O O . PRO A 1 12 ? -5.166 -5.181 7.798 1.00 0.00 749 PRO A O 12
ATOM 11616 N N . GLU A 1 13 ? -4.821 -5.323 10.018 1.00 0.00 750 GLU A N 12
ATOM 11617 C CA . GLU A 1 13 ? -3.629 -4.484 9.996 1.00 0.00 750 GLU A CA 12
ATOM 11618 C C . GLU A 1 13 ? -2.434 -5.251 9.435 1.00 0.00 750 GLU A C 12
ATOM 11619 O O . GLU A 1 13 ? -2.288 -6.451 9.670 1.00 0.00 750 GLU A O 12
ATOM 11631 N N . ILE A 1 14 ? -1.584 -4.550 8.693 1.00 0.00 751 ILE A N 12
ATOM 11632 C CA . ILE A 1 14 ? -0.403 -5.164 8.099 1.00 0.00 751 ILE A CA 12
ATOM 11633 C C . ILE A 1 14 ? 0.848 -4.849 8.912 1.00 0.00 751 ILE A C 12
ATOM 11634 O O . ILE A 1 14 ? 0.931 -3.807 9.561 1.00 0.00 751 ILE A O 12
ATOM 11650 N N . GLN A 1 15 ? 1.818 -5.756 8.870 1.00 0.00 752 GLN A N 12
ATOM 11651 C CA . GLN A 1 15 ? 3.066 -5.574 9.602 1.00 0.00 752 GLN A CA 12
ATOM 11652 C C . GLN A 1 15 ? 4.131 -4.941 8.713 1.00 0.00 752 GLN A C 12
ATOM 11653 O O . GLN A 1 15 ? 4.245 -5.270 7.533 1.00 0.00 752 GLN A O 12
ATOM 11667 N N . ASN A 1 16 ? 4.910 -4.030 9.289 1.00 0.00 753 ASN A N 12
ATOM 11668 C CA . ASN A 1 16 ? 5.966 -3.349 8.548 1.00 0.00 753 ASN A CA 12
ATOM 11669 C C . ASN A 1 16 ? 5.413 -2.707 7.279 1.00 0.00 753 ASN A C 12
ATOM 11670 O O . ASN A 1 16 ? 6.039 -2.760 6.221 1.00 0.00 753 ASN A O 12
ATOM 11681 N N . GLY A 1 17 ? 4.236 -2.100 7.394 1.00 0.00 754 GLY A N 12
ATOM 11682 C CA . GLY A 1 17 ? 3.619 -1.456 6.249 1.00 0.00 754 GLY A CA 12
ATOM 11683 C C . GLY A 1 17 ? 2.284 -0.824 6.589 1.00 0.00 754 GLY A C 12
ATOM 11684 O O . GLY A 1 17 ? 1.860 -0.837 7.745 1.00 0.00 754 GLY A O 12
ATOM 11688 N N . TRP A 1 18 ? 1.621 -0.267 5.582 1.00 0.00 755 TRP A N 12
ATOM 11689 C CA . TRP A 1 18 ? 0.327 0.375 5.781 1.00 0.00 755 TRP A CA 12
ATOM 11690 C C . TRP A 1 18 ? -0.503 0.336 4.502 1.00 0.00 755 TRP A C 12
ATOM 11691 O O . TRP A 1 18 ? 0.034 0.175 3.406 1.00 0.00 755 TRP A O 12
ATOM 11712 N N . LYS A 1 19 ? -1.815 0.484 4.649 1.00 0.00 756 LYS A N 12
ATOM 11713 C CA . LYS A 1 19 ? -2.720 0.467 3.506 1.00 0.00 756 LYS A CA 12
ATOM 11714 C C . LYS A 1 19 ? -3.503 1.772 3.412 1.00 0.00 756 LYS A C 12
ATOM 11715 O O . LYS A 1 19 ? -3.610 2.516 4.388 1.00 0.00 756 LYS A O 12
ATOM 11734 N N . THR A 1 20 ? -4.051 2.045 2.232 1.00 0.00 757 THR A N 12
ATOM 11735 C CA . THR A 1 20 ? -4.824 3.261 2.011 1.00 0.00 757 THR A CA 12
ATOM 11736 C C . THR A 1 20 ? -5.956 3.019 1.019 1.00 0.00 757 THR A C 12
ATOM 11737 O O . THR A 1 20 ? -5.718 2.782 -0.166 1.00 0.00 757 THR A O 12
ATOM 11748 N N . THR A 1 21 ? -7.190 3.081 1.510 1.00 0.00 758 THR A N 12
ATOM 11749 C CA . THR A 1 21 ? -8.360 2.869 0.666 1.00 0.00 758 THR A CA 12
ATOM 11750 C C . THR A 1 21 ? -8.479 3.959 -0.392 1.00 0.00 758 THR A C 12
ATOM 11751 O O . THR A 1 21 ? -8.233 5.134 -0.118 1.00 0.00 758 THR A O 12
ATOM 11762 N N . SER A 1 22 ? -8.860 3.563 -1.603 1.00 0.00 759 SER A N 12
ATOM 11763 C CA . SER A 1 22 ? -9.009 4.507 -2.704 1.00 0.00 759 SER A CA 12
ATOM 11764 C C . SER A 1 22 ? -10.403 5.127 -2.703 1.00 0.00 759 SER A C 12
ATOM 11765 O O . S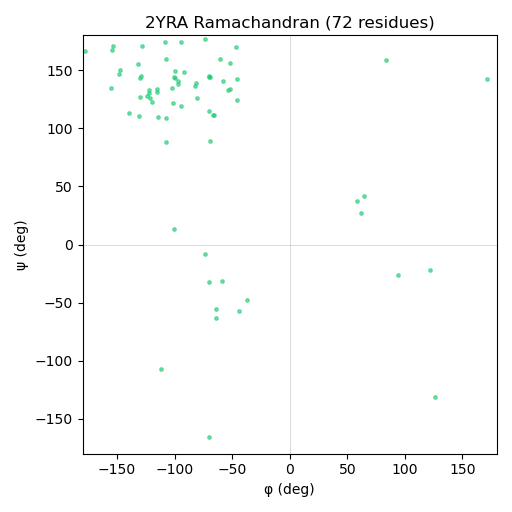ER A 1 22 ? -10.553 6.347 -2.625 1.00 0.00 759 SER A O 12
ATOM 11773 N N . HIS A 1 23 ? -11.422 4.277 -2.790 1.00 0.00 760 HIS A N 12
ATOM 11774 C CA . HIS A 1 23 ? -12.805 4.740 -2.798 1.00 0.00 760 HIS A CA 12
ATOM 11775 C C . HIS A 1 23 ? -13.292 5.023 -1.380 1.00 0.00 760 HIS A C 12
ATOM 11776 O O . HIS A 1 23 ? -13.068 4.230 -0.465 1.00 0.00 760 HIS A O 12
ATOM 11790 N N . THR A 1 24 ? -13.958 6.160 -1.204 1.00 0.00 761 THR A N 12
ATOM 11791 C CA . THR A 1 24 ? -14.475 6.549 0.102 1.00 0.00 761 THR A CA 12
ATOM 11792 C C . THR A 1 24 ? -15.093 5.359 0.825 1.00 0.00 761 THR A C 12
ATOM 11793 O O . THR A 1 24 ? -14.669 5.000 1.923 1.00 0.00 761 THR A O 12
ATOM 11804 N N . GLU A 1 25 ? -16.098 4.750 0.203 1.00 0.00 762 GLU A N 12
ATOM 11805 C CA . GLU A 1 25 ? -16.774 3.599 0.789 1.00 0.00 762 GLU A CA 12
ATOM 11806 C C . GLU A 1 25 ? -16.256 2.297 0.185 1.00 0.00 762 GLU A C 12
ATOM 11807 O O . GLU A 1 25 ? -16.190 2.149 -1.036 1.00 0.00 762 GLU A O 12
ATOM 11819 N N . LEU A 1 26 ? -15.887 1.357 1.049 1.00 0.00 763 LEU A N 12
ATOM 11820 C CA . LEU A 1 26 ? -15.373 0.067 0.602 1.00 0.00 763 LEU A CA 12
ATOM 11821 C C . LEU A 1 26 ? -16.488 -0.786 0.006 1.00 0.00 763 LEU A C 12
ATOM 11822 O O . LEU A 1 26 ? -16.884 -1.800 0.582 1.00 0.00 763 LEU A O 12
ATOM 11838 N N . VAL A 1 27 ? -16.990 -0.370 -1.152 1.00 0.00 764 VAL A N 12
ATOM 11839 C CA . VAL A 1 27 ? -18.058 -1.098 -1.829 1.00 0.00 764 VAL A CA 12
ATOM 11840 C C . VAL A 1 27 ? -17.516 -1.899 -3.007 1.00 0.00 764 VAL A C 12
ATOM 11841 O O . VAL A 1 27 ? -16.440 -1.605 -3.528 1.00 0.00 764 VAL A O 12
ATOM 11854 N N . ARG A 1 28 ? -18.268 -2.913 -3.422 1.00 0.00 765 ARG A N 12
ATOM 11855 C CA . ARG A 1 28 ? -17.863 -3.758 -4.539 1.00 0.00 765 ARG A CA 12
ATOM 11856 C C . ARG A 1 28 ? -17.275 -2.919 -5.670 1.00 0.00 765 ARG A C 12
ATOM 11857 O O . ARG A 1 28 ? -17.927 -2.014 -6.188 1.00 0.00 765 ARG A O 12
ATOM 11878 N N . GLY A 1 29 ? -16.038 -3.227 -6.048 1.00 0.00 766 GLY A N 12
ATOM 11879 C CA . GLY A 1 29 ? -15.383 -2.491 -7.114 1.00 0.00 766 GLY A CA 12
ATOM 11880 C C . GLY A 1 29 ? -14.216 -1.663 -6.615 1.00 0.00 766 GLY A C 12
ATOM 11881 O O . GLY A 1 29 ? -13.238 -1.460 -7.334 1.00 0.00 766 GLY A O 12
ATOM 11885 N N . ALA A 1 30 ? -14.320 -1.180 -5.381 1.00 0.00 767 ALA A N 12
ATOM 11886 C CA . ALA A 1 30 ? -13.264 -0.369 -4.787 1.00 0.00 767 ALA A CA 12
ATOM 11887 C C . ALA A 1 30 ? -11.932 -1.111 -4.792 1.00 0.00 767 ALA A C 12
ATOM 11888 O O . ALA A 1 30 ? -11.892 -2.333 -4.944 1.00 0.00 767 ALA A O 12
ATOM 11895 N N . ARG A 1 31 ? -10.844 -0.367 -4.627 1.00 0.00 768 ARG A N 12
ATOM 11896 C CA . ARG A 1 31 ? -9.510 -0.955 -4.614 1.00 0.00 768 ARG A CA 12
ATOM 11897 C C . ARG A 1 31 ? -8.708 -0.457 -3.415 1.00 0.00 768 ARG A C 12
ATOM 11898 O O . ARG A 1 31 ? -8.868 0.683 -2.979 1.00 0.00 768 ARG A O 12
ATOM 11919 N N . ILE A 1 32 ? -7.845 -1.320 -2.888 1.00 0.00 769 ILE A N 12
ATOM 11920 C CA . ILE A 1 32 ? -7.018 -0.967 -1.741 1.00 0.00 769 ILE A CA 12
ATOM 11921 C C . ILE A 1 32 ? -5.544 -0.904 -2.125 1.00 0.00 769 ILE A C 12
ATOM 11922 O O . ILE A 1 32 ? -5.078 -1.666 -2.973 1.00 0.00 769 ILE A O 12
ATOM 11938 N N . THR A 1 33 ? -4.813 0.010 -1.495 1.00 0.00 770 THR A N 12
ATOM 11939 C CA . THR A 1 33 ? -3.391 0.173 -1.769 1.00 0.00 770 THR A CA 12
ATOM 11940 C C . THR A 1 33 ? -2.547 -0.254 -0.574 1.00 0.00 770 THR A C 12
ATOM 11941 O O . THR A 1 33 ? -2.974 -0.132 0.575 1.00 0.00 770 THR A O 12
ATOM 11952 N N . TYR A 1 34 ? -1.348 -0.753 -0.850 1.00 0.00 771 TYR A N 12
ATOM 11953 C CA . TYR A 1 34 ? -0.445 -1.200 0.204 1.00 0.00 771 TYR A CA 12
ATOM 11954 C C . TYR A 1 34 ? 0.950 -0.611 0.013 1.00 0.00 771 TYR A C 12
ATOM 11955 O O . TYR A 1 34 ? 1.487 -0.608 -1.095 1.00 0.00 771 TYR A O 12
ATOM 11973 N N . GLN A 1 35 ? 1.529 -0.114 1.101 1.00 0.00 772 GLN A N 12
ATOM 11974 C CA . GLN A 1 35 ? 2.861 0.478 1.053 1.00 0.00 772 GLN A CA 12
ATOM 11975 C C . GLN A 1 35 ? 3.728 -0.040 2.196 1.00 0.00 772 GLN A C 12
ATOM 11976 O O . GLN A 1 35 ? 3.339 0.024 3.363 1.00 0.00 772 GLN A O 12
ATOM 11990 N N . CYS A 1 36 ? 4.904 -0.554 1.853 1.00 0.00 773 CYS A N 12
ATOM 11991 C CA . CYS A 1 36 ? 5.827 -1.085 2.849 1.00 0.00 773 CYS A CA 12
ATOM 11992 C C . CYS A 1 36 ? 7.037 -0.170 3.011 1.00 0.00 773 CYS A C 12
ATOM 11993 O O . CYS A 1 36 ? 7.194 0.806 2.277 1.00 0.00 773 CYS A O 12
ATOM 12000 N N . ASP A 1 37 ? 7.891 -0.493 3.977 1.00 0.00 774 ASP A N 12
ATOM 12001 C CA . ASP A 1 37 ? 9.088 0.299 4.235 1.00 0.00 774 ASP A CA 12
ATOM 12002 C C . ASP A 1 37 ? 10.004 0.312 3.016 1.00 0.00 774 ASP A C 12
ATOM 12003 O O . ASP A 1 37 ? 9.942 -0.564 2.153 1.00 0.00 774 ASP A O 12
ATOM 12012 N N . PRO A 1 38 ? 10.875 1.329 2.940 1.00 0.00 775 PRO A N 12
ATOM 12013 C CA . PRO A 1 38 ? 11.821 1.481 1.831 1.00 0.00 775 PRO A CA 12
ATOM 12014 C C . PRO A 1 38 ? 12.914 0.417 1.850 1.00 0.00 775 PRO A C 12
ATOM 12015 O O . PRO A 1 38 ? 13.816 0.457 2.685 1.00 0.00 775 PRO A O 12
ATOM 12026 N N . GLY A 1 39 ? 12.826 -0.533 0.924 1.00 0.00 776 GLY A N 12
ATOM 12027 C CA . GLY A 1 39 ? 13.814 -1.593 0.853 1.00 0.00 776 GLY A CA 12
ATOM 12028 C C . GLY A 1 39 ? 13.186 -2.973 0.873 1.00 0.00 776 GLY A C 12
ATOM 12029 O O . GLY A 1 39 ? 13.859 -3.972 0.621 1.00 0.00 776 GLY A O 12
ATOM 12033 N N . TYR A 1 40 ? 11.894 -3.029 1.174 1.00 0.00 777 TYR A N 12
ATOM 12034 C CA . TYR A 1 40 ? 11.176 -4.296 1.230 1.00 0.00 777 TYR A CA 12
ATOM 12035 C C . TYR A 1 40 ? 10.249 -4.451 0.028 1.00 0.00 777 TYR A C 12
ATOM 12036 O O . TYR A 1 40 ? 10.002 -3.495 -0.706 1.00 0.00 777 TYR A O 12
ATOM 12054 N N . ASP A 1 41 ? 9.740 -5.663 -0.165 1.00 0.00 778 ASP A N 12
ATOM 12055 C CA . ASP A 1 41 ? 8.838 -5.945 -1.277 1.00 0.00 778 ASP A CA 12
ATOM 12056 C C . ASP A 1 41 ? 7.563 -6.622 -0.784 1.00 0.00 778 ASP A C 12
ATOM 12057 O O . ASP A 1 41 ? 7.548 -7.236 0.283 1.00 0.00 778 ASP A O 12
ATOM 12066 N N . ILE A 1 42 ? 6.496 -6.504 -1.567 1.00 0.00 779 ILE A N 12
ATOM 12067 C CA . ILE A 1 42 ? 5.217 -7.105 -1.210 1.00 0.00 779 ILE A CA 12
ATOM 12068 C C . ILE A 1 42 ? 5.004 -8.423 -1.946 1.00 0.00 779 ILE A C 12
ATOM 12069 O O . ILE A 1 42 ? 5.242 -8.519 -3.150 1.00 0.00 779 ILE A O 12
ATOM 12085 N N . VAL A 1 43 ? 4.552 -9.437 -1.215 1.00 0.00 780 VAL A N 12
ATOM 12086 C CA . VAL A 1 43 ? 4.304 -10.750 -1.799 1.00 0.00 780 VAL A CA 12
ATOM 12087 C C . VAL A 1 43 ? 2.809 -11.012 -1.944 1.00 0.00 780 VAL A C 12
ATOM 12088 O O . VAL A 1 43 ? 2.109 -11.237 -0.958 1.00 0.00 780 VAL A O 12
ATOM 12101 N N . GLY A 1 44 ? 2.326 -10.982 -3.183 1.00 0.00 781 GLY A N 12
ATOM 12102 C CA . GLY A 1 44 ? 0.917 -11.219 -3.435 1.00 0.00 781 GLY A CA 12
ATOM 12103 C C . GLY A 1 44 ? 0.313 -10.187 -4.367 1.00 0.00 781 GLY A C 12
ATOM 12104 O O . GLY A 1 44 ? 0.883 -9.877 -5.413 1.00 0.00 781 GLY A O 12
ATOM 12108 N N . SER A 1 45 ? -0.844 -9.654 -3.987 1.00 0.00 782 SER A N 12
ATOM 12109 C CA . SER A 1 45 ? -1.528 -8.655 -4.799 1.00 0.00 782 SER A CA 12
ATOM 12110 C C . SER A 1 45 ? -1.481 -7.285 -4.129 1.00 0.00 782 SER A C 12
ATOM 12111 O O . SER A 1 45 ? -2.121 -7.062 -3.101 1.00 0.00 782 SER A O 12
ATOM 12119 N N . ASP A 1 46 ? -0.718 -6.371 -4.718 1.00 0.00 783 ASP A N 12
ATOM 12120 C CA . ASP A 1 46 ? -0.586 -5.022 -4.180 1.00 0.00 783 ASP A CA 12
ATOM 12121 C C . ASP A 1 46 ? -1.948 -4.340 -4.086 1.00 0.00 783 ASP A C 12
ATOM 12122 O O . ASP A 1 46 ? -2.321 -3.817 -3.035 1.00 0.00 783 ASP A O 12
ATOM 12131 N N . THR A 1 47 ? -2.686 -4.348 -5.191 1.00 0.00 784 THR A N 12
ATOM 12132 C CA . THR A 1 47 ? -4.004 -3.728 -5.235 1.00 0.00 784 THR A CA 12
ATOM 12133 C C . THR A 1 47 ? -5.104 -4.760 -5.014 1.00 0.00 784 THR A C 12
ATOM 12134 O O . THR A 1 47 ? -5.195 -5.751 -5.739 1.00 0.00 784 THR A O 12
ATOM 12145 N N . LEU A 1 48 ? -5.939 -4.521 -4.008 1.00 0.00 785 LEU A N 12
ATOM 12146 C CA . LEU A 1 48 ? -7.035 -5.430 -3.692 1.00 0.00 785 LEU A CA 12
ATOM 12147 C C . LEU A 1 48 ? -8.376 -4.830 -4.102 1.00 0.00 785 LEU A C 12
ATOM 12148 O O . LEU A 1 48 ? -8.821 -3.831 -3.535 1.00 0.00 785 LEU A O 12
ATOM 12164 N N . THR A 1 49 ? -9.018 -5.447 -5.089 1.00 0.00 786 THR A N 12
ATOM 12165 C CA . THR A 1 49 ? -10.308 -4.975 -5.574 1.00 0.00 786 THR A CA 12
ATOM 12166 C C . THR A 1 49 ? -11.448 -5.818 -5.014 1.00 0.00 786 THR A C 12
ATOM 12167 O O . THR A 1 49 ? -11.309 -7.028 -4.834 1.00 0.00 786 THR A O 12
ATOM 12178 N N . CYS A 1 50 ? -12.577 -5.172 -4.741 1.00 0.00 787 CYS A N 12
ATOM 12179 C CA . CYS A 1 50 ? -13.742 -5.862 -4.201 1.00 0.00 787 CYS A CA 12
ATOM 12180 C C . CYS A 1 50 ? -14.682 -6.299 -5.321 1.00 0.00 787 CYS A C 12
ATOM 12181 O O . CYS A 1 50 ? -14.896 -5.565 -6.286 1.00 0.00 787 CYS A O 12
ATOM 12188 N N . GLN A 1 51 ? -15.241 -7.497 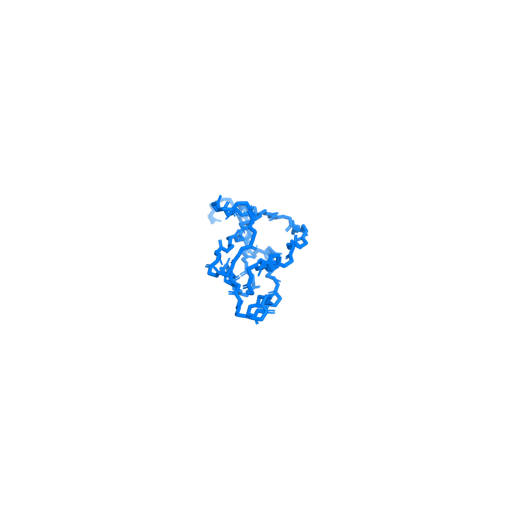-5.183 1.00 0.00 788 GLN A N 12
ATOM 12189 C CA . GLN A 1 51 ? -16.158 -8.031 -6.183 1.00 0.00 788 GLN A CA 12
ATOM 12190 C C . GLN A 1 51 ? -17.607 -7.750 -5.798 1.00 0.00 788 GLN A C 12
ATOM 12191 O O . GLN A 1 51 ? -17.895 -7.367 -4.664 1.00 0.00 788 GLN A O 12
ATOM 12205 N N . TRP A 1 52 ? -18.514 -7.941 -6.749 1.00 0.00 789 TRP A N 12
ATOM 12206 C CA . TRP A 1 52 ? -19.934 -7.708 -6.509 1.00 0.00 789 TRP A CA 12
ATOM 12207 C C . TRP A 1 52 ? -20.411 -8.472 -5.280 1.00 0.00 789 TRP A C 12
ATOM 12208 O O . TRP A 1 52 ? -21.449 -8.150 -4.701 1.00 0.00 789 TRP A O 12
ATOM 12229 N N . ASP A 1 53 ? -19.647 -9.485 -4.885 1.00 0.00 790 ASP A N 12
ATOM 12230 C CA . ASP A 1 53 ? -19.993 -10.295 -3.722 1.00 0.00 790 ASP A CA 12
ATOM 12231 C C . ASP A 1 53 ? -19.405 -9.695 -2.449 1.00 0.00 790 ASP A C 12
ATOM 12232 O O . ASP A 1 53 ? -19.211 -10.393 -1.453 1.00 0.00 790 ASP A O 12
ATOM 12241 N N . LEU A 1 54 ? -19.122 -8.397 -2.488 1.00 0.00 791 LEU A N 12
ATOM 12242 C CA . LEU A 1 54 ? -18.556 -7.703 -1.337 1.00 0.00 791 LEU A CA 12
ATOM 12243 C C . LEU A 1 54 ? -17.396 -8.494 -0.740 1.00 0.00 791 LEU A C 12
ATOM 12244 O O . LEU A 1 54 ? -17.198 -8.504 0.474 1.00 0.00 791 LEU A O 12
ATOM 12260 N N . SER A 1 55 ? -16.630 -9.154 -1.604 1.00 0.00 792 SER A N 12
ATOM 12261 C CA . SER A 1 55 ? -15.491 -9.949 -1.162 1.00 0.00 792 SER A CA 12
ATOM 12262 C C . SER A 1 55 ? -14.202 -9.463 -1.819 1.00 0.00 792 SER A C 12
ATOM 12263 O O . SER A 1 55 ? -14.232 -8.816 -2.866 1.00 0.00 792 SER A O 12
ATOM 12271 N N . TRP A 1 56 ? -13.073 -9.779 -1.196 1.00 0.00 793 TRP A N 12
ATOM 12272 C CA . TRP A 1 56 ? -11.773 -9.374 -1.718 1.00 0.00 793 TRP A CA 12
ATOM 12273 C C . TRP A 1 56 ? -11.145 -10.493 -2.543 1.00 0.00 793 TRP A C 12
ATOM 12274 O O . TRP A 1 56 ? -11.222 -11.666 -2.175 1.00 0.00 793 TRP A O 12
ATOM 12295 N N . SER A 1 57 ? -10.525 -10.124 -3.659 1.00 0.00 794 SER A N 12
ATOM 12296 C CA . SER A 1 57 ? -9.888 -11.098 -4.537 1.00 0.00 794 SER A CA 12
ATOM 12297 C C . SER A 1 57 ? -9.239 -12.216 -3.728 1.00 0.00 794 SER A C 12
ATOM 12298 O O . SER A 1 57 ? -9.411 -13.397 -4.031 1.00 0.00 794 SER A O 12
ATOM 12306 N N . SER A 1 58 ? -8.492 -11.835 -2.697 1.00 0.00 795 SER A N 12
ATOM 12307 C CA . SER A 1 58 ? -7.813 -12.805 -1.845 1.00 0.00 795 SER A CA 12
ATOM 12308 C C . SER A 1 58 ? -7.231 -12.127 -0.608 1.00 0.00 795 SER A C 12
ATOM 12309 O O . SER A 1 58 ? -7.274 -10.904 -0.479 1.00 0.00 795 SER A O 12
ATOM 12317 N N . ASP A 1 59 ? -6.689 -12.932 0.299 1.00 0.00 796 ASP A N 12
ATOM 12318 C CA . ASP A 1 59 ? -6.097 -12.412 1.527 1.00 0.00 796 ASP A CA 12
ATOM 12319 C C . ASP A 1 59 ? -5.111 -11.289 1.221 1.00 0.00 796 ASP A C 12
ATOM 12320 O O . ASP A 1 59 ? -4.549 -11.203 0.128 1.00 0.00 796 ASP A O 12
ATOM 12329 N N . PRO A 1 60 ? -4.894 -10.406 2.207 1.00 0.00 797 PRO A N 12
ATOM 12330 C CA . PRO A 1 60 ? -3.976 -9.272 2.067 1.00 0.00 797 PRO A CA 12
ATOM 12331 C C . PRO A 1 60 ? -2.517 -9.712 2.008 1.00 0.00 797 PRO A C 12
ATOM 12332 O O . PRO A 1 60 ? -2.111 -10.687 2.640 1.00 0.00 797 PRO A O 12
ATOM 12343 N N . PRO A 1 61 ? -1.707 -8.976 1.231 1.00 0.00 798 PRO A N 12
ATOM 12344 C CA . PRO A 1 61 ? -0.280 -9.271 1.072 1.00 0.00 798 PRO A CA 12
ATOM 12345 C C . PRO A 1 61 ? 0.516 -8.986 2.341 1.00 0.00 798 PRO A C 12
ATOM 12346 O O . PRO A 1 61 ? -0.056 -8.786 3.413 1.00 0.00 798 PRO A O 12
ATOM 12357 N N . PHE A 1 62 ? 1.838 -8.967 2.212 1.00 0.00 799 PHE A N 12
ATOM 12358 C CA . PHE A 1 62 ? 2.713 -8.706 3.349 1.00 0.00 799 PHE A CA 12
ATOM 12359 C C . PHE A 1 62 ? 4.052 -8.138 2.887 1.00 0.00 799 PHE A C 12
ATOM 12360 O O . PHE A 1 62 ? 4.388 -8.195 1.704 1.00 0.00 799 PHE A O 12
ATOM 12377 N N . CYS A 1 63 ? 4.811 -7.588 3.828 1.00 0.00 800 CYS A N 12
ATOM 12378 C CA . CYS A 1 63 ? 6.113 -7.008 3.519 1.00 0.00 800 CYS A CA 12
ATOM 12379 C C . CYS A 1 63 ? 7.240 -7.958 3.914 1.00 0.00 800 CYS A C 12
ATOM 12380 O O . CYS A 1 63 ? 7.292 -8.437 5.047 1.00 0.00 800 CYS A O 12
ATOM 12387 N N . GLU A 1 64 ? 8.139 -8.226 2.972 1.00 0.00 801 GLU A N 12
ATOM 12388 C CA . GLU A 1 64 ? 9.264 -9.119 3.222 1.00 0.00 801 GLU A CA 12
ATOM 12389 C C . GLU A 1 64 ? 10.560 -8.526 2.679 1.00 0.00 801 GLU A C 12
ATOM 12390 O O . GLU A 1 64 ? 10.569 -7.872 1.635 1.00 0.00 801 GLU A O 12
ATOM 12402 N N . LYS A 1 65 ? 11.656 -8.758 3.394 1.00 0.00 802 LYS A N 12
ATOM 12403 C CA . LYS A 1 65 ? 12.960 -8.249 2.985 1.00 0.00 802 LYS A CA 12
ATOM 12404 C C . LYS A 1 65 ? 13.441 -8.943 1.715 1.00 0.00 802 LYS A C 12
ATOM 12405 O O . LYS A 1 65 ? 13.238 -10.144 1.535 1.00 0.00 802 LYS A O 12
ATOM 12424 N N . THR A 1 66 ? 14.080 -8.179 0.834 1.00 0.00 803 THR A N 12
ATOM 12425 C CA . THR A 1 66 ? 14.590 -8.719 -0.419 1.00 0.00 803 THR A CA 12
ATOM 12426 C C . THR A 1 66 ? 15.654 -9.781 -0.167 1.00 0.00 803 THR A C 12
ATOM 12427 O O . THR A 1 66 ? 16.335 -9.759 0.858 1.00 0.00 803 THR A O 12
ATOM 12438 N N . GLU A 1 67 ? 15.793 -10.709 -1.109 1.00 0.00 804 GLU A N 12
ATOM 12439 C CA . GLU A 1 67 ? 16.776 -11.780 -0.987 1.00 0.00 804 GLU A CA 12
ATOM 12440 C C . GLU A 1 67 ? 18.158 -11.301 -1.421 1.00 0.00 804 GLU A C 12
ATOM 12441 O O . GLU A 1 67 ? 18.392 -11.035 -2.600 1.00 0.00 804 GLU A O 12
ATOM 12453 N N . GLU A 1 68 ? 19.070 -11.194 -0.460 1.00 0.00 805 GLU A N 12
ATOM 12454 C CA . GLU A 1 68 ? 20.428 -10.746 -0.743 1.00 0.00 805 GLU A CA 12
ATOM 12455 C C . GLU A 1 68 ? 21.319 -11.923 -1.130 1.00 0.00 805 GLU A C 12
ATOM 12456 O O . GLU A 1 68 ? 21.497 -12.862 -0.355 1.00 0.00 805 GLU A O 12
ATOM 12468 N N . SER A 1 69 ? 21.877 -11.864 -2.335 1.00 0.00 806 SER A N 12
ATOM 12469 C CA . SER A 1 69 ? 22.746 -12.926 -2.828 1.00 0.00 806 SER A CA 12
ATOM 12470 C C . SER A 1 69 ? 23.987 -13.063 -1.952 1.00 0.00 806 SER A C 12
ATOM 12471 O O . SER A 1 69 ? 24.506 -12.076 -1.432 1.00 0.00 806 SER A O 12
ATOM 12479 N N . GLY A 1 70 ? 24.457 -14.296 -1.792 1.00 0.00 807 GLY A N 12
ATOM 12480 C CA . GLY A 1 70 ? 25.633 -14.542 -0.977 1.00 0.00 807 GLY A CA 12
ATOM 12481 C C . GLY A 1 70 ? 25.282 -14.973 0.433 1.00 0.00 807 GLY A C 12
ATOM 12482 O O . GLY A 1 70 ? 24.112 -15.081 0.798 1.00 0.00 807 GLY A O 12
ATOM 12486 N N . PRO A 1 71 ? 26.314 -15.228 1.252 1.00 0.00 808 PRO A N 12
ATOM 12487 C CA . PRO A 1 71 ? 26.133 -15.655 2.642 1.00 0.00 808 PRO A CA 12
ATOM 12488 C C . PRO A 1 71 ? 25.582 -14.539 3.524 1.00 0.00 808 PRO A C 12
ATOM 12489 O O . PRO A 1 71 ? 25.013 -14.797 4.585 1.00 0.00 808 PRO A O 12
ATOM 12500 N N . SER A 1 72 ? 25.755 -13.299 3.079 1.00 0.00 809 SER A N 12
ATOM 12501 C CA . SER A 1 72 ? 25.278 -12.144 3.830 1.00 0.00 809 SER A CA 12
ATOM 12502 C C . SER A 1 72 ? 23.902 -12.417 4.430 1.00 0.00 809 SER A C 12
ATOM 12503 O O . SER A 1 72 ? 22.908 -12.519 3.711 1.00 0.00 809 SER A O 12
ATOM 12511 N N . SER A 1 73 ? 23.853 -12.533 5.753 1.00 0.00 810 SER A N 12
ATOM 12512 C CA . SER A 1 73 ? 22.600 -12.798 6.451 1.00 0.00 810 SER A CA 12
ATOM 12513 C C . SER A 1 73 ? 22.470 -11.914 7.688 1.00 0.00 810 SER A C 12
ATOM 12514 O O . SER A 1 73 ? 23.467 -11.471 8.256 1.00 0.00 810 SER A O 12
ATOM 12522 N N . GLY A 1 74 ? 21.231 -11.661 8.099 1.00 0.00 811 GLY A N 12
ATOM 12523 C CA . GLY A 1 74 ? 20.991 -10.831 9.265 1.00 0.00 811 GLY A CA 12
ATOM 12524 C C . GLY A 1 74 ? 20.741 -9.380 8.903 1.00 0.00 811 GLY A C 12
ATOM 12525 O O . GLY A 1 74 ? 21.602 -8.722 8.320 1.00 0.00 811 GLY A O 12
ATOM 12529 N N . GLY A 1 1 ? -29.080 -9.882 11.052 1.00 0.00 738 GLY A N 13
ATOM 12530 C CA . GLY A 1 1 ? -30.234 -9.771 10.179 1.00 0.00 738 GLY A CA 13
ATOM 12531 C C . GLY A 1 1 ? -30.051 -8.712 9.110 1.00 0.00 738 GLY A C 13
ATOM 12532 O O . GLY A 1 1 ? -30.119 -9.007 7.916 1.00 0.00 738 GLY A O 13
ATOM 12536 N N . SER A 1 2 ? -29.821 -7.475 9.537 1.00 0.00 739 SER A N 13
ATOM 12537 C CA . SER A 1 2 ? -29.634 -6.367 8.607 1.00 0.00 739 SER A CA 13
ATOM 12538 C C . SER A 1 2 ? -28.482 -5.472 9.054 1.00 0.00 739 SER A C 13
ATOM 12539 O O . SER A 1 2 ? -28.058 -5.516 10.209 1.00 0.00 739 SER A O 13
ATOM 12547 N N . SER A 1 3 ? -27.980 -4.659 8.130 1.00 0.00 740 SER A N 13
ATOM 12548 C CA . SER A 1 3 ? -26.875 -3.755 8.426 1.00 0.00 740 SER A CA 13
ATOM 12549 C C . SER A 1 3 ? -26.939 -2.511 7.544 1.00 0.00 740 SER A C 13
ATOM 12550 O O . SER A 1 3 ? -27.520 -2.535 6.460 1.00 0.00 740 SER A O 13
ATOM 12558 N N . GLY A 1 4 ? -26.337 -1.425 8.018 1.00 0.00 741 GLY A N 13
ATOM 12559 C CA . GLY A 1 4 ? -26.337 -0.187 7.262 1.00 0.00 741 GLY A CA 13
ATOM 12560 C C . GLY A 1 4 ? -25.638 -0.325 5.923 1.00 0.00 741 GLY A C 13
ATOM 12561 O O . GLY A 1 4 ? -25.944 -1.230 5.147 1.00 0.00 741 GLY A O 13
ATOM 12565 N N . SER A 1 5 ? -24.699 0.575 5.652 1.00 0.00 742 SER A N 13
ATOM 12566 C CA . SER A 1 5 ? -23.958 0.553 4.396 1.00 0.00 742 SER A CA 13
ATOM 12567 C C . SER A 1 5 ? -23.337 -0.820 4.156 1.00 0.00 742 SER A C 13
ATOM 12568 O O . SER A 1 5 ? -22.999 -1.534 5.100 1.00 0.00 742 SER A O 13
ATOM 12576 N N . SER A 1 6 ? -23.190 -1.182 2.885 1.00 0.00 743 SER A N 13
ATOM 12577 C CA . SER A 1 6 ? -22.613 -2.470 2.520 1.00 0.00 743 SER A CA 13
ATOM 12578 C C . SER A 1 6 ? -21.233 -2.290 1.896 1.00 0.00 743 SER A C 13
ATOM 12579 O O . SER A 1 6 ? -20.914 -1.228 1.362 1.00 0.00 743 SER A O 13
ATOM 12587 N N . GLY A 1 7 ? -20.416 -3.336 1.969 1.00 0.00 744 GLY A N 13
ATOM 12588 C CA . GLY A 1 7 ? -19.079 -3.274 1.408 1.00 0.00 744 GLY A CA 13
ATOM 12589 C C . GLY A 1 7 ? -18.215 -4.444 1.837 1.00 0.00 744 GLY A C 13
ATOM 12590 O O . GLY A 1 7 ? -18.505 -5.106 2.834 1.00 0.00 744 GLY A O 13
ATOM 12594 N N . CYS A 1 8 ? -17.152 -4.700 1.082 1.00 0.00 745 CYS A N 13
ATOM 12595 C CA . CYS A 1 8 ? -16.244 -5.799 1.387 1.00 0.00 745 CYS A CA 13
ATOM 12596 C C . CYS A 1 8 ? -15.914 -5.834 2.877 1.00 0.00 745 CYS A C 13
ATOM 12597 O O . CYS A 1 8 ? -15.984 -4.815 3.563 1.00 0.00 745 CYS A O 13
ATOM 12604 N N . SER A 1 9 ? -15.552 -7.015 3.370 1.00 0.00 746 SER A N 13
ATOM 12605 C CA . SER A 1 9 ? -15.214 -7.184 4.778 1.00 0.00 746 SER A CA 13
ATOM 12606 C C . SER A 1 9 ? -13.965 -6.384 5.137 1.00 0.00 746 SER A C 13
ATOM 12607 O O . SER A 1 9 ? -12.991 -6.364 4.385 1.00 0.00 746 SER A O 13
ATOM 12615 N N . ASP A 1 10 ? -14.003 -5.726 6.290 1.00 0.00 747 ASP A N 13
ATOM 12616 C CA . ASP A 1 10 ? -12.875 -4.925 6.751 1.00 0.00 747 ASP A CA 13
ATOM 12617 C C . ASP A 1 10 ? -11.601 -5.763 6.809 1.00 0.00 747 ASP A C 13
ATOM 12618 O O . ASP A 1 10 ? -11.656 -6.987 6.939 1.00 0.00 747 ASP A O 13
ATOM 12627 N N . LEU A 1 11 ? -10.456 -5.097 6.712 1.00 0.00 748 LEU A N 13
ATOM 12628 C CA . LEU A 1 11 ? -9.168 -5.780 6.752 1.00 0.00 748 LEU A CA 13
ATOM 12629 C C . LEU A 1 11 ? -8.334 -5.299 7.935 1.00 0.00 748 LEU A C 13
ATOM 12630 O O . LEU A 1 11 ? -8.379 -4.132 8.325 1.00 0.00 748 LEU A O 13
ATOM 12646 N N . PRO A 1 12 ? -7.551 -6.218 8.520 1.00 0.00 749 PRO A N 13
ATOM 12647 C CA . PRO A 1 12 ? -6.689 -5.910 9.665 1.00 0.00 749 PRO A CA 13
ATOM 12648 C C . PRO A 1 12 ? -5.517 -5.011 9.284 1.00 0.00 749 PRO A C 13
ATOM 12649 O O . PRO A 1 12 ? -5.397 -4.587 8.135 1.00 0.00 749 PRO A O 13
ATOM 12660 N N . GLU A 1 13 ? -4.655 -4.726 10.255 1.00 0.00 750 GLU A N 13
ATOM 12661 C CA . GLU A 1 13 ? -3.493 -3.878 10.019 1.00 0.00 750 GLU A CA 13
ATOM 12662 C C . GLU A 1 13 ? -2.302 -4.706 9.545 1.00 0.00 750 GLU A C 13
ATOM 12663 O O . GLU A 1 13 ? -2.149 -5.867 9.925 1.00 0.00 750 GLU A O 13
ATOM 12675 N N . ILE A 1 14 ? -1.462 -4.100 8.713 1.00 0.00 751 ILE A N 13
ATOM 12676 C CA . ILE A 1 14 ? -0.285 -4.780 8.187 1.00 0.00 751 ILE A CA 13
ATOM 12677 C C . ILE A 1 14 ? 0.978 -4.340 8.921 1.00 0.00 751 ILE A C 13
ATOM 12678 O O . ILE A 1 14 ? 1.078 -3.200 9.374 1.00 0.00 751 ILE A O 13
ATOM 12694 N N . GLN A 1 15 ? 1.939 -5.251 9.031 1.00 0.00 752 GLN A N 13
ATOM 12695 C CA . GLN A 1 15 ? 3.196 -4.956 9.709 1.00 0.00 752 GLN A CA 13
ATOM 12696 C C . GLN A 1 15 ? 4.197 -4.324 8.747 1.00 0.00 752 GLN A C 13
ATOM 12697 O O . GLN A 1 15 ? 4.270 -4.697 7.577 1.00 0.00 752 GLN A O 13
ATOM 12711 N N . ASN A 1 16 ? 4.967 -3.364 9.249 1.00 0.00 753 ASN A N 13
ATOM 12712 C CA . ASN A 1 16 ? 5.964 -2.679 8.434 1.00 0.00 753 ASN A CA 13
ATOM 12713 C C . ASN A 1 16 ? 5.344 -2.158 7.141 1.00 0.00 753 ASN A C 13
ATOM 12714 O O . ASN A 1 16 ? 5.951 -2.237 6.074 1.00 0.00 753 ASN A O 13
ATOM 12725 N N . GLY A 1 17 ? 4.131 -1.625 7.245 1.00 0.00 754 GLY A N 13
ATOM 12726 C CA . GLY A 1 17 ? 3.449 -1.099 6.077 1.00 0.00 754 GLY A CA 13
ATOM 12727 C C . GLY A 1 17 ? 2.151 -0.400 6.429 1.00 0.00 754 GLY A C 13
ATOM 12728 O O . GLY A 1 17 ? 1.749 -0.372 7.592 1.00 0.00 754 GLY A O 13
ATOM 12732 N N . TRP A 1 18 ? 1.495 0.168 5.423 1.00 0.00 755 TRP A N 13
ATOM 12733 C CA . TRP A 1 18 ? 0.236 0.873 5.633 1.00 0.00 755 TRP A CA 13
ATOM 12734 C C . TRP A 1 18 ? -0.692 0.698 4.435 1.00 0.00 755 TRP A C 13
ATOM 12735 O O . TRP A 1 18 ? -0.237 0.526 3.304 1.00 0.00 755 TRP A O 13
ATOM 12756 N N . LYS A 1 19 ? -1.995 0.744 4.691 1.00 0.00 756 LYS A N 13
ATOM 12757 C CA . LYS A 1 19 ? -2.988 0.592 3.634 1.00 0.00 756 LYS A CA 13
ATOM 12758 C C . LYS A 1 19 ? -3.857 1.841 3.520 1.00 0.00 756 LYS A C 13
ATOM 12759 O O . LYS A 1 19 ? -4.040 2.573 4.493 1.00 0.00 756 LYS A O 13
ATOM 12778 N N . THR A 1 20 ? -4.393 2.077 2.327 1.00 0.00 757 THR A N 13
ATOM 12779 C CA . THR A 1 20 ? -5.243 3.236 2.087 1.00 0.00 757 THR A CA 13
ATOM 12780 C C . THR A 1 20 ? -6.609 2.816 1.556 1.00 0.00 757 THR A C 13
ATOM 12781 O O . THR A 1 20 ? -6.744 1.772 0.917 1.00 0.00 757 THR A O 13
ATOM 12792 N N . THR A 1 21 ? -7.621 3.635 1.825 1.00 0.00 758 THR A N 13
ATOM 12793 C CA . THR A 1 21 ? -8.977 3.348 1.374 1.00 0.00 758 THR A CA 13
ATOM 12794 C C . THR A 1 21 ? -9.550 4.514 0.577 1.00 0.00 758 THR A C 13
ATOM 12795 O O . THR A 1 21 ? -8.995 5.613 0.580 1.00 0.00 758 THR A O 13
ATOM 12806 N N . SER A 1 22 ? -10.664 4.268 -0.105 1.00 0.00 759 SER A N 13
ATOM 12807 C CA . SER A 1 22 ? -11.311 5.297 -0.910 1.00 0.00 759 SER A CA 13
ATOM 12808 C C . SER A 1 22 ? -12.542 5.850 -0.198 1.00 0.00 759 SER A C 13
ATOM 12809 O O . SER A 1 22 ? -13.423 5.097 0.218 1.00 0.00 759 SER A O 13
ATOM 12817 N N . HIS A 1 23 ? -12.596 7.171 -0.061 1.00 0.00 760 HIS A N 13
ATOM 12818 C CA . HIS A 1 23 ? -13.719 7.826 0.600 1.00 0.00 760 HIS A CA 13
ATOM 12819 C C . HIS A 1 23 ? -14.024 7.162 1.939 1.00 0.00 760 HIS A C 13
ATOM 12820 O O . HIS A 1 23 ? -15.184 7.041 2.334 1.00 0.00 760 HIS A O 13
ATOM 12834 N N . THR A 1 24 ? -12.976 6.730 2.633 1.00 0.00 761 THR A N 13
ATOM 12835 C CA . THR A 1 24 ? -13.132 6.076 3.926 1.00 0.00 761 THR A CA 13
ATOM 12836 C C . THR A 1 24 ? -14.368 5.184 3.945 1.00 0.00 761 THR A C 13
ATOM 12837 O O . THR A 1 24 ? -15.000 5.008 4.986 1.00 0.00 761 THR A O 13
ATOM 12848 N N . GLU A 1 25 ? -14.706 4.624 2.788 1.00 0.00 762 GLU A N 13
ATOM 12849 C CA . GLU A 1 25 ? -15.867 3.750 2.674 1.00 0.00 762 GLU A CA 13
ATOM 12850 C C . GLU A 1 25 ? -15.620 2.648 1.648 1.00 0.00 762 GLU A C 13
ATOM 12851 O O . GLU A 1 25 ? -15.378 2.921 0.472 1.00 0.00 762 GLU A O 13
ATOM 12863 N N . LEU A 1 26 ? -15.682 1.401 2.102 1.00 0.00 763 LEU A N 13
ATOM 12864 C CA . LEU A 1 26 ? -15.464 0.255 1.225 1.00 0.00 763 LEU A CA 13
ATOM 12865 C C . LEU A 1 26 ? -16.707 -0.033 0.388 1.00 0.00 763 LEU A C 13
ATOM 12866 O O . LEU A 1 26 ? -17.709 -0.533 0.898 1.00 0.00 763 LEU A O 13
ATOM 12882 N N . VAL A 1 27 ? -16.632 0.283 -0.901 1.00 0.00 764 VAL A N 13
ATOM 12883 C CA . VAL A 1 27 ? -17.749 0.055 -1.810 1.00 0.00 764 VAL A CA 13
ATOM 12884 C C . VAL A 1 27 ? -17.332 -0.823 -2.984 1.00 0.00 764 VAL A C 13
ATOM 12885 O O . VAL A 1 27 ? -16.157 -1.163 -3.132 1.00 0.00 764 VAL A O 13
ATOM 12898 N N . ARG A 1 28 ? -18.301 -1.188 -3.817 1.00 0.00 765 ARG A N 13
ATOM 12899 C CA . ARG A 1 28 ? -18.034 -2.028 -4.979 1.00 0.00 765 ARG A CA 13
ATOM 12900 C C . ARG A 1 28 ? -17.023 -1.364 -5.909 1.00 0.00 765 ARG A C 13
ATOM 12901 O O . ARG A 1 28 ? -17.203 -0.220 -6.323 1.00 0.00 765 ARG A O 13
ATOM 12922 N N . GLY A 1 29 ? -15.958 -2.092 -6.233 1.00 0.00 766 GLY A N 13
ATOM 12923 C CA . GLY A 1 29 ? -14.934 -1.557 -7.111 1.00 0.00 766 GLY A CA 13
ATOM 12924 C C . GLY A 1 29 ? -13.791 -0.919 -6.348 1.00 0.00 766 GLY A C 13
ATOM 12925 O O . GLY A 1 29 ? -12.714 -0.697 -6.900 1.00 0.00 766 GLY A O 13
ATOM 12929 N N . ALA A 1 30 ? -14.026 -0.620 -5.074 1.00 0.00 767 ALA A N 13
ATOM 12930 C CA . ALA A 1 30 ? -13.007 -0.004 -4.234 1.00 0.00 767 ALA A CA 13
ATOM 12931 C C . ALA A 1 30 ? -11.777 -0.897 -4.117 1.00 0.00 767 ALA A C 13
ATOM 12932 O O . ALA A 1 30 ? -11.893 -2.118 -4.003 1.00 0.00 767 ALA A O 13
ATOM 12939 N N . ARG A 1 31 ? -10.599 -0.282 -4.148 1.00 0.00 768 ARG A N 13
ATOM 12940 C CA . ARG A 1 31 ? -9.347 -1.023 -4.047 1.00 0.00 768 ARG A CA 13
ATOM 12941 C C . ARG A 1 31 ? -8.459 -0.444 -2.950 1.00 0.00 768 ARG A C 13
ATOM 12942 O O . ARG A 1 31 ? -8.428 0.768 -2.738 1.00 0.00 768 ARG A O 13
ATOM 12963 N N . ILE A 1 32 ? -7.741 -1.319 -2.254 1.00 0.00 769 ILE A N 13
ATOM 12964 C CA . ILE A 1 32 ? -6.853 -0.895 -1.179 1.00 0.00 769 ILE A CA 13
ATOM 12965 C C . ILE A 1 32 ? -5.390 -1.013 -1.596 1.00 0.00 769 ILE A C 13
ATOM 12966 O O . ILE A 1 32 ? -4.956 -2.053 -2.091 1.00 0.00 769 ILE A O 13
ATOM 12982 N N . THR A 1 33 ? -4.633 0.061 -1.389 1.00 0.00 770 THR A N 13
ATOM 12983 C CA . THR A 1 33 ? -3.219 0.078 -1.742 1.00 0.00 770 THR A CA 13
ATOM 12984 C C . THR A 1 33 ? -2.348 -0.248 -0.535 1.00 0.00 770 THR A C 13
ATOM 12985 O O . THR A 1 33 ? -2.387 0.451 0.478 1.00 0.00 770 THR A O 13
ATOM 12996 N N . TYR A 1 34 ? -1.561 -1.312 -0.649 1.00 0.00 771 TYR A N 13
ATOM 12997 C CA . TYR A 1 34 ? -0.680 -1.732 0.434 1.00 0.00 771 TYR A CA 13
ATOM 12998 C C . TYR A 1 34 ? 0.744 -1.235 0.202 1.00 0.00 771 TYR A C 13
ATOM 12999 O O . TYR A 1 34 ? 1.385 -1.597 -0.784 1.00 0.00 771 TYR A O 13
ATOM 13017 N N . GLN A 1 35 ? 1.231 -0.405 1.118 1.00 0.00 772 GLN A N 13
ATOM 13018 C CA . GLN A 1 35 ? 2.579 0.141 1.014 1.00 0.00 772 GLN A CA 13
ATOM 13019 C C . GLN A 1 35 ? 3.469 -0.390 2.132 1.00 0.00 772 GLN A C 13
ATOM 13020 O O . GLN A 1 35 ? 3.028 -0.543 3.272 1.00 0.00 772 GLN A O 13
ATOM 13034 N N . CYS A 1 36 ? 4.725 -0.669 1.799 1.00 0.00 773 CYS A N 13
ATOM 13035 C CA . CYS A 1 36 ? 5.679 -1.184 2.775 1.00 0.00 773 CYS A CA 13
ATOM 13036 C C . CYS A 1 36 ? 6.863 -0.234 2.931 1.00 0.00 773 CYS A C 13
ATOM 13037 O O . CYS A 1 36 ? 6.986 0.747 2.198 1.00 0.00 773 CYS A O 13
ATOM 13044 N N . ASP A 1 37 ? 7.730 -0.533 3.892 1.00 0.00 774 ASP A N 13
ATOM 13045 C CA . ASP A 1 37 ? 8.906 0.293 4.145 1.00 0.00 774 ASP A CA 13
ATOM 13046 C C . ASP A 1 37 ? 9.807 0.347 2.915 1.00 0.00 774 ASP A C 13
ATOM 13047 O O . ASP A 1 37 ? 9.760 -0.521 2.042 1.00 0.00 774 ASP A O 13
ATOM 13056 N N . PRO A 1 38 ? 10.647 1.390 2.842 1.00 0.00 775 PRO A N 13
ATOM 13057 C CA . PRO A 1 38 ? 11.574 1.582 1.723 1.00 0.00 775 PRO A CA 13
ATOM 13058 C C . PRO A 1 38 ? 12.698 0.552 1.718 1.00 0.00 775 PRO A C 13
ATOM 13059 O O . PRO A 1 38 ? 13.611 0.611 2.539 1.00 0.00 775 PRO A O 13
ATOM 13070 N N . GLY A 1 39 ? 12.624 -0.393 0.785 1.00 0.00 776 GLY A N 13
ATOM 13071 C CA . GLY A 1 39 ? 13.642 -1.423 0.691 1.00 0.00 776 GLY A CA 13
ATOM 13072 C C . GLY A 1 39 ? 13.063 -2.821 0.789 1.00 0.00 776 GLY A C 13
ATOM 13073 O O . GLY A 1 39 ? 13.797 -3.809 0.745 1.00 0.00 776 GLY A O 13
ATOM 13077 N N . TYR A 1 40 ? 11.745 -2.905 0.926 1.00 0.00 777 TYR A N 13
ATOM 13078 C CA . TYR A 1 40 ? 11.068 -4.192 1.035 1.00 0.00 777 TYR A CA 13
ATOM 13079 C C . TYR A 1 40 ? 10.150 -4.429 -0.160 1.00 0.00 777 TYR A C 13
ATOM 13080 O O . TYR A 1 40 ? 9.911 -3.525 -0.962 1.00 0.00 777 TYR A O 13
ATOM 13098 N N . ASP A 1 41 ? 9.638 -5.649 -0.272 1.00 0.00 778 ASP A N 13
ATOM 13099 C CA . ASP A 1 41 ? 8.744 -6.006 -1.367 1.00 0.00 778 ASP A CA 13
ATOM 13100 C C . ASP A 1 41 ? 7.480 -6.678 -0.841 1.00 0.00 778 ASP A C 13
ATOM 13101 O O . ASP A 1 41 ? 7.483 -7.267 0.241 1.00 0.00 778 ASP A O 13
ATOM 13110 N N . ILE A 1 42 ? 6.401 -6.584 -1.611 1.00 0.00 779 ILE A N 13
ATOM 13111 C CA . ILE A 1 42 ? 5.131 -7.182 -1.221 1.00 0.00 779 ILE A CA 13
ATOM 13112 C C . ILE A 1 42 ? 4.940 -8.545 -1.878 1.00 0.00 779 ILE A C 13
ATOM 13113 O O . ILE A 1 42 ? 5.182 -8.709 -3.074 1.00 0.00 779 ILE A O 13
ATOM 13129 N N . VAL A 1 43 ? 4.503 -9.521 -1.089 1.00 0.00 780 VAL A N 13
ATOM 13130 C CA . VAL A 1 43 ? 4.277 -10.870 -1.594 1.00 0.00 780 VAL A CA 13
ATOM 13131 C C . VAL A 1 43 ? 2.787 -11.159 -1.742 1.00 0.00 780 VAL A C 13
ATOM 13132 O O . VAL A 1 43 ? 2.071 -11.301 -0.752 1.00 0.00 780 VAL A O 13
ATOM 13145 N N . GLY A 1 44 ? 2.327 -11.244 -2.986 1.00 0.00 781 GLY A N 13
ATOM 13146 C CA . GLY A 1 44 ? 0.924 -11.516 -3.241 1.00 0.00 781 GLY A CA 13
ATOM 13147 C C . GLY A 1 44 ? 0.295 -10.495 -4.167 1.00 0.00 781 GLY A C 13
ATOM 13148 O O . GLY A 1 44 ? 0.945 -9.994 -5.084 1.00 0.00 781 GLY A O 13
ATOM 13152 N N . SER A 1 45 ? -0.976 -10.186 -3.929 1.00 0.00 782 SER A N 13
ATOM 13153 C CA . SER A 1 45 ? -1.696 -9.222 -4.752 1.00 0.00 782 SER A CA 13
ATOM 13154 C C . SER A 1 45 ? -1.584 -7.817 -4.167 1.00 0.00 782 SER A C 13
ATOM 13155 O O . SER A 1 45 ? -2.339 -7.445 -3.269 1.00 0.00 782 SER A O 13
ATOM 13163 N N . ASP A 1 46 ? -0.636 -7.043 -4.683 1.00 0.00 783 ASP A N 13
ATOM 13164 C CA . ASP A 1 46 ? -0.424 -5.679 -4.213 1.00 0.00 783 ASP A CA 13
ATOM 13165 C C . ASP A 1 46 ? -1.748 -4.928 -4.110 1.00 0.00 783 ASP A C 13
ATOM 13166 O O . ASP A 1 46 ? -1.999 -4.221 -3.133 1.00 0.00 783 ASP A O 13
ATOM 13175 N N . THR A 1 47 ? -2.592 -5.084 -5.125 1.00 0.00 784 THR A N 13
ATOM 13176 C CA . THR A 1 47 ? -3.889 -4.420 -5.149 1.00 0.00 784 THR A CA 13
ATOM 13177 C C . THR A 1 47 ? -5.018 -5.408 -4.882 1.00 0.00 784 THR A C 13
ATOM 13178 O O . THR A 1 47 ? -4.985 -6.546 -5.351 1.00 0.00 784 THR A O 13
ATOM 13189 N N . LEU A 1 48 ? -6.018 -4.967 -4.127 1.00 0.00 785 LEU A N 13
ATOM 13190 C CA . LEU A 1 48 ? -7.160 -5.813 -3.798 1.00 0.00 785 LEU A CA 13
ATOM 13191 C C . LEU A 1 48 ? -8.471 -5.127 -4.168 1.00 0.00 785 LEU A C 13
ATOM 13192 O O . LEU A 1 48 ? -8.872 -4.148 -3.538 1.00 0.00 785 LEU A O 13
ATOM 13208 N N . THR A 1 49 ? -9.137 -5.649 -5.193 1.00 0.00 786 THR A N 13
ATOM 13209 C CA . THR A 1 49 ? -10.403 -5.088 -5.647 1.00 0.00 786 THR A CA 13
ATOM 13210 C C . THR A 1 49 ? -11.584 -5.809 -5.007 1.00 0.00 786 THR A C 13
ATOM 13211 O O . THR A 1 49 ? -11.489 -6.983 -4.650 1.00 0.00 786 THR A O 13
ATOM 13222 N N . CYS A 1 50 ? -12.698 -5.098 -4.865 1.00 0.00 787 CYS A N 13
ATOM 13223 C CA . CYS A 1 50 ? -13.899 -5.670 -4.268 1.00 0.00 787 CYS A CA 13
ATOM 13224 C C . CYS A 1 50 ? -14.821 -6.242 -5.341 1.00 0.00 787 CYS A C 13
ATOM 13225 O O . CYS A 1 50 ? -15.295 -5.517 -6.216 1.00 0.00 787 CYS A O 13
ATOM 13232 N N . GLN A 1 51 ? -15.069 -7.545 -5.267 1.00 0.00 788 GLN A N 13
ATOM 13233 C CA . GLN A 1 51 ? -15.934 -8.214 -6.232 1.00 0.00 788 GLN A CA 13
ATOM 13234 C C . GLN A 1 51 ? -17.394 -7.832 -6.012 1.00 0.00 788 GLN A C 13
ATOM 13235 O O . GLN A 1 51 ? -17.714 -7.060 -5.108 1.00 0.00 788 GLN A O 13
ATOM 13249 N N . TRP A 1 52 ? -18.274 -8.376 -6.844 1.00 0.00 789 TRP A N 13
ATOM 13250 C CA . TRP A 1 52 ? -19.701 -8.091 -6.740 1.00 0.00 789 TRP A CA 13
ATOM 13251 C C . TRP A 1 52 ? -20.299 -8.752 -5.503 1.00 0.00 789 TRP A C 13
ATOM 13252 O O . TRP A 1 52 ? -21.409 -8.420 -5.087 1.00 0.00 789 TRP A O 13
ATOM 13273 N N . ASP A 1 53 ? -19.558 -9.688 -4.921 1.00 0.00 790 ASP A N 13
ATOM 13274 C CA . ASP A 1 53 ? -20.016 -10.394 -3.730 1.00 0.00 790 ASP A CA 13
ATOM 13275 C C . ASP A 1 53 ? -19.343 -9.841 -2.477 1.00 0.00 790 ASP A C 13
ATOM 13276 O O . ASP A 1 53 ? -19.267 -10.517 -1.450 1.00 0.00 790 ASP A O 13
ATOM 13285 N N . LEU A 1 54 ? -18.856 -8.608 -2.570 1.00 0.00 791 LEU A N 13
ATOM 13286 C CA . LEU A 1 54 ? -18.188 -7.964 -1.444 1.00 0.00 791 LEU A CA 13
ATOM 13287 C C . LEU A 1 54 ? -17.059 -8.839 -0.907 1.00 0.00 791 LEU A C 13
ATOM 13288 O O . LEU A 1 54 ? -16.694 -8.748 0.265 1.00 0.00 791 LEU A O 13
ATOM 13304 N N . SER A 1 55 ? -16.510 -9.685 -1.772 1.00 0.00 792 SER A N 13
ATOM 13305 C CA . SER A 1 55 ? -15.424 -10.577 -1.384 1.00 0.00 792 SER A CA 13
ATOM 13306 C C . SER A 1 55 ? -14.133 -10.210 -2.111 1.00 0.00 792 SER A C 13
ATOM 13307 O O . SER A 1 55 ? -14.086 -10.184 -3.340 1.00 0.00 792 SER A O 13
ATOM 13315 N N . TRP A 1 56 ? -13.089 -9.928 -1.341 1.00 0.00 793 TRP A N 13
ATOM 13316 C CA . TRP A 1 56 ? -11.797 -9.562 -1.910 1.00 0.00 793 TRP A CA 13
ATOM 13317 C C . TRP A 1 56 ? -11.231 -10.700 -2.752 1.00 0.00 793 TRP A C 13
ATOM 13318 O O . TRP A 1 56 ? -11.274 -11.862 -2.350 1.00 0.00 793 TRP A O 13
ATOM 13339 N N . SER A 1 57 ? -10.701 -10.358 -3.922 1.00 0.00 794 SER A N 13
ATOM 13340 C CA . SER A 1 57 ? -10.130 -11.352 -4.823 1.00 0.00 794 SER A CA 13
ATOM 13341 C C . SER A 1 57 ? -9.382 -12.427 -4.040 1.00 0.00 794 SER A C 13
ATOM 13342 O O . SER A 1 57 ? -9.516 -13.619 -4.318 1.00 0.00 794 SER A O 13
ATOM 13350 N N . SER A 1 58 ? -8.593 -11.997 -3.061 1.00 0.00 795 SER A N 13
ATOM 13351 C CA . SER A 1 58 ? -7.820 -12.921 -2.240 1.00 0.00 795 SER A CA 13
ATOM 13352 C C . SER A 1 58 ? -7.380 -12.255 -0.940 1.00 0.00 795 SER A C 13
ATOM 13353 O O . SER A 1 58 ? -7.686 -11.089 -0.692 1.00 0.00 795 SER A O 13
ATOM 13361 N N . ASP A 1 59 ? -6.659 -13.004 -0.114 1.00 0.00 796 ASP A N 13
ATOM 13362 C CA . ASP A 1 59 ? -6.174 -12.488 1.161 1.00 0.00 796 ASP A CA 13
ATOM 13363 C C . ASP A 1 59 ? -5.168 -11.361 0.944 1.00 0.00 796 ASP A C 13
ATOM 13364 O O . ASP A 1 59 ? -4.544 -11.248 -0.111 1.00 0.00 796 ASP A O 13
ATOM 13373 N N . PRO A 1 60 ? -5.007 -10.507 1.965 1.00 0.00 797 PRO A N 13
ATOM 13374 C CA . PRO A 1 60 ? -4.079 -9.373 1.909 1.00 0.00 797 PRO A CA 13
ATOM 13375 C C . PRO A 1 60 ? -2.620 -9.818 1.923 1.00 0.00 797 PRO A C 13
ATOM 13376 O O . PRO A 1 60 ? -2.237 -10.751 2.628 1.00 0.00 797 PRO A O 13
ATOM 13387 N N . PRO A 1 61 ? -1.785 -9.135 1.125 1.00 0.00 798 PRO A N 13
ATOM 13388 C CA . PRO A 1 61 ? -0.355 -9.441 1.029 1.00 0.00 798 PRO A CA 13
ATOM 13389 C C . PRO A 1 61 ? 0.404 -9.076 2.300 1.00 0.00 798 PRO A C 13
ATOM 13390 O O . PRO A 1 61 ? -0.198 -8.856 3.352 1.00 0.00 798 PRO A O 13
ATOM 13401 N N . PHE A 1 62 ? 1.727 -9.012 2.197 1.00 0.00 799 PHE A N 13
ATOM 13402 C CA . PHE A 1 62 ? 2.568 -8.673 3.339 1.00 0.00 799 PHE A CA 13
ATOM 13403 C C . PHE A 1 62 ? 3.905 -8.101 2.879 1.00 0.00 799 PHE A C 13
ATOM 13404 O O . PHE A 1 62 ? 4.211 -8.088 1.687 1.00 0.00 799 PHE A O 13
ATOM 13421 N N . CYS A 1 63 ? 4.698 -7.626 3.834 1.00 0.00 800 CYS A N 13
ATOM 13422 C CA . CYS A 1 63 ? 6.003 -7.051 3.529 1.00 0.00 800 CYS A CA 13
ATOM 13423 C C . CYS A 1 63 ? 7.121 -8.042 3.841 1.00 0.00 800 CYS A C 13
ATOM 13424 O O . CYS A 1 63 ? 7.092 -8.723 4.866 1.00 0.00 800 CYS A O 13
ATOM 13431 N N . GLU A 1 64 ? 8.104 -8.116 2.949 1.00 0.00 801 GLU A N 13
ATOM 13432 C CA . GLU A 1 64 ? 9.231 -9.024 3.129 1.00 0.00 801 GLU A CA 13
ATOM 13433 C C . GLU A 1 64 ? 10.524 -8.395 2.619 1.00 0.00 801 GLU A C 13
ATOM 13434 O O . GLU A 1 64 ? 10.529 -7.692 1.608 1.00 0.00 801 GLU A O 13
ATOM 13446 N N . LYS A 1 65 ? 11.619 -8.652 3.325 1.00 0.00 802 LYS A N 13
ATOM 13447 C CA . LYS A 1 65 ? 12.919 -8.112 2.945 1.00 0.00 802 LYS A CA 13
ATOM 13448 C C . LYS A 1 65 ? 13.578 -8.982 1.879 1.00 0.00 802 LYS A C 13
ATOM 13449 O O . LYS A 1 65 ? 13.733 -10.191 2.057 1.00 0.00 802 LYS A O 13
ATOM 13468 N N . THR A 1 66 ? 13.967 -8.359 0.771 1.00 0.00 803 THR A N 13
ATOM 13469 C CA . THR A 1 66 ? 14.609 -9.075 -0.324 1.00 0.00 803 THR A CA 13
ATOM 13470 C C . THR A 1 66 ? 15.758 -9.939 0.184 1.00 0.00 803 THR A C 13
ATOM 13471 O O . THR A 1 66 ? 16.512 -9.528 1.066 1.00 0.00 803 THR A O 13
ATOM 13482 N N . GLU A 1 67 ? 15.886 -11.136 -0.379 1.00 0.00 804 GLU A N 13
ATOM 13483 C CA . GLU A 1 67 ? 16.945 -12.057 0.018 1.00 0.00 804 GLU A CA 13
ATOM 13484 C C . GLU A 1 67 ? 18.318 -11.495 -0.338 1.00 0.00 804 GLU A C 13
ATOM 13485 O O . GLU A 1 67 ? 18.585 -11.169 -1.495 1.00 0.00 804 GLU A O 13
ATOM 13497 N N . GLU A 1 68 ? 19.183 -11.383 0.664 1.00 0.00 805 GLU A N 13
ATOM 13498 C CA . GLU A 1 68 ? 20.528 -10.858 0.457 1.00 0.00 805 GLU A CA 13
ATOM 13499 C C . GLU A 1 68 ? 21.483 -11.966 0.021 1.00 0.00 805 GLU A C 13
ATOM 13500 O O . GLU A 1 68 ? 21.422 -13.087 0.526 1.00 0.00 805 GLU A O 13
ATOM 13512 N N . SER A 1 69 ? 22.364 -11.644 -0.920 1.00 0.00 806 SER A N 13
ATOM 13513 C CA . SER A 1 69 ? 23.330 -12.612 -1.427 1.00 0.00 806 SER A CA 13
ATOM 13514 C C . SER A 1 69 ? 24.683 -12.439 -0.744 1.00 0.00 806 SER A C 13
ATOM 13515 O O . SER A 1 69 ? 25.279 -11.363 -0.786 1.00 0.00 806 SER A O 13
ATOM 13523 N N . GLY A 1 70 ? 25.162 -13.507 -0.114 1.00 0.00 807 GLY A N 13
ATOM 13524 C CA . GLY A 1 70 ? 26.440 -13.454 0.570 1.00 0.00 807 GLY A CA 13
ATOM 13525 C C . GLY A 1 70 ? 26.301 -13.600 2.072 1.00 0.00 807 GLY A C 13
ATOM 13526 O O . GLY A 1 70 ? 25.305 -14.119 2.577 1.00 0.00 807 GLY A O 13
ATOM 13530 N N . PRO A 1 71 ? 27.319 -13.137 2.813 1.00 0.00 808 PRO A N 13
ATOM 13531 C CA . PRO A 1 71 ? 27.329 -13.208 4.277 1.00 0.00 808 PRO A CA 13
ATOM 13532 C C . PRO A 1 71 ? 26.311 -12.267 4.911 1.00 0.00 808 PRO A C 13
ATOM 13533 O O . PRO A 1 71 ? 25.546 -11.603 4.212 1.00 0.00 808 PRO A O 13
ATOM 13544 N N . SER A 1 72 ? 26.306 -12.215 6.239 1.00 0.00 809 SER A N 13
ATOM 13545 C CA . SER A 1 72 ? 25.379 -11.357 6.967 1.00 0.00 809 SER A CA 13
ATOM 13546 C C . SER A 1 72 ? 25.955 -10.962 8.324 1.00 0.00 809 SER A C 13
ATOM 13547 O O . SER A 1 72 ? 26.598 -11.769 8.996 1.00 0.00 809 SER A O 13
ATOM 13555 N N . SER A 1 73 ? 25.720 -9.715 8.720 1.00 0.00 810 SER A N 13
ATOM 13556 C CA . SER A 1 73 ? 26.218 -9.211 9.994 1.00 0.00 810 SER A CA 13
ATOM 13557 C C . SER A 1 73 ? 25.165 -9.363 11.087 1.00 0.00 810 SER A C 13
ATOM 13558 O O . SER A 1 73 ? 24.000 -9.017 10.895 1.00 0.00 810 SER A O 13
ATOM 13566 N N . GLY A 1 74 ? 25.584 -9.884 12.236 1.00 0.00 811 GLY A N 13
ATOM 13567 C CA . GLY A 1 74 ? 24.666 -10.073 13.344 1.00 0.00 811 GLY A CA 13
ATOM 13568 C C . GLY A 1 74 ? 25.023 -9.220 14.545 1.00 0.00 811 GLY A C 13
ATOM 13569 O O . GLY A 1 74 ? 24.192 -8.462 15.045 1.00 0.00 811 GLY A O 13
ATOM 13573 N N . GLY A 1 1 ? -21.651 12.896 -0.925 1.00 0.00 738 GLY A N 14
ATOM 13574 C CA . GLY A 1 1 ? -22.014 12.538 -2.284 1.00 0.00 738 GLY A CA 14
ATOM 13575 C C . GLY A 1 1 ? -22.170 11.042 -2.468 1.00 0.00 738 GLY A C 14
ATOM 13576 O O . GLY A 1 1 ? -23.276 10.510 -2.376 1.00 0.00 738 GLY A O 14
ATOM 13580 N N . SER A 1 2 ? -21.059 10.360 -2.731 1.00 0.00 739 SER A N 14
ATOM 13581 C CA . SER A 1 2 ? -21.078 8.916 -2.934 1.00 0.00 739 SER A CA 14
ATOM 13582 C C . SER A 1 2 ? -21.903 8.226 -1.851 1.00 0.00 739 SER A C 14
ATOM 13583 O O . SER A 1 2 ? -21.738 8.499 -0.662 1.00 0.00 739 SER A O 14
ATOM 13591 N N . SER A 1 3 ? -22.790 7.331 -2.273 1.00 0.00 740 SER A N 14
ATOM 13592 C CA . SER A 1 3 ? -23.644 6.604 -1.341 1.00 0.00 740 SER A CA 14
ATOM 13593 C C . SER A 1 3 ? -23.423 5.099 -1.463 1.00 0.00 740 SER A C 14
ATOM 13594 O O . SER A 1 3 ? -22.826 4.624 -2.428 1.00 0.00 740 SER A O 14
ATOM 13602 N N . GLY A 1 4 ? -23.912 4.354 -0.476 1.00 0.00 741 GLY A N 14
ATOM 13603 C CA . GLY A 1 4 ? -23.758 2.911 -0.491 1.00 0.00 741 GLY A CA 14
ATOM 13604 C C . GLY A 1 4 ? -24.524 2.235 0.629 1.00 0.00 741 GLY A C 14
ATOM 13605 O O . GLY A 1 4 ? -24.780 2.841 1.669 1.00 0.00 741 GLY A O 14
ATOM 13609 N N . SER A 1 5 ? -24.893 0.975 0.416 1.00 0.00 742 SER A N 14
ATOM 13610 C CA . SER A 1 5 ? -25.639 0.218 1.414 1.00 0.00 742 SER A CA 14
ATOM 13611 C C . SER A 1 5 ? -24.791 -0.916 1.981 1.00 0.00 742 SER A C 14
ATOM 13612 O O . SER A 1 5 ? -24.665 -1.064 3.196 1.00 0.00 742 SER A O 14
ATOM 13620 N N . SER A 1 6 ? -24.211 -1.715 1.091 1.00 0.00 743 SER A N 14
ATOM 13621 C CA . SER A 1 6 ? -23.378 -2.839 1.501 1.00 0.00 743 SER A CA 14
ATOM 13622 C C . SER A 1 6 ? -22.020 -2.790 0.807 1.00 0.00 743 SER A C 14
ATOM 13623 O O . SER A 1 6 ? -21.889 -2.245 -0.288 1.00 0.00 743 SER A O 14
ATOM 13631 N N . GLY A 1 7 ? -21.010 -3.365 1.454 1.00 0.00 744 GLY A N 14
ATOM 13632 C CA . GLY A 1 7 ? -19.675 -3.377 0.886 1.00 0.00 744 GLY A CA 14
ATOM 13633 C C . GLY A 1 7 ? -18.791 -4.441 1.505 1.00 0.00 744 GLY A C 14
ATOM 13634 O O . GLY A 1 7 ? -19.208 -5.151 2.420 1.00 0.00 744 GLY A O 14
ATOM 13638 N N . CYS A 1 8 ? -17.565 -4.553 1.005 1.00 0.00 745 CYS A N 14
ATOM 13639 C CA . CYS A 1 8 ? -16.619 -5.540 1.512 1.00 0.00 745 CYS A CA 14
ATOM 13640 C C . CYS A 1 8 ? -16.382 -5.347 3.007 1.00 0.00 745 CYS A C 14
ATOM 13641 O O . CYS A 1 8 ? -16.828 -4.362 3.595 1.00 0.00 745 CYS A O 14
ATOM 13648 N N . SER A 1 9 ? -15.677 -6.296 3.616 1.00 0.00 746 SER A N 14
ATOM 13649 C CA . SER A 1 9 ? -15.383 -6.233 5.043 1.00 0.00 746 SER A CA 14
ATOM 13650 C C . SER A 1 9 ? -14.067 -5.504 5.296 1.00 0.00 746 SER A C 14
ATOM 13651 O O . SER A 1 9 ? -13.291 -5.262 4.371 1.00 0.00 746 SER A O 14
ATOM 13659 N N . ASP A 1 10 ? -13.823 -5.156 6.554 1.00 0.00 747 ASP A N 14
ATOM 13660 C CA . ASP A 1 10 ? -12.601 -4.456 6.931 1.00 0.00 747 ASP A CA 14
ATOM 13661 C C . ASP A 1 10 ? -11.410 -5.409 6.942 1.00 0.00 747 ASP A C 14
ATOM 13662 O O . ASP A 1 10 ? -11.481 -6.502 7.506 1.00 0.00 747 ASP A O 14
ATOM 13671 N N . LEU A 1 11 ? -10.316 -4.988 6.317 1.00 0.00 748 LEU A N 14
ATOM 13672 C CA . LEU A 1 11 ? -9.109 -5.805 6.254 1.00 0.00 748 LEU A CA 14
ATOM 13673 C C . LEU A 1 11 ? -8.259 -5.617 7.507 1.00 0.00 748 LEU A C 14
ATOM 13674 O O . LEU A 1 11 ? -8.284 -4.569 8.153 1.00 0.00 748 LEU A O 14
ATOM 13690 N N . PRO A 1 12 ? -7.485 -6.655 7.858 1.00 0.00 749 PRO A N 14
ATOM 13691 C CA . PRO A 1 12 ? -6.611 -6.628 9.035 1.00 0.00 749 PRO A CA 14
ATOM 13692 C C . PRO A 1 12 ? -5.428 -5.681 8.856 1.00 0.00 749 PRO A C 14
ATOM 13693 O O . PRO A 1 12 ? -5.153 -5.220 7.748 1.00 0.00 749 PRO A O 14
ATOM 13704 N N . GLU A 1 13 ? -4.733 -5.397 9.952 1.00 0.00 750 GLU A N 14
ATOM 13705 C CA . GLU A 1 13 ? -3.580 -4.505 9.915 1.00 0.00 750 GLU A CA 14
ATOM 13706 C C . GLU A 1 13 ? -2.373 -5.201 9.291 1.00 0.00 750 GLU A C 14
ATOM 13707 O O . GLU A 1 13 ? -2.183 -6.406 9.461 1.00 0.00 750 GLU A O 14
ATOM 13719 N N . ILE A 1 14 ? -1.562 -4.434 8.571 1.00 0.00 751 ILE A N 14
ATOM 13720 C CA . ILE A 1 14 ? -0.374 -4.976 7.923 1.00 0.00 751 ILE A CA 14
ATOM 13721 C C . ILE A 1 14 ? 0.882 -4.661 8.727 1.00 0.00 751 ILE A C 14
ATOM 13722 O O . ILE A 1 14 ? 0.978 -3.611 9.361 1.00 0.00 751 ILE A O 14
ATOM 13738 N N . GLN A 1 15 ? 1.844 -5.578 8.694 1.00 0.00 752 GLN A N 14
ATOM 13739 C CA . GLN A 1 15 ? 3.096 -5.396 9.419 1.00 0.00 752 GLN A CA 14
ATOM 13740 C C . GLN A 1 15 ? 4.146 -4.731 8.535 1.00 0.00 752 GLN A C 14
ATOM 13741 O O . GLN A 1 15 ? 4.378 -5.155 7.404 1.00 0.00 752 GLN A O 14
ATOM 13755 N N . ASN A 1 16 ? 4.777 -3.685 9.059 1.00 0.00 753 ASN A N 14
ATOM 13756 C CA . ASN A 1 16 ? 5.802 -2.960 8.317 1.00 0.00 753 ASN A CA 14
ATOM 13757 C C . ASN A 1 16 ? 5.219 -2.337 7.052 1.00 0.00 753 ASN A C 14
ATOM 13758 O O . ASN A 1 16 ? 5.818 -2.409 5.979 1.00 0.00 753 ASN A O 14
ATOM 13769 N N . GLY A 1 17 ? 4.046 -1.725 7.186 1.00 0.00 754 GLY A N 14
ATOM 13770 C CA . GLY A 1 17 ? 3.402 -1.098 6.047 1.00 0.00 754 GLY A CA 14
ATOM 13771 C C . GLY A 1 17 ? 2.077 -0.458 6.411 1.00 0.00 754 GLY A C 14
ATOM 13772 O O . GLY A 1 17 ? 1.706 -0.407 7.583 1.00 0.00 754 GLY A O 14
ATOM 13776 N N . TRP A 1 18 ? 1.362 0.031 5.404 1.00 0.00 755 TRP A N 14
ATOM 13777 C CA . TRP A 1 18 ? 0.071 0.672 5.623 1.00 0.00 755 TRP A CA 14
ATOM 13778 C C . TRP A 1 18 ? -0.772 0.649 4.353 1.00 0.00 755 TRP A C 14
ATOM 13779 O O . TRP A 1 18 ? -0.282 0.304 3.277 1.00 0.00 755 TRP A O 14
ATOM 13800 N N . LYS A 1 19 ? -2.041 1.020 4.483 1.00 0.00 756 LYS A N 14
ATOM 13801 C CA . LYS A 1 19 ? -2.952 1.044 3.345 1.00 0.00 756 LYS A CA 14
ATOM 13802 C C . LYS A 1 19 ? -3.479 2.454 3.099 1.00 0.00 756 LYS A C 14
ATOM 13803 O O . LYS A 1 19 ? -3.352 3.333 3.952 1.00 0.00 756 LYS A O 14
ATOM 13822 N N . THR A 1 20 ? -4.073 2.663 1.928 1.00 0.00 757 THR A N 14
ATOM 13823 C CA . THR A 1 20 ? -4.619 3.966 1.571 1.00 0.00 757 THR A CA 14
ATOM 13824 C C . THR A 1 20 ? -5.992 3.828 0.922 1.00 0.00 757 THR A C 14
ATOM 13825 O O . THR A 1 20 ? -6.136 3.187 -0.120 1.00 0.00 757 THR A O 14
ATOM 13836 N N . THR A 1 21 ? -6.999 4.432 1.544 1.00 0.00 758 THR A N 14
ATOM 13837 C CA . THR A 1 21 ? -8.361 4.376 1.028 1.00 0.00 758 THR A CA 14
ATOM 13838 C C . THR A 1 21 ? -8.963 5.771 0.911 1.00 0.00 758 THR A C 14
ATOM 13839 O O . THR A 1 21 ? -8.640 6.664 1.694 1.00 0.00 758 THR A O 14
ATOM 13850 N N . SER A 1 22 ? -9.840 5.952 -0.071 1.00 0.00 759 SER A N 14
ATOM 13851 C CA . SER A 1 22 ? -10.486 7.241 -0.292 1.00 0.00 759 SER A CA 14
ATOM 13852 C C . SER A 1 22 ? -11.823 7.311 0.439 1.00 0.00 759 SER A C 14
ATOM 13853 O O . SER A 1 22 ? -12.102 8.272 1.156 1.00 0.00 759 SER A O 14
ATOM 13861 N N . HIS A 1 23 ? -12.647 6.285 0.251 1.00 0.00 760 HIS A N 14
ATOM 13862 C CA . HIS A 1 23 ? -13.956 6.229 0.892 1.00 0.00 760 HIS A CA 14
ATOM 13863 C C . HIS A 1 23 ? -13.921 5.325 2.121 1.00 0.00 760 HIS A C 14
ATOM 13864 O O . HIS A 1 23 ? -13.738 4.112 2.008 1.00 0.00 760 HIS A O 14
ATOM 13878 N N . THR A 1 24 ? -14.097 5.923 3.295 1.00 0.00 761 THR A N 14
ATOM 13879 C CA . THR A 1 24 ? -14.083 5.174 4.544 1.00 0.00 761 THR A CA 14
ATOM 13880 C C . THR A 1 24 ? -14.762 3.819 4.380 1.00 0.00 761 THR A C 14
ATOM 13881 O O . THR A 1 24 ? -14.229 2.793 4.802 1.00 0.00 761 THR A O 14
ATOM 13892 N N . GLU A 1 25 ? -15.940 3.823 3.764 1.00 0.00 762 GLU A N 14
ATOM 13893 C CA . GLU A 1 25 ? -16.691 2.592 3.545 1.00 0.00 762 GLU A CA 14
ATOM 13894 C C . GLU A 1 25 ? -16.188 1.862 2.302 1.00 0.00 762 GLU A C 14
ATOM 13895 O O . GLU A 1 25 ? -16.145 2.430 1.210 1.00 0.00 762 GLU A O 14
ATOM 13907 N N . LEU A 1 26 ? -15.809 0.601 2.477 1.00 0.00 763 LEU A N 14
ATOM 13908 C CA . LEU A 1 26 ? -15.308 -0.208 1.371 1.00 0.00 763 LEU A CA 14
ATOM 13909 C C . LEU A 1 26 ? -16.457 -0.874 0.621 1.00 0.00 763 LEU A C 14
ATOM 13910 O O . LEU A 1 26 ? -17.060 -1.830 1.110 1.00 0.00 763 LEU A O 14
ATOM 13926 N N . VAL A 1 27 ? -16.753 -0.365 -0.571 1.00 0.00 764 VAL A N 14
ATOM 13927 C CA . VAL A 1 27 ? -17.827 -0.913 -1.391 1.00 0.00 764 VAL A CA 14
ATOM 13928 C C . VAL A 1 27 ? -17.270 -1.673 -2.589 1.00 0.00 764 VAL A C 14
ATOM 13929 O O . VAL A 1 27 ? -16.058 -1.843 -2.721 1.00 0.00 764 VAL A O 14
ATOM 13942 N N . ARG A 1 28 ? -18.164 -2.128 -3.462 1.00 0.00 765 ARG A N 14
ATOM 13943 C CA . ARG A 1 28 ? -17.762 -2.871 -4.650 1.00 0.00 765 ARG A CA 14
ATOM 13944 C C . ARG A 1 28 ? -17.035 -1.964 -5.638 1.00 0.00 765 ARG A C 14
ATOM 13945 O O . ARG A 1 28 ? -17.474 -0.847 -5.909 1.00 0.00 765 ARG A O 14
ATOM 13966 N N . GLY A 1 29 ? -15.921 -2.453 -6.174 1.00 0.00 766 GLY A N 14
ATOM 13967 C CA . GLY A 1 29 ? -15.151 -1.674 -7.126 1.00 0.00 766 GLY A CA 14
ATOM 13968 C C . GLY A 1 29 ? -14.005 -0.927 -6.472 1.00 0.00 766 GLY A C 14
ATOM 13969 O O . GLY A 1 29 ? -13.049 -0.535 -7.141 1.00 0.00 766 GLY A O 14
ATOM 13973 N N . ALA A 1 30 ? -14.102 -0.729 -5.162 1.00 0.00 767 ALA A N 14
ATOM 13974 C CA . ALA A 1 30 ? -13.065 -0.025 -4.417 1.00 0.00 767 ALA A CA 14
ATOM 13975 C C . ALA A 1 30 ? -11.724 -0.742 -4.532 1.00 0.00 767 ALA A C 14
ATOM 13976 O O . ALA A 1 30 ? -11.673 -1.956 -4.733 1.00 0.00 767 ALA A O 14
ATOM 13983 N N . ARG A 1 31 ? -10.640 0.017 -4.405 1.00 0.00 768 ARG A N 14
ATOM 13984 C CA . ARG A 1 31 ? -9.298 -0.547 -4.497 1.00 0.00 768 ARG A CA 14
ATOM 13985 C C . ARG A 1 31 ? -8.407 -0.014 -3.379 1.00 0.00 768 ARG A C 14
ATOM 13986 O O . ARG A 1 31 ? -8.423 1.179 -3.074 1.00 0.00 768 ARG A O 14
ATOM 14007 N N . ILE A 1 32 ? -7.633 -0.906 -2.771 1.00 0.00 769 ILE A N 14
ATOM 14008 C CA . ILE A 1 32 ? -6.735 -0.525 -1.687 1.00 0.00 769 ILE A CA 14
ATOM 14009 C C . ILE A 1 32 ? -5.276 -0.711 -2.091 1.00 0.00 769 ILE A C 14
ATOM 14010 O O . ILE A 1 32 ? -4.908 -1.725 -2.685 1.00 0.00 769 ILE A O 14
ATOM 14026 N N . THR A 1 33 ? -4.447 0.276 -1.763 1.00 0.00 770 THR A N 14
ATOM 14027 C CA . THR A 1 33 ? -3.028 0.222 -2.090 1.00 0.00 770 THR A CA 14
ATOM 14028 C C . THR A 1 33 ? -2.185 -0.017 -0.843 1.00 0.00 770 THR A C 14
ATOM 14029 O O . THR A 1 33 ? -2.243 0.754 0.115 1.00 0.00 770 THR A O 14
ATOM 14040 N N . TYR A 1 34 ? -1.402 -1.090 -0.861 1.00 0.00 771 TYR A N 14
ATOM 14041 C CA . TYR A 1 34 ? -0.548 -1.432 0.270 1.00 0.00 771 TYR A CA 14
ATOM 14042 C C . TYR A 1 34 ? 0.876 -0.929 0.049 1.00 0.00 771 TYR A C 14
ATOM 14043 O O . TYR A 1 34 ? 1.499 -1.227 -0.970 1.00 0.00 771 TYR A O 14
ATOM 14061 N N . GLN A 1 35 ? 1.382 -0.165 1.012 1.00 0.00 772 GLN A N 14
ATOM 14062 C CA . GLN A 1 35 ? 2.732 0.380 0.923 1.00 0.00 772 GLN A CA 14
ATOM 14063 C C . GLN A 1 35 ? 3.566 -0.033 2.131 1.00 0.00 772 GLN A C 14
ATOM 14064 O O . GLN A 1 35 ? 3.102 0.031 3.270 1.00 0.00 772 GLN A O 14
ATOM 14078 N N . CYS A 1 36 ? 4.799 -0.457 1.876 1.00 0.00 773 CYS A N 14
ATOM 14079 C CA . CYS A 1 36 ? 5.699 -0.881 2.942 1.00 0.00 773 CYS A CA 14
ATOM 14080 C C . CYS A 1 36 ? 6.934 0.013 2.999 1.00 0.00 773 CYS A C 14
ATOM 14081 O O . CYS A 1 36 ? 7.136 0.867 2.136 1.00 0.00 773 CYS A O 14
ATOM 14088 N N . ASP A 1 37 ? 7.757 -0.189 4.022 1.00 0.00 774 ASP A N 14
ATOM 14089 C CA . ASP A 1 37 ? 8.973 0.597 4.193 1.00 0.00 774 ASP A CA 14
ATOM 14090 C C . ASP A 1 37 ? 9.915 0.405 3.008 1.00 0.00 774 ASP A C 14
ATOM 14091 O O . ASP A 1 37 ? 9.824 -0.572 2.263 1.00 0.00 774 ASP A O 14
ATOM 14100 N N . PRO A 1 38 ? 10.841 1.358 2.827 1.00 0.00 775 PRO A N 14
ATOM 14101 C CA . PRO A 1 38 ? 11.817 1.316 1.734 1.00 0.00 775 PRO A CA 14
ATOM 14102 C C . PRO A 1 38 ? 12.850 0.210 1.922 1.00 0.00 775 PRO A C 14
ATOM 14103 O O . PRO A 1 38 ? 13.645 0.242 2.861 1.00 0.00 775 PRO A O 14
ATOM 14114 N N . GLY A 1 39 ? 12.834 -0.768 1.021 1.00 0.00 776 GLY A N 14
ATOM 14115 C CA . GLY A 1 39 ? 13.775 -1.870 1.106 1.00 0.00 776 GLY A CA 14
ATOM 14116 C C . GLY A 1 39 ? 13.086 -3.220 1.124 1.00 0.00 776 GLY A C 14
ATOM 14117 O O . GLY A 1 39 ? 13.675 -4.230 0.738 1.00 0.00 776 GLY A O 14
ATOM 14121 N N . TYR A 1 40 ? 11.836 -3.239 1.574 1.00 0.00 777 TYR A N 14
ATOM 14122 C CA . TYR A 1 40 ? 11.068 -4.476 1.645 1.00 0.00 777 TYR A CA 14
ATOM 14123 C C . TYR A 1 40 ? 10.285 -4.706 0.356 1.00 0.00 777 TYR A C 14
ATOM 14124 O O . TYR A 1 40 ? 10.206 -3.825 -0.501 1.00 0.00 777 TYR A O 14
ATOM 14142 N N . ASP A 1 41 ? 9.707 -5.895 0.226 1.00 0.00 778 ASP A N 14
ATOM 14143 C CA . ASP A 1 41 ? 8.928 -6.242 -0.957 1.00 0.00 778 ASP A CA 14
ATOM 14144 C C . ASP A 1 41 ? 7.562 -6.795 -0.565 1.00 0.00 778 ASP A C 14
ATOM 14145 O O . ASP A 1 41 ? 7.390 -7.331 0.531 1.00 0.00 778 ASP A O 14
ATOM 14154 N N . ILE A 1 42 ? 6.594 -6.661 -1.465 1.00 0.00 779 ILE A N 14
ATOM 14155 C CA . ILE A 1 42 ? 5.244 -7.148 -1.213 1.00 0.00 779 ILE A CA 14
ATOM 14156 C C . ILE A 1 42 ? 5.042 -8.540 -1.803 1.00 0.00 779 ILE A C 14
ATOM 14157 O O . ILE A 1 42 ? 5.476 -8.822 -2.920 1.00 0.00 779 ILE A O 14
ATOM 14173 N N . VAL A 1 43 ? 4.378 -9.407 -1.045 1.00 0.00 780 VAL A N 14
ATOM 14174 C CA . VAL A 1 43 ? 4.115 -10.770 -1.493 1.00 0.00 780 VAL A CA 14
ATOM 14175 C C . VAL A 1 43 ? 2.622 -11.006 -1.687 1.00 0.00 780 VAL A C 14
ATOM 14176 O O . VAL A 1 43 ? 1.860 -11.053 -0.722 1.00 0.00 780 VAL A O 14
ATOM 14189 N N . GLY A 1 44 ? 2.209 -11.155 -2.942 1.00 0.00 781 GLY A N 14
ATOM 14190 C CA . GLY A 1 44 ? 0.808 -11.385 -3.240 1.00 0.00 781 GLY A CA 14
ATOM 14191 C C . GLY A 1 44 ? 0.271 -10.424 -4.283 1.00 0.00 781 GLY A C 14
ATOM 14192 O O . GLY A 1 44 ? 0.895 -10.215 -5.323 1.00 0.00 781 GLY A O 14
ATOM 14196 N N . SER A 1 45 ? -0.890 -9.840 -4.005 1.00 0.00 782 SER A N 14
ATOM 14197 C CA . SER A 1 45 ? -1.513 -8.900 -4.929 1.00 0.00 782 SER A CA 14
ATOM 14198 C C . SER A 1 45 ? -1.444 -7.476 -4.386 1.00 0.00 782 SER A C 14
ATOM 14199 O O . SER A 1 45 ? -2.149 -7.127 -3.439 1.00 0.00 782 SER A O 14
ATOM 14207 N N . ASP A 1 46 ? -0.589 -6.660 -4.992 1.00 0.00 783 ASP A N 14
ATOM 14208 C CA . ASP A 1 46 ? -0.427 -5.273 -4.571 1.00 0.00 783 ASP A CA 14
ATOM 14209 C C . ASP A 1 46 ? -1.767 -4.543 -4.577 1.00 0.00 783 ASP A C 14
ATOM 14210 O O . ASP A 1 46 ? -2.020 -3.680 -3.736 1.00 0.00 783 ASP A O 14
ATOM 14219 N N . THR A 1 47 ? -2.622 -4.894 -5.532 1.00 0.00 784 THR A N 14
ATOM 14220 C CA . THR A 1 47 ? -3.934 -4.272 -5.650 1.00 0.00 784 THR A CA 14
ATOM 14221 C C . THR A 1 47 ? -5.041 -5.245 -5.262 1.00 0.00 784 THR A C 14
ATOM 14222 O O . THR A 1 47 ? -5.023 -6.412 -5.658 1.00 0.00 784 THR A O 14
ATOM 14233 N N . LEU A 1 48 ? -6.005 -4.760 -4.488 1.00 0.00 785 LEU A N 14
ATOM 14234 C CA . LEU A 1 48 ? -7.123 -5.588 -4.047 1.00 0.00 785 LEU A CA 14
ATOM 14235 C C . LEU A 1 48 ? -8.456 -4.929 -4.386 1.00 0.00 785 LEU A C 14
ATOM 14236 O O . LEU A 1 48 ? -8.759 -3.834 -3.911 1.00 0.00 785 LEU A O 14
ATOM 14252 N N . THR A 1 49 ? -9.251 -5.604 -5.210 1.00 0.00 786 THR A N 14
ATOM 14253 C CA . THR A 1 49 ? -10.552 -5.085 -5.612 1.00 0.00 786 THR A CA 14
ATOM 14254 C C . THR A 1 49 ? -11.682 -5.829 -4.910 1.00 0.00 786 THR A C 14
ATOM 14255 O O . THR A 1 49 ? -11.540 -6.998 -4.550 1.00 0.00 786 THR A O 14
ATOM 14266 N N . CYS A 1 50 ? -12.805 -5.146 -4.718 1.00 0.00 787 CYS A N 14
ATOM 14267 C CA . CYS A 1 50 ? -13.961 -5.742 -4.058 1.00 0.00 787 CYS A CA 14
ATOM 14268 C C . CYS A 1 50 ? -14.946 -6.296 -5.083 1.00 0.00 787 CYS A C 14
ATOM 14269 O O . CYS A 1 50 ? -15.618 -5.539 -5.784 1.00 0.00 787 CYS A O 14
ATOM 14276 N N . GLN A 1 51 ? -15.026 -7.620 -5.163 1.00 0.00 788 GLN A N 14
ATOM 14277 C CA . GLN A 1 51 ? -15.929 -8.275 -6.103 1.00 0.00 788 GLN A CA 14
ATOM 14278 C C . GLN A 1 51 ? -17.381 -7.919 -5.800 1.00 0.00 788 GLN A C 14
ATOM 14279 O O . GLN A 1 51 ? -17.671 -7.235 -4.819 1.00 0.00 788 GLN A O 14
ATOM 14293 N N . TRP A 1 52 ? -18.288 -8.388 -6.648 1.00 0.00 789 TRP A N 14
ATOM 14294 C CA . TRP A 1 52 ? -19.711 -8.119 -6.471 1.00 0.00 789 TRP A CA 14
ATOM 14295 C C . TRP A 1 52 ? -20.279 -8.933 -5.314 1.00 0.00 789 TRP A C 14
ATOM 14296 O O . TRP A 1 52 ? -21.425 -8.737 -4.909 1.00 0.00 789 TRP A O 14
ATOM 14317 N N . ASP A 1 53 ? -19.471 -9.847 -4.787 1.00 0.00 790 ASP A N 14
ATOM 14318 C CA . ASP A 1 53 ? -19.894 -10.690 -3.675 1.00 0.00 790 ASP A CA 14
ATOM 14319 C C . ASP A 1 53 ? -19.366 -10.148 -2.350 1.00 0.00 790 ASP A C 14
ATOM 14320 O O . ASP A 1 53 ? -19.281 -10.875 -1.359 1.00 0.00 790 ASP A O 14
ATOM 14329 N N . LEU A 1 54 ? -19.012 -8.868 -2.340 1.00 0.00 791 LEU A N 14
ATOM 14330 C CA . LEU A 1 54 ? -18.491 -8.227 -1.137 1.00 0.00 791 LEU A CA 14
ATOM 14331 C C . LEU A 1 54 ? -17.299 -9.000 -0.582 1.00 0.00 791 LEU A C 14
ATOM 14332 O O . LEU A 1 54 ? -17.086 -9.046 0.630 1.00 0.00 791 LEU A O 14
ATOM 14348 N N . SER A 1 55 ? -16.524 -9.605 -1.476 1.00 0.00 792 SER A N 14
ATOM 14349 C CA . SER A 1 55 ? -15.353 -10.377 -1.075 1.00 0.00 792 SER A CA 14
ATOM 14350 C C . SER A 1 55 ? -14.133 -9.981 -1.900 1.00 0.00 792 SER A C 14
ATOM 14351 O O . SER A 1 55 ? -14.216 -9.831 -3.119 1.00 0.00 792 SER A O 14
ATOM 14359 N N . TRP A 1 56 ? -13.001 -9.813 -1.226 1.00 0.00 793 TRP A N 14
ATOM 14360 C CA . TRP A 1 56 ? -11.762 -9.434 -1.896 1.00 0.00 793 TRP A CA 14
ATOM 14361 C C . TRP A 1 56 ? -11.184 -10.609 -2.677 1.00 0.00 793 TRP A C 14
ATOM 14362 O O . TRP A 1 56 ? -11.155 -11.738 -2.188 1.00 0.00 793 TRP A O 14
ATOM 14383 N N . SER A 1 57 ? -10.725 -10.336 -3.895 1.00 0.00 794 SER A N 14
ATOM 14384 C CA . SER A 1 57 ? -10.152 -11.372 -4.746 1.00 0.00 794 SER A CA 14
ATOM 14385 C C . SER A 1 57 ? -9.370 -12.386 -3.915 1.00 0.00 794 SER A C 14
ATOM 14386 O O . SER A 1 57 ? -9.526 -13.595 -4.085 1.00 0.00 794 SER A O 14
ATOM 14394 N N . SER A 1 58 ? -8.530 -11.883 -3.017 1.00 0.00 795 SER A N 14
ATOM 14395 C CA . SER A 1 58 ? -7.720 -12.744 -2.162 1.00 0.00 795 SER A CA 14
ATOM 14396 C C . SER A 1 58 ? -7.255 -11.992 -0.919 1.00 0.00 795 SER A C 14
ATOM 14397 O O . SER A 1 58 ? -7.333 -10.765 -0.857 1.00 0.00 795 SER A O 14
ATOM 14405 N N . ASP A 1 59 ? -6.772 -12.737 0.069 1.00 0.00 796 ASP A N 14
ATOM 14406 C CA . ASP A 1 59 ? -6.293 -12.142 1.311 1.00 0.00 796 ASP A CA 14
ATOM 14407 C C . ASP A 1 59 ? -5.249 -11.066 1.031 1.00 0.00 796 ASP A C 14
ATOM 14408 O O . ASP A 1 59 ? -4.610 -11.045 -0.021 1.00 0.00 796 ASP A O 14
ATOM 14417 N N . PRO A 1 60 ? -5.071 -10.149 1.994 1.00 0.00 797 PRO A N 14
ATOM 14418 C CA . PRO A 1 60 ? -4.106 -9.052 1.874 1.00 0.00 797 PRO A CA 14
ATOM 14419 C C . PRO A 1 60 ? -2.663 -9.540 1.937 1.00 0.00 797 PRO A C 14
ATOM 14420 O O . PRO A 1 60 ? -2.320 -10.443 2.700 1.00 0.00 797 PRO A O 14
ATOM 14431 N N . PRO A 1 61 ? -1.795 -8.930 1.116 1.00 0.00 798 PRO A N 14
ATOM 14432 C CA . PRO A 1 61 ? -0.374 -9.285 1.061 1.00 0.00 798 PRO A CA 14
ATOM 14433 C C . PRO A 1 61 ? 0.377 -8.872 2.322 1.00 0.00 798 PRO A C 14
ATOM 14434 O O . PRO A 1 61 ? -0.233 -8.525 3.334 1.00 0.00 798 PRO A O 14
ATOM 14445 N N . PHE A 1 62 ? 1.703 -8.911 2.255 1.00 0.00 799 PHE A N 14
ATOM 14446 C CA . PHE A 1 62 ? 2.537 -8.540 3.393 1.00 0.00 799 PHE A CA 14
ATOM 14447 C C . PHE A 1 62 ? 3.901 -8.038 2.927 1.00 0.00 799 PHE A C 14
ATOM 14448 O O . PHE A 1 62 ? 4.255 -8.165 1.755 1.00 0.00 799 PHE A O 14
ATOM 14465 N N . CYS A 1 63 ? 4.661 -7.465 3.854 1.00 0.00 800 CYS A N 14
ATOM 14466 C CA . CYS A 1 63 ? 5.985 -6.941 3.540 1.00 0.00 800 CYS A CA 14
ATOM 14467 C C . CYS A 1 63 ? 7.076 -7.885 4.039 1.00 0.00 800 CYS A C 14
ATOM 14468 O O . CYS A 1 63 ? 7.146 -8.195 5.227 1.00 0.00 800 CYS A O 14
ATOM 14475 N N . GLU A 1 64 ? 7.924 -8.338 3.120 1.00 0.00 801 GLU A N 14
ATOM 14476 C CA . GLU A 1 64 ? 9.010 -9.247 3.467 1.00 0.00 801 GLU A CA 14
ATOM 14477 C C . GLU A 1 64 ? 10.360 -8.659 3.066 1.00 0.00 801 GLU A C 14
ATOM 14478 O O . GLU A 1 64 ? 10.465 -7.929 2.080 1.00 0.00 801 GLU A O 14
ATOM 14490 N N . LYS A 1 65 ? 11.392 -8.981 3.839 1.00 0.00 802 LYS A N 14
ATOM 14491 C CA . LYS A 1 65 ? 12.736 -8.486 3.567 1.00 0.00 802 LYS A CA 14
ATOM 14492 C C . LYS A 1 65 ? 13.405 -9.306 2.468 1.00 0.00 802 LYS A C 14
ATOM 14493 O O . LYS A 1 65 ? 13.454 -10.535 2.538 1.00 0.00 802 LYS A O 14
ATOM 14512 N N . THR A 1 66 ? 13.922 -8.619 1.454 1.00 0.00 803 THR A N 14
ATOM 14513 C CA . THR A 1 66 ? 14.588 -9.283 0.341 1.00 0.00 803 THR A CA 14
ATOM 14514 C C . THR A 1 66 ? 15.741 -10.153 0.830 1.00 0.00 803 THR A C 14
ATOM 14515 O O . THR A 1 66 ? 16.213 -9.997 1.956 1.00 0.00 803 THR A O 14
ATOM 14526 N N . GLU A 1 67 ? 16.189 -11.068 -0.023 1.00 0.00 804 GLU A N 14
ATOM 14527 C CA . GLU A 1 67 ? 17.287 -11.962 0.324 1.00 0.00 804 GLU A CA 14
ATOM 14528 C C . GLU A 1 67 ? 18.171 -12.235 -0.890 1.00 0.00 804 GLU A C 14
ATOM 14529 O O . GLU A 1 67 ? 17.697 -12.249 -2.025 1.00 0.00 804 GLU A O 14
ATOM 14541 N N . GLU A 1 68 ? 19.459 -12.450 -0.640 1.00 0.00 805 GLU A N 14
ATOM 14542 C CA . GLU A 1 68 ? 20.409 -12.721 -1.712 1.00 0.00 805 GLU A CA 14
ATOM 14543 C C . GLU A 1 68 ? 20.586 -14.223 -1.917 1.00 0.00 805 GLU A C 14
ATOM 14544 O O . GLU A 1 68 ? 20.262 -14.758 -2.977 1.00 0.00 805 GLU A O 14
ATOM 14556 N N . SER A 1 69 ? 21.101 -14.897 -0.894 1.00 0.00 806 SER A N 14
ATOM 14557 C CA . SER A 1 69 ? 21.325 -16.337 -0.962 1.00 0.00 806 SER A CA 14
ATOM 14558 C C . SER A 1 69 ? 20.669 -17.045 0.219 1.00 0.00 806 SER A C 14
ATOM 14559 O O . SER A 1 69 ? 20.709 -16.559 1.349 1.00 0.00 806 SER A O 14
ATOM 14567 N N . GLY A 1 70 ? 20.064 -18.198 -0.051 1.00 0.00 807 GLY A N 14
ATOM 14568 C CA . GLY A 1 70 ? 19.407 -18.955 0.998 1.00 0.00 807 GLY A CA 14
ATOM 14569 C C . GLY A 1 70 ? 20.390 -19.541 1.992 1.00 0.00 807 GLY A C 14
ATOM 14570 O O . GLY A 1 70 ? 21.595 -19.301 1.921 1.00 0.00 807 GLY A O 14
ATOM 14574 N N . PRO A 1 71 ? 19.873 -20.329 2.946 1.00 0.00 808 PRO A N 14
ATOM 14575 C CA . PRO A 1 71 ? 20.696 -20.967 3.978 1.00 0.00 808 PRO A CA 14
ATOM 14576 C C . PRO A 1 71 ? 21.585 -22.069 3.412 1.00 0.00 808 PRO A C 14
ATOM 14577 O O . PRO A 1 71 ? 21.120 -23.176 3.140 1.00 0.00 808 PRO A O 14
ATOM 14588 N N . SER A 1 72 ? 22.866 -21.759 3.237 1.00 0.00 809 SER A N 14
ATOM 14589 C CA . SER A 1 72 ? 23.819 -22.723 2.699 1.00 0.00 809 SER A CA 14
ATOM 14590 C C . SER A 1 72 ? 23.669 -24.076 3.387 1.00 0.00 809 SER A C 14
ATOM 14591 O O . SER A 1 72 ? 23.437 -24.150 4.593 1.00 0.00 809 SER A O 14
ATOM 14599 N N . SER A 1 73 ? 23.802 -25.146 2.609 1.00 0.00 810 SER A N 14
ATOM 14600 C CA . SER A 1 73 ? 23.677 -26.498 3.140 1.00 0.00 810 SER A CA 14
ATOM 14601 C C . SER A 1 73 ? 24.665 -26.727 4.280 1.00 0.00 810 SER A C 14
ATOM 14602 O O . SER A 1 73 ? 24.305 -27.253 5.332 1.00 0.00 810 SER A O 14
ATOM 14610 N N . GLY A 1 74 ? 25.914 -26.327 4.062 1.00 0.00 811 GLY A N 14
ATOM 14611 C CA . GLY A 1 74 ? 26.936 -26.497 5.079 1.00 0.00 811 GLY A CA 14
ATOM 14612 C C . GLY A 1 74 ? 28.258 -26.961 4.501 1.00 0.00 811 GLY A C 14
ATOM 14613 O O . GLY A 1 74 ? 28.653 -26.533 3.416 1.00 0.00 811 GLY A O 14
ATOM 14617 N N . GLY A 1 1 ? -31.757 -2.669 7.412 1.00 0.00 738 GLY A N 15
ATOM 14618 C CA . GLY A 1 1 ? -30.479 -2.035 7.146 1.00 0.00 738 GLY A CA 15
ATOM 14619 C C . GLY A 1 1 ? -29.886 -1.384 8.380 1.00 0.00 738 GLY A C 15
ATOM 14620 O O . GLY A 1 1 ? -29.366 -0.270 8.314 1.00 0.00 738 GLY A O 15
ATOM 14624 N N . SER A 1 2 ? -29.966 -2.079 9.510 1.00 0.00 739 SER A N 15
ATOM 14625 C CA . SER A 1 2 ? -29.438 -1.559 10.766 1.00 0.00 739 SER A CA 15
ATOM 14626 C C . SER A 1 2 ? -27.913 -1.609 10.777 1.00 0.00 739 SER A C 15
ATOM 14627 O O . SER A 1 2 ? -27.317 -2.636 11.101 1.00 0.00 739 SER A O 15
ATOM 14635 N N . SER A 1 3 ? -27.288 -0.492 10.420 1.00 0.00 740 SER A N 15
ATOM 14636 C CA . SER A 1 3 ? -25.833 -0.408 10.384 1.00 0.00 740 SER A CA 15
ATOM 14637 C C . SER A 1 3 ? -25.240 -1.579 9.607 1.00 0.00 740 SER A C 15
ATOM 14638 O O . SER A 1 3 ? -24.254 -2.183 10.028 1.00 0.00 740 SER A O 15
ATOM 14646 N N . GLY A 1 4 ? -25.850 -1.895 8.468 1.00 0.00 741 GLY A N 15
ATOM 14647 C CA . GLY A 1 4 ? -25.370 -2.993 7.649 1.00 0.00 741 GLY A CA 15
ATOM 14648 C C . GLY A 1 4 ? -24.881 -2.532 6.291 1.00 0.00 741 GLY A C 15
ATOM 14649 O O . GLY A 1 4 ? -25.429 -2.924 5.260 1.00 0.00 741 GLY A O 15
ATOM 14653 N N . SER A 1 5 ? -23.848 -1.695 6.288 1.00 0.00 742 SER A N 15
ATOM 14654 C CA . SER A 1 5 ? -23.289 -1.176 5.045 1.00 0.00 742 SER A CA 15
ATOM 14655 C C . SER A 1 5 ? -22.962 -2.311 4.080 1.00 0.00 742 SER A C 15
ATOM 14656 O O . SER A 1 5 ? -22.476 -3.366 4.487 1.00 0.00 742 SER A O 15
ATOM 14664 N N . SER A 1 6 ? -23.232 -2.086 2.798 1.00 0.00 743 SER A N 15
ATOM 14665 C CA . SER A 1 6 ? -22.971 -3.090 1.774 1.00 0.00 743 SER A CA 15
ATOM 14666 C C . SER A 1 6 ? -21.595 -2.884 1.149 1.00 0.00 743 SER A C 15
ATOM 14667 O O . SER A 1 6 ? -21.449 -2.156 0.168 1.00 0.00 743 SER A O 15
ATOM 14675 N N . GLY A 1 7 ? -20.587 -3.532 1.725 1.00 0.00 744 GLY A N 15
ATOM 14676 C CA . GLY A 1 7 ? -19.235 -3.407 1.213 1.00 0.00 744 GLY A CA 15
ATOM 14677 C C . GLY A 1 7 ? -18.310 -4.481 1.750 1.00 0.00 744 GLY A C 15
ATOM 14678 O O . GLY A 1 7 ? -18.632 -5.157 2.728 1.00 0.00 744 GLY A O 15
ATOM 14682 N N . CYS A 1 8 ? -17.157 -4.642 1.109 1.00 0.00 745 CYS A N 15
ATOM 14683 C CA . CYS A 1 8 ? -16.183 -5.643 1.526 1.00 0.00 745 CYS A CA 15
ATOM 14684 C C . CYS A 1 8 ? -15.942 -5.573 3.031 1.00 0.00 745 CYS A C 15
ATOM 14685 O O . CYS A 1 8 ? -16.198 -4.549 3.665 1.00 0.00 745 CYS A O 15
ATOM 14692 N N . SER A 1 9 ? -15.448 -6.670 3.597 1.00 0.00 746 SER A N 15
ATOM 14693 C CA . SER A 1 9 ? -15.175 -6.735 5.028 1.00 0.00 746 SER A CA 15
ATOM 14694 C C . SER A 1 9 ? -13.839 -6.076 5.357 1.00 0.00 746 SER A C 15
ATOM 14695 O O . SER A 1 9 ? -12.909 -6.096 4.551 1.00 0.00 746 SER A O 15
ATOM 14703 N N . ASP A 1 10 ? -13.753 -5.491 6.547 1.00 0.00 747 ASP A N 15
ATOM 14704 C CA . ASP A 1 10 ? -12.532 -4.826 6.985 1.00 0.00 747 ASP A CA 15
ATOM 14705 C C . ASP A 1 10 ? -11.315 -5.716 6.753 1.00 0.00 747 ASP A C 15
ATOM 14706 O O . ASP A 1 10 ? -11.439 -6.934 6.619 1.00 0.00 747 ASP A O 15
ATOM 14715 N N . LEU A 1 11 ? -10.139 -5.100 6.706 1.00 0.00 748 LEU A N 15
ATOM 14716 C CA . LEU A 1 11 ? -8.898 -5.836 6.488 1.00 0.00 748 LEU A CA 15
ATOM 14717 C C . LEU A 1 11 ? -7.959 -5.684 7.681 1.00 0.00 748 LEU A C 15
ATOM 14718 O O . LEU A 1 11 ? -7.918 -4.647 8.343 1.00 0.00 748 LEU A O 15
ATOM 14734 N N . PRO A 1 12 ? -7.183 -6.742 7.962 1.00 0.00 749 PRO A N 15
ATOM 14735 C CA . PRO A 1 12 ? -6.228 -6.750 9.074 1.00 0.00 749 PRO A CA 15
ATOM 14736 C C . PRO A 1 12 ? -5.043 -5.823 8.826 1.00 0.00 749 PRO A C 15
ATOM 14737 O O . PRO A 1 12 ? -4.518 -5.756 7.716 1.00 0.00 749 PRO A O 15
ATOM 14748 N N . GLU A 1 13 ? -4.626 -5.112 9.869 1.00 0.00 750 GLU A N 15
ATOM 14749 C CA . GLU A 1 13 ? -3.503 -4.188 9.763 1.00 0.00 750 GLU A CA 15
ATOM 14750 C C . GLU A 1 13 ? -2.328 -4.842 9.041 1.00 0.00 750 GLU A C 15
ATOM 14751 O O . GLU A 1 13 ? -2.209 -6.067 9.010 1.00 0.00 750 GLU A O 15
ATOM 14763 N N . ILE A 1 14 ? -1.463 -4.016 8.463 1.00 0.00 751 ILE A N 15
ATOM 14764 C CA . ILE A 1 14 ? -0.297 -4.513 7.742 1.00 0.00 751 ILE A CA 15
ATOM 14765 C C . ILE A 1 14 ? 0.968 -4.379 8.584 1.00 0.00 751 ILE A C 15
ATOM 14766 O O . ILE A 1 14 ? 1.163 -3.378 9.272 1.00 0.00 751 ILE A O 15
ATOM 14782 N N . GLN A 1 15 ? 1.824 -5.393 8.521 1.00 0.00 752 GLN A N 15
ATOM 14783 C CA . GLN A 1 15 ? 3.071 -5.388 9.277 1.00 0.00 752 GLN A CA 15
ATOM 14784 C C . GLN A 1 15 ? 4.159 -4.628 8.525 1.00 0.00 752 GLN A C 15
ATOM 14785 O O . GLN A 1 15 ? 4.387 -4.862 7.339 1.00 0.00 752 GLN A O 15
ATOM 14799 N N . ASN A 1 16 ? 4.828 -3.717 9.225 1.00 0.00 753 ASN A N 15
ATOM 14800 C CA . ASN A 1 16 ? 5.892 -2.922 8.623 1.00 0.00 753 ASN A CA 15
ATOM 14801 C C . ASN A 1 16 ? 5.389 -2.189 7.383 1.00 0.00 753 ASN A C 15
ATOM 14802 O O . ASN A 1 16 ? 6.054 -2.171 6.348 1.00 0.00 753 ASN A O 15
ATOM 14813 N N . GLY A 1 17 ? 4.210 -1.586 7.496 1.00 0.00 754 GLY A N 15
ATOM 14814 C CA . GLY A 1 17 ? 3.638 -0.859 6.378 1.00 0.00 754 GLY A CA 15
ATOM 14815 C C . GLY A 1 17 ? 2.270 -0.289 6.696 1.00 0.00 754 GLY A C 15
ATOM 14816 O O . GLY A 1 17 ? 1.832 -0.314 7.846 1.00 0.00 754 GLY A O 15
ATOM 14820 N N . TRP A 1 18 ? 1.594 0.226 5.675 1.00 0.00 755 TRP A N 15
ATOM 14821 C CA . TRP A 1 18 ? 0.268 0.807 5.852 1.00 0.00 755 TRP A CA 15
ATOM 14822 C C . TRP A 1 18 ? -0.543 0.713 4.565 1.00 0.00 755 TRP A C 15
ATOM 14823 O O . TRP A 1 18 ? -0.026 0.318 3.520 1.00 0.00 755 TRP A O 15
ATOM 14844 N N . LYS A 1 19 ? -1.818 1.080 4.646 1.00 0.00 756 LYS A N 15
ATOM 14845 C CA . LYS A 1 19 ? -2.702 1.039 3.487 1.00 0.00 756 LYS A CA 15
ATOM 14846 C C . LYS A 1 19 ? -3.534 2.314 3.392 1.00 0.00 756 LYS A C 15
ATOM 14847 O O . LYS A 1 19 ? -3.522 3.145 4.301 1.00 0.00 756 LYS A O 15
ATOM 14866 N N . THR A 1 20 ? -4.256 2.462 2.286 1.00 0.00 757 THR A N 15
ATOM 14867 C CA . THR A 1 20 ? -5.094 3.636 2.072 1.00 0.00 757 THR A CA 15
ATOM 14868 C C . THR A 1 20 ? -6.090 3.402 0.941 1.00 0.00 757 THR A C 15
ATOM 14869 O O . THR A 1 20 ? -5.815 2.653 0.003 1.00 0.00 757 THR A O 15
ATOM 14880 N N . THR A 1 21 ? -7.248 4.048 1.035 1.00 0.00 758 THR A N 15
ATOM 14881 C CA . THR A 1 21 ? -8.284 3.910 0.020 1.00 0.00 758 THR A CA 15
ATOM 14882 C C . THR A 1 21 ? -8.601 5.253 -0.628 1.00 0.00 758 THR A C 15
ATOM 14883 O O . THR A 1 21 ? -8.602 6.289 0.036 1.00 0.00 758 THR A O 15
ATOM 14894 N N . SER A 1 22 ? -8.870 5.228 -1.930 1.00 0.00 759 SER A N 15
ATOM 14895 C CA . SER A 1 22 ? -9.185 6.444 -2.669 1.00 0.00 759 SER A CA 15
ATOM 14896 C C . SER A 1 22 ? -10.656 6.814 -2.505 1.00 0.00 759 SER A C 15
ATOM 14897 O O . SER A 1 22 ? -10.992 7.963 -2.216 1.00 0.00 759 SER A O 15
ATOM 14905 N N . HIS A 1 23 ? -11.531 5.830 -2.693 1.00 0.00 760 HIS A N 15
ATOM 14906 C CA . HIS A 1 23 ? -12.968 6.050 -2.565 1.00 0.00 760 HIS A CA 15
ATOM 14907 C C . HIS A 1 23 ? -13.325 6.499 -1.152 1.00 0.00 760 HIS A C 15
ATOM 14908 O O . HIS A 1 23 ? -12.533 6.346 -0.221 1.00 0.00 760 HIS A O 15
ATOM 14922 N N . THR A 1 24 ? -14.524 7.053 -0.997 1.00 0.00 761 THR A N 15
ATOM 14923 C CA . THR A 1 24 ? -14.986 7.525 0.302 1.00 0.00 761 THR A CA 15
ATOM 14924 C C . THR A 1 24 ? -15.209 6.362 1.262 1.00 0.00 761 THR A C 15
ATOM 14925 O O . THR A 1 24 ? -14.790 6.411 2.418 1.00 0.00 761 THR A O 15
ATOM 14936 N N . GLU A 1 25 ? -15.871 5.317 0.775 1.00 0.00 762 GLU A N 15
ATOM 14937 C CA . GLU A 1 25 ? -16.149 4.141 1.592 1.00 0.00 762 GLU A CA 15
ATOM 14938 C C . GLU A 1 25 ? -15.809 2.860 0.835 1.00 0.00 762 GLU A C 15
ATOM 14939 O O . GLU A 1 25 ? -15.617 2.877 -0.382 1.00 0.00 762 GLU A O 15
ATOM 14951 N N . LEU A 1 26 ? -15.738 1.752 1.563 1.00 0.00 763 LEU A N 15
ATOM 14952 C CA . LEU A 1 26 ? -15.421 0.461 0.962 1.00 0.00 763 LEU A CA 15
ATOM 14953 C C . LEU A 1 26 ? -16.622 -0.097 0.206 1.00 0.00 763 LEU A C 15
ATOM 14954 O O . LEU A 1 26 ? -17.376 -0.916 0.733 1.00 0.00 763 LEU A O 15
ATOM 14970 N N . VAL A 1 27 ? -16.794 0.349 -1.035 1.00 0.00 764 VAL A N 15
ATOM 14971 C CA . VAL A 1 27 ? -17.902 -0.108 -1.865 1.00 0.00 764 VAL A CA 15
ATOM 14972 C C . VAL A 1 27 ? -17.399 -0.926 -3.049 1.00 0.00 764 VAL A C 15
ATOM 14973 O O . VAL A 1 27 ? -16.222 -0.865 -3.405 1.00 0.00 764 VAL A O 15
ATOM 14986 N N . ARG A 1 28 ? -18.300 -1.692 -3.657 1.00 0.00 765 ARG A N 15
ATOM 14987 C CA . ARG A 1 28 ? -17.948 -2.523 -4.801 1.00 0.00 765 ARG A CA 15
ATOM 14988 C C . ARG A 1 28 ? -17.010 -1.779 -5.747 1.00 0.00 765 ARG A C 15
ATOM 14989 O O . ARG A 1 28 ? -17.117 -0.565 -5.915 1.00 0.00 765 ARG A O 15
ATOM 15010 N N . GLY A 1 29 ? -16.090 -2.516 -6.362 1.00 0.00 766 GLY A N 15
ATOM 15011 C CA . GLY A 1 29 ? -15.147 -1.909 -7.282 1.00 0.00 766 GLY A CA 15
ATOM 15012 C C . GLY A 1 29 ? -13.967 -1.277 -6.570 1.00 0.00 766 GLY A C 15
ATOM 15013 O O . GLY A 1 29 ? -12.840 -1.321 -7.062 1.00 0.00 766 GLY A O 15
ATOM 15017 N N . ALA A 1 30 ? -14.227 -0.685 -5.409 1.00 0.00 767 ALA A N 15
ATOM 15018 C CA . ALA A 1 30 ? -13.178 -0.041 -4.628 1.00 0.00 767 ALA A CA 15
ATOM 15019 C C . ALA A 1 30 ? -11.951 -0.939 -4.512 1.00 0.00 767 ALA A C 15
ATOM 15020 O O . ALA A 1 30 ? -12.068 -2.164 -4.476 1.00 0.00 767 ALA A O 15
ATOM 15027 N N . ARG A 1 31 ? -10.776 -0.322 -4.454 1.00 0.00 768 ARG A N 15
ATOM 15028 C CA . ARG A 1 31 ? -9.527 -1.066 -4.344 1.00 0.00 768 ARG A CA 15
ATOM 15029 C C . ARG A 1 31 ? -8.723 -0.603 -3.132 1.00 0.00 768 ARG A C 15
ATOM 15030 O O . ARG A 1 31 ? -8.993 0.455 -2.563 1.00 0.00 768 ARG A O 15
ATOM 15051 N N . ILE A 1 32 ? -7.735 -1.402 -2.743 1.00 0.00 769 ILE A N 15
ATOM 15052 C CA . ILE A 1 32 ? -6.892 -1.074 -1.600 1.00 0.00 769 ILE A CA 15
ATOM 15053 C C . ILE A 1 32 ? -5.436 -0.907 -2.021 1.00 0.00 769 ILE A C 15
ATOM 15054 O O . ILE A 1 32 ? -4.928 -1.657 -2.855 1.00 0.00 769 ILE A O 15
ATOM 15070 N N . THR A 1 33 ? -4.767 0.083 -1.436 1.00 0.00 770 THR A N 15
ATOM 15071 C CA . THR A 1 33 ? -3.369 0.349 -1.750 1.00 0.00 770 THR A CA 15
ATOM 15072 C C . THR A 1 33 ? -2.465 -0.014 -0.577 1.00 0.00 770 THR A C 15
ATOM 15073 O O . THR A 1 33 ? -2.663 0.460 0.542 1.00 0.00 770 THR A O 15
ATOM 15084 N N . TYR A 1 34 ? -1.471 -0.855 -0.841 1.00 0.00 771 TYR A N 15
ATOM 15085 C CA . TYR A 1 34 ? -0.536 -1.282 0.193 1.00 0.00 771 TYR A CA 15
ATOM 15086 C C . TYR A 1 34 ? 0.831 -0.637 -0.008 1.00 0.00 771 TYR A C 15
ATOM 15087 O O . TYR A 1 34 ? 1.286 -0.461 -1.138 1.00 0.00 771 TYR A O 15
ATOM 15105 N N . GLN A 1 35 ? 1.481 -0.286 1.097 1.00 0.00 772 GLN A N 15
ATOM 15106 C CA . GLN A 1 35 ? 2.797 0.340 1.043 1.00 0.00 772 GLN A CA 15
ATOM 15107 C C . GLN A 1 35 ? 3.646 -0.073 2.241 1.00 0.00 772 GLN A C 15
ATOM 15108 O O . GLN A 1 35 ? 3.248 0.115 3.391 1.00 0.00 772 GLN A O 15
ATOM 15122 N N . CYS A 1 36 ? 4.817 -0.636 1.964 1.00 0.00 773 CYS A N 15
ATOM 15123 C CA . CYS A 1 36 ? 5.723 -1.077 3.018 1.00 0.00 773 CYS A CA 15
ATOM 15124 C C . CYS A 1 36 ? 6.947 -0.170 3.097 1.00 0.00 773 CYS A C 15
ATOM 15125 O O . CYS A 1 36 ? 7.124 0.725 2.270 1.00 0.00 773 CYS A O 15
ATOM 15132 N N . ASP A 1 37 ? 7.789 -0.408 4.097 1.00 0.00 774 ASP A N 15
ATOM 15133 C CA . ASP A 1 37 ? 8.998 0.386 4.284 1.00 0.00 774 ASP A CA 15
ATOM 15134 C C . ASP A 1 37 ? 9.913 0.277 3.068 1.00 0.00 774 ASP A C 15
ATOM 15135 O O . ASP A 1 37 ? 9.796 -0.637 2.251 1.00 0.00 774 ASP A O 15
ATOM 15144 N N . PRO A 1 38 ? 10.846 1.232 2.942 1.00 0.00 775 PRO A N 15
ATOM 15145 C CA . PRO A 1 38 ? 11.799 1.267 1.828 1.00 0.00 775 PRO A CA 15
ATOM 15146 C C . PRO A 1 38 ? 12.823 0.139 1.907 1.00 0.00 775 PRO A C 15
ATOM 15147 O O . PRO A 1 38 ? 13.568 0.032 2.879 1.00 0.00 775 PRO A O 15
ATOM 15158 N N . GLY A 1 39 ? 12.854 -0.699 0.875 1.00 0.00 776 GLY A N 15
ATOM 15159 C CA . GLY A 1 39 ? 13.791 -1.807 0.848 1.00 0.00 776 GLY A CA 15
ATOM 15160 C C . GLY A 1 39 ? 13.096 -3.153 0.790 1.00 0.00 776 GLY A C 15
ATOM 15161 O O . GLY A 1 39 ? 13.638 -4.116 0.249 1.00 0.00 776 GLY A O 15
ATOM 15165 N N . TYR A 1 40 ? 11.894 -3.220 1.350 1.00 0.00 777 TYR A N 15
ATOM 15166 C CA . TYR A 1 40 ? 11.125 -4.459 1.364 1.00 0.00 777 TYR A CA 15
ATOM 15167 C C . TYR A 1 40 ? 10.240 -4.565 0.126 1.00 0.00 777 TYR A C 15
ATOM 15168 O O . TYR A 1 40 ? 10.227 -3.671 -0.721 1.00 0.00 777 TYR A O 15
ATOM 15186 N N . ASP A 1 41 ? 9.500 -5.664 0.028 1.00 0.00 778 ASP A N 15
ATOM 15187 C CA . ASP A 1 41 ? 8.609 -5.887 -1.105 1.00 0.00 778 ASP A CA 15
ATOM 15188 C C . ASP A 1 41 ? 7.317 -6.563 -0.655 1.00 0.00 778 ASP A C 15
ATOM 15189 O O . ASP A 1 41 ? 7.289 -7.254 0.364 1.00 0.00 778 ASP A O 15
ATOM 15198 N N . ILE A 1 42 ? 6.251 -6.358 -1.421 1.00 0.00 779 ILE A N 15
ATOM 15199 C CA . ILE A 1 42 ? 4.957 -6.948 -1.102 1.00 0.00 779 ILE A CA 15
ATOM 15200 C C . ILE A 1 42 ? 4.828 -8.347 -1.695 1.00 0.00 779 ILE A C 15
ATOM 15201 O O . ILE A 1 42 ? 5.178 -8.576 -2.853 1.00 0.00 779 ILE A O 15
ATOM 15217 N N . VAL A 1 43 ? 4.323 -9.279 -0.894 1.00 0.00 780 VAL A N 15
ATOM 15218 C CA . VAL A 1 43 ? 4.144 -10.656 -1.340 1.00 0.00 780 VAL A CA 15
ATOM 15219 C C . VAL A 1 43 ? 2.683 -10.944 -1.664 1.00 0.00 780 VAL A C 15
ATOM 15220 O O . VAL A 1 43 ? 1.856 -11.099 -0.766 1.00 0.00 780 VAL A O 15
ATOM 15233 N N . GLY A 1 44 ? 2.370 -11.015 -2.954 1.00 0.00 781 GLY A N 15
ATOM 15234 C CA . GLY A 1 44 ? 1.008 -11.285 -3.374 1.00 0.00 781 GLY A CA 15
ATOM 15235 C C . GLY A 1 44 ? 0.481 -10.241 -4.339 1.00 0.00 781 GLY A C 15
ATOM 15236 O O . GLY A 1 44 ? 1.128 -9.925 -5.337 1.00 0.00 781 GLY A O 15
ATOM 15240 N N . SER A 1 45 ? -0.699 -9.705 -4.041 1.00 0.00 782 SER A N 15
ATOM 15241 C CA . SER A 1 45 ? -1.315 -8.694 -4.893 1.00 0.00 782 SER A CA 15
ATOM 15242 C C . SER A 1 45 ? -1.411 -7.356 -4.166 1.00 0.00 782 SER A C 15
ATOM 15243 O O . SER A 1 45 ? -2.221 -7.189 -3.254 1.00 0.00 782 SER A O 15
ATOM 15251 N N . ASP A 1 46 ? -0.578 -6.406 -4.577 1.00 0.00 783 ASP A N 15
ATOM 15252 C CA . ASP A 1 46 ? -0.568 -5.082 -3.967 1.00 0.00 783 ASP A CA 15
ATOM 15253 C C . ASP A 1 46 ? -1.957 -4.453 -4.010 1.00 0.00 783 ASP A C 15
ATOM 15254 O O . ASP A 1 46 ? -2.367 -3.762 -3.076 1.00 0.00 783 ASP A O 15
ATOM 15263 N N . THR A 1 47 ? -2.677 -4.696 -5.100 1.00 0.00 784 THR A N 15
ATOM 15264 C CA . THR A 1 47 ? -4.019 -4.152 -5.266 1.00 0.00 784 THR A CA 15
ATOM 15265 C C . THR A 1 47 ? -5.080 -5.206 -4.970 1.00 0.00 784 THR A C 15
ATOM 15266 O O . THR A 1 47 ? -4.938 -6.369 -5.350 1.00 0.00 784 THR A O 15
ATOM 15277 N N . LEU A 1 48 ? -6.143 -4.793 -4.289 1.00 0.00 785 LEU A N 15
ATOM 15278 C CA . LEU A 1 48 ? -7.230 -5.702 -3.942 1.00 0.00 785 LEU A CA 15
ATOM 15279 C C . LEU A 1 48 ? -8.582 -5.106 -4.323 1.00 0.00 785 LEU A C 15
ATOM 15280 O O . LEU A 1 48 ? -9.028 -4.122 -3.732 1.00 0.00 785 LEU A O 15
ATOM 15296 N N . THR A 1 49 ? -9.231 -5.709 -5.314 1.00 0.00 786 THR A N 15
ATOM 15297 C CA . THR A 1 49 ? -10.532 -5.239 -5.773 1.00 0.00 786 THR A CA 15
ATOM 15298 C C . THR A 1 49 ? -11.663 -5.929 -5.019 1.00 0.00 786 THR A C 15
ATOM 15299 O O . THR A 1 49 ? -11.528 -7.075 -4.588 1.00 0.00 786 THR A O 15
ATOM 15310 N N . CYS A 1 50 ? -12.779 -5.225 -4.863 1.00 0.00 787 CYS A N 15
ATOM 15311 C CA . CYS A 1 50 ? -13.935 -5.769 -4.161 1.00 0.00 787 CYS A CA 15
ATOM 15312 C C . CYS A 1 50 ? -14.906 -6.424 -5.139 1.00 0.00 787 CYS A C 15
ATOM 15313 O O . CYS A 1 50 ? -15.596 -5.741 -5.895 1.00 0.00 787 CYS A O 15
ATOM 15320 N N . GLN A 1 51 ? -14.953 -7.753 -5.117 1.00 0.00 788 GLN A N 15
ATOM 15321 C CA . GLN A 1 51 ? -15.839 -8.500 -6.001 1.00 0.00 788 GLN A CA 15
ATOM 15322 C C . GLN A 1 51 ? -17.291 -8.084 -5.796 1.00 0.00 788 GLN A C 15
ATOM 15323 O O . GLN A 1 51 ? -17.587 -7.210 -4.981 1.00 0.00 788 GLN A O 15
ATOM 15337 N N . TRP A 1 52 ? -18.193 -8.714 -6.540 1.00 0.00 789 TRP A N 15
ATOM 15338 C CA . TRP A 1 52 ? -19.616 -8.408 -6.439 1.00 0.00 789 TRP A CA 15
ATOM 15339 C C . TRP A 1 52 ? -20.197 -8.945 -5.136 1.00 0.00 789 TRP A C 15
ATOM 15340 O O . TRP A 1 52 ? -21.195 -8.430 -4.632 1.00 0.00 789 TRP A O 15
ATOM 15361 N N . ASP A 1 53 ? -19.566 -9.982 -4.594 1.00 0.00 790 ASP A N 15
ATOM 15362 C CA . ASP A 1 53 ? -20.021 -10.587 -3.348 1.00 0.00 790 ASP A CA 15
ATOM 15363 C C . ASP A 1 53 ? -19.364 -9.915 -2.146 1.00 0.00 790 ASP A C 15
ATOM 15364 O O . ASP A 1 53 ? -19.187 -10.534 -1.096 1.00 0.00 790 ASP A O 15
ATOM 15373 N N . LEU A 1 54 ? -19.005 -8.647 -2.308 1.00 0.00 791 LEU A N 15
ATOM 15374 C CA . LEU A 1 54 ? -18.367 -7.890 -1.236 1.00 0.00 791 LEU A CA 15
ATOM 15375 C C . LEU A 1 54 ? -17.198 -8.669 -0.641 1.00 0.00 791 LEU A C 15
ATOM 15376 O O . LEU A 1 54 ? -17.000 -8.679 0.573 1.00 0.00 791 LEU A O 15
ATOM 15392 N N . SER A 1 55 ? -16.425 -9.318 -1.506 1.00 0.00 792 SER A N 15
ATOM 15393 C CA . SER A 1 55 ? -15.276 -10.101 -1.066 1.00 0.00 792 SER A CA 15
ATOM 15394 C C . SER A 1 55 ? -14.035 -9.750 -1.882 1.00 0.00 792 SER A C 15
ATOM 15395 O O . SER A 1 55 ? -14.129 -9.425 -3.066 1.00 0.00 792 SER A O 15
ATOM 15403 N N . TRP A 1 56 ? -12.874 -9.817 -1.240 1.00 0.00 793 TRP A N 15
ATOM 15404 C CA . TRP A 1 56 ? -11.614 -9.507 -1.905 1.00 0.00 793 TRP A CA 15
ATOM 15405 C C . TRP A 1 56 ? -11.123 -10.696 -2.724 1.00 0.00 793 TRP A C 15
ATOM 15406 O O . TRP A 1 56 ? -11.143 -11.834 -2.255 1.00 0.00 793 TRP A O 15
ATOM 15427 N N . SER A 1 57 ? -10.682 -10.425 -3.948 1.00 0.00 794 SER A N 15
ATOM 15428 C CA . SER A 1 57 ? -10.189 -11.474 -4.833 1.00 0.00 794 SER A CA 15
ATOM 15429 C C . SER A 1 57 ? -9.468 -12.559 -4.039 1.00 0.00 794 SER A C 15
ATOM 15430 O O . SER A 1 57 ? -9.709 -13.751 -4.234 1.00 0.00 794 SER A O 15
ATOM 15438 N N . SER A 1 58 ? -8.582 -12.138 -3.143 1.00 0.00 795 SER A N 15
ATOM 15439 C CA . SER A 1 58 ? -7.822 -13.073 -2.321 1.00 0.00 795 SER A CA 15
ATOM 15440 C C . SER A 1 58 ? -7.270 -12.379 -1.079 1.00 0.00 795 SER A C 15
ATOM 15441 O O . SER A 1 58 ? -7.248 -11.151 -0.998 1.00 0.00 795 SER A O 15
ATOM 15449 N N . ASP A 1 59 ? -6.824 -13.176 -0.114 1.00 0.00 796 ASP A N 15
ATOM 15450 C CA . ASP A 1 59 ? -6.271 -12.641 1.125 1.00 0.00 796 ASP A CA 15
ATOM 15451 C C . ASP A 1 59 ? -5.316 -11.486 0.839 1.00 0.00 796 ASP A C 15
ATOM 15452 O O . ASP A 1 59 ? -4.706 -11.402 -0.227 1.00 0.00 796 ASP A O 15
ATOM 15461 N N . PRO A 1 60 ? -5.183 -10.573 1.813 1.00 0.00 797 PRO A N 15
ATOM 15462 C CA . PRO A 1 60 ? -4.304 -9.406 1.689 1.00 0.00 797 PRO A CA 15
ATOM 15463 C C . PRO A 1 60 ? -2.828 -9.787 1.710 1.00 0.00 797 PRO A C 15
ATOM 15464 O O . PRO A 1 60 ? -2.417 -10.737 2.377 1.00 0.00 797 PRO A O 15
ATOM 15475 N N . PRO A 1 61 ? -2.010 -9.031 0.963 1.00 0.00 798 PRO A N 15
ATOM 15476 C CA . PRO A 1 61 ? -0.566 -9.270 0.881 1.00 0.00 798 PRO A CA 15
ATOM 15477 C C . PRO A 1 61 ? 0.153 -8.935 2.183 1.00 0.00 798 PRO A C 15
ATOM 15478 O O . PRO A 1 61 ? -0.482 -8.702 3.212 1.00 0.00 798 PRO A O 15
ATOM 15489 N N . PHE A 1 62 ? 1.480 -8.911 2.132 1.00 0.00 799 PHE A N 15
ATOM 15490 C CA . PHE A 1 62 ? 2.285 -8.605 3.309 1.00 0.00 799 PHE A CA 15
ATOM 15491 C C . PHE A 1 62 ? 3.671 -8.109 2.906 1.00 0.00 799 PHE A C 15
ATOM 15492 O O . PHE A 1 62 ? 4.034 -8.135 1.729 1.00 0.00 799 PHE A O 15
ATOM 15509 N N . CYS A 1 63 ? 4.441 -7.658 3.890 1.00 0.00 800 CYS A N 15
ATOM 15510 C CA . CYS A 1 63 ? 5.786 -7.155 3.640 1.00 0.00 800 CYS A CA 15
ATOM 15511 C C . CYS A 1 63 ? 6.835 -8.196 4.021 1.00 0.00 800 CYS A C 15
ATOM 15512 O O . CYS A 1 63 ? 6.740 -8.832 5.069 1.00 0.00 800 CYS A O 15
ATOM 15519 N N . GLU A 1 64 ? 7.835 -8.362 3.160 1.00 0.00 801 GLU A N 15
ATOM 15520 C CA . GLU A 1 64 ? 8.901 -9.326 3.406 1.00 0.00 801 GLU A CA 15
ATOM 15521 C C . GLU A 1 64 ? 10.228 -8.826 2.842 1.00 0.00 801 GLU A C 15
ATOM 15522 O O . GLU A 1 64 ? 10.287 -8.317 1.722 1.00 0.00 801 GLU A O 15
ATOM 15534 N N . LYS A 1 65 ? 11.291 -8.973 3.626 1.00 0.00 802 LYS A N 15
ATOM 15535 C CA . LYS A 1 65 ? 12.617 -8.538 3.206 1.00 0.00 802 LYS A CA 15
ATOM 15536 C C . LYS A 1 65 ? 13.130 -9.391 2.051 1.00 0.00 802 LYS A C 15
ATOM 15537 O O . LYS A 1 65 ? 13.306 -10.602 2.190 1.00 0.00 802 LYS A O 15
ATOM 15556 N N . THR A 1 66 ? 13.370 -8.753 0.910 1.00 0.00 803 THR A N 15
ATOM 15557 C CA . THR A 1 66 ? 13.863 -9.453 -0.269 1.00 0.00 803 THR A CA 15
ATOM 15558 C C . THR A 1 66 ? 15.383 -9.568 -0.245 1.00 0.00 803 THR A C 15
ATOM 15559 O O . THR A 1 66 ? 16.054 -8.876 0.519 1.00 0.00 803 THR A O 15
ATOM 15570 N N . GLU A 1 67 ? 15.919 -10.446 -1.088 1.00 0.00 804 GLU A N 15
ATOM 15571 C CA . GLU A 1 67 ? 17.361 -10.650 -1.162 1.00 0.00 804 GLU A CA 15
ATOM 15572 C C . GLU A 1 67 ? 18.096 -9.315 -1.247 1.00 0.00 804 GLU A C 15
ATOM 15573 O O . GLU A 1 67 ? 17.666 -8.402 -1.951 1.00 0.00 804 GLU A O 15
ATOM 15585 N N . GLU A 1 68 ? 19.206 -9.210 -0.524 1.00 0.00 805 GLU A N 15
ATOM 15586 C CA . GLU A 1 68 ? 20.000 -7.987 -0.517 1.00 0.00 805 GLU A CA 15
ATOM 15587 C C . GLU A 1 68 ? 21.005 -7.984 -1.664 1.00 0.00 805 GLU A C 15
ATOM 15588 O O . GLU A 1 68 ? 21.443 -6.926 -2.118 1.00 0.00 805 GLU A O 15
ATOM 15600 N N . SER A 1 69 ? 21.368 -9.175 -2.129 1.00 0.00 806 SER A N 15
ATOM 15601 C CA . SER A 1 69 ? 22.325 -9.311 -3.221 1.00 0.00 806 SER A CA 15
ATOM 15602 C C . SER A 1 69 ? 23.568 -8.466 -2.962 1.00 0.00 806 SER A C 15
ATOM 15603 O O . SER A 1 69 ? 24.012 -7.713 -3.828 1.00 0.00 806 SER A O 15
ATOM 15611 N N . GLY A 1 70 ? 24.126 -8.596 -1.762 1.00 0.00 807 GLY A N 15
ATOM 15612 C CA . GLY A 1 70 ? 25.312 -7.839 -1.409 1.00 0.00 807 GLY A CA 15
ATOM 15613 C C . GLY A 1 70 ? 26.585 -8.647 -1.569 1.00 0.00 807 GLY A C 15
ATOM 15614 O O . GLY A 1 70 ? 26.608 -9.683 -2.233 1.00 0.00 807 GLY A O 15
ATOM 15618 N N . PRO A 1 71 ? 27.675 -8.169 -0.951 1.00 0.00 808 PRO A N 15
ATOM 15619 C CA . PRO A 1 71 ? 28.978 -8.838 -1.015 1.00 0.00 808 PRO A CA 15
ATOM 15620 C C . PRO A 1 71 ? 28.994 -10.151 -0.240 1.00 0.00 808 PRO A C 15
ATOM 15621 O O . PRO A 1 71 ? 29.913 -10.957 -0.384 1.00 0.00 808 PRO A O 15
ATOM 15632 N N . SER A 1 72 ? 27.970 -10.360 0.583 1.00 0.00 809 SER A N 15
ATOM 15633 C CA . SER A 1 72 ? 27.868 -11.574 1.383 1.00 0.00 809 SER A CA 15
ATOM 15634 C C . SER A 1 72 ? 27.179 -12.686 0.599 1.00 0.00 809 SER A C 15
ATOM 15635 O O . SER A 1 72 ? 25.954 -12.704 0.472 1.00 0.00 809 SER A O 15
ATOM 15643 N N . SER A 1 73 ? 27.974 -13.613 0.074 1.00 0.00 810 SER A N 15
ATOM 15644 C CA . SER A 1 73 ? 27.442 -14.727 -0.702 1.00 0.00 810 SER A CA 15
ATOM 15645 C C . SER A 1 73 ? 27.493 -16.022 0.102 1.00 0.00 810 SER A C 15
ATOM 15646 O O . SER A 1 73 ? 28.404 -16.235 0.901 1.00 0.00 810 SER A O 15
ATOM 15654 N N . GLY A 1 74 ? 26.505 -16.886 -0.115 1.00 0.00 811 GLY A N 15
ATOM 15655 C CA . GLY A 1 74 ? 26.455 -18.150 0.596 1.00 0.00 811 GLY A CA 15
ATOM 15656 C C . GLY A 1 74 ? 26.907 -18.023 2.037 1.00 0.00 811 GLY A C 15
ATOM 15657 O O . GLY A 1 74 ? 26.625 -18.891 2.862 1.00 0.00 811 GLY A O 15
ATOM 15661 N N . GLY A 1 1 ? -25.555 9.634 -6.956 1.00 0.00 738 GLY A N 16
ATOM 15662 C CA . GLY A 1 1 ? -25.144 9.768 -5.570 1.00 0.00 738 GLY A CA 16
ATOM 15663 C C . GLY A 1 1 ? -24.530 8.495 -5.022 1.00 0.00 738 GLY A C 16
ATOM 15664 O O . GLY A 1 1 ? -25.069 7.405 -5.214 1.00 0.00 738 GLY A O 16
ATOM 15668 N N . SER A 1 2 ? -23.399 8.633 -4.338 1.00 0.00 739 SER A N 16
ATOM 15669 C CA . SER A 1 2 ? -22.707 7.484 -3.765 1.00 0.00 739 SER A CA 16
ATOM 15670 C C . SER A 1 2 ? -23.503 6.895 -2.604 1.00 0.00 739 SER A C 16
ATOM 15671 O O . SER A 1 2 ? -23.304 7.270 -1.448 1.00 0.00 739 SER A O 16
ATOM 15679 N N . SER A 1 3 ? -24.404 5.971 -2.920 1.00 0.00 740 SER A N 16
ATOM 15680 C CA . SER A 1 3 ? -25.233 5.332 -1.904 1.00 0.00 740 SER A CA 16
ATOM 15681 C C . SER A 1 3 ? -24.976 3.829 -1.860 1.00 0.00 740 SER A C 16
ATOM 15682 O O . SER A 1 3 ? -24.674 3.209 -2.879 1.00 0.00 740 SER A O 16
ATOM 15690 N N . GLY A 1 4 ? -25.098 3.249 -0.670 1.00 0.00 741 GLY A N 16
ATOM 15691 C CA . GLY A 1 4 ? -24.875 1.823 -0.513 1.00 0.00 741 GLY A CA 16
ATOM 15692 C C . GLY A 1 4 ? -24.242 1.478 0.820 1.00 0.00 741 GLY A C 16
ATOM 15693 O O . GLY A 1 4 ? -23.196 2.021 1.177 1.00 0.00 741 GLY A O 16
ATOM 15697 N N . SER A 1 5 ? -24.876 0.574 1.559 1.00 0.00 742 SER A N 16
ATOM 15698 C CA . SER A 1 5 ? -24.371 0.162 2.863 1.00 0.00 742 SER A CA 16
ATOM 15699 C C . SER A 1 5 ? -23.390 -0.998 2.724 1.00 0.00 742 SER A C 16
ATOM 15700 O O . SER A 1 5 ? -22.332 -1.009 3.352 1.00 0.00 742 SER A O 16
ATOM 15708 N N . SER A 1 6 ? -23.750 -1.973 1.895 1.00 0.00 743 SER A N 16
ATOM 15709 C CA . SER A 1 6 ? -22.903 -3.140 1.674 1.00 0.00 743 SER A CA 16
ATOM 15710 C C . SER A 1 6 ? -21.492 -2.720 1.276 1.00 0.00 743 SER A C 16
ATOM 15711 O O . SER A 1 6 ? -21.288 -1.649 0.707 1.00 0.00 743 SER A O 16
ATOM 15719 N N . GLY A 1 7 ? -20.519 -3.574 1.580 1.00 0.00 744 GLY A N 16
ATOM 15720 C CA . GLY A 1 7 ? -19.138 -3.275 1.248 1.00 0.00 744 GLY A CA 16
ATOM 15721 C C . GLY A 1 7 ? -18.167 -4.263 1.862 1.00 0.00 744 GLY A C 16
ATOM 15722 O O . GLY A 1 7 ? -18.386 -4.754 2.970 1.00 0.00 744 GLY A O 16
ATOM 15726 N N . CYS A 1 8 ? -17.090 -4.558 1.142 1.00 0.00 745 CYS A N 16
ATOM 15727 C CA . CYS A 1 8 ? -16.082 -5.495 1.621 1.00 0.00 745 CYS A CA 16
ATOM 15728 C C . CYS A 1 8 ? -15.816 -5.294 3.110 1.00 0.00 745 CYS A C 16
ATOM 15729 O O . CYS A 1 8 ? -16.015 -4.203 3.645 1.00 0.00 745 CYS A O 16
ATOM 15736 N N . SER A 1 9 ? -15.365 -6.354 3.773 1.00 0.00 746 SER A N 16
ATOM 15737 C CA . SER A 1 9 ? -15.074 -6.295 5.201 1.00 0.00 746 SER A CA 16
ATOM 15738 C C . SER A 1 9 ? -13.762 -5.562 5.459 1.00 0.00 746 SER A C 16
ATOM 15739 O O . SER A 1 9 ? -12.833 -5.625 4.653 1.00 0.00 746 SER A O 16
ATOM 15747 N N . ASP A 1 10 ? -13.693 -4.865 6.588 1.00 0.00 747 ASP A N 16
ATOM 15748 C CA . ASP A 1 10 ? -12.494 -4.119 6.954 1.00 0.00 747 ASP A CA 16
ATOM 15749 C C . ASP A 1 10 ? -11.298 -5.054 7.105 1.00 0.00 747 ASP A C 16
ATOM 15750 O O . ASP A 1 10 ? -11.294 -5.943 7.957 1.00 0.00 747 ASP A O 16
ATOM 15759 N N . LEU A 1 11 ? -10.284 -4.847 6.271 1.00 0.00 748 LEU A N 16
ATOM 15760 C CA . LEU A 1 11 ? -9.081 -5.672 6.310 1.00 0.00 748 LEU A CA 16
ATOM 15761 C C . LEU A 1 11 ? -8.263 -5.382 7.564 1.00 0.00 748 LEU A C 16
ATOM 15762 O O . LEU A 1 11 ? -8.257 -4.267 8.087 1.00 0.00 748 LEU A O 16
ATOM 15778 N N . PRO A 1 12 ? -7.553 -6.407 8.057 1.00 0.00 749 PRO A N 16
ATOM 15779 C CA . PRO A 1 12 ? -6.715 -6.286 9.254 1.00 0.00 749 PRO A CA 16
ATOM 15780 C C . PRO A 1 12 ? -5.483 -5.420 9.014 1.00 0.00 749 PRO A C 16
ATOM 15781 O O . PRO A 1 12 ? -5.071 -5.215 7.873 1.00 0.00 749 PRO A O 16
ATOM 15792 N N . GLU A 1 13 ? -4.899 -4.916 10.097 1.00 0.00 750 GLU A N 16
ATOM 15793 C CA . GLU A 1 13 ? -3.714 -4.072 10.002 1.00 0.00 750 GLU A CA 16
ATOM 15794 C C . GLU A 1 13 ? -2.542 -4.845 9.404 1.00 0.00 750 GLU A C 16
ATOM 15795 O O . GLU A 1 13 ? -2.439 -6.061 9.568 1.00 0.00 750 GLU A O 16
ATOM 15807 N N . ILE A 1 14 ? -1.662 -4.131 8.709 1.00 0.00 751 ILE A N 16
ATOM 15808 C CA . ILE A 1 14 ? -0.498 -4.749 8.087 1.00 0.00 751 ILE A CA 16
ATOM 15809 C C . ILE A 1 14 ? 0.756 -4.526 8.925 1.00 0.00 751 ILE A C 16
ATOM 15810 O O . ILE A 1 14 ? 0.891 -3.505 9.598 1.00 0.00 751 ILE A O 16
ATOM 15826 N N . GLN A 1 15 ? 1.672 -5.488 8.876 1.00 0.00 752 GLN A N 16
ATOM 15827 C CA . GLN A 1 15 ? 2.917 -5.395 9.630 1.00 0.00 752 GLN A CA 16
ATOM 15828 C C . GLN A 1 15 ? 4.026 -4.789 8.778 1.00 0.00 752 GLN A C 16
ATOM 15829 O O . GLN A 1 15 ? 4.342 -5.295 7.702 1.00 0.00 752 GLN A O 16
ATOM 15843 N N . ASN A 1 16 ? 4.614 -3.701 9.266 1.00 0.00 753 ASN A N 16
ATOM 15844 C CA . ASN A 1 16 ? 5.688 -3.025 8.547 1.00 0.00 753 ASN A CA 16
ATOM 15845 C C . ASN A 1 16 ? 5.154 -2.333 7.297 1.00 0.00 753 ASN A C 16
ATOM 15846 O O . ASN A 1 16 ? 5.778 -2.375 6.237 1.00 0.00 753 ASN A O 16
ATOM 15857 N N . GLY A 1 17 ? 3.994 -1.695 7.428 1.00 0.00 754 GLY A N 16
ATOM 15858 C CA . GLY A 1 17 ? 3.396 -1.003 6.302 1.00 0.00 754 GLY A CA 16
ATOM 15859 C C . GLY A 1 17 ? 2.051 -0.393 6.644 1.00 0.00 754 GLY A C 16
ATOM 15860 O O . GLY A 1 17 ? 1.627 -0.419 7.799 1.00 0.00 754 GLY A O 16
ATOM 15864 N N . TRP A 1 18 ? 1.381 0.157 5.638 1.00 0.00 755 TRP A N 16
ATOM 15865 C CA . TRP A 1 18 ? 0.076 0.778 5.839 1.00 0.00 755 TRP A CA 16
ATOM 15866 C C . TRP A 1 18 ? -0.768 0.692 4.573 1.00 0.00 755 TRP A C 16
ATOM 15867 O O . TRP A 1 18 ? -0.258 0.391 3.494 1.00 0.00 755 TRP A O 16
ATOM 15888 N N . LYS A 1 19 ? -2.062 0.960 4.711 1.00 0.00 756 LYS A N 16
ATOM 15889 C CA . LYS A 1 19 ? -2.979 0.914 3.577 1.00 0.00 756 LYS A CA 16
ATOM 15890 C C . LYS A 1 19 ? -3.786 2.204 3.478 1.00 0.00 756 LYS A C 16
ATOM 15891 O O . LYS A 1 19 ? -3.967 2.914 4.469 1.00 0.00 756 LYS A O 16
ATOM 15910 N N . THR A 1 20 ? -4.271 2.503 2.277 1.00 0.00 757 THR A N 16
ATOM 15911 C CA . THR A 1 20 ? -5.059 3.707 2.049 1.00 0.00 757 THR A CA 16
ATOM 15912 C C . THR A 1 20 ? -6.314 3.398 1.240 1.00 0.00 757 THR A C 16
ATOM 15913 O O . THR A 1 20 ? -6.239 2.826 0.152 1.00 0.00 757 THR A O 16
ATOM 15924 N N . THR A 1 21 ? -7.468 3.781 1.777 1.00 0.00 758 THR A N 16
ATOM 15925 C CA . THR A 1 21 ? -8.740 3.544 1.105 1.00 0.00 758 THR A CA 16
ATOM 15926 C C . THR A 1 21 ? -9.005 4.603 0.042 1.00 0.00 758 THR A C 16
ATOM 15927 O O . THR A 1 21 ? -8.285 5.597 -0.052 1.00 0.00 758 THR A O 16
ATOM 15938 N N . SER A 1 22 ? -10.044 4.385 -0.758 1.00 0.00 759 SER A N 16
ATOM 15939 C CA . SER A 1 22 ? -10.403 5.320 -1.818 1.00 0.00 759 SER A CA 16
ATOM 15940 C C . SER A 1 22 ? -11.563 6.212 -1.386 1.00 0.00 759 SER A C 16
ATOM 15941 O O . SER A 1 22 ? -11.404 7.422 -1.221 1.00 0.00 759 SER A O 16
ATOM 15949 N N . HIS A 1 23 ? -12.732 5.605 -1.203 1.00 0.00 760 HIS A N 16
ATOM 15950 C CA . HIS A 1 23 ? -13.920 6.342 -0.790 1.00 0.00 760 HIS A CA 16
ATOM 15951 C C . HIS A 1 23 ? -14.146 6.209 0.713 1.00 0.00 760 HIS A C 16
ATOM 15952 O O . HIS A 1 23 ? -13.470 5.432 1.388 1.00 0.00 760 HIS A O 16
ATOM 15966 N N . THR A 1 24 ? -15.102 6.973 1.233 1.00 0.00 761 THR A N 16
ATOM 15967 C CA . THR A 1 24 ? -15.416 6.942 2.656 1.00 0.00 761 THR A CA 16
ATOM 15968 C C . THR A 1 24 ? -16.133 5.651 3.033 1.00 0.00 761 THR A C 16
ATOM 15969 O O . THR A 1 24 ? -16.423 5.411 4.204 1.00 0.00 761 THR A O 16
ATOM 15980 N N . GLU A 1 25 ? -16.416 4.822 2.032 1.00 0.00 762 GLU A N 16
ATOM 15981 C CA . GLU A 1 25 ? -17.099 3.555 2.260 1.00 0.00 762 GLU A CA 16
ATOM 15982 C C . GLU A 1 25 ? -16.579 2.478 1.313 1.00 0.00 762 GLU A C 16
ATOM 15983 O O . GLU A 1 25 ? -16.585 2.651 0.094 1.00 0.00 762 GLU A O 16
ATOM 15995 N N . LEU A 1 26 ? -16.128 1.365 1.883 1.00 0.00 763 LEU A N 16
ATOM 15996 C CA . LEU A 1 26 ? -15.603 0.259 1.090 1.00 0.00 763 LEU A CA 16
ATOM 15997 C C . LEU A 1 26 ? -16.696 -0.356 0.222 1.00 0.00 763 LEU A C 16
ATOM 15998 O O . LEU A 1 26 ? -17.189 -1.448 0.507 1.00 0.00 763 LEU A O 16
ATOM 16014 N N . VAL A 1 27 ? -17.069 0.350 -0.840 1.00 0.00 764 VAL A N 16
ATOM 16015 C CA . VAL A 1 27 ? -18.101 -0.127 -1.752 1.00 0.00 764 VAL A CA 16
ATOM 16016 C C . VAL A 1 27 ? -17.504 -1.002 -2.849 1.00 0.00 764 VAL A C 16
ATOM 16017 O O . VAL A 1 27 ? -16.298 -0.970 -3.094 1.00 0.00 764 VAL A O 16
ATOM 16030 N N . ARG A 1 28 ? -18.356 -1.781 -3.507 1.00 0.00 765 ARG A N 16
ATOM 16031 C CA . ARG A 1 28 ? -17.912 -2.665 -4.578 1.00 0.00 765 ARG A CA 16
ATOM 16032 C C . ARG A 1 28 ? -17.088 -1.899 -5.609 1.00 0.00 765 ARG A C 16
ATOM 16033 O O . ARG A 1 28 ? -17.478 -0.820 -6.052 1.00 0.00 765 ARG A O 16
ATOM 16054 N N . GLY A 1 29 ? -15.945 -2.466 -5.985 1.00 0.00 766 GLY A N 16
ATOM 16055 C CA . GLY A 1 29 ? -15.084 -1.822 -6.960 1.00 0.00 766 GLY A CA 16
ATOM 16056 C C . GLY A 1 29 ? -13.929 -1.083 -6.314 1.00 0.00 766 GLY A C 16
ATOM 16057 O O . GLY A 1 29 ? -12.885 -0.886 -6.935 1.00 0.00 766 GLY A O 16
ATOM 16061 N N . ALA A 1 30 ? -14.116 -0.672 -5.064 1.00 0.00 767 ALA A N 16
ATOM 16062 C CA . ALA A 1 30 ? -13.080 0.049 -4.334 1.00 0.00 767 ALA A CA 16
ATOM 16063 C C . ALA A 1 30 ? -11.838 -0.815 -4.147 1.00 0.00 767 ALA A C 16
ATOM 16064 O O . ALA A 1 30 ? -11.930 -1.970 -3.730 1.00 0.00 767 ALA A O 16
ATOM 16071 N N . ARG A 1 31 ? -10.677 -0.249 -4.459 1.00 0.00 768 ARG A N 16
ATOM 16072 C CA . ARG A 1 31 ? -9.416 -0.969 -4.326 1.00 0.00 768 ARG A CA 16
ATOM 16073 C C . ARG A 1 31 ? -8.570 -0.382 -3.200 1.00 0.00 768 ARG A C 16
ATOM 16074 O O . ARG A 1 31 ? -8.614 0.821 -2.940 1.00 0.00 768 ARG A O 16
ATOM 16095 N N . ILE A 1 32 ? -7.801 -1.239 -2.536 1.00 0.00 769 ILE A N 16
ATOM 16096 C CA . ILE A 1 32 ? -6.946 -0.805 -1.439 1.00 0.00 769 ILE A CA 16
ATOM 16097 C C . ILE A 1 32 ? -5.486 -0.737 -1.874 1.00 0.00 769 ILE A C 16
ATOM 16098 O O . ILE A 1 32 ? -5.003 -1.601 -2.607 1.00 0.00 769 ILE A O 16
ATOM 16114 N N . THR A 1 33 ? -4.785 0.296 -1.416 1.00 0.00 770 THR A N 16
ATOM 16115 C CA . THR A 1 33 ? -3.380 0.477 -1.757 1.00 0.00 770 THR A CA 16
ATOM 16116 C C . THR A 1 33 ? -2.478 0.111 -0.584 1.00 0.00 770 THR A C 16
ATOM 16117 O O . THR A 1 33 ? -2.566 0.708 0.489 1.00 0.00 770 THR A O 16
ATOM 16128 N N . TYR A 1 34 ? -1.611 -0.874 -0.795 1.00 0.00 771 TYR A N 16
ATOM 16129 C CA . TYR A 1 34 ? -0.694 -1.321 0.246 1.00 0.00 771 TYR A CA 16
ATOM 16130 C C . TYR A 1 34 ? 0.719 -0.808 -0.016 1.00 0.00 771 TYR A C 16
ATOM 16131 O O . TYR A 1 34 ? 1.246 -0.946 -1.119 1.00 0.00 771 TYR A O 16
ATOM 16149 N N . GLN A 1 35 ? 1.326 -0.217 1.008 1.00 0.00 772 GLN A N 16
ATOM 16150 C CA . GLN A 1 35 ? 2.678 0.317 0.889 1.00 0.00 772 GLN A CA 16
ATOM 16151 C C . GLN A 1 35 ? 3.522 -0.065 2.101 1.00 0.00 772 GLN A C 16
ATOM 16152 O O . GLN A 1 35 ? 3.088 0.082 3.244 1.00 0.00 772 GLN A O 16
ATOM 16166 N N . CYS A 1 36 ? 4.730 -0.555 1.844 1.00 0.00 773 CYS A N 16
ATOM 16167 C CA . CYS A 1 36 ? 5.636 -0.958 2.913 1.00 0.00 773 CYS A CA 16
ATOM 16168 C C . CYS A 1 36 ? 6.849 -0.036 2.975 1.00 0.00 773 CYS A C 16
ATOM 16169 O O . CYS A 1 36 ? 7.047 0.807 2.100 1.00 0.00 773 CYS A O 16
ATOM 16176 N N . ASP A 1 37 ? 7.659 -0.202 4.015 1.00 0.00 774 ASP A N 16
ATOM 16177 C CA . ASP A 1 37 ? 8.855 0.615 4.191 1.00 0.00 774 ASP A CA 16
ATOM 16178 C C . ASP A 1 37 ? 9.812 0.437 3.017 1.00 0.00 774 ASP A C 16
ATOM 16179 O O . ASP A 1 37 ? 9.741 -0.538 2.268 1.00 0.00 774 ASP A O 16
ATOM 16188 N N . PRO A 1 38 ? 10.730 1.401 2.850 1.00 0.00 775 PRO A N 16
ATOM 16189 C CA . PRO A 1 38 ? 11.719 1.373 1.768 1.00 0.00 775 PRO A CA 16
ATOM 16190 C C . PRO A 1 38 ? 12.762 0.279 1.964 1.00 0.00 775 PRO A C 16
ATOM 16191 O O . PRO A 1 38 ? 13.626 0.380 2.835 1.00 0.00 775 PRO A O 16
ATOM 16202 N N . GLY A 1 39 ? 12.676 -0.768 1.148 1.00 0.00 776 GLY A N 16
ATOM 16203 C CA . GLY A 1 39 ? 13.620 -1.866 1.249 1.00 0.00 776 GLY A CA 16
ATOM 16204 C C . GLY A 1 39 ? 12.938 -3.219 1.226 1.00 0.00 776 GLY A C 16
ATOM 16205 O O . GLY A 1 39 ? 13.549 -4.224 0.862 1.00 0.00 776 GLY A O 16
ATOM 16209 N N . TYR A 1 40 ? 11.669 -3.248 1.619 1.00 0.00 777 TYR A N 16
ATOM 16210 C CA . TYR A 1 40 ? 10.905 -4.489 1.646 1.00 0.00 777 TYR A CA 16
ATOM 16211 C C . TYR A 1 40 ? 10.145 -4.690 0.339 1.00 0.00 777 TYR A C 16
ATOM 16212 O O . TYR A 1 40 ? 10.082 -3.791 -0.500 1.00 0.00 777 TYR A O 16
ATOM 16230 N N . ASP A 1 41 ? 9.568 -5.875 0.174 1.00 0.00 778 ASP A N 16
ATOM 16231 C CA . ASP A 1 41 ? 8.810 -6.195 -1.030 1.00 0.00 778 ASP A CA 16
ATOM 16232 C C . ASP A 1 41 ? 7.452 -6.793 -0.674 1.00 0.00 778 ASP A C 16
ATOM 16233 O O . ASP A 1 41 ? 7.275 -7.356 0.407 1.00 0.00 778 ASP A O 16
ATOM 16242 N N . ILE A 1 42 ? 6.497 -6.665 -1.589 1.00 0.00 779 ILE A N 16
ATOM 16243 C CA . ILE A 1 42 ? 5.156 -7.193 -1.371 1.00 0.00 779 ILE A CA 16
ATOM 16244 C C . ILE A 1 42 ? 5.030 -8.614 -1.908 1.00 0.00 779 ILE A C 16
ATOM 16245 O O . ILE A 1 42 ? 5.579 -8.943 -2.959 1.00 0.00 779 ILE A O 16
ATOM 16261 N N . VAL A 1 43 ? 4.301 -9.454 -1.180 1.00 0.00 780 VAL A N 16
ATOM 16262 C CA . VAL A 1 43 ? 4.099 -10.840 -1.584 1.00 0.00 780 VAL A CA 16
ATOM 16263 C C . VAL A 1 43 ? 2.629 -11.120 -1.877 1.00 0.00 780 VAL A C 16
ATOM 16264 O O . VAL A 1 43 ? 1.810 -11.210 -0.963 1.00 0.00 780 VAL A O 16
ATOM 16277 N N . GLY A 1 44 ? 2.302 -11.256 -3.158 1.00 0.00 781 GLY A N 16
ATOM 16278 C CA . GLY A 1 44 ? 0.930 -11.525 -3.549 1.00 0.00 781 GLY A CA 16
ATOM 16279 C C . GLY A 1 44 ? 0.399 -10.507 -4.538 1.00 0.00 781 GLY A C 16
ATOM 16280 O O . GLY A 1 44 ? 1.009 -10.267 -5.580 1.00 0.00 781 GLY A O 16
ATOM 16284 N N . SER A 1 45 ? -0.741 -9.906 -4.213 1.00 0.00 782 SER A N 16
ATOM 16285 C CA . SER A 1 45 ? -1.357 -8.912 -5.084 1.00 0.00 782 SER A CA 16
ATOM 16286 C C . SER A 1 45 ? -1.341 -7.534 -4.432 1.00 0.00 782 SER A C 16
ATOM 16287 O O . SER A 1 45 ? -2.078 -7.276 -3.480 1.00 0.00 782 SER A O 16
ATOM 16295 N N . ASP A 1 46 ? -0.495 -6.651 -4.951 1.00 0.00 783 ASP A N 16
ATOM 16296 C CA . ASP A 1 46 ? -0.382 -5.297 -4.421 1.00 0.00 783 ASP A CA 16
ATOM 16297 C C . ASP A 1 46 ? -1.733 -4.589 -4.444 1.00 0.00 783 ASP A C 16
ATOM 16298 O O . ASP A 1 46 ? -2.039 -3.781 -3.567 1.00 0.00 783 ASP A O 16
ATOM 16307 N N . THR A 1 47 ? -2.539 -4.898 -5.455 1.00 0.00 784 THR A N 16
ATOM 16308 C CA . THR A 1 47 ? -3.857 -4.290 -5.595 1.00 0.00 784 THR A CA 16
ATOM 16309 C C . THR A 1 47 ? -4.962 -5.315 -5.366 1.00 0.00 784 THR A C 16
ATOM 16310 O O . THR A 1 47 ? -4.957 -6.392 -5.964 1.00 0.00 784 THR A O 16
ATOM 16321 N N . LEU A 1 48 ? -5.908 -4.974 -4.499 1.00 0.00 785 LEU A N 16
ATOM 16322 C CA . LEU A 1 48 ? -7.021 -5.865 -4.192 1.00 0.00 785 LEU A CA 16
ATOM 16323 C C . LEU A 1 48 ? -8.356 -5.196 -4.505 1.00 0.00 785 LEU A C 16
ATOM 16324 O O . LEU A 1 48 ? -8.698 -4.164 -3.926 1.00 0.00 785 LEU A O 16
ATOM 16340 N N . THR A 1 49 ? -9.110 -5.793 -5.424 1.00 0.00 786 THR A N 16
ATOM 16341 C CA . THR A 1 49 ? -10.408 -5.256 -5.814 1.00 0.00 786 THR A CA 16
ATOM 16342 C C . THR A 1 49 ? -11.537 -5.947 -5.058 1.00 0.00 786 THR A C 16
ATOM 16343 O O . THR A 1 49 ? -11.410 -7.102 -4.652 1.00 0.00 786 THR A O 16
ATOM 16354 N N . CYS A 1 50 ? -12.643 -5.234 -4.875 1.00 0.00 787 CYS A N 16
ATOM 16355 C CA . CYS A 1 50 ? -13.796 -5.778 -4.168 1.00 0.00 787 CYS A CA 16
ATOM 16356 C C . CYS A 1 50 ? -14.814 -6.352 -5.150 1.00 0.00 787 CYS A C 16
ATOM 16357 O O . CYS A 1 50 ? -15.442 -5.615 -5.909 1.00 0.00 787 CYS A O 16
ATOM 16364 N N . GLN A 1 51 ? -14.970 -7.672 -5.127 1.00 0.00 788 GLN A N 16
ATOM 16365 C CA . GLN A 1 51 ? -15.911 -8.344 -6.015 1.00 0.00 788 GLN A CA 16
ATOM 16366 C C . GLN A 1 51 ? -17.347 -7.947 -5.689 1.00 0.00 788 GLN A C 16
ATOM 16367 O O . GLN A 1 51 ? -17.605 -7.290 -4.680 1.00 0.00 788 GLN A O 16
ATOM 16381 N N . TRP A 1 52 ? -18.276 -8.350 -6.548 1.00 0.00 789 TRP A N 16
ATOM 16382 C CA . TRP A 1 52 ? -19.687 -8.035 -6.350 1.00 0.00 789 TRP A CA 16
ATOM 16383 C C . TRP A 1 52 ? -20.253 -8.799 -5.158 1.00 0.00 789 TRP A C 16
ATOM 16384 O O . TRP A 1 52 ? -21.395 -8.578 -4.754 1.00 0.00 789 TRP A O 16
ATOM 16405 N N . ASP A 1 53 ? -19.449 -9.696 -4.600 1.00 0.00 790 ASP A N 16
ATOM 16406 C CA . ASP A 1 53 ? -19.870 -10.492 -3.453 1.00 0.00 790 ASP A CA 16
ATOM 16407 C C . ASP A 1 53 ? -19.192 -10.005 -2.176 1.00 0.00 790 ASP A C 16
ATOM 16408 O O . ASP A 1 53 ? -19.042 -10.759 -1.213 1.00 0.00 790 ASP A O 16
ATOM 16417 N N . LEU A 1 54 ? -18.783 -8.741 -2.174 1.00 0.00 791 LEU A N 16
ATOM 16418 C CA . LEU A 1 54 ? -18.120 -8.153 -1.015 1.00 0.00 791 LEU A CA 16
ATOM 16419 C C . LEU A 1 54 ? -16.971 -9.037 -0.539 1.00 0.00 791 LEU A C 16
ATOM 16420 O O . LEU A 1 54 ? -16.684 -9.110 0.656 1.00 0.00 791 LEU A O 16
ATOM 16436 N N . SER A 1 55 ? -16.314 -9.704 -1.483 1.00 0.00 792 SER A N 16
ATOM 16437 C CA . SER A 1 55 ? -15.197 -10.584 -1.160 1.00 0.00 792 SER A CA 16
ATOM 16438 C C . SER A 1 55 ? -13.976 -10.246 -2.010 1.00 0.00 792 SER A C 16
ATOM 16439 O O . SER A 1 55 ? -14.040 -10.256 -3.240 1.00 0.00 792 SER A O 16
ATOM 16447 N N . TRP A 1 56 ? -12.866 -9.947 -1.346 1.00 0.00 793 TRP A N 16
ATOM 16448 C CA . TRP A 1 56 ? -11.629 -9.606 -2.040 1.00 0.00 793 TRP A CA 16
ATOM 16449 C C . TRP A 1 56 ? -11.089 -10.804 -2.812 1.00 0.00 793 TRP A C 16
ATOM 16450 O O . TRP A 1 56 ? -11.086 -11.928 -2.310 1.00 0.00 793 TRP A O 16
ATOM 16471 N N . SER A 1 57 ? -10.632 -10.558 -4.036 1.00 0.00 794 SER A N 16
ATOM 16472 C CA . SER A 1 57 ? -10.093 -11.618 -4.879 1.00 0.00 794 SER A CA 16
ATOM 16473 C C . SER A 1 57 ? -9.337 -12.646 -4.041 1.00 0.00 794 SER A C 16
ATOM 16474 O O . SER A 1 57 ? -9.573 -13.849 -4.153 1.00 0.00 794 SER A O 16
ATOM 16482 N N . SER A 1 58 ? -8.427 -12.163 -3.202 1.00 0.00 795 SER A N 16
ATOM 16483 C CA . SER A 1 58 ? -7.633 -13.038 -2.348 1.00 0.00 795 SER A CA 16
ATOM 16484 C C . SER A 1 58 ? -7.151 -12.294 -1.106 1.00 0.00 795 SER A C 16
ATOM 16485 O O . SER A 1 58 ? -7.199 -11.065 -1.047 1.00 0.00 795 SER A O 16
ATOM 16493 N N . ASP A 1 59 ? -6.686 -13.048 -0.116 1.00 0.00 796 ASP A N 16
ATOM 16494 C CA . ASP A 1 59 ? -6.194 -12.462 1.125 1.00 0.00 796 ASP A CA 16
ATOM 16495 C C . ASP A 1 59 ? -5.173 -11.365 0.841 1.00 0.00 796 ASP A C 16
ATOM 16496 O O . ASP A 1 59 ? -4.540 -11.331 -0.215 1.00 0.00 796 ASP A O 16
ATOM 16505 N N . PRO A 1 60 ? -5.009 -10.445 1.803 1.00 0.00 797 PRO A N 16
ATOM 16506 C CA . PRO A 1 60 ? -4.067 -9.329 1.678 1.00 0.00 797 PRO A CA 16
ATOM 16507 C C . PRO A 1 60 ? -2.614 -9.788 1.733 1.00 0.00 797 PRO A C 16
ATOM 16508 O O . PRO A 1 60 ? -2.251 -10.689 2.490 1.00 0.00 797 PRO A O 16
ATOM 16519 N N . PRO A 1 61 ? -1.761 -9.155 0.914 1.00 0.00 798 PRO A N 16
ATOM 16520 C CA . PRO A 1 61 ? -0.333 -9.482 0.852 1.00 0.00 798 PRO A CA 16
ATOM 16521 C C . PRO A 1 61 ? 0.413 -9.061 2.114 1.00 0.00 798 PRO A C 16
ATOM 16522 O O . PRO A 1 61 ? -0.199 -8.785 3.146 1.00 0.00 798 PRO A O 16
ATOM 16533 N N . PHE A 1 62 ? 1.738 -9.013 2.024 1.00 0.00 799 PHE A N 16
ATOM 16534 C CA . PHE A 1 62 ? 2.568 -8.626 3.158 1.00 0.00 799 PHE A CA 16
ATOM 16535 C C . PHE A 1 62 ? 3.938 -8.144 2.691 1.00 0.00 799 PHE A C 16
ATOM 16536 O O . PHE A 1 62 ? 4.277 -8.249 1.512 1.00 0.00 799 PHE A O 16
ATOM 16553 N N . CYS A 1 63 ? 4.723 -7.616 3.624 1.00 0.00 800 CYS A N 16
ATOM 16554 C CA . CYS A 1 63 ? 6.056 -7.117 3.310 1.00 0.00 800 CYS A CA 16
ATOM 16555 C C . CYS A 1 63 ? 7.126 -8.119 3.734 1.00 0.00 800 CYS A C 16
ATOM 16556 O O . CYS A 1 63 ? 7.041 -8.714 4.808 1.00 0.00 800 CYS A O 16
ATOM 16563 N N . GLU A 1 64 ? 8.132 -8.298 2.884 1.00 0.00 801 GLU A N 16
ATOM 16564 C CA . GLU A 1 64 ? 9.218 -9.227 3.172 1.00 0.00 801 GLU A CA 16
ATOM 16565 C C . GLU A 1 64 ? 10.536 -8.721 2.591 1.00 0.00 801 GLU A C 16
ATOM 16566 O O . GLU A 1 64 ? 10.554 -8.028 1.574 1.00 0.00 801 GLU A O 16
ATOM 16578 N N . LYS A 1 65 ? 11.637 -9.073 3.245 1.00 0.00 802 LYS A N 16
ATOM 16579 C CA . LYS A 1 65 ? 12.961 -8.657 2.796 1.00 0.00 802 LYS A CA 16
ATOM 16580 C C . LYS A 1 65 ? 13.298 -9.281 1.446 1.00 0.00 802 LYS A C 16
ATOM 16581 O O . LYS A 1 65 ? 13.350 -10.504 1.311 1.00 0.00 802 LYS A O 16
ATOM 16600 N N . THR A 1 66 ? 13.529 -8.434 0.448 1.00 0.00 803 THR A N 16
ATOM 16601 C CA . THR A 1 66 ? 13.862 -8.902 -0.891 1.00 0.00 803 THR A CA 16
ATOM 16602 C C . THR A 1 66 ? 15.203 -9.627 -0.903 1.00 0.00 803 THR A C 16
ATOM 16603 O O . THR A 1 66 ? 16.104 -9.295 -0.134 1.00 0.00 803 THR A O 16
ATOM 16614 N N . GLU A 1 67 ? 15.327 -10.618 -1.780 1.00 0.00 804 GLU A N 16
ATOM 16615 C CA . GLU A 1 67 ? 16.559 -11.390 -1.890 1.00 0.00 804 GLU A CA 16
ATOM 16616 C C . GLU A 1 67 ? 17.336 -10.999 -3.144 1.00 0.00 804 GLU A C 16
ATOM 16617 O O . GLU A 1 67 ? 16.758 -10.841 -4.219 1.00 0.00 804 GLU A O 16
ATOM 16629 N N . GLU A 1 68 ? 18.648 -10.844 -2.997 1.00 0.00 805 GLU A N 16
ATOM 16630 C CA . GLU A 1 68 ? 19.503 -10.470 -4.117 1.00 0.00 805 GLU A CA 16
ATOM 16631 C C . GLU A 1 68 ? 20.616 -11.495 -4.318 1.00 0.00 805 GLU A C 16
ATOM 16632 O O . GLU A 1 68 ? 20.790 -12.032 -5.412 1.00 0.00 805 GLU A O 16
ATOM 16644 N N . SER A 1 69 ? 21.366 -11.762 -3.254 1.00 0.00 806 SER A N 16
ATOM 16645 C CA . SER A 1 69 ? 22.465 -12.719 -3.313 1.00 0.00 806 SER A CA 16
ATOM 16646 C C . SER A 1 69 ? 22.147 -13.962 -2.488 1.00 0.00 806 SER A C 16
ATOM 16647 O O . SER A 1 69 ? 21.258 -13.947 -1.638 1.00 0.00 806 SER A O 16
ATOM 16655 N N . GLY A 1 70 ? 22.882 -15.040 -2.747 1.00 0.00 807 GLY A N 16
ATOM 16656 C CA . GLY A 1 70 ? 22.665 -16.278 -2.021 1.00 0.00 807 GLY A CA 16
ATOM 16657 C C . GLY A 1 70 ? 23.292 -16.258 -0.641 1.00 0.00 807 GLY A C 16
ATOM 16658 O O . GLY A 1 70 ? 24.344 -15.657 -0.422 1.00 0.00 807 GLY A O 16
ATOM 16662 N N . PRO A 1 71 ? 22.639 -16.929 0.320 1.00 0.00 808 PRO A N 16
ATOM 16663 C CA . PRO A 1 71 ? 23.121 -17.000 1.702 1.00 0.00 808 PRO A CA 16
ATOM 16664 C C . PRO A 1 71 ? 24.383 -17.846 1.834 1.00 0.00 808 PRO A C 16
ATOM 16665 O O . PRO A 1 71 ? 24.377 -19.038 1.526 1.00 0.00 808 PRO A O 16
ATOM 16676 N N . SER A 1 72 ? 25.463 -17.223 2.293 1.00 0.00 809 SER A N 16
ATOM 16677 C CA . SER A 1 72 ? 26.733 -17.918 2.461 1.00 0.00 809 SER A CA 16
ATOM 16678 C C . SER A 1 72 ? 26.916 -18.372 3.907 1.00 0.00 809 SER A C 16
ATOM 16679 O O . SER A 1 72 ? 27.637 -17.742 4.680 1.00 0.00 809 SER A O 16
ATOM 16687 N N . SER A 1 73 ? 26.258 -19.470 4.263 1.00 0.00 810 SER A N 16
ATOM 16688 C CA . SER A 1 73 ? 26.344 -20.008 5.616 1.00 0.00 810 SER A CA 16
ATOM 16689 C C . SER A 1 73 ? 26.715 -21.487 5.591 1.00 0.00 810 SER A C 16
ATOM 16690 O O . SER A 1 73 ? 26.866 -22.083 4.525 1.00 0.00 810 SER A O 16
ATOM 16698 N N . GLY A 1 74 ? 26.860 -22.076 6.774 1.00 0.00 811 GLY A N 16
ATOM 16699 C CA . GLY A 1 74 ? 27.211 -23.481 6.866 1.00 0.00 811 GLY A CA 16
ATOM 16700 C C . GLY A 1 74 ? 28.384 -23.725 7.795 1.00 0.00 811 GLY A C 16
ATOM 16701 O O . GLY A 1 74 ? 28.199 -23.959 8.990 1.00 0.00 811 GLY A O 16
ATOM 16705 N N . GLY A 1 1 ? -17.878 0.803 13.141 1.00 0.00 738 GLY A N 17
ATOM 16706 C CA . GLY A 1 1 ? -18.569 -0.472 13.195 1.00 0.00 738 GLY A CA 17
ATOM 16707 C C . GLY A 1 1 ? -19.988 -0.386 12.668 1.00 0.00 738 GLY A C 17
ATOM 16708 O O . GLY A 1 1 ? -20.932 -0.197 13.434 1.00 0.00 738 GLY A O 17
ATOM 16712 N N . SER A 1 2 ? -20.138 -0.523 11.354 1.00 0.00 739 SER A N 17
ATOM 16713 C CA . SER A 1 2 ? -21.451 -0.454 10.724 1.00 0.00 739 SER A CA 17
ATOM 16714 C C . SER A 1 2 ? -22.306 -1.655 11.118 1.00 0.00 739 SER A C 17
ATOM 16715 O O . SER A 1 2 ? -21.829 -2.585 11.767 1.00 0.00 739 SER A O 17
ATOM 16723 N N . SER A 1 3 ? -23.574 -1.626 10.719 1.00 0.00 740 SER A N 17
ATOM 16724 C CA . SER A 1 3 ? -24.498 -2.710 11.033 1.00 0.00 740 SER A CA 17
ATOM 16725 C C . SER A 1 3 ? -25.149 -3.253 9.764 1.00 0.00 740 SER A C 17
ATOM 16726 O O . SER A 1 3 ? -26.044 -2.629 9.196 1.00 0.00 740 SER A O 17
ATOM 16734 N N . GLY A 1 4 ? -24.692 -4.422 9.326 1.00 0.00 741 GLY A N 17
ATOM 16735 C CA . GLY A 1 4 ? -25.240 -5.031 8.128 1.00 0.00 741 GLY A CA 17
ATOM 16736 C C . GLY A 1 4 ? -25.132 -4.126 6.916 1.00 0.00 741 GLY A C 17
ATOM 16737 O O . GLY A 1 4 ? -26.111 -3.916 6.201 1.00 0.00 741 GLY A O 17
ATOM 16741 N N . SER A 1 5 ? -23.938 -3.588 6.686 1.00 0.00 742 SER A N 17
ATOM 16742 C CA . SER A 1 5 ? -23.707 -2.696 5.556 1.00 0.00 742 SER A CA 17
ATOM 16743 C C . SER A 1 5 ? -23.184 -3.470 4.351 1.00 0.00 742 SER A C 17
ATOM 16744 O O . SER A 1 5 ? -22.678 -4.584 4.487 1.00 0.00 742 SER A O 17
ATOM 16752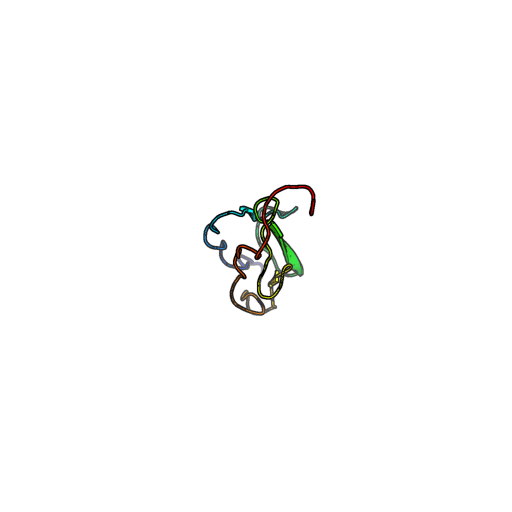 N N . SER A 1 6 ? -23.309 -2.872 3.170 1.00 0.00 743 SER A N 17
ATOM 16753 C CA . SER A 1 6 ? -22.852 -3.506 1.939 1.00 0.00 743 SER A CA 17
ATOM 16754 C C . SER A 1 6 ? -21.467 -2.999 1.549 1.00 0.00 743 SER A C 17
ATOM 16755 O O . SER A 1 6 ? -21.323 -1.897 1.022 1.00 0.00 743 SER A O 17
ATOM 16763 N N . GLY A 1 7 ? -20.450 -3.814 1.811 1.00 0.00 744 GLY A N 17
ATOM 16764 C CA . GLY A 1 7 ? -19.089 -3.432 1.481 1.00 0.00 744 GLY A CA 17
ATOM 16765 C C . GLY A 1 7 ? -18.066 -4.417 2.011 1.00 0.00 744 GLY A C 17
ATOM 16766 O O . GLY A 1 7 ? -18.201 -4.925 3.124 1.00 0.00 744 GLY A O 17
ATOM 16770 N N . CYS A 1 8 ? -17.039 -4.689 1.212 1.00 0.00 745 CYS A N 17
ATOM 16771 C CA . CYS A 1 8 ? -15.989 -5.621 1.605 1.00 0.00 745 CYS A CA 17
ATOM 16772 C C . CYS A 1 8 ? -15.621 -5.437 3.074 1.00 0.00 745 CYS A C 17
ATOM 16773 O O . CYS A 1 8 ? -15.812 -4.362 3.643 1.00 0.00 745 CYS A O 17
ATOM 16780 N N . SER A 1 9 ? -15.093 -6.494 3.683 1.00 0.00 746 SER A N 17
ATOM 16781 C CA . SER A 1 9 ? -14.701 -6.451 5.087 1.00 0.00 746 SER A CA 17
ATOM 16782 C C . SER A 1 9 ? -13.362 -5.739 5.256 1.00 0.00 746 SER A C 17
ATOM 16783 O O . SER A 1 9 ? -12.408 -6.007 4.526 1.00 0.00 746 SER A O 17
ATOM 16791 N N . ASP A 1 10 ? -13.300 -4.831 6.223 1.00 0.00 747 ASP A N 17
ATOM 16792 C CA . ASP A 1 10 ? -12.079 -4.080 6.490 1.00 0.00 747 ASP A CA 17
ATOM 16793 C C . ASP A 1 10 ? -10.862 -5.000 6.479 1.00 0.00 747 ASP A C 17
ATOM 16794 O O . ASP A 1 10 ? -10.920 -6.129 6.968 1.00 0.00 747 ASP A O 17
ATOM 16803 N N . LEU A 1 11 ? -9.763 -4.511 5.917 1.00 0.00 748 LEU A N 17
ATOM 16804 C CA . LEU A 1 11 ? -8.531 -5.289 5.841 1.00 0.00 748 LEU A CA 17
ATOM 16805 C C . LEU A 1 11 ? -7.823 -5.322 7.192 1.00 0.00 748 LEU A C 17
ATOM 16806 O O . LEU A 1 11 ? -7.891 -4.378 7.979 1.00 0.00 748 LEU A O 17
ATOM 16822 N N . PRO A 1 12 ? -7.127 -6.435 7.468 1.00 0.00 749 PRO A N 17
ATOM 16823 C CA . PRO A 1 12 ? -6.390 -6.617 8.722 1.00 0.00 749 PRO A CA 17
ATOM 16824 C C . PRO A 1 12 ? -5.168 -5.710 8.814 1.00 0.00 749 PRO A C 17
ATOM 16825 O O . PRO A 1 12 ? -4.769 -5.090 7.829 1.00 0.00 749 PRO A O 17
ATOM 16836 N N . GLU A 1 13 ? -4.577 -5.639 10.003 1.00 0.00 750 GLU A N 17
ATOM 16837 C CA . GLU A 1 13 ? -3.400 -4.807 10.221 1.00 0.00 750 GLU A CA 17
ATOM 16838 C C . GLU A 1 13 ? -2.161 -5.441 9.594 1.00 0.00 750 GLU A C 17
ATOM 16839 O O . GLU A 1 13 ? -1.934 -6.645 9.723 1.00 0.00 750 GLU A O 17
ATOM 16851 N N . ILE A 1 14 ? -1.366 -4.623 8.913 1.00 0.00 751 ILE A N 17
ATOM 16852 C CA . ILE A 1 14 ? -0.151 -5.103 8.266 1.00 0.00 751 ILE A CA 17
ATOM 16853 C C . ILE A 1 14 ? 1.093 -4.620 9.004 1.00 0.00 751 ILE A C 17
ATOM 16854 O O . ILE A 1 14 ? 1.140 -3.488 9.485 1.00 0.00 751 ILE A O 17
ATOM 16870 N N . GLN A 1 15 ? 2.098 -5.485 9.088 1.00 0.00 752 GLN A N 17
ATOM 16871 C CA . GLN A 1 15 ? 3.344 -5.145 9.766 1.00 0.00 752 GLN A CA 17
ATOM 16872 C C . GLN A 1 15 ? 4.274 -4.369 8.840 1.00 0.00 752 GLN A C 17
ATOM 16873 O O . GLN A 1 15 ? 4.290 -4.593 7.630 1.00 0.00 752 GLN A O 17
ATOM 16887 N N . ASN A 1 16 ? 5.048 -3.455 9.417 1.00 0.00 753 ASN A N 17
ATOM 16888 C CA . ASN A 1 16 ? 5.981 -2.645 8.642 1.00 0.00 753 ASN A CA 17
ATOM 16889 C C . ASN A 1 16 ? 5.339 -2.170 7.342 1.00 0.00 753 ASN A C 17
ATOM 16890 O O . ASN A 1 16 ? 5.925 -2.293 6.267 1.00 0.00 753 ASN A O 17
ATOM 16901 N N . GLY A 1 17 ? 4.131 -1.625 7.449 1.00 0.00 754 GLY A N 17
ATOM 16902 C CA . GLY A 1 17 ? 3.430 -1.139 6.275 1.00 0.00 754 GLY A CA 17
ATOM 16903 C C . GLY A 1 17 ? 2.040 -0.628 6.600 1.00 0.00 754 GLY A C 17
ATOM 16904 O O . GLY A 1 17 ? 1.565 -0.775 7.727 1.00 0.00 754 GLY A O 17
ATOM 16908 N N . TRP A 1 18 ? 1.387 -0.025 5.613 1.00 0.00 755 TRP A N 17
ATOM 16909 C CA . TRP A 1 18 ? 0.044 0.511 5.801 1.00 0.00 755 TRP A CA 17
ATOM 16910 C C . TRP A 1 18 ? -0.715 0.553 4.479 1.00 0.00 755 TRP A C 17
ATOM 16911 O O . TRP A 1 18 ? -0.114 0.661 3.410 1.00 0.00 755 TRP A O 17
ATOM 16932 N N . LYS A 1 19 ? -2.038 0.467 4.559 1.00 0.00 756 LYS A N 17
ATOM 16933 C CA . LYS A 1 19 ? -2.880 0.497 3.369 1.00 0.00 756 LYS A CA 17
ATOM 16934 C C . LYS A 1 19 ? -3.662 1.804 3.287 1.00 0.00 756 LYS A C 17
ATOM 16935 O O . LYS A 1 19 ? -3.770 2.537 4.271 1.00 0.00 756 LYS A O 17
ATOM 16954 N N . THR A 1 20 ? -4.206 2.091 2.109 1.00 0.00 757 THR A N 17
ATOM 16955 C CA . THR A 1 20 ? -4.978 3.310 1.900 1.00 0.00 757 THR A CA 17
ATOM 16956 C C . THR A 1 20 ? -5.891 3.180 0.686 1.00 0.00 757 THR A C 17
ATOM 16957 O O . THR A 1 20 ? -5.606 2.422 -0.242 1.00 0.00 757 THR A O 17
ATOM 16968 N N . THR A 1 21 ? -6.992 3.926 0.698 1.00 0.00 758 THR A N 17
ATOM 16969 C CA . THR A 1 21 ? -7.948 3.894 -0.402 1.00 0.00 758 THR A CA 17
ATOM 16970 C C . THR A 1 21 ? -8.782 5.170 -0.442 1.00 0.00 758 THR A C 17
ATOM 16971 O O . THR A 1 21 ? -9.313 5.608 0.578 1.00 0.00 758 THR A O 17
ATOM 16982 N N . SER A 1 22 ? -8.893 5.761 -1.628 1.00 0.00 759 SER A N 17
ATOM 16983 C CA . SER A 1 22 ? -9.661 6.989 -1.800 1.00 0.00 759 SER A CA 17
ATOM 16984 C C . SER A 1 22 ? -11.096 6.805 -1.317 1.00 0.00 759 SER A C 17
ATOM 16985 O O . SER A 1 22 ? -11.534 7.459 -0.370 1.00 0.00 759 SER A O 17
ATOM 16993 N N . HIS A 1 23 ? -11.825 5.909 -1.975 1.00 0.00 760 HIS A N 17
ATOM 16994 C CA . HIS A 1 23 ? -13.212 5.637 -1.614 1.00 0.00 760 HIS A CA 17
ATOM 16995 C C . HIS A 1 23 ? -13.326 5.267 -0.138 1.00 0.00 760 HIS A C 17
ATOM 16996 O O . HIS A 1 23 ? -13.036 4.136 0.254 1.00 0.00 760 HIS A O 17
ATOM 17010 N N . THR A 1 24 ? -13.749 6.227 0.677 1.00 0.00 761 THR A N 17
ATOM 17011 C CA . THR A 1 24 ? -13.900 6.003 2.110 1.00 0.00 761 THR A CA 17
ATOM 17012 C C . THR A 1 24 ? -14.757 4.774 2.387 1.00 0.00 761 THR A C 17
ATOM 17013 O O . THR A 1 24 ? -14.324 3.846 3.069 1.00 0.00 761 THR A O 17
ATOM 17024 N N . GLU A 1 25 ? -15.974 4.774 1.853 1.00 0.00 762 GLU A N 17
ATOM 17025 C CA . GLU A 1 25 ? -16.892 3.657 2.044 1.00 0.00 762 GLU A CA 17
ATOM 17026 C C . GLU A 1 25 ? -16.514 2.483 1.145 1.00 0.00 762 GLU A C 17
ATOM 17027 O O . GLU A 1 25 ? -16.737 2.517 -0.066 1.00 0.00 762 GLU A O 17
ATOM 17039 N N . LEU A 1 26 ? -15.942 1.446 1.747 1.00 0.00 763 LEU A N 17
ATOM 17040 C CA . LEU A 1 26 ? -15.532 0.261 1.002 1.00 0.00 763 LEU A CA 17
ATOM 17041 C C . LEU A 1 26 ? -16.718 -0.362 0.273 1.00 0.00 763 LEU A C 17
ATOM 17042 O O . LEU A 1 26 ? -17.458 -1.165 0.842 1.00 0.00 763 LEU A O 17
ATOM 17058 N N . VAL A 1 27 ? -16.893 0.013 -0.990 1.00 0.00 764 VAL A N 17
ATOM 17059 C CA . VAL A 1 27 ? -17.987 -0.511 -1.799 1.00 0.00 764 VAL A CA 17
ATOM 17060 C C . VAL A 1 27 ? -17.461 -1.228 -3.037 1.00 0.00 764 VAL A C 17
ATOM 17061 O O . VAL A 1 27 ? -16.261 -1.218 -3.310 1.00 0.00 764 VAL A O 17
ATOM 17074 N N . ARG A 1 28 ? -18.368 -1.851 -3.783 1.00 0.00 765 ARG A N 17
ATOM 17075 C CA . ARG A 1 28 ? -17.995 -2.574 -4.993 1.00 0.00 765 ARG A CA 17
ATOM 17076 C C . ARG A 1 28 ? -17.056 -1.740 -5.858 1.00 0.00 765 ARG A C 17
ATOM 17077 O O . ARG A 1 28 ? -17.294 -0.554 -6.086 1.00 0.00 765 ARG A O 17
ATOM 17098 N N . GLY A 1 29 ? -15.987 -2.368 -6.338 1.00 0.00 766 GLY A N 17
ATOM 17099 C CA . GLY A 1 29 ? -15.027 -1.668 -7.172 1.00 0.00 766 GLY A CA 17
ATOM 17100 C C . GLY A 1 29 ? -13.898 -1.055 -6.368 1.00 0.00 766 GLY A C 17
ATOM 17101 O O . GLY A 1 29 ? -12.759 -0.994 -6.830 1.00 0.00 766 GLY A O 17
ATOM 17105 N N . ALA A 1 30 ? -14.214 -0.598 -5.161 1.00 0.00 767 ALA A N 17
ATOM 17106 C CA . ALA A 1 30 ? -13.218 0.014 -4.290 1.00 0.00 767 ALA A CA 17
ATOM 17107 C C . ALA A 1 30 ? -11.877 -0.705 -4.402 1.00 0.00 767 ALA A C 17
ATOM 17108 O O . ALA A 1 30 ? -11.812 -1.932 -4.336 1.00 0.00 767 ALA A O 17
ATOM 17115 N N . ARG A 1 31 ? -10.809 0.069 -4.572 1.00 0.00 768 ARG A N 17
ATOM 17116 C CA . ARG A 1 31 ? -9.470 -0.495 -4.694 1.00 0.00 768 ARG A CA 17
ATOM 17117 C C . ARG A 1 31 ? -8.579 -0.034 -3.544 1.00 0.00 768 ARG A C 17
ATOM 17118 O O . ARG A 1 31 ? -8.510 1.156 -3.238 1.00 0.00 768 ARG A O 17
ATOM 17139 N N . ILE A 1 32 ? -7.901 -0.985 -2.911 1.00 0.00 769 ILE A N 17
ATOM 17140 C CA . ILE A 1 32 ? -7.014 -0.677 -1.796 1.00 0.00 769 ILE A CA 17
ATOM 17141 C C . ILE A 1 32 ? -5.557 -0.937 -2.163 1.00 0.00 769 ILE A C 17
ATOM 17142 O O . ILE A 1 32 ? -5.242 -1.911 -2.848 1.00 0.00 769 ILE A O 17
ATOM 17158 N N . THR A 1 33 ? -4.671 -0.061 -1.702 1.00 0.00 770 THR A N 17
ATOM 17159 C CA . THR A 1 33 ? -3.247 -0.195 -1.981 1.00 0.00 770 THR A CA 17
ATOM 17160 C C . THR A 1 33 ? -2.468 -0.537 -0.716 1.00 0.00 770 THR A C 17
ATOM 17161 O O . THR A 1 33 ? -2.885 -0.198 0.392 1.00 0.00 770 THR A O 17
ATOM 17172 N N . TYR A 1 34 ? -1.336 -1.210 -0.887 1.00 0.00 771 TYR A N 17
ATOM 17173 C CA . TYR A 1 34 ? -0.500 -1.600 0.242 1.00 0.00 771 TYR A CA 17
ATOM 17174 C C . TYR A 1 34 ? 0.897 -0.998 0.119 1.00 0.00 771 TYR A C 17
ATOM 17175 O O . TYR A 1 34 ? 1.634 -1.302 -0.819 1.00 0.00 771 TYR A O 17
ATOM 17193 N N . GLN A 1 35 ? 1.252 -0.144 1.073 1.00 0.00 772 GLN A N 17
ATOM 17194 C CA . GLN A 1 35 ? 2.560 0.500 1.072 1.00 0.00 772 GLN A CA 17
ATOM 17195 C C . GLN A 1 35 ? 3.425 -0.021 2.215 1.00 0.00 772 GLN A C 17
ATOM 17196 O O . GLN A 1 35 ? 3.029 0.029 3.380 1.00 0.00 772 GLN A O 17
ATOM 17210 N N . CYS A 1 36 ? 4.608 -0.523 1.874 1.00 0.00 773 CYS A N 17
ATOM 17211 C CA . CYS A 1 36 ? 5.529 -1.055 2.871 1.00 0.00 773 CYS A CA 17
ATOM 17212 C C . CYS A 1 36 ? 6.737 -0.137 3.040 1.00 0.00 773 CYS A C 17
ATOM 17213 O O . CYS A 1 36 ? 6.894 0.840 2.308 1.00 0.00 773 CYS A O 17
ATOM 17220 N N . ASP A 1 37 ? 7.586 -0.460 4.009 1.00 0.00 774 ASP A N 17
ATOM 17221 C CA . ASP A 1 37 ? 8.781 0.334 4.274 1.00 0.00 774 ASP A CA 17
ATOM 17222 C C . ASP A 1 37 ? 9.694 0.365 3.053 1.00 0.00 774 ASP A C 17
ATOM 17223 O O . ASP A 1 37 ? 9.697 -0.546 2.225 1.00 0.00 774 ASP A O 17
ATOM 17232 N N . PRO A 1 38 ? 10.488 1.440 2.935 1.00 0.00 775 PRO A N 17
ATOM 17233 C CA . PRO A 1 38 ? 11.421 1.617 1.818 1.00 0.00 775 PRO A CA 17
ATOM 17234 C C . PRO A 1 38 ? 12.589 0.638 1.877 1.00 0.00 775 PRO A C 17
ATOM 17235 O O . PRO A 1 38 ? 13.596 0.899 2.534 1.00 0.00 775 PRO A O 17
ATOM 17246 N N . GLY A 1 39 ? 12.447 -0.489 1.186 1.00 0.00 776 GLY A N 17
ATOM 17247 C CA . GLY A 1 39 ? 13.498 -1.489 1.174 1.00 0.00 776 GLY A CA 17
ATOM 17248 C C . GLY A 1 39 ? 12.955 -2.903 1.227 1.00 0.00 776 GLY A C 17
ATOM 17249 O O . GLY A 1 39 ? 13.697 -3.868 1.045 1.00 0.00 776 GLY A O 17
ATOM 17253 N N . TYR A 1 40 ? 11.656 -3.026 1.478 1.00 0.00 777 TYR A N 17
ATOM 17254 C CA . TYR A 1 40 ? 11.014 -4.333 1.558 1.00 0.00 777 TYR A CA 17
ATOM 17255 C C . TYR A 1 40 ? 10.268 -4.654 0.267 1.00 0.00 777 TYR A C 17
ATOM 17256 O O . TYR A 1 40 ? 10.202 -3.831 -0.646 1.00 0.00 777 TYR A O 17
ATOM 17274 N N . ASP A 1 41 ? 9.707 -5.856 0.199 1.00 0.00 778 ASP A N 17
ATOM 17275 C CA . ASP A 1 41 ? 8.964 -6.288 -0.979 1.00 0.00 778 ASP A CA 17
ATOM 17276 C C . ASP A 1 41 ? 7.588 -6.819 -0.589 1.00 0.00 778 ASP A C 17
ATOM 17277 O O . ASP A 1 41 ? 7.361 -7.196 0.561 1.00 0.00 778 ASP A O 17
ATOM 17286 N N . ILE A 1 42 ? 6.675 -6.846 -1.553 1.00 0.00 779 ILE A N 17
ATOM 17287 C CA . ILE A 1 42 ? 5.322 -7.332 -1.310 1.00 0.00 779 ILE A CA 17
ATOM 17288 C C . ILE A 1 42 ? 5.124 -8.726 -1.897 1.00 0.00 779 ILE A C 17
ATOM 17289 O O . ILE A 1 42 ? 5.653 -9.043 -2.962 1.00 0.00 779 ILE A O 17
ATOM 17305 N N . VAL A 1 43 ? 4.358 -9.554 -1.194 1.00 0.00 780 VAL A N 17
ATOM 17306 C CA . VAL A 1 43 ? 4.088 -10.914 -1.646 1.00 0.00 780 VAL A CA 17
ATOM 17307 C C . VAL A 1 43 ? 2.588 -11.169 -1.754 1.00 0.00 780 VAL A C 17
ATOM 17308 O O . VAL A 1 43 ? 1.890 -11.266 -0.746 1.00 0.00 780 VAL A O 17
ATOM 17321 N N . GLY A 1 44 ? 2.099 -11.276 -2.986 1.00 0.00 781 GLY A N 17
ATOM 17322 C CA . GLY A 1 44 ? 0.685 -11.519 -3.204 1.00 0.00 781 GLY A CA 17
ATOM 17323 C C . GLY A 1 44 ? 0.069 -10.529 -4.173 1.00 0.00 781 GLY A C 17
ATOM 17324 O O . GLY A 1 44 ? 0.650 -10.227 -5.215 1.00 0.00 781 GLY A O 17
ATOM 17328 N N . SER A 1 45 ? -1.112 -10.025 -3.830 1.00 0.00 782 SER A N 17
ATOM 17329 C CA . SER A 1 45 ? -1.810 -9.067 -4.679 1.00 0.00 782 SER A CA 17
ATOM 17330 C C . SER A 1 45 ? -1.764 -7.668 -4.073 1.00 0.00 782 SER A C 17
ATOM 17331 O O . SER A 1 45 ? -2.546 -7.340 -3.181 1.00 0.00 782 SER A O 17
ATOM 17339 N N . ASP A 1 46 ? -0.841 -6.848 -4.564 1.00 0.00 783 ASP A N 17
ATOM 17340 C CA . ASP A 1 46 ? -0.692 -5.483 -4.072 1.00 0.00 783 ASP A CA 17
ATOM 17341 C C . ASP A 1 46 ? -2.034 -4.758 -4.067 1.00 0.00 783 ASP A C 17
ATOM 17342 O O . ASP A 1 46 ? -2.414 -4.138 -3.073 1.00 0.00 783 ASP A O 17
ATOM 17351 N N . THR A 1 47 ? -2.749 -4.838 -5.185 1.00 0.00 784 THR A N 17
ATOM 17352 C CA . THR A 1 47 ? -4.048 -4.188 -5.310 1.00 0.00 784 THR A CA 17
ATOM 17353 C C . THR A 1 47 ? -5.181 -5.158 -4.995 1.00 0.00 784 THR A C 17
ATOM 17354 O O . THR A 1 47 ? -5.175 -6.303 -5.447 1.00 0.00 784 THR A O 17
ATOM 17365 N N . LEU A 1 48 ? -6.151 -4.693 -4.216 1.00 0.00 785 LEU A N 17
ATOM 17366 C CA . LEU A 1 48 ? -7.293 -5.519 -3.841 1.00 0.00 785 LEU A CA 17
ATOM 17367 C C . LEU A 1 48 ? -8.603 -4.867 -4.272 1.00 0.00 785 LEU A C 17
ATOM 17368 O O . LEU A 1 48 ? -8.906 -3.740 -3.881 1.00 0.00 785 LEU A O 17
ATOM 17384 N N . THR A 1 49 ? -9.378 -5.585 -5.079 1.00 0.00 786 THR A N 17
ATOM 17385 C CA . THR A 1 49 ? -10.656 -5.078 -5.562 1.00 0.00 786 THR A CA 17
ATOM 17386 C C . THR A 1 49 ? -11.821 -5.823 -4.921 1.00 0.00 786 THR A C 17
ATOM 17387 O O . THR A 1 49 ? -11.702 -6.995 -4.566 1.00 0.00 786 THR A O 17
ATOM 17398 N N . CYS A 1 50 ? -12.949 -5.135 -4.777 1.00 0.00 787 CYS A N 17
ATOM 17399 C CA . CYS A 1 50 ? -14.137 -5.731 -4.179 1.00 0.00 787 CYS A CA 17
ATOM 17400 C C . CYS A 1 50 ? -15.071 -6.279 -5.255 1.00 0.00 787 CYS A C 17
ATOM 17401 O O . CYS A 1 50 ? -15.539 -5.540 -6.119 1.00 0.00 787 CYS A O 17
ATOM 17408 N N . GLN A 1 51 ? -15.336 -7.580 -5.193 1.00 0.00 788 GLN A N 17
ATOM 17409 C CA . GLN A 1 51 ? -16.213 -8.228 -6.161 1.00 0.00 788 GLN A CA 17
ATOM 17410 C C . GLN A 1 51 ? -17.678 -8.024 -5.791 1.00 0.00 788 GLN A C 17
ATOM 17411 O O . GLN A 1 51 ? -17.993 -7.333 -4.822 1.00 0.00 788 GLN A O 17
ATOM 17425 N N . TRP A 1 52 ? -18.569 -8.630 -6.567 1.00 0.00 789 TRP A N 17
ATOM 17426 C CA . TRP A 1 52 ? -20.002 -8.514 -6.320 1.00 0.00 789 TRP A CA 17
ATOM 17427 C C . TRP A 1 52 ? -20.393 -9.240 -5.038 1.00 0.00 789 TRP A C 17
ATOM 17428 O O . TRP A 1 52 ? -21.472 -9.013 -4.490 1.00 0.00 789 TRP A O 17
ATOM 17449 N N . ASP A 1 53 ? -19.511 -10.114 -4.565 1.00 0.00 790 ASP A N 17
ATOM 17450 C CA . ASP A 1 53 ? -19.765 -10.872 -3.346 1.00 0.00 790 ASP A CA 17
ATOM 17451 C C . ASP A 1 53 ? -19.145 -10.179 -2.136 1.00 0.00 790 ASP A C 17
ATOM 17452 O O . ASP A 1 53 ? -18.985 -10.784 -1.075 1.00 0.00 790 ASP A O 17
ATOM 17461 N N . LEU A 1 54 ? -18.797 -8.908 -2.303 1.00 0.00 791 LEU A N 17
ATOM 17462 C CA . LEU A 1 54 ? -18.194 -8.133 -1.225 1.00 0.00 791 LEU A CA 17
ATOM 17463 C C . LEU A 1 54 ? -16.965 -8.843 -0.664 1.00 0.00 791 LEU A C 17
ATOM 17464 O O . LEU A 1 54 ? -16.587 -8.633 0.488 1.00 0.00 791 LEU A O 17
ATOM 17480 N N . SER A 1 55 ? -16.346 -9.682 -1.488 1.00 0.00 792 SER A N 17
ATOM 17481 C CA . SER A 1 55 ? -15.161 -10.424 -1.074 1.00 0.00 792 SER A CA 17
ATOM 17482 C C . SER A 1 55 ? -13.942 -10.000 -1.888 1.00 0.00 792 SER A C 17
ATOM 17483 O O . SER A 1 55 ? -13.996 -9.930 -3.116 1.00 0.00 792 SER A O 17
ATOM 17491 N N . TRP A 1 56 ? -12.845 -9.718 -1.195 1.00 0.00 793 TRP A N 17
ATOM 17492 C CA . TRP A 1 56 ? -11.612 -9.300 -1.853 1.00 0.00 793 TRP A CA 17
ATOM 17493 C C . TRP A 1 56 ? -11.077 -10.404 -2.758 1.00 0.00 793 TRP A C 17
ATOM 17494 O O . TRP A 1 56 ? -11.083 -11.579 -2.390 1.00 0.00 793 TRP A O 17
ATOM 17515 N N . SER A 1 57 ? -10.615 -10.019 -3.944 1.00 0.00 794 SER A N 17
ATOM 17516 C CA . SER A 1 57 ? -10.080 -10.978 -4.903 1.00 0.00 794 SER A CA 17
ATOM 17517 C C . SER A 1 57 ? -9.287 -12.072 -4.194 1.00 0.00 794 SER A C 17
ATOM 17518 O O . SER A 1 57 ? -9.465 -13.259 -4.467 1.00 0.00 794 SER A O 17
ATOM 17526 N N . SER A 1 58 ? -8.412 -11.662 -3.281 1.00 0.00 795 SER A N 17
ATOM 17527 C CA . SER A 1 58 ? -7.589 -12.606 -2.534 1.00 0.00 795 SER A CA 17
ATOM 17528 C C . SER A 1 58 ? -7.123 -11.996 -1.216 1.00 0.00 795 SER A C 17
ATOM 17529 O O . SER A 1 58 ? -7.153 -10.778 -1.038 1.00 0.00 795 SER A O 17
ATOM 17537 N N . ASP A 1 59 ? -6.693 -12.850 -0.295 1.00 0.00 796 ASP A N 17
ATOM 17538 C CA . ASP A 1 59 ? -6.219 -12.397 1.008 1.00 0.00 796 ASP A CA 17
ATOM 17539 C C . ASP A 1 59 ? -5.261 -11.219 0.858 1.00 0.00 796 ASP A C 17
ATOM 17540 O O . ASP A 1 59 ? -4.672 -10.997 -0.201 1.00 0.00 796 ASP A O 17
ATOM 17549 N N . PRO A 1 60 ? -5.100 -10.445 1.941 1.00 0.00 797 PRO A N 17
ATOM 17550 C CA . PRO A 1 60 ? -4.215 -9.276 1.954 1.00 0.00 797 PRO A CA 17
ATOM 17551 C C . PRO A 1 60 ? -2.742 -9.665 1.893 1.00 0.00 797 PRO A C 17
ATOM 17552 O O . PRO A 1 60 ? -2.305 -10.637 2.509 1.00 0.00 797 PRO A O 17
ATOM 17563 N N . PRO A 1 61 ? -1.955 -8.888 1.132 1.00 0.00 798 PRO A N 17
ATOM 17564 C CA . PRO A 1 61 ? -0.518 -9.131 0.974 1.00 0.00 798 PRO A CA 17
ATOM 17565 C C . PRO A 1 61 ? 0.263 -8.841 2.250 1.00 0.00 798 PRO A C 17
ATOM 17566 O O . PRO A 1 61 ? -0.321 -8.631 3.313 1.00 0.00 798 PRO A O 17
ATOM 17577 N N . PHE A 1 62 ? 1.587 -8.831 2.138 1.00 0.00 799 PHE A N 17
ATOM 17578 C CA . PHE A 1 62 ? 2.449 -8.567 3.285 1.00 0.00 799 PHE A CA 17
ATOM 17579 C C . PHE A 1 62 ? 3.833 -8.112 2.831 1.00 0.00 799 PHE A C 17
ATOM 17580 O O . PHE A 1 62 ? 4.182 -8.223 1.655 1.00 0.00 799 PHE A O 17
ATOM 17597 N N . CYS A 1 63 ? 4.618 -7.597 3.771 1.00 0.00 800 CYS A N 17
ATOM 17598 C CA . CYS A 1 63 ? 5.963 -7.123 3.471 1.00 0.00 800 CYS A CA 17
ATOM 17599 C C . CYS A 1 63 ? 7.012 -8.123 3.949 1.00 0.00 800 CYS A C 17
ATOM 17600 O O . CYS A 1 63 ? 6.896 -8.687 5.036 1.00 0.00 800 CYS A O 17
ATOM 17607 N N . GLU A 1 64 ? 8.036 -8.337 3.128 1.00 0.00 801 GLU A N 17
ATOM 17608 C CA . GLU A 1 64 ? 9.104 -9.269 3.467 1.00 0.00 801 GLU A CA 17
ATOM 17609 C C . GLU A 1 64 ? 10.460 -8.729 3.020 1.00 0.00 801 GLU A C 17
ATOM 17610 O O . GLU A 1 64 ? 10.730 -8.607 1.825 1.00 0.00 801 GLU A O 17
ATOM 17622 N N . LYS A 1 65 ? 11.309 -8.405 3.989 1.00 0.00 802 LYS A N 17
ATOM 17623 C CA . LYS A 1 65 ? 12.637 -7.878 3.699 1.00 0.00 802 LYS A CA 17
ATOM 17624 C C . LYS A 1 65 ? 13.312 -8.682 2.592 1.00 0.00 802 LYS A C 17
ATOM 17625 O O . LYS A 1 65 ? 13.320 -9.913 2.621 1.00 0.00 802 LYS A O 17
ATOM 17644 N N . THR A 1 66 ? 13.878 -7.979 1.616 1.00 0.00 803 THR A N 17
ATOM 17645 C CA . THR A 1 66 ? 14.555 -8.627 0.500 1.00 0.00 803 THR A CA 17
ATOM 17646 C C . THR A 1 66 ? 15.963 -9.063 0.890 1.00 0.00 803 THR A C 17
ATOM 17647 O O . THR A 1 66 ? 16.444 -8.739 1.974 1.00 0.00 803 THR A O 17
ATOM 17658 N N . GLU A 1 67 ? 16.618 -9.799 -0.003 1.00 0.00 804 GLU A N 17
ATOM 17659 C CA . GLU A 1 67 ? 17.971 -10.280 0.249 1.00 0.00 804 GLU A CA 17
ATOM 17660 C C . GLU A 1 67 ? 18.867 -10.044 -0.964 1.00 0.00 804 GLU A C 17
ATOM 17661 O O . GLU A 1 67 ? 18.589 -10.534 -2.057 1.00 0.00 804 GLU A O 17
ATOM 17673 N N . GLU A 1 68 ? 19.942 -9.289 -0.760 1.00 0.00 805 GLU A N 17
ATOM 17674 C CA . GLU A 1 68 ? 20.878 -8.987 -1.837 1.00 0.00 805 GLU A CA 17
ATOM 17675 C C . GLU A 1 68 ? 22.118 -9.870 -1.744 1.00 0.00 805 GLU A C 17
ATOM 17676 O O . GLU A 1 68 ? 22.595 -10.397 -2.749 1.00 0.00 805 GLU A O 17
ATOM 17688 N N . SER A 1 69 ? 22.636 -10.027 -0.529 1.00 0.00 806 SER A N 17
ATOM 17689 C CA . SER A 1 69 ? 23.824 -10.843 -0.304 1.00 0.00 806 SER A CA 17
ATOM 17690 C C . SER A 1 69 ? 23.914 -11.280 1.155 1.00 0.00 806 SER A C 17
ATOM 17691 O O . SER A 1 69 ? 23.230 -10.736 2.021 1.00 0.00 806 SER A O 17
ATOM 17699 N N . GLY A 1 70 ? 24.765 -12.267 1.419 1.00 0.00 807 GLY A N 17
ATOM 17700 C CA . GLY A 1 70 ? 24.930 -12.761 2.773 1.00 0.00 807 GLY A CA 17
ATOM 17701 C C . GLY A 1 70 ? 26.096 -13.721 2.901 1.00 0.00 807 GLY A C 17
ATOM 17702 O O . GLY A 1 70 ? 27.251 -13.316 3.036 1.00 0.00 807 GLY A O 17
ATOM 17706 N N . PRO A 1 71 ? 25.798 -15.029 2.862 1.00 0.00 808 PRO A N 17
ATOM 17707 C CA . PRO A 1 71 ? 26.816 -16.077 2.975 1.00 0.00 808 PRO A CA 17
ATOM 17708 C C . PRO A 1 71 ? 27.716 -16.145 1.746 1.00 0.00 808 PRO A C 17
ATOM 17709 O O . PRO A 1 71 ? 27.243 -16.360 0.630 1.00 0.00 808 PRO A O 17
ATOM 17720 N N . SER A 1 72 ? 29.015 -15.962 1.958 1.00 0.00 809 SER A N 17
ATOM 17721 C CA . SER A 1 72 ? 29.981 -15.999 0.866 1.00 0.00 809 SER A CA 17
ATOM 17722 C C . SER A 1 72 ? 30.560 -17.401 0.701 1.00 0.00 809 SER A C 17
ATOM 17723 O O . SER A 1 72 ? 30.619 -17.934 -0.408 1.00 0.00 809 SER A O 17
ATOM 17731 N N . SER A 1 73 ? 30.986 -17.993 1.812 1.00 0.00 810 SER A N 17
ATOM 17732 C CA . SER A 1 73 ? 31.564 -19.332 1.791 1.00 0.00 810 SER A CA 17
ATOM 17733 C C . SER A 1 73 ? 30.629 -20.338 2.457 1.00 0.00 810 SER A C 17
ATOM 17734 O O . SER A 1 73 ? 30.610 -20.468 3.680 1.00 0.00 810 SER A O 17
ATOM 17742 N N . GLY A 1 74 ? 29.855 -21.047 1.641 1.00 0.00 811 GLY A N 17
ATOM 17743 C CA . GLY A 1 74 ? 28.929 -22.032 2.167 1.00 0.00 811 GLY A CA 17
ATOM 17744 C C . GLY A 1 74 ? 29.463 -23.446 2.060 1.00 0.00 811 GLY A C 17
ATOM 17745 O O . GLY A 1 74 ? 30.428 -23.699 1.340 1.00 0.00 811 GLY A O 17
ATOM 17749 N N . GLY A 1 1 ? -29.837 7.501 2.545 1.00 0.00 738 GLY A N 18
ATOM 17750 C CA . GLY A 1 1 ? -31.155 7.104 2.084 1.00 0.00 738 GLY A CA 18
ATOM 17751 C C . GLY A 1 1 ? -31.712 5.929 2.863 1.00 0.00 738 GLY A C 18
ATOM 17752 O O . GLY A 1 1 ? -32.073 6.066 4.032 1.00 0.00 738 GLY A O 18
ATOM 17756 N N . SER A 1 2 ? -31.785 4.772 2.213 1.00 0.00 739 SER A N 18
ATOM 17757 C CA . SER A 1 2 ? -32.307 3.569 2.851 1.00 0.00 739 SER A CA 18
ATOM 17758 C C . SER A 1 2 ? -31.175 2.622 3.235 1.00 0.00 739 SER A C 18
ATOM 17759 O O . SER A 1 2 ? -31.374 1.674 3.995 1.00 0.00 739 SER A O 18
ATOM 17767 N N . SER A 1 3 ? -29.985 2.886 2.705 1.00 0.00 740 SER A N 18
ATOM 17768 C CA . SER A 1 3 ? -28.820 2.057 2.988 1.00 0.00 740 SER A CA 18
ATOM 17769 C C . SER A 1 3 ? -27.709 2.881 3.630 1.00 0.00 740 SER A C 18
ATOM 17770 O O . SER A 1 3 ? -27.628 4.093 3.435 1.00 0.00 740 SER A O 18
ATOM 17778 N N . GLY A 1 4 ? -26.853 2.214 4.398 1.00 0.00 741 GLY A N 18
ATOM 17779 C CA . GLY A 1 4 ? -25.757 2.900 5.058 1.00 0.00 741 GLY A CA 18
ATOM 17780 C C . GLY A 1 4 ? -24.431 2.190 4.868 1.00 0.00 741 GLY A C 18
ATOM 17781 O O . GLY A 1 4 ? -23.910 2.121 3.755 1.00 0.00 741 GLY A O 18
ATOM 17785 N N . SER A 1 5 ? -23.882 1.664 5.958 1.00 0.00 742 SER A N 18
ATOM 17786 C CA . SER A 1 5 ? -22.605 0.961 5.908 1.00 0.00 742 SER A CA 18
ATOM 17787 C C . SER A 1 5 ? -22.795 -0.476 5.434 1.00 0.00 742 SER A C 18
ATOM 17788 O O . SER A 1 5 ? -23.431 -1.286 6.108 1.00 0.00 742 SER A O 18
ATOM 17796 N N . SER A 1 6 ? -22.237 -0.786 4.267 1.00 0.00 743 SER A N 18
ATOM 17797 C CA . SER A 1 6 ? -22.347 -2.124 3.699 1.00 0.00 743 SER A CA 18
ATOM 17798 C C . SER A 1 6 ? -21.307 -2.336 2.603 1.00 0.00 743 SER A C 18
ATOM 17799 O O . SER A 1 6 ? -21.174 -1.521 1.692 1.00 0.00 743 SER A O 18
ATOM 17807 N N . GLY A 1 7 ? -20.571 -3.440 2.700 1.00 0.00 744 GLY A N 18
ATOM 17808 C CA . GLY A 1 7 ? -19.552 -3.740 1.712 1.00 0.00 744 GLY A CA 18
ATOM 17809 C C . GLY A 1 7 ? -18.517 -4.721 2.226 1.00 0.00 744 GLY A C 18
ATOM 17810 O O . GLY A 1 7 ? -18.707 -5.345 3.270 1.00 0.00 744 GLY A O 18
ATOM 17814 N N . CYS A 1 8 ? -17.419 -4.860 1.491 1.00 0.00 745 CYS A N 18
ATOM 17815 C CA . CYS A 1 8 ? -16.350 -5.774 1.877 1.00 0.00 745 CYS A CA 18
ATOM 17816 C C . CYS A 1 8 ? -16.025 -5.634 3.361 1.00 0.00 745 CYS A C 18
ATOM 17817 O O . CYS A 1 8 ? -16.213 -4.571 3.951 1.00 0.00 745 CYS A O 18
ATOM 17824 N N . SER A 1 9 ? -15.535 -6.716 3.958 1.00 0.00 746 SER A N 18
ATOM 17825 C CA . SER A 1 9 ? -15.186 -6.717 5.374 1.00 0.00 746 SER A CA 18
ATOM 17826 C C . SER A 1 9 ? -13.872 -5.979 5.610 1.00 0.00 746 SER A C 18
ATOM 17827 O O . SER A 1 9 ? -12.969 -6.013 4.773 1.00 0.00 746 SER A O 18
ATOM 17835 N N . ASP A 1 10 ? -13.772 -5.312 6.755 1.00 0.00 747 ASP A N 18
ATOM 17836 C CA . ASP A 1 10 ? -12.568 -4.566 7.103 1.00 0.00 747 ASP A CA 18
ATOM 17837 C C . ASP A 1 10 ? -11.340 -5.471 7.071 1.00 0.00 747 ASP A C 18
ATOM 17838 O O . ASP A 1 10 ? -11.339 -6.555 7.654 1.00 0.00 747 ASP A O 18
ATOM 17847 N N . LEU A 1 11 ? -10.297 -5.018 6.385 1.00 0.00 748 LEU A N 18
ATOM 17848 C CA . LEU A 1 11 ? -9.062 -5.787 6.275 1.00 0.00 748 LEU A CA 18
ATOM 17849 C C . LEU A 1 11 ? -8.216 -5.641 7.536 1.00 0.00 748 LEU A C 18
ATOM 17850 O O . LEU A 1 11 ? -8.235 -4.611 8.210 1.00 0.00 748 LEU A O 18
ATOM 17866 N N . PRO A 1 12 ? -7.452 -6.694 7.862 1.00 0.00 749 PRO A N 18
ATOM 17867 C CA . PRO A 1 12 ? -6.582 -6.707 9.042 1.00 0.00 749 PRO A CA 18
ATOM 17868 C C . PRO A 1 12 ? -5.392 -5.766 8.894 1.00 0.00 749 PRO A C 18
ATOM 17869 O O . PRO A 1 12 ? -5.082 -5.311 7.793 1.00 0.00 749 PRO A O 18
ATOM 17880 N N . GLU A 1 13 ? -4.728 -5.479 10.009 1.00 0.00 750 GLU A N 18
ATOM 17881 C CA . GLU A 1 13 ? -3.571 -4.591 10.002 1.00 0.00 750 GLU A CA 18
ATOM 17882 C C . GLU A 1 13 ? -2.357 -5.284 9.390 1.00 0.00 750 GLU A C 18
ATOM 17883 O O . GLU A 1 13 ? -2.164 -6.488 9.564 1.00 0.00 750 GLU A O 18
ATOM 17895 N N . ILE A 1 14 ? -1.544 -4.516 8.673 1.00 0.00 751 ILE A N 18
ATOM 17896 C CA . ILE A 1 14 ? -0.349 -5.056 8.036 1.00 0.00 751 ILE A CA 18
ATOM 17897 C C . ILE A 1 14 ? 0.900 -4.736 8.850 1.00 0.00 751 ILE A C 18
ATOM 17898 O O . ILE A 1 14 ? 0.949 -3.732 9.560 1.00 0.00 751 ILE A O 18
ATOM 17914 N N . GLN A 1 15 ? 1.908 -5.596 8.740 1.00 0.00 752 GLN A N 18
ATOM 17915 C CA . GLN A 1 15 ? 3.158 -5.404 9.466 1.00 0.00 752 GLN A CA 18
ATOM 17916 C C . GLN A 1 15 ? 4.207 -4.744 8.577 1.00 0.00 752 GLN A C 18
ATOM 17917 O O . GLN A 1 15 ? 4.522 -5.242 7.497 1.00 0.00 752 GLN A O 18
ATOM 17931 N N . ASN A 1 16 ? 4.745 -3.620 9.039 1.00 0.00 753 ASN A N 18
ATOM 17932 C CA . ASN A 1 16 ? 5.758 -2.891 8.285 1.00 0.00 753 ASN A CA 18
ATOM 17933 C C . ASN A 1 16 ? 5.167 -2.302 7.007 1.00 0.00 753 ASN A C 18
ATOM 17934 O O . ASN A 1 16 ? 5.807 -2.303 5.957 1.00 0.00 753 ASN A O 18
ATOM 17945 N N . GLY A 1 17 ? 3.940 -1.799 7.106 1.00 0.00 754 GLY A N 18
ATOM 17946 C CA . GLY A 1 17 ? 3.284 -1.213 5.952 1.00 0.00 754 GLY A CA 18
ATOM 17947 C C . GLY A 1 17 ? 1.964 -0.557 6.307 1.00 0.00 754 GLY A C 18
ATOM 17948 O O . GLY A 1 17 ? 1.534 -0.596 7.460 1.00 0.00 754 GLY A O 18
ATOM 17952 N N . TRP A 1 18 ? 1.321 0.049 5.316 1.00 0.00 755 TRP A N 18
ATOM 17953 C CA . TRP A 1 18 ? 0.043 0.718 5.530 1.00 0.00 755 TRP A CA 18
ATOM 17954 C C . TRP A 1 18 ? -0.726 0.856 4.220 1.00 0.00 755 TRP A C 18
ATOM 17955 O O . TRP A 1 18 ? -0.138 0.839 3.139 1.00 0.00 755 TRP A O 18
ATOM 17976 N N . LYS A 1 19 ? -2.043 0.992 4.324 1.00 0.00 756 LYS A N 18
ATOM 17977 C CA . LYS A 1 19 ? -2.893 1.134 3.148 1.00 0.00 756 LYS A CA 18
ATOM 17978 C C . LYS A 1 19 ? -3.225 2.600 2.891 1.00 0.00 756 LYS A C 18
ATOM 17979 O O . LYS A 1 19 ? -3.032 3.453 3.757 1.00 0.00 756 LYS A O 18
ATOM 17998 N N . THR A 1 20 ? -3.728 2.887 1.694 1.00 0.00 757 THR A N 18
ATOM 17999 C CA . THR A 1 20 ? -4.087 4.250 1.323 1.00 0.00 757 THR A CA 18
ATOM 18000 C C . THR A 1 20 ? -5.540 4.331 0.868 1.00 0.00 757 THR A C 18
ATOM 18001 O O . THR A 1 20 ? -5.863 5.028 -0.095 1.00 0.00 757 THR A O 18
ATOM 18012 N N . THR A 1 21 ? -6.415 3.614 1.566 1.00 0.00 758 THR A N 18
ATOM 18013 C CA . THR A 1 21 ? -7.834 3.604 1.234 1.00 0.00 758 THR A CA 18
ATOM 18014 C C . THR A 1 21 ? -8.413 5.014 1.255 1.00 0.00 758 THR A C 18
ATOM 18015 O O . THR A 1 21 ? -8.676 5.572 2.321 1.00 0.00 758 THR A O 18
ATOM 18026 N N . SER A 1 22 ? -8.611 5.586 0.072 1.00 0.00 759 SER A N 18
ATOM 18027 C CA . SER A 1 22 ? -9.156 6.933 -0.045 1.00 0.00 759 SER A CA 18
ATOM 18028 C C . SER A 1 22 ? -10.679 6.913 0.052 1.00 0.00 759 SER A C 18
ATOM 18029 O O . SER A 1 22 ? -11.330 7.957 0.001 1.00 0.00 759 SER A O 18
ATOM 18037 N N . HIS A 1 23 ? -11.241 5.716 0.191 1.00 0.00 760 HIS A N 18
ATOM 18038 C CA . HIS A 1 23 ? -12.687 5.558 0.296 1.00 0.00 760 HIS A CA 18
ATOM 18039 C C . HIS A 1 23 ? -13.091 5.183 1.719 1.00 0.00 760 HIS A C 18
ATOM 18040 O O . HIS A 1 23 ? -12.636 4.174 2.259 1.00 0.00 760 HIS A O 18
ATOM 18054 N N . THR A 1 24 ? -13.948 6.001 2.321 1.00 0.00 761 THR A N 18
ATOM 18055 C CA . THR A 1 24 ? -14.412 5.757 3.681 1.00 0.00 761 THR A CA 18
ATOM 18056 C C . THR A 1 24 ? -15.184 4.446 3.771 1.00 0.00 761 THR A C 18
ATOM 18057 O O . THR A 1 24 ? -14.860 3.578 4.581 1.00 0.00 761 THR A O 18
ATOM 18068 N N . GLU A 1 25 ? -16.207 4.308 2.933 1.00 0.00 762 GLU A N 18
ATOM 18069 C CA . GLU A 1 25 ? -17.026 3.101 2.919 1.00 0.00 762 GLU A CA 18
ATOM 18070 C C . GLU A 1 25 ? -16.618 2.180 1.773 1.00 0.00 762 GLU A C 18
ATOM 18071 O O . GLU A 1 25 ? -16.693 2.556 0.602 1.00 0.00 762 GLU A O 18
ATOM 18083 N N . LEU A 1 26 ? -16.184 0.973 2.118 1.00 0.00 763 LEU A N 18
ATOM 18084 C CA . LEU A 1 26 ? -15.763 -0.004 1.119 1.00 0.00 763 LEU A CA 18
ATOM 18085 C C . LEU A 1 26 ? -16.934 -0.415 0.232 1.00 0.00 763 LEU A C 18
ATOM 18086 O O . LEU A 1 26 ? -17.834 -1.133 0.668 1.00 0.00 763 LEU A O 18
ATOM 18102 N N . VAL A 1 27 ? -16.915 0.043 -1.015 1.00 0.00 764 VAL A N 18
ATOM 18103 C CA . VAL A 1 27 ? -17.973 -0.280 -1.965 1.00 0.00 764 VAL A CA 18
ATOM 18104 C C . VAL A 1 27 ? -17.450 -1.167 -3.089 1.00 0.00 764 VAL A C 18
ATOM 18105 O O . VAL A 1 27 ? -16.256 -1.169 -3.388 1.00 0.00 764 VAL A O 18
ATOM 18118 N N . ARG A 1 28 ? -18.353 -1.920 -3.710 1.00 0.00 765 ARG A N 18
ATOM 18119 C CA . ARG A 1 28 ? -17.983 -2.812 -4.802 1.00 0.00 765 ARG A CA 18
ATOM 18120 C C . ARG A 1 28 ? -17.125 -2.084 -5.832 1.00 0.00 765 ARG A C 18
ATOM 18121 O O . ARG A 1 28 ? -17.579 -1.140 -6.478 1.00 0.00 765 ARG A O 18
ATOM 18142 N N . GLY A 1 29 ? -15.881 -2.529 -5.981 1.00 0.00 766 GLY A N 18
ATOM 18143 C CA . GLY A 1 29 ? -14.979 -1.908 -6.933 1.00 0.00 766 GLY A CA 18
ATOM 18144 C C . GLY A 1 29 ? -13.829 -1.188 -6.258 1.00 0.00 766 GLY A C 18
ATOM 18145 O O . GLY A 1 29 ? -12.758 -1.030 -6.843 1.00 0.00 766 GLY A O 18
ATOM 18149 N N . ALA A 1 30 ? -14.052 -0.748 -5.023 1.00 0.00 767 ALA A N 18
ATOM 18150 C CA . ALA A 1 30 ? -13.025 -0.041 -4.268 1.00 0.00 767 ALA A CA 18
ATOM 18151 C C . ALA A 1 30 ? -11.680 -0.751 -4.371 1.00 0.00 767 ALA A C 18
ATOM 18152 O O . ALA A 1 30 ? -11.584 -1.956 -4.136 1.00 0.00 767 ALA A O 18
ATOM 18159 N N . ARG A 1 31 ? -10.644 0.002 -4.724 1.00 0.00 768 ARG A N 18
ATOM 18160 C CA . ARG A 1 31 ? -9.304 -0.557 -4.860 1.00 0.00 768 ARG A CA 18
ATOM 18161 C C . ARG A 1 31 ? -8.358 0.041 -3.823 1.00 0.00 768 ARG A C 18
ATOM 18162 O O . ARG A 1 31 ? -8.153 1.255 -3.781 1.00 0.00 768 ARG A O 18
ATOM 18183 N N . ILE A 1 32 ? -7.784 -0.819 -2.988 1.00 0.00 769 ILE A N 18
ATOM 18184 C CA . ILE A 1 32 ? -6.860 -0.376 -1.952 1.00 0.00 769 ILE A CA 18
ATOM 18185 C C . ILE A 1 32 ? -5.414 -0.642 -2.355 1.00 0.00 769 ILE A C 18
ATOM 18186 O O . ILE A 1 32 ? -5.126 -1.588 -3.090 1.00 0.00 769 ILE A O 18
ATOM 18202 N N . THR A 1 33 ? -4.505 0.196 -1.867 1.00 0.00 770 THR A N 18
ATOM 18203 C CA . THR A 1 33 ? -3.088 0.052 -2.175 1.00 0.00 770 THR A CA 18
ATOM 18204 C C . THR A 1 33 ? -2.257 -0.058 -0.902 1.00 0.00 770 THR A C 18
ATOM 18205 O O . THR A 1 33 ? -2.368 0.776 -0.003 1.00 0.00 770 THR A O 18
ATOM 18216 N N . TYR A 1 34 ? -1.424 -1.090 -0.832 1.00 0.00 771 TYR A N 18
ATOM 18217 C CA . TYR A 1 34 ? -0.574 -1.309 0.333 1.00 0.00 771 TYR A CA 18
ATOM 18218 C C . TYR A 1 34 ? 0.837 -0.787 0.084 1.00 0.00 771 TYR A C 18
ATOM 18219 O O . TYR A 1 34 ? 1.405 -0.991 -0.989 1.00 0.00 771 TYR A O 18
ATOM 18237 N N . GLN A 1 35 ? 1.397 -0.113 1.083 1.00 0.00 772 GLN A N 18
ATOM 18238 C CA . GLN A 1 35 ? 2.742 0.439 0.973 1.00 0.00 772 GLN A CA 18
ATOM 18239 C C . GLN A 1 35 ? 3.593 0.041 2.175 1.00 0.00 772 GLN A C 18
ATOM 18240 O O . GLN A 1 35 ? 3.178 0.201 3.323 1.00 0.00 772 GLN A O 18
ATOM 18254 N N . CYS A 1 36 ? 4.786 -0.478 1.903 1.00 0.00 773 CYS A N 18
ATOM 18255 C CA . CYS A 1 36 ? 5.696 -0.899 2.961 1.00 0.00 773 CYS A CA 18
ATOM 18256 C C . CYS A 1 36 ? 6.906 0.027 3.038 1.00 0.00 773 CYS A C 18
ATOM 18257 O O . CYS A 1 36 ? 7.082 0.907 2.195 1.00 0.00 773 CYS A O 18
ATOM 18264 N N . ASP A 1 37 ? 7.737 -0.178 4.054 1.00 0.00 774 ASP A N 18
ATOM 18265 C CA . ASP A 1 37 ? 8.932 0.637 4.242 1.00 0.00 774 ASP A CA 18
ATOM 18266 C C . ASP A 1 37 ? 9.882 0.489 3.057 1.00 0.00 774 ASP A C 18
ATOM 18267 O O . ASP A 1 37 ? 9.801 -0.463 2.281 1.00 0.00 774 ASP A O 18
ATOM 18276 N N . PRO A 1 38 ? 10.803 1.453 2.914 1.00 0.00 775 PRO A N 18
ATOM 18277 C CA . PRO A 1 38 ? 11.786 1.453 1.826 1.00 0.00 775 PRO A CA 18
ATOM 18278 C C . PRO A 1 38 ? 12.825 0.347 1.984 1.00 0.00 775 PRO A C 18
ATOM 18279 O O . PRO A 1 38 ? 13.582 0.328 2.953 1.00 0.00 775 PRO A O 18
ATOM 18290 N N . GLY A 1 39 ? 12.855 -0.572 1.024 1.00 0.00 776 GLY A N 18
ATOM 18291 C CA . GLY A 1 39 ? 13.805 -1.668 1.075 1.00 0.00 776 GLY A CA 18
ATOM 18292 C C . GLY A 1 39 ? 13.127 -3.024 1.060 1.00 0.00 776 GLY A C 18
ATOM 18293 O O . GLY A 1 39 ? 13.739 -4.027 0.690 1.00 0.00 776 GLY A O 18
ATOM 18297 N N . TYR A 1 40 ? 11.862 -3.056 1.463 1.00 0.00 777 TYR A N 18
ATOM 18298 C CA . TYR A 1 40 ? 11.102 -4.299 1.498 1.00 0.00 777 TYR A CA 18
ATOM 18299 C C . TYR A 1 40 ? 10.259 -4.458 0.237 1.00 0.00 777 TYR A C 18
ATOM 18300 O O . TYR A 1 40 ? 10.172 -3.545 -0.584 1.00 0.00 777 TYR A O 18
ATOM 18318 N N . ASP A 1 41 ? 9.638 -5.624 0.092 1.00 0.00 778 ASP A N 18
ATOM 18319 C CA . ASP A 1 41 ? 8.799 -5.903 -1.068 1.00 0.00 778 ASP A CA 18
ATOM 18320 C C . ASP A 1 41 ? 7.516 -6.616 -0.651 1.00 0.00 778 ASP A C 18
ATOM 18321 O O . ASP A 1 41 ? 7.498 -7.356 0.333 1.00 0.00 778 ASP A O 18
ATOM 18330 N N . ILE A 1 42 ? 6.446 -6.388 -1.405 1.00 0.00 779 ILE A N 18
ATOM 18331 C CA . ILE A 1 42 ? 5.160 -7.008 -1.114 1.00 0.00 779 ILE A CA 18
ATOM 18332 C C . ILE A 1 42 ? 5.040 -8.368 -1.792 1.00 0.00 779 ILE A C 18
ATOM 18333 O O . ILE A 1 42 ? 5.365 -8.518 -2.970 1.00 0.00 779 ILE A O 18
ATOM 18349 N N . VAL A 1 43 ? 4.568 -9.358 -1.041 1.00 0.00 780 VAL A N 18
ATOM 18350 C CA . VAL A 1 43 ? 4.401 -10.707 -1.570 1.00 0.00 780 VAL A CA 18
ATOM 18351 C C . VAL A 1 43 ? 2.926 -11.044 -1.760 1.00 0.00 780 VAL A C 18
ATOM 18352 O O . VAL A 1 43 ? 2.195 -11.246 -0.792 1.00 0.00 780 VAL A O 18
ATOM 18365 N N . GLY A 1 44 ? 2.495 -11.103 -3.017 1.00 0.00 781 GLY A N 18
ATOM 18366 C CA . GLY A 1 44 ? 1.109 -11.417 -3.312 1.00 0.00 781 GLY A CA 18
ATOM 18367 C C . GLY A 1 44 ? 0.444 -10.357 -4.168 1.00 0.00 781 GLY A C 18
ATOM 18368 O O . GLY A 1 44 ? 1.117 -9.616 -4.884 1.00 0.00 781 GLY A O 18
ATOM 18372 N N . SER A 1 45 ? -0.881 -10.286 -4.095 1.00 0.00 782 SER A N 18
ATOM 18373 C CA . SER A 1 45 ? -1.638 -9.312 -4.874 1.00 0.00 782 SER A CA 18
ATOM 18374 C C . SER A 1 45 ? -1.538 -7.923 -4.252 1.00 0.00 782 SER A C 18
ATOM 18375 O O . SER A 1 45 ? -2.292 -7.584 -3.339 1.00 0.00 782 SER A O 18
ATOM 18383 N N . ASP A 1 46 ? -0.602 -7.124 -4.751 1.00 0.00 783 ASP A N 18
ATOM 18384 C CA . ASP A 1 46 ? -0.403 -5.770 -4.246 1.00 0.00 783 ASP A CA 18
ATOM 18385 C C . ASP A 1 46 ? -1.727 -5.016 -4.177 1.00 0.00 783 ASP A C 18
ATOM 18386 O O . ASP A 1 46 ? -2.108 -4.502 -3.125 1.00 0.00 783 ASP A O 18
ATOM 18395 N N . THR A 1 47 ? -2.426 -4.952 -5.306 1.00 0.00 784 THR A N 18
ATOM 18396 C CA . THR A 1 47 ? -3.706 -4.258 -5.375 1.00 0.00 784 THR A CA 18
ATOM 18397 C C . THR A 1 47 ? -4.863 -5.214 -5.108 1.00 0.00 784 THR A C 18
ATOM 18398 O O . THR A 1 47 ? -4.839 -6.369 -5.533 1.00 0.00 784 THR A O 18
ATOM 18409 N N . LEU A 1 48 ? -5.877 -4.724 -4.402 1.00 0.00 785 LEU A N 18
ATOM 18410 C CA . LEU A 1 48 ? -7.046 -5.535 -4.079 1.00 0.00 785 LEU A CA 18
ATOM 18411 C C . LEU A 1 48 ? -8.332 -4.820 -4.478 1.00 0.00 785 LEU A C 18
ATOM 18412 O O . LEU A 1 48 ? -8.442 -3.599 -4.352 1.00 0.00 785 LEU A O 18
ATOM 18428 N N . THR A 1 49 ? -9.306 -5.587 -4.958 1.00 0.00 786 THR A N 18
ATOM 18429 C CA . THR A 1 49 ? -10.586 -5.027 -5.374 1.00 0.00 786 THR A CA 18
ATOM 18430 C C . THR A 1 49 ? -11.748 -5.765 -4.719 1.00 0.00 786 THR A C 18
ATOM 18431 O O . THR A 1 49 ? -11.640 -6.946 -4.390 1.00 0.00 786 THR A O 18
ATOM 18442 N N . CYS A 1 50 ? -12.860 -5.061 -4.533 1.00 0.00 787 CYS A N 18
ATOM 18443 C CA . CYS A 1 50 ? -14.043 -5.649 -3.918 1.00 0.00 787 CYS A CA 18
ATOM 18444 C C . CYS A 1 50 ? -15.008 -6.169 -4.980 1.00 0.00 787 CYS A C 18
ATOM 18445 O O . CYS A 1 50 ? -15.670 -5.390 -5.665 1.00 0.00 787 CYS A O 18
ATOM 18452 N N . GLN A 1 51 ? -15.080 -7.489 -5.110 1.00 0.00 788 GLN A N 18
ATOM 18453 C CA . GLN A 1 51 ? -15.962 -8.113 -6.089 1.00 0.00 788 GLN A CA 18
ATOM 18454 C C . GLN A 1 51 ? -17.419 -7.758 -5.812 1.00 0.00 788 GLN A C 18
ATOM 18455 O O . GLN A 1 51 ? -17.722 -7.031 -4.865 1.00 0.00 788 GLN A O 18
ATOM 18469 N N . TRP A 1 52 ? -18.317 -8.274 -6.644 1.00 0.00 789 TRP A N 18
ATOM 18470 C CA . TRP A 1 52 ? -19.743 -8.010 -6.489 1.00 0.00 789 TRP A CA 18
ATOM 18471 C C . TRP A 1 52 ? -20.292 -8.703 -5.246 1.00 0.00 789 TRP A C 18
ATOM 18472 O O . TRP A 1 52 ? -21.345 -8.328 -4.729 1.00 0.00 789 TRP A O 18
ATOM 18493 N N . ASP A 1 53 ? -19.574 -9.715 -4.772 1.00 0.00 790 ASP A N 18
ATOM 18494 C CA . ASP A 1 53 ? -19.990 -10.459 -3.589 1.00 0.00 790 ASP A CA 18
ATOM 18495 C C . ASP A 1 53 ? -19.377 -9.860 -2.327 1.00 0.00 790 ASP A C 18
ATOM 18496 O O . ASP A 1 53 ? -19.230 -10.541 -1.312 1.00 0.00 790 ASP A O 18
ATOM 18505 N N . LEU A 1 54 ? -19.021 -8.582 -2.398 1.00 0.00 791 LEU A N 18
ATOM 18506 C CA . LEU A 1 54 ? -18.424 -7.890 -1.261 1.00 0.00 791 LEU A CA 18
ATOM 18507 C C . LEU A 1 54 ? -17.249 -8.683 -0.697 1.00 0.00 791 LEU A C 18
ATOM 18508 O O . LEU A 1 54 ? -16.954 -8.611 0.496 1.00 0.00 791 LEU A O 18
ATOM 18524 N N . SER A 1 55 ? -16.581 -9.438 -1.563 1.00 0.00 792 SER A N 18
ATOM 18525 C CA . SER A 1 55 ? -15.440 -10.247 -1.151 1.00 0.00 792 SER A CA 18
ATOM 18526 C C . SER A 1 55 ? -14.170 -9.800 -1.870 1.00 0.00 792 SER A C 18
ATOM 18527 O O . SER A 1 55 ? -14.217 -9.357 -3.017 1.00 0.00 792 SER A O 18
ATOM 18535 N N . TRP A 1 56 ? -13.038 -9.921 -1.186 1.00 0.00 793 TRP A N 18
ATOM 18536 C CA . TRP A 1 56 ? -11.755 -9.529 -1.758 1.00 0.00 793 TRP A CA 18
ATOM 18537 C C . TRP A 1 56 ? -11.177 -10.650 -2.616 1.00 0.00 793 TRP A C 18
ATOM 18538 O O . TRP A 1 56 ? -11.177 -11.814 -2.215 1.00 0.00 793 TRP A O 18
ATOM 18559 N N . SER A 1 57 ? -10.686 -10.291 -3.798 1.00 0.00 794 SER A N 18
ATOM 18560 C CA . SER A 1 57 ? -10.108 -11.268 -4.714 1.00 0.00 794 SER A CA 18
ATOM 18561 C C . SER A 1 57 ? -9.391 -12.375 -3.946 1.00 0.00 794 SER A C 18
ATOM 18562 O O . SER A 1 57 ? -9.622 -13.560 -4.185 1.00 0.00 794 SER A O 18
ATOM 18570 N N . SER A 1 58 ? -8.521 -11.978 -3.023 1.00 0.00 795 SER A N 18
ATOM 18571 C CA . SER A 1 58 ? -7.766 -12.935 -2.223 1.00 0.00 795 SER A CA 18
ATOM 18572 C C . SER A 1 58 ? -7.194 -12.268 -0.976 1.00 0.00 795 SER A C 18
ATOM 18573 O O . SER A 1 58 ? -7.207 -11.043 -0.852 1.00 0.00 795 SER A O 18
ATOM 18581 N N . ASP A 1 59 ? -6.692 -13.083 -0.054 1.00 0.00 796 ASP A N 18
ATOM 18582 C CA . ASP A 1 59 ? -6.114 -12.574 1.184 1.00 0.00 796 ASP A CA 18
ATOM 18583 C C . ASP A 1 59 ? -5.154 -11.422 0.901 1.00 0.00 796 ASP A C 18
ATOM 18584 O O . ASP A 1 59 ? -4.564 -11.323 -0.175 1.00 0.00 796 ASP A O 18
ATOM 18593 N N . PRO A 1 60 ? -4.994 -10.529 1.889 1.00 0.00 797 PRO A N 18
ATOM 18594 C CA . PRO A 1 60 ? -4.108 -9.368 1.771 1.00 0.00 797 PRO A CA 18
ATOM 18595 C C . PRO A 1 60 ? -2.635 -9.762 1.756 1.00 0.00 797 PRO A C 18
ATOM 18596 O O . PRO A 1 60 ? -2.223 -10.742 2.376 1.00 0.00 797 PRO A O 18
ATOM 18607 N N . PRO A 1 61 ? -1.820 -8.981 1.031 1.00 0.00 798 PRO A N 18
ATOM 18608 C CA . PRO A 1 61 ? -0.379 -9.228 0.919 1.00 0.00 798 PRO A CA 18
ATOM 18609 C C . PRO A 1 61 ? 0.359 -8.955 2.225 1.00 0.00 798 PRO A C 18
ATOM 18610 O O . PRO A 1 61 ? -0.259 -8.791 3.277 1.00 0.00 798 PRO A O 18
ATOM 18621 N N . PHE A 1 62 ? 1.685 -8.908 2.150 1.00 0.00 799 PHE A N 18
ATOM 18622 C CA . PHE A 1 62 ? 2.508 -8.655 3.327 1.00 0.00 799 PHE A CA 18
ATOM 18623 C C . PHE A 1 62 ? 3.878 -8.114 2.927 1.00 0.00 799 PHE A C 18
ATOM 18624 O O . PHE A 1 62 ? 4.278 -8.202 1.766 1.00 0.00 799 PHE A O 18
ATOM 18641 N N . CYS A 1 63 ? 4.592 -7.553 3.897 1.00 0.00 800 CYS A N 18
ATOM 18642 C CA . CYS A 1 63 ? 5.916 -6.996 3.648 1.00 0.00 800 CYS A CA 18
ATOM 18643 C C . CYS A 1 63 ? 7.006 -7.937 4.153 1.00 0.00 800 CYS A C 18
ATOM 18644 O O . CYS A 1 63 ? 7.140 -8.158 5.356 1.00 0.00 800 CYS A O 18
ATOM 18651 N N . GLU A 1 64 ? 7.782 -8.487 3.224 1.00 0.00 801 GLU A N 18
ATOM 18652 C CA . GLU A 1 64 ? 8.859 -9.405 3.575 1.00 0.00 801 GLU A CA 18
ATOM 18653 C C . GLU A 1 64 ? 10.182 -8.949 2.966 1.00 0.00 801 GLU A C 18
ATOM 18654 O O . GLU A 1 64 ? 10.280 -8.728 1.759 1.00 0.00 801 GLU A O 18
ATOM 18666 N N . LYS A 1 65 ? 11.198 -8.809 3.811 1.00 0.00 802 LYS A N 18
ATOM 18667 C CA . LYS A 1 65 ? 12.516 -8.380 3.358 1.00 0.00 802 LYS A CA 18
ATOM 18668 C C . LYS A 1 65 ? 13.060 -9.326 2.292 1.00 0.00 802 LYS A C 18
ATOM 18669 O O . LYS A 1 65 ? 13.195 -10.528 2.524 1.00 0.00 802 LYS A O 18
ATOM 18688 N N . THR A 1 66 ? 13.373 -8.777 1.123 1.00 0.00 803 THR A N 18
ATOM 18689 C CA . THR A 1 66 ? 13.902 -9.572 0.022 1.00 0.00 803 THR A CA 18
ATOM 18690 C C . THR A 1 66 ? 15.414 -9.730 0.136 1.00 0.00 803 THR A C 18
ATOM 18691 O O . THR A 1 66 ? 16.107 -8.831 0.611 1.00 0.00 803 THR A O 18
ATOM 18702 N N . GLU A 1 67 ? 15.919 -10.878 -0.304 1.00 0.00 804 GLU A N 18
ATOM 18703 C CA . GLU A 1 67 ? 17.350 -11.153 -0.251 1.00 0.00 804 GLU A CA 18
ATOM 18704 C C . GLU A 1 67 ? 18.156 -9.927 -0.671 1.00 0.00 804 GLU A C 18
ATOM 18705 O O . GLU A 1 67 ? 17.627 -9.011 -1.300 1.00 0.00 804 GLU A O 18
ATOM 18717 N N . GLU A 1 68 ? 19.437 -9.918 -0.318 1.00 0.00 805 GLU A N 18
ATOM 18718 C CA . GLU A 1 68 ? 20.315 -8.805 -0.657 1.00 0.00 805 GLU A CA 18
ATOM 18719 C C . GLU A 1 68 ? 20.915 -8.989 -2.048 1.00 0.00 805 GLU A C 18
ATOM 18720 O O . GLU A 1 68 ? 21.978 -9.590 -2.202 1.00 0.00 805 GLU A O 18
ATOM 18732 N N . SER A 1 69 ? 20.225 -8.468 -3.058 1.00 0.00 806 SER A N 18
ATOM 18733 C CA . SER A 1 69 ? 20.686 -8.579 -4.436 1.00 0.00 806 SER A CA 18
ATOM 18734 C C . SER A 1 69 ? 22.197 -8.379 -4.522 1.00 0.00 806 SER A C 18
ATOM 18735 O O . SER A 1 69 ? 22.707 -7.293 -4.252 1.00 0.00 806 SER A O 18
ATOM 18743 N N . GLY A 1 70 ? 22.907 -9.438 -4.899 1.00 0.00 807 GLY A N 18
ATOM 18744 C CA . GLY A 1 70 ? 24.352 -9.360 -5.013 1.00 0.00 807 GLY A CA 18
ATOM 18745 C C . GLY A 1 70 ? 25.031 -10.677 -4.692 1.00 0.00 807 GLY A C 18
ATOM 18746 O O . GLY A 1 70 ? 24.390 -11.724 -4.601 1.00 0.00 807 GLY A O 18
ATOM 18750 N N . PRO A 1 71 ? 26.360 -10.634 -4.518 1.00 0.00 808 PRO A N 18
ATOM 18751 C CA . PRO A 1 71 ? 27.155 -11.825 -4.204 1.00 0.00 808 PRO A CA 18
ATOM 18752 C C . PRO A 1 71 ? 26.888 -12.346 -2.796 1.00 0.00 808 PRO A C 18
ATOM 18753 O O . PRO A 1 71 ? 27.580 -11.979 -1.847 1.00 0.00 808 PRO A O 18
ATOM 18764 N N . SER A 1 72 ? 25.881 -13.204 -2.669 1.00 0.00 809 SER A N 18
ATOM 18765 C CA . SER A 1 72 ? 25.521 -13.774 -1.376 1.00 0.00 809 SER A CA 18
ATOM 18766 C C . SER A 1 72 ? 26.083 -15.185 -1.228 1.00 0.00 809 SER A C 18
ATOM 18767 O O . SER A 1 72 ? 25.404 -16.169 -1.521 1.00 0.00 809 SER A O 18
ATOM 18775 N N . SER A 1 73 ? 27.328 -15.274 -0.771 1.00 0.00 810 SER A N 18
ATOM 18776 C CA . SER A 1 73 ? 27.984 -16.563 -0.587 1.00 0.00 810 SER A CA 18
ATOM 18777 C C . SER A 1 73 ? 27.365 -17.326 0.580 1.00 0.00 810 SER A C 18
ATOM 18778 O O . SER A 1 73 ? 26.612 -16.764 1.373 1.00 0.00 810 SER A O 18
ATOM 18786 N N . GLY A 1 74 ? 27.690 -18.612 0.677 1.00 0.00 811 GLY A N 18
ATOM 18787 C CA . GLY A 1 74 ? 27.158 -19.432 1.749 1.00 0.00 811 GLY A CA 18
ATOM 18788 C C . GLY A 1 74 ? 28.065 -20.597 2.093 1.00 0.00 811 GLY A C 18
ATOM 18789 O O . GLY A 1 74 ? 27.904 -21.232 3.135 1.00 0.00 811 GLY A O 18
ATOM 18793 N N . GLY A 1 1 ? -28.827 10.453 2.890 1.00 0.00 738 GLY A N 19
ATOM 18794 C CA . GLY A 1 1 ? -28.948 9.214 2.143 1.00 0.00 738 GLY A CA 19
ATOM 18795 C C . GLY A 1 1 ? -27.612 8.712 1.632 1.00 0.00 738 GLY A C 19
ATOM 18796 O O . GLY A 1 1 ? -27.319 8.811 0.441 1.00 0.00 738 GLY A O 19
ATOM 18800 N N . SER A 1 2 ? -26.799 8.173 2.535 1.00 0.00 739 SER A N 19
ATOM 18801 C CA . SER A 1 2 ? -25.485 7.659 2.169 1.00 0.00 739 SER A CA 19
ATOM 18802 C C . SER A 1 2 ? -25.595 6.643 1.036 1.00 0.00 739 SER A C 19
ATOM 18803 O O . SER A 1 2 ? -26.378 5.697 1.110 1.00 0.00 739 SER A O 19
ATOM 18811 N N . SER A 1 3 ? -24.803 6.848 -0.012 1.00 0.00 740 SER A N 19
ATOM 18812 C CA . SER A 1 3 ? -24.813 5.954 -1.164 1.00 0.00 740 SER A CA 19
ATOM 18813 C C . SER A 1 3 ? -24.314 4.565 -0.777 1.00 0.00 740 SER A C 19
ATOM 18814 O O . SER A 1 3 ? -23.241 4.418 -0.194 1.00 0.00 740 SER A O 19
ATOM 18822 N N . GLY A 1 4 ? -25.103 3.546 -1.107 1.00 0.00 741 GLY A N 19
ATOM 18823 C CA . GLY A 1 4 ? -24.726 2.182 -0.787 1.00 0.00 741 GLY A CA 19
ATOM 18824 C C . GLY A 1 4 ? -24.886 1.867 0.687 1.00 0.00 741 GLY A C 19
ATOM 18825 O O . GLY A 1 4 ? -24.910 2.770 1.523 1.00 0.00 741 GLY A O 19
ATOM 18829 N N . SER A 1 5 ? -24.998 0.582 1.007 1.00 0.00 742 SER A N 19
ATOM 18830 C CA . SER A 1 5 ? -25.162 0.150 2.390 1.00 0.00 742 SER A CA 19
ATOM 18831 C C . SER A 1 5 ? -24.215 -1.001 2.716 1.00 0.00 742 SER A C 19
ATOM 18832 O O . SER A 1 5 ? -23.567 -1.008 3.763 1.00 0.00 742 SER A O 19
ATOM 18840 N N . SER A 1 6 ? -24.140 -1.972 1.812 1.00 0.00 743 SER A N 19
ATOM 18841 C CA . SER A 1 6 ? -23.275 -3.130 2.004 1.00 0.00 743 SER A CA 19
ATOM 18842 C C . SER A 1 6 ? -21.893 -2.881 1.407 1.00 0.00 743 SER A C 19
ATOM 18843 O O . SER A 1 6 ? -21.715 -1.995 0.573 1.00 0.00 743 SER A O 19
ATOM 18851 N N . GLY A 1 7 ? -20.916 -3.672 1.841 1.00 0.00 744 GLY A N 19
ATOM 18852 C CA . GLY A 1 7 ? -19.563 -3.522 1.340 1.00 0.00 744 GLY A CA 19
ATOM 18853 C C . GLY A 1 7 ? -18.596 -4.499 1.980 1.00 0.00 744 GLY A C 19
ATOM 18854 O O . GLY A 1 7 ? -18.853 -5.015 3.069 1.00 0.00 744 GLY A O 19
ATOM 18858 N N . CYS A 1 8 ? -17.482 -4.756 1.303 1.00 0.00 745 CYS A N 19
ATOM 18859 C CA . CYS A 1 8 ? -16.474 -5.679 1.810 1.00 0.00 745 CYS A CA 19
ATOM 18860 C C . CYS A 1 8 ? -16.131 -5.365 3.264 1.00 0.00 745 CYS A C 19
ATOM 18861 O O . CYS A 1 8 ? -16.253 -4.224 3.708 1.00 0.00 745 CYS A O 19
ATOM 18868 N N . SER A 1 9 ? -15.702 -6.386 3.999 1.00 0.00 746 SER A N 19
ATOM 18869 C CA . SER A 1 9 ? -15.345 -6.221 5.403 1.00 0.00 746 SER A CA 19
ATOM 18870 C C . SER A 1 9 ? -14.022 -5.472 5.542 1.00 0.00 746 SER A C 19
ATOM 18871 O O . SER A 1 9 ? -13.203 -5.462 4.624 1.00 0.00 746 SER A O 19
ATOM 18879 N N . ASP A 1 10 ? -13.823 -4.847 6.697 1.00 0.00 747 ASP A N 19
ATOM 18880 C CA . ASP A 1 10 ? -12.600 -4.096 6.959 1.00 0.00 747 ASP A CA 19
ATOM 18881 C C . ASP A 1 10 ? -11.408 -5.036 7.110 1.00 0.00 747 ASP A C 19
ATOM 18882 O O . ASP A 1 10 ? -11.474 -6.029 7.836 1.00 0.00 747 ASP A O 19
ATOM 18891 N N . LEU A 1 11 ? -10.319 -4.717 6.420 1.00 0.00 748 LEU A N 19
ATOM 18892 C CA . LEU A 1 11 ? -9.110 -5.532 6.476 1.00 0.00 748 LEU A CA 19
ATOM 18893 C C . LEU A 1 11 ? -8.308 -5.231 7.738 1.00 0.00 748 LEU A C 19
ATOM 18894 O O . LEU A 1 11 ? -8.308 -4.111 8.250 1.00 0.00 748 LEU A O 19
ATOM 18910 N N . PRO A 1 12 ? -7.606 -6.252 8.252 1.00 0.00 749 PRO A N 19
ATOM 18911 C CA . PRO A 1 12 ? -6.784 -6.120 9.458 1.00 0.00 749 PRO A CA 19
ATOM 18912 C C . PRO A 1 12 ? -5.548 -5.258 9.226 1.00 0.00 749 PRO A C 19
ATOM 18913 O O . PRO A 1 12 ? -5.282 -4.829 8.104 1.00 0.00 749 PRO A O 19
ATOM 18924 N N . GLU A 1 13 ? -4.796 -5.010 10.294 1.00 0.00 750 GLU A N 19
ATOM 18925 C CA . GLU A 1 13 ? -3.587 -4.199 10.204 1.00 0.00 750 GLU A CA 19
ATOM 18926 C C . GLU A 1 13 ? -2.433 -5.005 9.617 1.00 0.00 750 GLU A C 19
ATOM 18927 O O . GLU A 1 13 ? -2.358 -6.222 9.796 1.00 0.00 750 GLU A O 19
ATOM 18939 N N . ILE A 1 14 ? -1.536 -4.320 8.917 1.00 0.00 751 ILE A N 19
ATOM 18940 C CA . ILE A 1 14 ? -0.385 -4.972 8.304 1.00 0.00 751 ILE A CA 19
ATOM 18941 C C . ILE A 1 14 ? 0.898 -4.650 9.063 1.00 0.00 751 ILE A C 19
ATOM 18942 O O . ILE A 1 14 ? 1.058 -3.550 9.591 1.00 0.00 751 ILE A O 19
ATOM 18958 N N . GLN A 1 15 ? 1.808 -5.616 9.111 1.00 0.00 752 GLN A N 19
ATOM 18959 C CA . GLN A 1 15 ? 3.078 -5.435 9.805 1.00 0.00 752 GLN A CA 19
ATOM 18960 C C . GLN A 1 15 ? 4.137 -4.870 8.863 1.00 0.00 752 GLN A C 19
ATOM 18961 O O . GLN A 1 15 ? 4.311 -5.356 7.747 1.00 0.00 752 GLN A O 19
ATOM 18975 N N . ASN A 1 16 ? 4.840 -3.840 9.322 1.00 0.00 753 ASN A N 19
ATOM 18976 C CA . ASN A 1 16 ? 5.882 -3.208 8.520 1.00 0.00 753 ASN A CA 19
ATOM 18977 C C . ASN A 1 16 ? 5.306 -2.654 7.220 1.00 0.00 753 ASN A C 19
ATOM 18978 O O . ASN A 1 16 ? 5.886 -2.827 6.149 1.00 0.00 753 ASN A O 19
ATOM 18989 N N . GLY A 1 17 ? 4.161 -1.986 7.323 1.00 0.00 754 GLY A N 19
ATOM 18990 C CA . GLY A 1 17 ? 3.526 -1.416 6.149 1.00 0.00 754 GLY A CA 19
ATOM 18991 C C . GLY A 1 17 ? 2.211 -0.735 6.474 1.00 0.00 754 GLY A C 19
ATOM 18992 O O . GLY A 1 17 ? 1.786 -0.710 7.629 1.00 0.00 754 GLY A O 19
ATOM 18996 N N . TRP A 1 18 ? 1.567 -0.181 5.454 1.00 0.00 755 TRP A N 19
ATOM 18997 C CA . TRP A 1 18 ? 0.293 0.506 5.637 1.00 0.00 755 TRP A CA 19
ATOM 18998 C C . TRP A 1 18 ? -0.506 0.527 4.339 1.00 0.00 755 TRP A C 19
ATOM 18999 O O . TRP A 1 18 ? 0.015 0.202 3.272 1.00 0.00 755 TRP A O 19
ATOM 19020 N N . LYS A 1 19 ? -1.774 0.913 4.435 1.00 0.00 756 LYS A N 19
ATOM 19021 C CA . LYS A 1 19 ? -2.645 0.979 3.268 1.00 0.00 756 LYS A CA 19
ATOM 19022 C C . LYS A 1 19 ? -3.182 2.392 3.069 1.00 0.00 756 LYS A C 19
ATOM 19023 O O . LYS A 1 19 ? -3.096 3.233 3.965 1.00 0.00 756 LYS A O 19
ATOM 19042 N N . THR A 1 20 ? -3.740 2.648 1.890 1.00 0.00 757 THR A N 19
ATOM 19043 C CA . THR A 1 20 ? -4.292 3.960 1.574 1.00 0.00 757 THR A CA 19
ATOM 19044 C C . THR A 1 20 ? -5.509 3.839 0.664 1.00 0.00 757 THR A C 19
ATOM 19045 O O . THR A 1 20 ? -5.494 3.093 -0.316 1.00 0.00 757 THR A O 19
ATOM 19056 N N . THR A 1 21 ? -6.564 4.578 0.993 1.00 0.00 758 THR A N 19
ATOM 19057 C CA . THR A 1 21 ? -7.790 4.554 0.206 1.00 0.00 758 THR A CA 19
ATOM 19058 C C . THR A 1 21 ? -8.380 5.952 0.064 1.00 0.00 758 THR A C 19
ATOM 19059 O O . THR A 1 21 ? -8.246 6.787 0.958 1.00 0.00 758 THR A O 19
ATOM 19070 N N . SER A 1 22 ? -9.035 6.201 -1.066 1.00 0.00 759 SER A N 19
ATOM 19071 C CA . SER A 1 22 ? -9.644 7.500 -1.326 1.00 0.00 759 SER A CA 19
ATOM 19072 C C . SER A 1 22 ? -11.129 7.485 -0.976 1.00 0.00 759 SER A C 19
ATOM 19073 O O . SER A 1 22 ? -11.632 8.393 -0.313 1.00 0.00 759 SER A O 19
ATOM 19081 N N . HIS A 1 23 ? -11.826 6.446 -1.426 1.00 0.00 760 HIS A N 19
ATOM 19082 C CA . HIS A 1 23 ? -13.253 6.310 -1.160 1.00 0.00 760 HIS A CA 19
ATOM 19083 C C . HIS A 1 23 ? -13.506 6.009 0.314 1.00 0.00 760 HIS A C 19
ATOM 19084 O O . HIS A 1 23 ? -12.568 5.874 1.101 1.00 0.00 760 HIS A O 19
ATOM 19098 N N . THR A 1 24 ? -14.779 5.907 0.683 1.00 0.00 761 THR A N 19
ATOM 19099 C CA . THR A 1 24 ? -15.154 5.624 2.063 1.00 0.00 761 THR A CA 19
ATOM 19100 C C . THR A 1 24 ? -15.804 4.251 2.186 1.00 0.00 761 THR A C 19
ATOM 19101 O O . THR A 1 24 ? -15.421 3.447 3.034 1.00 0.00 761 THR A O 19
ATOM 19112 N N . GLU A 1 25 ? -16.790 3.989 1.332 1.00 0.00 762 GLU A N 19
ATOM 19113 C CA . GLU A 1 25 ? -17.492 2.712 1.347 1.00 0.00 762 GLU A CA 19
ATOM 19114 C C . GLU A 1 25 ? -16.684 1.638 0.624 1.00 0.00 762 GLU A C 19
ATOM 19115 O O . GLU A 1 25 ? -16.252 1.831 -0.514 1.00 0.00 762 GLU A O 19
ATOM 19127 N N . LEU A 1 26 ? -16.484 0.507 1.291 1.00 0.00 763 LEU A N 19
ATOM 19128 C CA . LEU A 1 26 ? -15.727 -0.598 0.714 1.00 0.00 763 LEU A CA 19
ATOM 19129 C C . LEU A 1 26 ? -16.619 -1.468 -0.166 1.00 0.00 763 LEU A C 19
ATOM 19130 O O . LEU A 1 26 ? -16.598 -2.695 -0.069 1.00 0.00 763 LEU A O 19
ATOM 19146 N N . VAL A 1 27 ? -17.402 -0.824 -1.026 1.00 0.00 764 VAL A N 19
ATOM 19147 C CA . VAL A 1 27 ? -18.299 -1.539 -1.926 1.00 0.00 764 VAL A CA 19
ATOM 19148 C C . VAL A 1 27 ? -17.574 -1.974 -3.194 1.00 0.00 764 VAL A C 19
ATOM 19149 O O . VAL A 1 27 ? -16.366 -1.780 -3.328 1.00 0.00 764 VAL A O 19
ATOM 19162 N N . ARG A 1 28 ? -18.320 -2.562 -4.123 1.00 0.00 765 ARG A N 19
ATOM 19163 C CA . ARG A 1 28 ? -17.748 -3.026 -5.382 1.00 0.00 765 ARG A CA 19
ATOM 19164 C C . ARG A 1 28 ? -16.983 -1.904 -6.077 1.00 0.00 765 ARG A C 19
ATOM 19165 O O . ARG A 1 28 ? -17.491 -0.794 -6.231 1.00 0.00 765 ARG A O 19
ATOM 19186 N N . GLY A 1 29 ? -15.756 -2.201 -6.494 1.00 0.00 766 GLY A N 19
ATOM 19187 C CA . GLY A 1 29 ? -14.940 -1.208 -7.167 1.00 0.00 766 GLY A CA 19
ATOM 19188 C C . GLY A 1 29 ? -13.874 -0.624 -6.262 1.00 0.00 766 GLY A C 19
ATOM 19189 O O . GLY A 1 29 ? -12.785 -0.276 -6.718 1.00 0.00 766 GLY A O 19
ATOM 19193 N N . ALA A 1 30 ? -14.188 -0.513 -4.975 1.00 0.00 767 ALA A N 19
ATOM 19194 C CA . ALA A 1 30 ? -13.248 0.033 -4.004 1.00 0.00 767 ALA A CA 19
ATOM 19195 C C . ALA A 1 30 ? -11.888 -0.648 -4.112 1.00 0.00 767 ALA A C 19
ATOM 19196 O O . ALA A 1 30 ? -11.789 -1.872 -4.032 1.00 0.00 767 ALA A O 19
ATOM 19203 N N . ARG A 1 31 ? -10.843 0.153 -4.295 1.00 0.00 768 ARG A N 19
ATOM 19204 C CA . ARG A 1 31 ? -9.489 -0.374 -4.416 1.00 0.00 768 ARG A CA 19
ATOM 19205 C C . ARG A 1 31 ? -8.611 0.115 -3.268 1.00 0.00 768 ARG A C 19
ATOM 19206 O O . ARG A 1 31 ? -8.767 1.239 -2.789 1.00 0.00 768 ARG A O 19
ATOM 19227 N N . ILE A 1 32 ? -7.689 -0.736 -2.831 1.00 0.00 769 ILE A N 19
ATOM 19228 C CA . ILE A 1 32 ? -6.787 -0.391 -1.740 1.00 0.00 769 ILE A CA 19
ATOM 19229 C C . ILE A 1 32 ? -5.329 -0.535 -2.166 1.00 0.00 769 ILE A C 19
ATOM 19230 O O . ILE A 1 32 ? -4.968 -1.473 -2.877 1.00 0.00 769 ILE A O 19
ATOM 19246 N N . THR A 1 33 ? -4.494 0.400 -1.724 1.00 0.00 770 THR A N 19
ATOM 19247 C CA . THR A 1 33 ? -3.076 0.378 -2.058 1.00 0.00 770 THR A CA 19
ATOM 19248 C C . THR A 1 33 ? -2.231 0.006 -0.845 1.00 0.00 770 THR A C 19
ATOM 19249 O O . THR A 1 33 ? -2.294 0.666 0.193 1.00 0.00 770 THR A O 19
ATOM 19260 N N . TYR A 1 34 ? -1.440 -1.052 -0.982 1.00 0.00 771 TYR A N 19
ATOM 19261 C CA . TYR A 1 34 ? -0.584 -1.512 0.104 1.00 0.00 771 TYR A CA 19
ATOM 19262 C C . TYR A 1 34 ? 0.850 -1.029 -0.091 1.00 0.00 771 TYR A C 19
ATOM 19263 O O . TYR A 1 34 ? 1.484 -1.327 -1.103 1.00 0.00 771 TYR A O 19
ATOM 19281 N N . GLN A 1 35 ? 1.355 -0.283 0.886 1.00 0.00 772 GLN A N 19
ATOM 19282 C CA . GLN A 1 35 ? 2.714 0.242 0.822 1.00 0.00 772 GLN A CA 19
ATOM 19283 C C . GLN A 1 35 ? 3.562 -0.305 1.966 1.00 0.00 772 GLN A C 19
ATOM 19284 O O . GLN A 1 35 ? 3.075 -0.488 3.082 1.00 0.00 772 GLN A O 19
ATOM 19298 N N . CYS A 1 36 ? 4.834 -0.563 1.681 1.00 0.00 773 CYS A N 19
ATOM 19299 C CA . CYS A 1 36 ? 5.751 -1.089 2.685 1.00 0.00 773 CYS A CA 19
ATOM 19300 C C . CYS A 1 36 ? 6.978 -0.192 2.824 1.00 0.00 773 CYS A C 19
ATOM 19301 O O . CYS A 1 36 ? 7.179 0.729 2.033 1.00 0.00 773 CYS A O 19
ATOM 19308 N N . ASP A 1 37 ? 7.794 -0.469 3.835 1.00 0.00 774 ASP A N 19
ATOM 19309 C CA . ASP A 1 37 ? 9.002 0.312 4.078 1.00 0.00 774 ASP A CA 19
ATOM 19310 C C . ASP A 1 37 ? 9.964 0.206 2.899 1.00 0.00 774 ASP A C 19
ATOM 19311 O O . ASP A 1 37 ? 9.892 -0.719 2.089 1.00 0.00 774 ASP A O 19
ATOM 19320 N N . PRO A 1 38 ? 10.886 1.174 2.798 1.00 0.00 775 PRO A N 19
ATOM 19321 C CA . PRO A 1 38 ? 11.879 1.213 1.721 1.00 0.00 775 PRO A CA 19
ATOM 19322 C C . PRO A 1 38 ? 12.917 0.103 1.850 1.00 0.00 775 PRO A C 19
ATOM 19323 O O . PRO A 1 38 ? 13.638 0.027 2.844 1.00 0.00 775 PRO A O 19
ATOM 19334 N N . GLY A 1 39 ? 12.988 -0.756 0.838 1.00 0.00 776 GLY A N 19
ATOM 19335 C CA . GLY A 1 39 ? 13.942 -1.850 0.859 1.00 0.00 776 GLY A CA 19
ATOM 19336 C C . GLY A 1 39 ? 13.268 -3.207 0.838 1.00 0.00 776 GLY A C 19
ATOM 19337 O O . GLY A 1 39 ? 13.888 -4.211 0.486 1.00 0.00 776 GLY A O 19
ATOM 19341 N N . TYR A 1 40 ? 11.995 -3.240 1.217 1.00 0.00 777 TYR A N 19
ATOM 19342 C CA . TYR A 1 40 ? 11.237 -4.485 1.244 1.00 0.00 777 TYR A CA 19
ATOM 19343 C C . TYR A 1 40 ? 10.423 -4.656 -0.035 1.00 0.00 777 TYR A C 19
ATOM 19344 O O . TYR A 1 40 ? 10.449 -3.800 -0.920 1.00 0.00 777 TYR A O 19
ATOM 19362 N N . ASP A 1 41 ? 9.702 -5.767 -0.125 1.00 0.00 778 ASP A N 19
ATOM 19363 C CA . ASP A 1 41 ? 8.878 -6.051 -1.295 1.00 0.00 778 ASP A CA 19
ATOM 19364 C C . ASP A 1 41 ? 7.566 -6.715 -0.887 1.00 0.00 778 ASP A C 19
ATOM 19365 O O . ASP A 1 41 ? 7.503 -7.420 0.120 1.00 0.00 778 ASP A O 19
ATOM 19374 N N . ILE A 1 42 ? 6.522 -6.485 -1.676 1.00 0.00 779 ILE A N 19
ATOM 19375 C CA . ILE A 1 42 ? 5.213 -7.061 -1.397 1.00 0.00 779 ILE A CA 19
ATOM 19376 C C . ILE A 1 42 ? 5.077 -8.446 -2.020 1.00 0.00 779 ILE A C 19
ATOM 19377 O O . ILE A 1 42 ? 5.605 -8.707 -3.101 1.00 0.00 779 ILE A O 19
ATOM 19393 N N . VAL A 1 43 ? 4.364 -9.331 -1.331 1.00 0.00 780 VAL A N 19
ATOM 19394 C CA . VAL A 1 43 ? 4.156 -10.690 -1.818 1.00 0.00 780 VAL A CA 19
ATOM 19395 C C . VAL A 1 43 ? 2.672 -10.990 -1.992 1.00 0.00 780 VAL A C 19
ATOM 19396 O O . VAL A 1 43 ? 1.947 -11.179 -1.016 1.00 0.00 780 VAL A O 19
ATOM 19409 N N . GLY A 1 44 ? 2.225 -11.032 -3.244 1.00 0.00 781 GLY A N 19
ATOM 19410 C CA . GLY A 1 44 ? 0.829 -11.310 -3.524 1.00 0.00 781 GLY A CA 19
ATOM 19411 C C . GLY A 1 44 ? 0.195 -10.257 -4.411 1.00 0.00 781 GLY A C 19
ATOM 19412 O O . GLY A 1 44 ? 0.762 -9.875 -5.435 1.00 0.00 781 GLY A O 19
ATOM 19416 N N . SER A 1 45 ? -0.986 -9.788 -4.020 1.00 0.00 782 SER A N 19
ATOM 19417 C CA . SER A 1 45 ? -1.700 -8.777 -4.790 1.00 0.00 782 SER A CA 19
ATOM 19418 C C . SER A 1 45 ? -1.542 -7.398 -4.156 1.00 0.00 782 SER A C 19
ATOM 19419 O O . SER A 1 45 ? -2.359 -6.983 -3.334 1.00 0.00 782 SER A O 19
ATOM 19427 N N . ASP A 1 46 ? -0.485 -6.694 -4.545 1.00 0.00 783 ASP A N 19
ATOM 19428 C CA . ASP A 1 46 ? -0.218 -5.361 -4.016 1.00 0.00 783 ASP A CA 19
ATOM 19429 C C . ASP A 1 46 ? -1.505 -4.548 -3.916 1.00 0.00 783 ASP A C 19
ATOM 19430 O O . ASP A 1 46 ? -1.667 -3.730 -3.010 1.00 0.00 783 ASP A O 19
ATOM 19439 N N . THR A 1 47 ? -2.419 -4.779 -4.854 1.00 0.00 784 THR A N 19
ATOM 19440 C CA . THR A 1 47 ? -3.691 -4.068 -4.873 1.00 0.00 784 THR A CA 19
ATOM 19441 C C . THR A 1 47 ? -4.857 -5.019 -4.629 1.00 0.00 784 THR A C 19
ATOM 19442 O O . THR A 1 47 ? -4.849 -6.159 -5.094 1.00 0.00 784 THR A O 19
ATOM 19453 N N . LEU A 1 48 ? -5.859 -4.543 -3.898 1.00 0.00 785 LEU A N 19
ATOM 19454 C CA . LEU A 1 48 ? -7.034 -5.352 -3.593 1.00 0.00 785 LEU A CA 19
ATOM 19455 C C . LEU A 1 48 ? -8.314 -4.623 -3.988 1.00 0.00 785 LEU A C 19
ATOM 19456 O O . LEU A 1 48 ? -8.406 -3.400 -3.877 1.00 0.00 785 LEU A O 19
ATOM 19472 N N . THR A 1 49 ? -9.303 -5.382 -4.449 1.00 0.00 786 THR A N 19
ATOM 19473 C CA . THR A 1 49 ? -10.579 -4.810 -4.860 1.00 0.00 786 THR A CA 19
ATOM 19474 C C . THR A 1 49 ? -11.746 -5.665 -4.381 1.00 0.00 786 THR A C 19
ATOM 19475 O O . THR A 1 49 ? -11.587 -6.857 -4.113 1.00 0.00 786 THR A O 19
ATOM 19486 N N . CYS A 1 50 ? -12.919 -5.051 -4.275 1.00 0.00 787 CYS A N 19
ATOM 19487 C CA . CYS A 1 50 ? -14.115 -5.756 -3.827 1.00 0.00 787 CYS A CA 19
ATOM 19488 C C . CYS A 1 50 ? -14.897 -6.308 -5.016 1.00 0.00 787 CYS A C 19
ATOM 19489 O O . CYS A 1 50 ? -15.367 -5.553 -5.866 1.00 0.00 787 CYS A O 19
ATOM 19496 N N . GLN A 1 51 ? -15.032 -7.630 -5.066 1.00 0.00 788 GLN A N 19
ATOM 19497 C CA . GLN A 1 51 ? -15.757 -8.283 -6.149 1.00 0.00 788 GLN A CA 19
ATOM 19498 C C . GLN A 1 51 ? -17.264 -8.156 -5.950 1.00 0.00 788 GLN A C 19
ATOM 19499 O O . GLN A 1 51 ? -17.725 -7.697 -4.905 1.00 0.00 788 GLN A O 19
ATOM 19513 N N . TRP A 1 52 ? -18.025 -8.566 -6.958 1.00 0.00 789 TRP A N 19
ATOM 19514 C CA . TRP A 1 52 ? -19.480 -8.498 -6.893 1.00 0.00 789 TRP A CA 19
ATOM 19515 C C . TRP A 1 52 ? -20.012 -9.318 -5.723 1.00 0.00 789 TRP A C 19
ATOM 19516 O O . TRP A 1 52 ? -21.181 -9.204 -5.353 1.00 0.00 789 TRP A O 19
ATOM 19537 N N . ASP A 1 53 ? -19.148 -10.144 -5.145 1.00 0.00 790 ASP A N 19
ATOM 19538 C CA . ASP A 1 53 ? -19.531 -10.983 -4.015 1.00 0.00 790 ASP A CA 19
ATOM 19539 C C . ASP A 1 53 ? -19.106 -10.345 -2.696 1.00 0.00 790 ASP A C 19
ATOM 19540 O O . ASP A 1 53 ? -18.904 -11.036 -1.696 1.00 0.00 790 ASP A O 19
ATOM 19549 N N . LEU A 1 54 ? -18.969 -9.024 -2.700 1.00 0.00 791 LEU A N 19
ATOM 19550 C CA . LEU A 1 54 ? -18.567 -8.292 -1.504 1.00 0.00 791 LEU A CA 19
ATOM 19551 C C . LEU A 1 54 ? -17.352 -8.944 -0.850 1.00 0.00 791 LEU A C 19
ATOM 19552 O O . LEU A 1 54 ? -17.136 -8.808 0.354 1.00 0.00 791 LEU A O 19
ATOM 19568 N N . SER A 1 55 ? -16.562 -9.650 -1.653 1.00 0.00 792 SER A N 19
ATOM 19569 C CA . SER A 1 55 ? -15.370 -10.324 -1.152 1.00 0.00 792 SER A CA 19
ATOM 19570 C C . SER A 1 55 ? -14.122 -9.829 -1.876 1.00 0.00 792 SER A C 19
ATOM 19571 O O . SER A 1 55 ? -14.172 -9.482 -3.056 1.00 0.00 792 SER A O 19
ATOM 19579 N N . TRP A 1 56 ? -13.004 -9.799 -1.160 1.00 0.00 793 TRP A N 19
ATOM 19580 C CA . TRP A 1 56 ? -11.741 -9.347 -1.734 1.00 0.00 793 TRP A CA 19
ATOM 19581 C C . TRP A 1 56 ? -11.119 -10.432 -2.606 1.00 0.00 793 TRP A C 19
ATOM 19582 O O . TRP A 1 56 ? -11.173 -11.615 -2.272 1.00 0.00 793 TRP A O 19
ATOM 19603 N N . SER A 1 57 ? -10.530 -10.021 -3.724 1.00 0.00 794 SER A N 19
ATOM 19604 C CA . SER A 1 57 ? -9.901 -10.959 -4.646 1.00 0.00 794 SER A CA 19
ATOM 19605 C C . SER A 1 57 ? -9.267 -12.122 -3.889 1.00 0.00 794 SER A C 19
ATOM 19606 O O . SER A 1 57 ? -9.439 -13.284 -4.256 1.00 0.00 794 SER A O 19
ATOM 19614 N N . SER A 1 58 ? -8.532 -11.800 -2.829 1.00 0.00 795 SER A N 19
ATOM 19615 C CA . SER A 1 58 ? -7.869 -12.817 -2.021 1.00 0.00 795 SER A CA 19
ATOM 19616 C C . SER A 1 58 ? -7.238 -12.197 -0.778 1.00 0.00 795 SER A C 19
ATOM 19617 O O . SER A 1 58 ? -7.174 -10.974 -0.645 1.00 0.00 795 SER A O 19
ATOM 19625 N N . ASP A 1 59 ? -6.772 -13.048 0.129 1.00 0.00 796 ASP A N 19
ATOM 19626 C CA . ASP A 1 59 ? -6.145 -12.585 1.361 1.00 0.00 796 ASP A CA 19
ATOM 19627 C C . ASP A 1 59 ? -5.273 -11.361 1.100 1.00 0.00 796 ASP A C 19
ATOM 19628 O O . ASP A 1 59 ? -4.737 -11.172 0.008 1.00 0.00 796 ASP A O 19
ATOM 19637 N N . PRO A 1 60 ? -5.128 -10.508 2.126 1.00 0.00 797 PRO A N 19
ATOM 19638 C CA . PRO A 1 60 ? -4.322 -9.287 2.031 1.00 0.00 797 PRO A CA 19
ATOM 19639 C C . PRO A 1 60 ? -2.829 -9.583 1.938 1.00 0.00 797 PRO A C 19
ATOM 19640 O O . PRO A 1 60 ? -2.318 -10.519 2.553 1.00 0.00 797 PRO A O 19
ATOM 19651 N N . PRO A 1 61 ? -2.111 -8.767 1.152 1.00 0.00 798 PRO A N 19
ATOM 19652 C CA . PRO A 1 61 ? -0.666 -8.921 0.961 1.00 0.00 798 PRO A CA 19
ATOM 19653 C C . PRO A 1 61 ? 0.125 -8.569 2.216 1.00 0.00 798 PRO A C 19
ATOM 19654 O O . PRO A 1 61 ? -0.445 -8.159 3.227 1.00 0.00 798 PRO A O 19
ATOM 19665 N N . PHE A 1 62 ? 1.442 -8.731 2.144 1.00 0.00 799 PHE A N 19
ATOM 19666 C CA . PHE A 1 62 ? 2.312 -8.430 3.275 1.00 0.00 799 PHE A CA 19
ATOM 19667 C C . PHE A 1 62 ? 3.687 -7.970 2.797 1.00 0.00 799 PHE A C 19
ATOM 19668 O O . PHE A 1 62 ? 3.991 -8.020 1.605 1.00 0.00 799 PHE A O 19
ATOM 19685 N N . CYS A 1 63 ? 4.513 -7.522 3.736 1.00 0.00 800 CYS A N 19
ATOM 19686 C CA . CYS A 1 63 ? 5.855 -7.052 3.413 1.00 0.00 800 CYS A CA 19
ATOM 19687 C C . CYS A 1 63 ? 6.901 -8.101 3.777 1.00 0.00 800 CYS A C 19
ATOM 19688 O O . CYS A 1 63 ? 6.913 -8.618 4.893 1.00 0.00 800 CYS A O 19
ATOM 19695 N N . GLU A 1 64 ? 7.778 -8.409 2.826 1.00 0.00 801 GLU A N 19
ATOM 19696 C CA . GLU A 1 64 ? 8.828 -9.397 3.046 1.00 0.00 801 GLU A CA 19
ATOM 19697 C C . GLU A 1 64 ? 10.190 -8.842 2.640 1.00 0.00 801 GLU A C 19
ATOM 19698 O O . GLU A 1 64 ? 10.356 -8.314 1.540 1.00 0.00 801 GLU A O 19
ATOM 19710 N N . LYS A 1 65 ? 11.163 -8.966 3.536 1.00 0.00 802 LYS A N 19
ATOM 19711 C CA . LYS A 1 65 ? 12.512 -8.479 3.274 1.00 0.00 802 LYS A CA 19
ATOM 19712 C C . LYS A 1 65 ? 13.110 -9.165 2.049 1.00 0.00 802 LYS A C 19
ATOM 19713 O O . LYS A 1 65 ? 12.981 -10.378 1.879 1.00 0.00 802 LYS A O 19
ATOM 19732 N N . THR A 1 66 ? 13.765 -8.382 1.198 1.00 0.00 803 THR A N 19
ATOM 19733 C CA . THR A 1 66 ? 14.383 -8.914 -0.010 1.00 0.00 803 THR A CA 19
ATOM 19734 C C . THR A 1 66 ? 15.521 -9.870 0.330 1.00 0.00 803 THR A C 19
ATOM 19735 O O . THR A 1 66 ? 15.950 -9.954 1.480 1.00 0.00 803 THR A O 19
ATOM 19746 N N . GLU A 1 67 ? 16.005 -10.588 -0.679 1.00 0.00 804 GLU A N 19
ATOM 19747 C CA . GLU A 1 67 ? 17.094 -11.538 -0.485 1.00 0.00 804 GLU A CA 19
ATOM 19748 C C . GLU A 1 67 ? 18.405 -10.984 -1.035 1.00 0.00 804 GLU A C 19
ATOM 19749 O O . GLU A 1 67 ? 18.410 -10.020 -1.800 1.00 0.00 804 GLU A O 19
ATOM 19761 N N . GLU A 1 68 ? 19.514 -11.600 -0.639 1.00 0.00 805 GLU A N 19
ATOM 19762 C CA . GLU A 1 68 ? 20.831 -11.166 -1.092 1.00 0.00 805 GLU A CA 19
ATOM 19763 C C . GLU A 1 68 ? 21.782 -12.353 -1.213 1.00 0.00 805 GLU A C 19
ATOM 19764 O O . GLU A 1 68 ? 21.900 -13.165 -0.295 1.00 0.00 805 GLU A O 19
ATOM 19776 N N . SER A 1 69 ? 22.459 -12.447 -2.353 1.00 0.00 806 SER A N 19
ATOM 19777 C CA . SER A 1 69 ? 23.397 -13.537 -2.597 1.00 0.00 806 SER A CA 19
ATOM 19778 C C . SER A 1 69 ? 24.813 -13.135 -2.196 1.00 0.00 806 SER A C 19
ATOM 19779 O O . SER A 1 69 ? 25.397 -12.217 -2.772 1.00 0.00 806 SER A O 19
ATOM 19787 N N . GLY A 1 70 ? 25.361 -13.829 -1.203 1.00 0.00 807 GLY A N 19
ATOM 19788 C CA . GLY A 1 70 ? 26.703 -13.531 -0.741 1.00 0.00 807 GLY A CA 19
ATOM 19789 C C . GLY A 1 70 ? 26.814 -13.550 0.771 1.00 0.00 807 GLY A C 19
ATOM 19790 O O . GLY A 1 70 ? 25.874 -13.206 1.488 1.00 0.00 807 GLY A O 19
ATOM 19794 N N . PRO A 1 71 ? 27.986 -13.962 1.277 1.00 0.00 808 PRO A N 19
ATOM 19795 C CA . PRO A 1 71 ? 28.243 -14.036 2.718 1.00 0.00 808 PRO A CA 19
ATOM 19796 C C . PRO A 1 71 ? 28.338 -12.657 3.362 1.00 0.00 808 PRO A C 19
ATOM 19797 O O . PRO A 1 71 ? 28.220 -11.636 2.684 1.00 0.00 808 PRO A O 19
ATOM 19808 N N . SER A 1 72 ? 28.553 -12.634 4.673 1.00 0.00 809 SER A N 19
ATOM 19809 C CA . SER A 1 72 ? 28.661 -11.380 5.409 1.00 0.00 809 SER A CA 19
ATOM 19810 C C . SER A 1 72 ? 30.076 -11.184 5.944 1.00 0.00 809 SER A C 19
ATOM 19811 O O . SER A 1 72 ? 30.592 -12.020 6.685 1.00 0.00 809 SER A O 19
ATOM 19819 N N . SER A 1 73 ? 30.697 -10.072 5.563 1.00 0.00 810 SER A N 19
ATOM 19820 C CA . SER A 1 73 ? 32.054 -9.767 6.001 1.00 0.00 810 SER A CA 19
ATOM 19821 C C . SER A 1 73 ? 32.065 -8.561 6.936 1.00 0.00 810 SER A C 19
ATOM 19822 O O . SER A 1 73 ? 32.572 -8.634 8.054 1.00 0.00 810 SER A O 19
ATOM 19830 N N . GLY A 1 74 ? 31.500 -7.452 6.469 1.00 0.00 811 GLY A N 19
ATOM 19831 C CA . GLY A 1 74 ? 31.455 -6.246 7.275 1.00 0.00 811 GLY A CA 19
ATOM 19832 C C . GLY A 1 74 ? 30.339 -5.310 6.855 1.00 0.00 811 GLY A C 19
ATOM 19833 O O . GLY A 1 74 ? 30.555 -4.391 6.065 1.00 0.00 811 GLY A O 19
ATOM 19837 N N . GLY A 1 1 ? -27.172 7.797 9.354 1.00 0.00 738 GLY A N 20
ATOM 19838 C CA . GLY A 1 1 ? -28.021 6.653 9.077 1.00 0.00 738 GLY A CA 20
ATOM 19839 C C . GLY A 1 1 ? -28.356 6.524 7.604 1.00 0.00 738 GLY A C 20
ATOM 19840 O O . GLY A 1 1 ? -28.600 7.522 6.926 1.00 0.00 738 GLY A O 20
ATOM 19844 N N . SER A 1 2 ? -28.367 5.291 7.107 1.00 0.00 739 SER A N 20
ATOM 19845 C CA . SER A 1 2 ? -28.668 5.035 5.703 1.00 0.00 739 SER A CA 20
ATOM 19846 C C . SER A 1 2 ? -29.531 3.786 5.552 1.00 0.00 739 SER A C 20
ATOM 19847 O O . SER A 1 2 ? -29.830 3.103 6.531 1.00 0.00 739 SER A O 20
ATOM 19855 N N . SER A 1 3 ? -29.929 3.495 4.318 1.00 0.00 740 SER A N 20
ATOM 19856 C CA . SER A 1 3 ? -30.761 2.331 4.037 1.00 0.00 740 SER A CA 20
ATOM 19857 C C . SER A 1 3 ? -30.256 1.107 4.796 1.00 0.00 740 SER A C 20
ATOM 19858 O O . SER A 1 3 ? -31.003 0.472 5.539 1.00 0.00 740 SER A O 20
ATOM 19866 N N . GLY A 1 4 ? -28.982 0.782 4.601 1.00 0.00 741 GLY A N 20
ATOM 19867 C CA . GLY A 1 4 ? -28.398 -0.365 5.272 1.00 0.00 741 GLY A CA 20
ATOM 19868 C C . GLY A 1 4 ? -27.542 -1.206 4.345 1.00 0.00 741 GLY A C 20
ATOM 19869 O O . GLY A 1 4 ? -27.672 -2.429 4.310 1.00 0.00 741 GLY A O 20
ATOM 19873 N N . SER A 1 5 ? -26.667 -0.549 3.591 1.00 0.00 742 SER A N 20
ATOM 19874 C CA . SER A 1 5 ? -25.791 -1.243 2.655 1.00 0.00 742 SER A CA 20
ATOM 19875 C C . SER A 1 5 ? -24.451 -1.571 3.306 1.00 0.00 742 SER A C 20
ATOM 19876 O O . SER A 1 5 ? -23.936 -0.799 4.115 1.00 0.00 742 SER A O 20
ATOM 19884 N N . SER A 1 6 ? -23.891 -2.722 2.947 1.00 0.00 743 SER A N 20
ATOM 19885 C CA . SER A 1 6 ? -22.613 -3.156 3.499 1.00 0.00 743 SER A CA 20
ATOM 19886 C C . SER A 1 6 ? -21.761 -3.832 2.429 1.00 0.00 743 SER A C 20
ATOM 19887 O O . SER A 1 6 ? -22.161 -4.838 1.846 1.00 0.00 743 SER A O 20
ATOM 19895 N N . GLY A 1 7 ? -20.583 -3.270 2.177 1.00 0.00 744 GLY A N 20
ATOM 19896 C CA . GLY A 1 7 ? -19.692 -3.830 1.178 1.00 0.00 744 GLY A CA 20
ATOM 19897 C C . GLY A 1 7 ? -18.698 -4.808 1.771 1.00 0.00 744 GLY A C 20
ATOM 19898 O O . GLY A 1 7 ? -18.987 -5.473 2.767 1.00 0.00 744 GLY A O 20
ATOM 19902 N N . CYS A 1 8 ? -17.522 -4.899 1.159 1.00 0.00 745 CYS A N 20
ATOM 19903 C CA . CYS A 1 8 ? -16.481 -5.805 1.631 1.00 0.00 745 CYS A CA 20
ATOM 19904 C C . CYS A 1 8 ? -16.276 -5.661 3.136 1.00 0.00 745 CYS A C 20
ATOM 19905 O O . CYS A 1 8 ? -16.826 -4.756 3.764 1.00 0.00 745 CYS A O 20
ATOM 19912 N N . SER A 1 9 ? -15.481 -6.559 3.708 1.00 0.00 746 SER A N 20
ATOM 19913 C CA . SER A 1 9 ? -15.205 -6.535 5.139 1.00 0.00 746 SER A CA 20
ATOM 19914 C C . SER A 1 9 ? -13.845 -5.903 5.420 1.00 0.00 746 SER A C 20
ATOM 19915 O O . SER A 1 9 ? -12.880 -6.129 4.689 1.00 0.00 746 SER A O 20
ATOM 19923 N N . ASP A 1 10 ? -13.776 -5.111 6.484 1.00 0.00 747 ASP A N 20
ATOM 19924 C CA . ASP A 1 10 ? -12.535 -4.447 6.864 1.00 0.00 747 ASP A CA 20
ATOM 19925 C C . ASP A 1 10 ? -11.362 -5.421 6.822 1.00 0.00 747 ASP A C 20
ATOM 19926 O O . ASP A 1 10 ? -11.508 -6.599 7.151 1.00 0.00 747 ASP A O 20
ATOM 19935 N N . LEU A 1 11 ? -10.200 -4.923 6.415 1.00 0.00 748 LEU A N 20
ATOM 19936 C CA . LEU A 1 11 ? -9.001 -5.750 6.329 1.00 0.00 748 LEU A CA 20
ATOM 19937 C C . LEU A 1 11 ? -8.164 -5.630 7.598 1.00 0.00 748 LEU A C 20
ATOM 19938 O O . LEU A 1 11 ? -8.170 -4.605 8.281 1.00 0.00 748 LEU A O 20
ATOM 19954 N N . PRO A 1 12 ? -7.424 -6.701 7.923 1.00 0.00 749 PRO A N 20
ATOM 19955 C CA . PRO A 1 12 ? -6.566 -6.739 9.111 1.00 0.00 749 PRO A CA 20
ATOM 19956 C C . PRO A 1 12 ? -5.356 -5.820 8.982 1.00 0.00 749 PRO A C 20
ATOM 19957 O O . PRO A 1 12 ? -4.876 -5.563 7.878 1.00 0.00 749 PRO A O 20
ATOM 19968 N N . GLU A 1 13 ? -4.868 -5.328 10.116 1.00 0.00 750 GLU A N 20
ATOM 19969 C CA . GLU A 1 13 ? -3.714 -4.437 10.128 1.00 0.00 750 GLU A CA 20
ATOM 19970 C C . GLU A 1 13 ? -2.474 -5.145 9.589 1.00 0.00 750 GLU A C 20
ATOM 19971 O O . GLU A 1 13 ? -2.275 -6.337 9.827 1.00 0.00 750 GLU A O 20
ATOM 19983 N N . ILE A 1 14 ? -1.646 -4.404 8.861 1.00 0.00 751 ILE A N 20
ATOM 19984 C CA . ILE A 1 14 ? -0.426 -4.960 8.289 1.00 0.00 751 ILE A CA 20
ATOM 19985 C C . ILE A 1 14 ? 0.793 -4.587 9.125 1.00 0.00 751 ILE A C 20
ATOM 19986 O O . ILE A 1 14 ? 0.801 -3.562 9.805 1.00 0.00 751 ILE A O 20
ATOM 20002 N N . GLN A 1 15 ? 1.823 -5.425 9.066 1.00 0.00 752 GLN A N 20
ATOM 20003 C CA . GLN A 1 15 ? 3.049 -5.182 9.818 1.00 0.00 752 GLN A CA 20
ATOM 20004 C C . GLN A 1 15 ? 4.105 -4.521 8.937 1.00 0.00 752 GLN A C 20
ATOM 20005 O O . GLN A 1 15 ? 4.406 -5.002 7.846 1.00 0.00 752 GLN A O 20
ATOM 20019 N N . ASN A 1 16 ? 4.662 -3.415 9.420 1.00 0.00 753 ASN A N 20
ATOM 20020 C CA . ASN A 1 16 ? 5.684 -2.687 8.676 1.00 0.00 753 ASN A CA 20
ATOM 20021 C C . ASN A 1 16 ? 5.130 -2.174 7.351 1.00 0.00 753 ASN A C 20
ATOM 20022 O O . ASN A 1 16 ? 5.801 -2.230 6.322 1.00 0.00 753 ASN A O 20
ATOM 20033 N N . GLY A 1 17 ? 3.899 -1.671 7.385 1.00 0.00 754 GLY A N 20
ATOM 20034 C CA . GLY A 1 17 ? 3.275 -1.154 6.181 1.00 0.00 754 GLY A CA 20
ATOM 20035 C C . GLY A 1 17 ? 1.944 -0.486 6.460 1.00 0.00 754 GLY A C 20
ATOM 20036 O O . GLY A 1 17 ? 1.468 -0.483 7.595 1.00 0.00 754 GLY A O 20
ATOM 20040 N N . TRP A 1 18 ? 1.342 0.084 5.422 1.00 0.00 755 TRP A N 20
ATOM 20041 C CA . TRP A 1 18 ? 0.057 0.761 5.561 1.00 0.00 755 TRP A CA 20
ATOM 20042 C C . TRP A 1 18 ? -0.725 0.719 4.253 1.00 0.00 755 TRP A C 20
ATOM 20043 O O . TRP A 1 18 ? -0.196 0.323 3.214 1.00 0.00 755 TRP A O 20
ATOM 20064 N N . LYS A 1 19 ? -1.987 1.130 4.310 1.00 0.00 756 LYS A N 20
ATOM 20065 C CA . LYS A 1 19 ? -2.842 1.141 3.129 1.00 0.00 756 LYS A CA 20
ATOM 20066 C C . LYS A 1 19 ? -3.540 2.488 2.975 1.00 0.00 756 LYS A C 20
ATOM 20067 O O . LYS A 1 19 ? -3.522 3.317 3.886 1.00 0.00 756 LYS A O 20
ATOM 20086 N N . THR A 1 20 ? -4.155 2.702 1.816 1.00 0.00 757 THR A N 20
ATOM 20087 C CA . THR A 1 20 ? -4.859 3.949 1.543 1.00 0.00 757 THR A CA 20
ATOM 20088 C C . THR A 1 20 ? -6.296 3.685 1.109 1.00 0.00 757 THR A C 20
ATOM 20089 O O . THR A 1 20 ? -6.574 2.720 0.396 1.00 0.00 757 THR A O 20
ATOM 20100 N N . THR A 1 21 ? -7.209 4.550 1.542 1.00 0.00 758 THR A N 20
ATOM 20101 C CA . THR A 1 21 ? -8.618 4.410 1.198 1.00 0.00 758 THR A CA 20
ATOM 20102 C C . THR A 1 21 ? -9.159 5.687 0.567 1.00 0.00 758 THR A C 20
ATOM 20103 O O . THR A 1 21 ? -8.920 6.787 1.065 1.00 0.00 758 THR A O 20
ATOM 20114 N N . SER A 1 22 ? -9.890 5.535 -0.533 1.00 0.00 759 SER A N 20
ATOM 20115 C CA . SER A 1 22 ? -10.463 6.677 -1.235 1.00 0.00 759 SER A CA 20
ATOM 20116 C C . SER A 1 22 ? -11.911 6.905 -0.811 1.00 0.00 759 SER A C 20
ATOM 20117 O O . SER A 1 22 ? -12.276 7.994 -0.369 1.00 0.00 759 SER A O 20
ATOM 20125 N N . HIS A 1 23 ? -12.731 5.868 -0.950 1.00 0.00 760 HIS A N 20
ATOM 20126 C CA . HIS A 1 23 ? -14.140 5.954 -0.581 1.00 0.00 760 HIS A CA 20
ATOM 20127 C C . HIS A 1 23 ? -14.321 5.758 0.921 1.00 0.00 760 HIS A C 20
ATOM 20128 O O . HIS A 1 23 ? -13.773 4.824 1.507 1.00 0.00 760 HIS A O 20
ATOM 20142 N N . THR A 1 24 ? -15.093 6.646 1.540 1.00 0.00 761 THR A N 20
ATOM 20143 C CA . THR A 1 24 ? -15.345 6.572 2.974 1.00 0.00 761 THR A CA 20
ATOM 20144 C C . THR A 1 24 ? -15.626 5.138 3.409 1.00 0.00 761 THR A C 20
ATOM 20145 O O . THR A 1 24 ? -15.107 4.676 4.424 1.00 0.00 761 THR A O 20
ATOM 20156 N N . GLU A 1 25 ? -16.451 4.440 2.635 1.00 0.00 762 GLU A N 20
ATOM 20157 C CA . GLU A 1 25 ? -16.800 3.058 2.942 1.00 0.00 762 GLU A CA 20
ATOM 20158 C C . GLU A 1 25 ? -16.360 2.123 1.820 1.00 0.00 762 GLU A C 20
ATOM 20159 O O . GLU A 1 25 ? -16.429 2.473 0.641 1.00 0.00 762 GLU A O 20
ATOM 20171 N N . LEU A 1 26 ? -15.905 0.932 2.195 1.00 0.00 763 LEU A N 20
ATOM 20172 C CA . LEU A 1 26 ? -15.452 -0.055 1.221 1.00 0.00 763 LEU A CA 20
ATOM 20173 C C . LEU A 1 26 ? -16.619 -0.571 0.385 1.00 0.00 763 LEU A C 20
ATOM 20174 O O . LEU A 1 26 ? -17.308 -1.514 0.775 1.00 0.00 763 LEU A O 20
ATOM 20190 N N . VAL A 1 27 ? -16.835 0.053 -0.769 1.00 0.00 764 VAL A N 20
ATOM 20191 C CA . VAL A 1 27 ? -17.917 -0.345 -1.663 1.00 0.00 764 VAL A CA 20
ATOM 20192 C C . VAL A 1 27 ? -17.379 -1.096 -2.875 1.00 0.00 764 VAL A C 20
ATOM 20193 O O . VAL A 1 27 ? -16.224 -0.922 -3.265 1.00 0.00 764 VAL A O 20
ATOM 20206 N N . ARG A 1 28 ? -18.225 -1.932 -3.469 1.00 0.00 765 ARG A N 20
ATOM 20207 C CA . ARG A 1 28 ? -17.835 -2.711 -4.638 1.00 0.00 765 ARG A CA 20
ATOM 20208 C C . ARG A 1 28 ? -17.051 -1.853 -5.627 1.00 0.00 765 ARG A C 20
ATOM 20209 O O . ARG A 1 28 ? -17.522 -0.802 -6.061 1.00 0.00 765 ARG A O 20
ATOM 20230 N N . GLY A 1 29 ? -15.852 -2.308 -5.978 1.00 0.00 766 GLY A N 20
ATOM 20231 C CA . GLY A 1 29 ? -15.023 -1.569 -6.912 1.00 0.00 766 GLY A CA 20
ATOM 20232 C C . GLY A 1 29 ? -13.873 -0.856 -6.228 1.00 0.00 766 GLY A C 20
ATOM 20233 O O . GLY A 1 29 ? -12.846 -0.582 -6.848 1.00 0.00 766 GLY A O 20
ATOM 20237 N N . ALA A 1 30 ? -14.046 -0.553 -4.945 1.00 0.00 767 ALA A N 20
ATOM 20238 C CA . ALA A 1 30 ? -13.015 0.133 -4.177 1.00 0.00 767 ALA A CA 20
ATOM 20239 C C . ALA A 1 30 ? -11.683 -0.604 -4.266 1.00 0.00 767 ALA A C 20
ATOM 20240 O O . ALA A 1 30 ? -11.636 -1.832 -4.191 1.00 0.00 767 ALA A O 20
ATOM 20247 N N . ARG A 1 31 ? -10.602 0.153 -4.426 1.00 0.00 768 ARG A N 20
ATOM 20248 C CA . ARG A 1 31 ? -9.269 -0.429 -4.528 1.00 0.00 768 ARG A CA 20
ATOM 20249 C C . ARG A 1 31 ? -8.352 0.120 -3.439 1.00 0.00 768 ARG A C 20
ATOM 20250 O O . ARG A 1 31 ? -8.264 1.332 -3.241 1.00 0.00 768 ARG A O 20
ATOM 20271 N N . ILE A 1 32 ? -7.672 -0.780 -2.737 1.00 0.00 769 ILE A N 20
ATOM 20272 C CA . ILE A 1 32 ? -6.761 -0.385 -1.669 1.00 0.00 769 ILE A CA 20
ATOM 20273 C C . ILE A 1 32 ? -5.310 -0.649 -2.058 1.00 0.00 769 ILE A C 20
ATOM 20274 O O . ILE A 1 32 ? -4.970 -1.733 -2.534 1.00 0.00 769 ILE A O 20
ATOM 20290 N N . THR A 1 33 ? -4.457 0.349 -1.851 1.00 0.00 770 THR A N 20
ATOM 20291 C CA . THR A 1 33 ? -3.042 0.225 -2.179 1.00 0.00 770 THR A CA 20
ATOM 20292 C C . THR A 1 33 ? -2.217 -0.101 -0.940 1.00 0.00 770 THR A C 20
ATOM 20293 O O . THR A 1 33 ? -2.348 0.554 0.095 1.00 0.00 770 THR A O 20
ATOM 20304 N N . TYR A 1 34 ? -1.366 -1.114 -1.051 1.00 0.00 771 TYR A N 20
ATOM 20305 C CA . TYR A 1 34 ? -0.519 -1.528 0.062 1.00 0.00 771 TYR A CA 20
ATOM 20306 C C . TYR A 1 34 ? 0.884 -0.946 -0.075 1.00 0.00 771 TYR A C 20
ATOM 20307 O O . TYR A 1 34 ? 1.581 -1.204 -1.056 1.00 0.00 771 TYR A O 20
ATOM 20325 N N . GLN A 1 35 ? 1.291 -0.160 0.916 1.00 0.00 772 GLN A N 20
ATOM 20326 C CA . GLN A 1 35 ? 2.612 0.459 0.907 1.00 0.00 772 GLN A CA 20
ATOM 20327 C C . GLN A 1 35 ? 3.447 -0.023 2.088 1.00 0.00 772 GLN A C 20
ATOM 20328 O O . GLN A 1 35 ? 3.036 0.096 3.243 1.00 0.00 772 GLN A O 20
ATOM 20342 N N . CYS A 1 36 ? 4.623 -0.567 1.792 1.00 0.00 773 CYS A N 20
ATOM 20343 C CA . CYS A 1 36 ? 5.517 -1.068 2.829 1.00 0.00 773 CYS A CA 20
ATOM 20344 C C . CYS A 1 36 ? 6.722 -0.148 3.000 1.00 0.00 773 CYS A C 20
ATOM 20345 O O . CYS A 1 36 ? 6.908 0.797 2.232 1.00 0.00 773 CYS A O 20
ATOM 20352 N N . ASP A 1 37 ? 7.536 -0.430 4.010 1.00 0.00 774 ASP A N 20
ATOM 20353 C CA . ASP A 1 37 ? 8.724 0.371 4.281 1.00 0.00 774 ASP A CA 20
ATOM 20354 C C . ASP A 1 37 ? 9.682 0.342 3.094 1.00 0.00 774 ASP A C 20
ATOM 20355 O O . ASP A 1 37 ? 9.656 -0.569 2.266 1.00 0.00 774 ASP A O 20
ATOM 20364 N N . PRO A 1 38 ? 10.548 1.363 3.007 1.00 0.00 775 PRO A N 20
ATOM 20365 C CA . PRO A 1 38 ? 11.530 1.477 1.925 1.00 0.00 775 PRO A CA 20
ATOM 20366 C C . PRO A 1 38 ? 12.629 0.426 2.026 1.00 0.00 775 PRO A C 20
ATOM 20367 O O . PRO A 1 38 ? 13.456 0.463 2.936 1.00 0.00 775 PRO A O 20
ATOM 20378 N N . GLY A 1 39 ? 12.632 -0.513 1.084 1.00 0.00 776 GLY A N 20
ATOM 20379 C CA . GLY A 1 39 ? 13.635 -1.562 1.086 1.00 0.00 776 GLY A CA 20
ATOM 20380 C C . GLY A 1 39 ? 13.023 -2.949 1.070 1.00 0.00 776 GLY A C 20
ATOM 20381 O O . GLY A 1 39 ? 13.686 -3.924 0.713 1.00 0.00 776 GLY A O 20
ATOM 20385 N N . TYR A 1 40 ? 11.757 -3.040 1.461 1.00 0.00 777 TYR A N 20
ATOM 20386 C CA . TYR A 1 40 ? 11.057 -4.318 1.495 1.00 0.00 777 TYR A CA 20
ATOM 20387 C C . TYR A 1 40 ? 10.211 -4.510 0.239 1.00 0.00 777 TYR A C 20
ATOM 20388 O O . TYR A 1 40 ? 10.010 -3.575 -0.536 1.00 0.00 777 TYR A O 20
ATOM 20406 N N . ASP A 1 41 ? 9.718 -5.728 0.047 1.00 0.00 778 ASP A N 20
ATOM 20407 C CA . ASP A 1 41 ? 8.892 -6.044 -1.113 1.00 0.00 778 ASP A CA 20
ATOM 20408 C C . ASP A 1 41 ? 7.563 -6.657 -0.683 1.00 0.00 778 ASP A C 20
ATOM 20409 O O . ASP A 1 41 ? 7.417 -7.113 0.452 1.00 0.00 778 ASP A O 20
ATOM 20418 N N . ILE A 1 42 ? 6.598 -6.663 -1.595 1.00 0.00 779 ILE A N 20
ATOM 20419 C CA . ILE A 1 42 ? 5.281 -7.220 -1.310 1.00 0.00 779 ILE A CA 20
ATOM 20420 C C . ILE A 1 42 ? 5.110 -8.588 -1.960 1.00 0.00 779 ILE A C 20
ATOM 20421 O O . ILE A 1 42 ? 5.460 -8.783 -3.124 1.00 0.00 779 ILE A O 20
ATOM 20437 N N . VAL A 1 43 ? 4.567 -9.535 -1.200 1.00 0.00 780 VAL A N 20
ATOM 20438 C CA . VAL A 1 43 ? 4.347 -10.885 -1.702 1.00 0.00 780 VAL A CA 20
ATOM 20439 C C . VAL A 1 43 ? 2.858 -11.187 -1.832 1.00 0.00 780 VAL A C 20
ATOM 20440 O O . VAL A 1 43 ? 2.162 -11.370 -0.834 1.00 0.00 780 VAL A O 20
ATOM 20453 N N . GLY A 1 44 ? 2.375 -11.238 -3.070 1.00 0.00 781 GLY A N 20
ATOM 20454 C CA . GLY A 1 44 ? 0.971 -11.519 -3.307 1.00 0.00 781 GLY A CA 20
ATOM 20455 C C . GLY A 1 44 ? 0.319 -10.490 -4.209 1.00 0.00 781 GLY A C 20
ATOM 20456 O O . GLY A 1 44 ? 0.976 -9.900 -5.066 1.00 0.00 781 GLY A O 20
ATOM 20460 N N . SER A 1 45 ? -0.979 -10.274 -4.016 1.00 0.00 782 SER A N 20
ATOM 20461 C CA . SER A 1 45 ? -1.722 -9.313 -4.822 1.00 0.00 782 SER A CA 20
ATOM 20462 C C . SER A 1 45 ? -1.512 -7.893 -4.305 1.00 0.00 782 SER A C 20
ATOM 20463 O O . SER A 1 45 ? -2.063 -7.508 -3.274 1.00 0.00 782 SER A O 20
ATOM 20471 N N . ASP A 1 46 ? -0.711 -7.119 -5.029 1.00 0.00 783 ASP A N 20
ATOM 20472 C CA . ASP A 1 46 ? -0.428 -5.740 -4.646 1.00 0.00 783 ASP A CA 20
ATOM 20473 C C . ASP A 1 46 ? -1.708 -4.912 -4.610 1.00 0.00 783 ASP A C 20
ATOM 20474 O O . ASP A 1 46 ? -1.989 -4.223 -3.629 1.00 0.00 783 ASP A O 20
ATOM 20483 N N . THR A 1 47 ? -2.483 -4.983 -5.689 1.00 0.00 784 THR A N 20
ATOM 20484 C CA . THR A 1 47 ? -3.732 -4.239 -5.783 1.00 0.00 784 THR A CA 20
ATOM 20485 C C . THR A 1 47 ? -4.933 -5.146 -5.539 1.00 0.00 784 THR A C 20
ATOM 20486 O O . THR A 1 47 ? -5.135 -6.131 -6.251 1.00 0.00 784 THR A O 20
ATOM 20497 N N . LEU A 1 48 ? -5.728 -4.809 -4.529 1.00 0.00 785 LEU A N 20
ATOM 20498 C CA . LEU A 1 48 ? -6.910 -5.594 -4.192 1.00 0.00 785 LEU A CA 20
ATOM 20499 C C . LEU A 1 48 ? -8.184 -4.861 -4.600 1.00 0.00 785 LEU A C 20
ATOM 20500 O O . LEU A 1 48 ? -8.237 -3.631 -4.588 1.00 0.00 785 LEU A O 20
ATOM 20516 N N . THR A 1 49 ? -9.212 -5.626 -4.958 1.00 0.00 786 THR A N 20
ATOM 20517 C CA . THR A 1 49 ? -10.486 -5.050 -5.368 1.00 0.00 786 THR A CA 20
ATOM 20518 C C . THR A 1 49 ? -11.656 -5.820 -4.766 1.00 0.00 786 THR A C 20
ATOM 20519 O O . THR A 1 49 ? -11.544 -7.010 -4.473 1.00 0.00 786 THR A O 20
ATOM 20530 N N . CYS A 1 50 ? -12.779 -5.134 -4.585 1.00 0.00 787 CYS A N 20
ATOM 20531 C CA . CYS A 1 50 ? -13.972 -5.753 -4.019 1.00 0.00 787 CYS A CA 20
ATOM 20532 C C . CYS A 1 50 ? -14.897 -6.261 -5.121 1.00 0.00 787 CYS A C 20
ATOM 20533 O O . CYS A 1 50 ? -15.425 -5.478 -5.910 1.00 0.00 787 CYS A O 20
ATOM 20540 N N . GLN A 1 51 ? -15.087 -7.575 -5.166 1.00 0.00 788 GLN A N 20
ATOM 20541 C CA . GLN A 1 51 ? -15.948 -8.188 -6.172 1.00 0.00 788 GLN A CA 20
ATOM 20542 C C . GLN A 1 51 ? -17.416 -7.891 -5.885 1.00 0.00 788 GLN A C 20
ATOM 20543 O O . GLN A 1 51 ? -17.741 -7.176 -4.936 1.00 0.00 788 GLN A O 20
ATOM 20557 N N . TRP A 1 52 ? -18.298 -8.443 -6.709 1.00 0.00 789 TRP A N 20
ATOM 20558 C CA . TRP A 1 52 ? -19.733 -8.237 -6.544 1.00 0.00 789 TRP A CA 20
ATOM 20559 C C . TRP A 1 52 ? -20.253 -8.987 -5.322 1.00 0.00 789 TRP A C 20
ATOM 20560 O O . TRP A 1 52 ? -21.351 -8.713 -4.836 1.00 0.00 789 TRP A O 20
ATOM 20581 N N . ASP A 1 53 ? -19.459 -9.931 -4.831 1.00 0.00 790 ASP A N 20
ATOM 20582 C CA . ASP A 1 53 ? -19.840 -10.720 -3.665 1.00 0.00 790 ASP A CA 20
ATOM 20583 C C . ASP A 1 53 ? -19.315 -10.081 -2.382 1.00 0.00 790 ASP A C 20
ATOM 20584 O O . ASP A 1 53 ? -19.136 -10.757 -1.368 1.00 0.00 790 ASP A O 20
ATOM 20593 N N . LEU A 1 54 ? -19.070 -8.777 -2.435 1.00 0.00 791 LEU A N 20
ATOM 20594 C CA . LEU A 1 54 ? -18.564 -8.046 -1.278 1.00 0.00 791 LEU A CA 20
ATOM 20595 C C . LEU A 1 54 ? -17.375 -8.770 -0.654 1.00 0.00 791 LEU A C 20
ATOM 20596 O O . LEU A 1 54 ? -17.222 -8.794 0.567 1.00 0.00 791 LEU A O 20
ATOM 20612 N N . SER A 1 55 ? -16.536 -9.357 -1.501 1.00 0.00 792 SER A N 20
ATOM 20613 C CA . SER A 1 55 ? -15.361 -10.083 -1.032 1.00 0.00 792 SER A CA 20
ATOM 20614 C C . SER A 1 55 ? -14.129 -9.710 -1.852 1.00 0.00 792 SER A C 20
ATOM 20615 O O . SER A 1 55 ? -14.229 -9.417 -3.044 1.00 0.00 792 SER A O 20
ATOM 20623 N N . TRP A 1 56 ? -12.970 -9.723 -1.205 1.00 0.00 793 TRP A N 20
ATOM 20624 C CA . TRP A 1 56 ? -11.718 -9.386 -1.873 1.00 0.00 793 TRP A CA 20
ATOM 20625 C C . TRP A 1 56 ? -11.164 -10.588 -2.631 1.00 0.00 793 TRP A C 20
ATOM 20626 O O . TRP A 1 56 ? -11.249 -11.722 -2.160 1.00 0.00 793 TRP A O 20
ATOM 20647 N N . SER A 1 57 ? -10.598 -10.332 -3.805 1.00 0.00 794 SER A N 20
ATOM 20648 C CA . SER A 1 57 ? -10.033 -11.395 -4.629 1.00 0.00 794 SER A CA 20
ATOM 20649 C C . SER A 1 57 ? -9.397 -12.476 -3.761 1.00 0.00 794 SER A C 20
ATOM 20650 O O . SER A 1 57 ? -9.601 -13.669 -3.986 1.00 0.00 794 SER A O 20
ATOM 20658 N N . SER A 1 58 ? -8.624 -12.049 -2.767 1.00 0.00 795 SER A N 20
ATOM 20659 C CA . SER A 1 58 ? -7.954 -12.979 -1.866 1.00 0.00 795 SER A CA 20
ATOM 20660 C C . SER A 1 58 ? -7.304 -12.236 -0.703 1.00 0.00 795 SER A C 20
ATOM 20661 O O . SER A 1 58 ? -7.248 -11.006 -0.692 1.00 0.00 795 SER A O 20
ATOM 20669 N N . ASP A 1 59 ? -6.814 -12.992 0.273 1.00 0.00 796 ASP A N 20
ATOM 20670 C CA . ASP A 1 59 ? -6.167 -12.406 1.442 1.00 0.00 796 ASP A CA 20
ATOM 20671 C C . ASP A 1 59 ? -5.153 -11.345 1.026 1.00 0.00 796 ASP A C 20
ATOM 20672 O O . ASP A 1 59 ? -4.559 -11.406 -0.051 1.00 0.00 796 ASP A O 20
ATOM 20681 N N . PRO A 1 60 ? -4.949 -10.347 1.899 1.00 0.00 797 PRO A N 20
ATOM 20682 C CA . PRO A 1 60 ? -4.008 -9.252 1.644 1.00 0.00 797 PRO A CA 20
ATOM 20683 C C . PRO A 1 60 ? -2.556 -9.716 1.685 1.00 0.00 797 PRO A C 20
ATOM 20684 O O . PRO A 1 60 ? -2.195 -10.644 2.409 1.00 0.00 797 PRO A O 20
ATOM 20695 N N . PRO A 1 61 ? -1.700 -9.055 0.891 1.00 0.00 798 PRO A N 20
ATOM 20696 C CA . PRO A 1 61 ? -0.273 -9.382 0.820 1.00 0.00 798 PRO A CA 20
ATOM 20697 C C . PRO A 1 61 ? 0.472 -9.008 2.097 1.00 0.00 798 PRO A C 20
ATOM 20698 O O . PRO A 1 61 ? -0.140 -8.632 3.096 1.00 0.00 798 PRO A O 20
ATOM 20709 N N . PHE A 1 62 ? 1.796 -9.113 2.057 1.00 0.00 799 PHE A N 20
ATOM 20710 C CA . PHE A 1 62 ? 2.624 -8.786 3.211 1.00 0.00 799 PHE A CA 20
ATOM 20711 C C . PHE A 1 62 ? 3.967 -8.210 2.772 1.00 0.00 799 PHE A C 20
ATOM 20712 O O . PHE A 1 62 ? 4.330 -8.277 1.597 1.00 0.00 799 PHE A O 20
ATOM 20729 N N . CYS A 1 63 ? 4.701 -7.643 3.724 1.00 0.00 800 CYS A N 20
ATOM 20730 C CA . CYS A 1 63 ? 6.003 -7.054 3.437 1.00 0.00 800 CYS A CA 20
ATOM 20731 C C . CYS A 1 63 ? 7.130 -7.985 3.875 1.00 0.00 800 CYS A C 20
ATOM 20732 O O . CYS A 1 63 ? 7.252 -8.316 5.054 1.00 0.00 800 CYS A O 20
ATOM 20739 N N . GLU A 1 64 ? 7.950 -8.403 2.916 1.00 0.00 801 GLU A N 20
ATOM 20740 C CA . GLU A 1 64 ? 9.067 -9.296 3.203 1.00 0.00 801 GLU A CA 20
ATOM 20741 C C . GLU A 1 64 ? 10.386 -8.682 2.744 1.00 0.00 801 GLU A C 20
ATOM 20742 O O . GLU A 1 64 ? 10.496 -8.182 1.625 1.00 0.00 801 GLU A O 20
ATOM 20754 N N . LYS A 1 65 ? 11.386 -8.723 3.618 1.00 0.00 802 LYS A N 20
ATOM 20755 C CA . LYS A 1 65 ? 12.699 -8.172 3.306 1.00 0.00 802 LYS A CA 20
ATOM 20756 C C . LYS A 1 65 ? 13.293 -8.846 2.073 1.00 0.00 802 LYS A C 20
ATOM 20757 O O . LYS A 1 65 ? 13.205 -10.065 1.915 1.00 0.00 802 LYS A O 20
ATOM 20776 N N . THR A 1 66 ? 13.899 -8.047 1.201 1.00 0.00 803 THR A N 20
ATOM 20777 C CA . THR A 1 66 ? 14.507 -8.566 -0.018 1.00 0.00 803 THR A CA 20
ATOM 20778 C C . THR A 1 66 ? 16.001 -8.804 0.171 1.00 0.00 803 THR A C 20
ATOM 20779 O O . THR A 1 66 ? 16.672 -8.056 0.881 1.00 0.00 803 THR A O 20
ATOM 20790 N N . GLU A 1 67 ? 16.515 -9.849 -0.469 1.00 0.00 804 GLU A N 20
ATOM 20791 C CA . GLU A 1 67 ? 17.931 -10.184 -0.370 1.00 0.00 804 GLU A CA 20
ATOM 20792 C C . GLU A 1 67 ? 18.478 -10.638 -1.720 1.00 0.00 804 GLU A C 20
ATOM 20793 O O . GLU A 1 67 ? 17.901 -11.505 -2.375 1.00 0.00 804 GLU A O 20
ATOM 20805 N N . GLU A 1 68 ? 19.595 -10.044 -2.129 1.00 0.00 805 GLU A N 20
ATOM 20806 C CA . GLU A 1 68 ? 20.220 -10.386 -3.401 1.00 0.00 805 GLU A CA 20
ATOM 20807 C C . GLU A 1 68 ? 21.478 -11.221 -3.183 1.00 0.00 805 GLU A C 20
ATOM 20808 O O . GLU A 1 68 ? 22.452 -10.752 -2.593 1.00 0.00 805 GLU A O 20
ATOM 20820 N N . SER A 1 69 ? 21.450 -12.460 -3.661 1.00 0.00 806 SER A N 20
ATOM 20821 C CA . SER A 1 69 ? 22.586 -13.363 -3.515 1.00 0.00 806 SER A CA 20
ATOM 20822 C C . SER A 1 69 ? 23.134 -13.772 -4.879 1.00 0.00 806 SER A C 20
ATOM 20823 O O . SER A 1 69 ? 22.578 -14.643 -5.548 1.00 0.00 806 SER A O 20
ATOM 20831 N N . GLY A 1 70 ? 24.228 -13.136 -5.285 1.00 0.00 807 GLY A N 20
ATOM 20832 C CA . GLY A 1 70 ? 24.834 -13.446 -6.566 1.00 0.00 807 GLY A CA 20
ATOM 20833 C C . GLY A 1 70 ? 24.072 -12.842 -7.729 1.00 0.00 807 GLY A C 20
ATOM 20834 O O . GLY A 1 70 ? 22.853 -12.678 -7.682 1.00 0.00 807 GLY A O 20
ATOM 20838 N N . PRO A 1 71 ? 24.799 -12.498 -8.803 1.00 0.00 808 PRO A N 20
ATOM 20839 C CA . PRO A 1 71 ? 24.204 -11.902 -10.003 1.00 0.00 808 PRO A CA 20
ATOM 20840 C C . PRO A 1 71 ? 23.346 -12.896 -10.780 1.00 0.00 808 PRO A C 20
ATOM 20841 O O . PRO A 1 71 ? 22.236 -12.574 -11.201 1.00 0.00 808 PRO A O 20
ATOM 20852 N N . SER A 1 72 ? 23.869 -14.104 -10.965 1.00 0.00 809 SER A N 20
ATOM 20853 C CA . SER A 1 72 ? 23.151 -15.143 -11.694 1.00 0.00 809 SER A CA 20
ATOM 20854 C C . SER A 1 72 ? 23.224 -16.475 -10.953 1.00 0.00 809 SER A C 20
ATOM 20855 O O . SER A 1 72 ? 24.259 -16.828 -10.388 1.00 0.00 809 SER A O 20
ATOM 20863 N N . SER A 1 73 ? 22.117 -17.210 -10.960 1.00 0.00 810 SER A N 20
ATOM 20864 C CA . SER A 1 73 ? 22.052 -18.501 -10.285 1.00 0.00 810 SER A CA 20
ATOM 20865 C C . SER A 1 73 ? 20.906 -19.345 -10.836 1.00 0.00 810 SER A C 20
ATOM 20866 O O . SER A 1 73 ? 19.891 -18.815 -11.285 1.00 0.00 810 SER A O 20
ATOM 20874 N N . GLY A 1 74 ? 21.077 -20.663 -10.796 1.00 0.00 811 GLY A N 20
ATOM 20875 C CA . GLY A 1 74 ? 20.050 -21.559 -11.294 1.00 0.00 811 GLY A CA 20
ATOM 20876 C C . GLY A 1 74 ? 20.467 -23.015 -11.223 1.00 0.00 811 GLY A C 20
ATOM 20877 O O . GLY A 1 74 ? 20.797 -23.522 -10.151 1.00 0.00 811 GLY A O 20
#

Radius of gyration: 15.84 Å; Cα contacts (8 Å, |Δi|>4): 118; chains: 1; bounding box: 66×20×17 Å

Nearest PDB structures (foldseek):
  2yra-assembly1_A  TM=8.441E-01  e=1.288E-11  Homo sapiens
  8b0g-assembly1_C  TM=6.861E-01  e=4.167E-04  Homo sapiens
  8b0f-assembly1_C  TM=7.105E-01  e=7.924E-04  Homo sapiens
  8b0f-assembly1_B  TM=6.864E-01  e=2.268E-03  Homo sapiens
  7nyc-assembly1_B  TM=6.424E-01  e=6.122E-03  Homo sapiens

Organism: Homo sapiens (NCBI:txid9606)

Sequence (74 aa):
GSSGSSGCSDLPEIQNGWKTTSHTELVRGARITYQCDPGYDIVGSDTLTCQWDLSWSSDPPFCEKTEESGPSSGGSSGSSGCSDLPEIQNGWKTTSHTELVRGARITYQCDPGYDIVGSDTLTCQWDLSWSSDPPFCEKTEESGPSSGGSSGSSGCSDLPEIQNGWKTTSHTELVRGARITYQCDPGYDIVGSDTLTCQWDLSWSSDPPFCEKTEESGPSSGGSSGSSGCSDLPEIQNGWKTTSHTELVRGARITYQCDPGYDIVGSDTLTCQWDLSWSSDPPFCEKTEESGPSSGGSSGSSGCSDLPEIQNGWKTTSHTELVRGARITYQCDPGYDIVGSDTLTCQWDLSWSSDPPFCEKTEESGPSSGGSSGSSGCSDLPEIQNGWKTTSHTELVRGARITYQCDPGYDIVGSDTLTCQWDLSWSSDPPFCEKTEESGPSSGGSSGSSGCSDLPEIQNGWKTTSHTELVRGARITYQCDPGYDIVGSDTLTCQWDLSWSSDPPFCEKTEESGPSSGGSSGSSGCSDLPEIQNGWKTTSHTELVRGARITYQCDPGYDIVGSDTLTCQWDLSWSSDPPFCEKTEESGPSSGGSSGSSGCSDLPEIQNGWKTTSHTELVRGARITYQCDPGYDIVGSDTLTCQWDLSWSSDPPFCEKTEESGPSSGGSSGSSGCSDLPEIQNGWKTTSHTELVRGARITYQCDPGYDIVGSDTLTCQWDLSWSSDPPFCEKTEESGPSSGGSSGSSGCSDLPEIQNGWKTTSHTELVRGARITYQCDPGYDIVGSDTLTCQWDLSWSSDPPFCEKTEESGPSSGGSSGSSGCSDLPEIQNGWKTTSHTELVRGARITYQCDPGYDIVGSDTLTCQWDLSWSSDPPFCEKTEESGPSSGGSSGSSGCSDLPEIQNGWKTTSHTELVRGARITYQCDPGYDIVGSDTLTCQWDLSWSSDPPFCEKTEESGPSSGGSSGSSGCSDLPEIQNGWKTTSHTELVRGARITYQCDPGYDIVGSDTLTCQWDLSWSSDPPFCEKTEESGPSSGGSSGSSGCSDLPEIQNGWKTTSHTELVRGARITYQCDPGYDIVGSDTLTCQWDLSWSSDPPFCEKTEESGPSSGGSSGSSGCSDLPEIQNGWKTTSHTELVRGARITYQCDPGYDIVGSDTLTCQWDLSWSSDPPFCEKTEESGPSSGGSSGSSGCSDLPEIQNGWKTTSHTELVRGARITYQCDPGYDIVGSDTLTCQWDLSWSSDPPFCEKTEESGPSSGGSSGSSGCSDLPEIQNGWKTTSHTELVRGARITYQCDPGYDIVGSDTLTCQWDLSWSSDPPFCEKTEESGPSSGGSSGSSGCSDLPEIQNGWKTTSHTELVRGARITYQCDPGYDIVGSDTLTCQWDLSWSSDPPFCEKTEESGPSSGGSSGSSGCSDLPEIQNGWKTTSHTELVRGARITYQCDPGYDIVGSDTLTCQWDLSWSSDPPFCEKTEESGPSSG

Foldseek 3Di:
DDPDDAAADDADDADQWDKDWDDPHQHFFTKIAIGHDPQWDKDDDRIWGTHPVSYIPDHGIHTGHDDDDDPDDD

Secondary structure (DSSP, 8-state):
-------PPPPPPPTTEEE--SSSS--TT-EEEEEE-BTEEEES-SEEEB-TTS-BSS---EEEE-S--SSS--

GO terms:
  GO:0005515 protein binding (F, IPI)

CATH classification: 2.10.70.10

InterPro domains:
  IPR000436 Sushi/SCR/CCP domain [PF00084] (393-448)
  IPR000436 Sushi/SCR/CCP domain [PF00084] (567-624)
  IPR000436 Sushi/SCR/CCP domain [PF00084] (745-800)
  IPR000436 Sushi/SCR/CCP domain [PF00084] (806-865)
  IPR000436 Sushi/SCR/CCP domain [PF00084] (873-930)
  IPR000436 Sushi/SCR/CCP domain [PS50923] (391-450)
  IPR000436 Sushi/SCR/CCP domain [PS50923] (565-626)
  IPR000436 Sushi/SCR/CCP domain [PS50923] (743-802)
  IPR000436 Sushi/SCR/CCP domain [PS50923] (804-867)
  IPR000436 Sushi/SCR/CCP domain [PS50923] (871-932)
  IPR000436 Sushi/SCR/CCP domain [SM00032] (393-448)
  IPR000436 Sushi/SCR/CCP domain [SM00032] (567-624)
  IPR000436 Sushi/SCR/CCP domain [SM00032] (745-800)
  IPR000436 Sushi/SCR/CCP domain [SM00032] (806-865)
  IPR000436 Sushi/SCR/CCP domain [SM00032] (873-930)
  IPR000436 Sushi/SCR/CCP domain [cd00033] (393-448)
  IPR000436 Sushi/SCR/CCP domain [cd00033] (567-625)
  IPR000436 Sushi/SCR/CCP domain [cd00033] (745-801)
  IPR000436 Sushi/SCR/CCP domain [cd00033] (806-866)
  IPR000436 Sushi/SCR/CCP domain [cd00033] (873-931)

Solvent-accessible surface area: 5696 Å² total; per-residue (Å²): 137,117,115,61,130,49,25,11,82,125,19,86,161,29,134,68,11,140,58,60,55,124,104,119,121,32,60,131,52,16,154,2,51,6,86,25,46,128,49,91,82,42,60,69,61,85,46,4,48,7,86,201,83,61,50,33,82,71,131,43,11,97,17,99,106,65,168,97,102,47,150,83,128,112